Protein AF-0000000070210749 (afdb_homodimer)

Secondary structure (DSSP, 8-state):
-----SGGGG-----SSGGG-TTEEEEEEEE--SHHHHHHHHHHHHTT--EEEE-SSSSS-THHHH---TT-B-SS-TTTSS---HHHHTT---SBSS-BHHHHHHHHHHHHHHH--GGGEETT--EEEEEEETTTTEEEEEETTS-EEEEEEEEE---S-SSB---TT-TTGGG--SEEEESTT--SS----TT-EEEEE--SHHHHHHHHHHTTT-SEEEEEESS----EE----B--HHHHHTTGGGHHHHHHHHTTSTTSSS---BSS-GGGS-HHHHHHHHHHHHHH-TTHHHHSSBTTTTT-HHHHHHHHHHHHHHHHTT--SHHHHHHHS-SS-SS-TTSS---EESSHHHHTTSTTEEEEE-SSS-EEEE-SSEEEETTS-EEE-SEEEE---B-TTTHHHHTTTEE-TTS-BHHHHTSS----BTTTB-TT-TTEEE-SSTTSSGGGS-HHHHHHHHHHHHHHHHHHHHHTTEEEEEE-HHHHHHHHHHHHHHHHTSSGGGS-STTTT-S-TT------S-TT-HHHHHHHHHTTTTTTTTEEEEE-/-----SGGGG-----SSGGG-TTEEEEEEEE--SHHHHHHHHHHHHTT--EEEE-SSSSS-THHHH---TT-B-SS-TTTSS---HHHHTT---SBSS-BHHHHHHHHHHHHHHH--GGGEETT--EEEEEEETTTTEEEEEETTS-EEEEEEEEE---STTSB---TT-TTGGG--SEEEESTT--SS----TT-EEEEE--SHHHHHHHHHHTTT-SEEEEEESS----EE----B--HHHHHTTGGGHHHHHHHHTTSTTSSS---BSS-GGGS-HHHHHHHHHHHHHH-TTHHHHSSBTTTTT-HHHHHHHHHHHHHHHHTT--SHHHHHHHS-SS-SS-TTSS---EESSHHHHTTSTTEEEEE-SSS-EEEE-SSEEEETTS-EEE-SEEEE---B-TTTHHHHTTTEE-TTS-BHHHHTSS----BTTTB-TT-TTEEE-SSTTSSGGGS-HHHHHHHHHHHHHHHHHHHHHTTEEEEEE-HHHHHHHHHHHHHHHHTSSGGGS-SGGGT-S-TT------S-TT-HHHHHHHHHTTTTTTTTEEEEE-

Nearest PDB structures (foldseek):
  6y48-assembly2_B  TM=9.966E-01  e=5.654E-99  Aspergillus flavus NRRL3357
  6y48-assembly4_D  TM=9.932E-01  e=2.909E-95  Aspergillus flavus NRRL3357
  5j7x-assembly1_A  TM=9.583E-01  e=1.548E-74  Aspergillus flavus
  4d03-assembly1_A  TM=9.643E-01  e=1.243E-60  Thermobifida fusca
  8xg8-assembly1_A  TM=9.531E-01  e=6.020E-57  Thermobifida fusca YX

Organism: Alternaria alternata (NCBI:txid5599)

pLDDT: mean 94.5, std 7.64, range [47.38, 98.94]

Solvent-accessible surface area (backbone atoms only — not comparable to full-atom values): 56486 Å² total; per-residue (Å²): 130,84,75,81,74,53,66,61,77,53,39,43,80,84,58,66,54,77,55,36,27,65,66,36,77,38,48,29,40,28,33,20,41,19,69,43,18,47,51,41,47,53,55,37,42,74,72,68,41,53,59,37,30,35,15,47,46,89,58,63,32,37,67,43,57,34,32,51,38,60,57,38,55,56,82,51,47,59,80,57,61,45,74,87,48,64,80,59,45,75,87,55,77,58,66,31,41,48,44,34,26,68,54,48,39,50,48,42,53,49,38,29,74,70,68,58,48,63,79,34,38,19,46,15,35,24,58,47,32,32,39,48,36,80,88,78,34,28,30,43,38,28,31,64,74,69,42,38,30,34,17,45,28,41,35,41,23,59,43,31,72,52,20,64,49,75,66,82,49,48,40,44,53,88,54,34,69,46,49,67,47,41,45,57,67,25,63,96,63,86,78,86,41,67,76,28,34,33,36,34,36,30,43,48,61,61,22,46,29,33,48,49,54,37,47,85,51,31,42,26,36,38,36,36,31,66,59,62,47,70,56,38,44,33,72,78,47,78,44,54,61,63,69,50,63,53,35,50,86,46,44,68,50,51,57,56,38,13,50,66,11,45,38,26,33,87,50,35,54,32,92,51,46,56,80,78,45,52,71,69,55,43,52,52,50,51,48,49,30,54,72,70,18,42,55,31,60,67,47,39,27,45,58,36,31,58,52,32,71,71,42,15,49,56,55,39,49,53,51,30,58,60,52,36,76,51,31,77,52,66,70,55,22,50,60,52,37,36,90,66,70,93,57,66,55,67,49,46,84,56,31,68,33,87,50,48,58,52,35,57,62,39,91,44,28,48,76,42,75,26,64,92,38,39,70,55,23,31,36,54,49,27,43,26,28,64,85,62,53,70,48,70,38,45,34,39,37,42,24,68,56,48,38,35,58,56,39,32,62,38,65,25,42,36,26,26,67,88,65,49,40,45,45,69,66,38,60,69,48,82,69,30,32,80,17,31,32,34,55,48,36,54,39,37,36,38,36,46,31,42,45,17,42,30,92,59,25,38,62,43,44,43,23,49,58,49,32,53,52,51,51,50,50,52,51,46,36,60,76,69,49,36,45,40,44,28,43,31,65,67,41,18,52,52,37,49,50,48,28,46,53,42,32,68,60,33,49,40,80,78,41,85,19,76,53,21,43,31,84,55,86,83,50,44,84,38,66,39,32,34,63,70,26,37,41,57,49,52,53,58,54,52,67,28,57,89,77,43,67,54,41,47,78,37,66,105,132,83,75,83,73,53,68,60,76,52,38,43,79,84,58,66,55,77,54,38,26,65,66,36,76,39,48,27,39,27,33,20,40,18,69,45,18,48,51,40,47,52,56,37,42,74,72,67,42,53,58,38,30,35,16,50,47,88,58,61,32,39,66,45,58,33,33,50,40,62,57,37,54,56,81,51,48,59,78,58,62,45,71,86,48,63,81,58,46,76,86,54,77,58,70,30,41,48,44,34,27,68,53,48,40,50,49,42,53,49,38,28,74,69,67,58,49,64,79,35,38,20,46,15,34,24,58,46,32,33,39,50,37,82,87,79,35,28,31,45,37,29,31,63,75,70,41,38,32,34,19,44,30,41,36,42,23,57,45,32,74,50,21,62,49,74,68,83,48,50,40,44,56,87,54,34,69,46,49,69,46,42,44,59,68,25,64,95,62,86,79,86,41,68,75,28,35,32,36,33,36,28,42,47,60,62,21,47,27,33,47,47,54,38,47,85,50,31,42,24,36,38,35,36,32,65,59,62,47,68,57,38,46,36,70,77,49,78,45,53,60,64,69,50,63,52,36,51,86,47,44,68,49,50,56,55,36,12,48,65,11,44,40,26,33,85,51,35,53,33,94,50,48,56,80,78,43,53,73,68,55,41,52,52,49,50,48,49,28,53,72,68,18,43,56,31,60,67,48,39,28,45,59,36,30,58,52,32,71,72,42,16,48,55,56,39,51,53,50,32,57,62,53,36,76,53,31,75,52,65,70,55,22,49,62,55,38,37,90,67,68,93,56,68,56,68,50,47,84,56,32,67,32,86,49,49,59,52,34,57,63,38,90,44,26,47,77,42,74,26,65,92,40,39,70,54,22,31,36,54,50,27,43,27,29,65,86,62,53,71,48,70,38,44,34,37,37,42,24,69,55,47,39,36,58,54,40,36,63,39,64,25,41,34,25,27,67,86,65,49,42,44,44,70,66,39,60,69,48,81,67,30,32,80,16,31,34,34,56,48,35,56,38,36,36,38,36,46,34,43,45,18,42,30,93,60,26,38,63,44,43,43,24,48,59,47,32,53,52,51,50,52,49,52,52,46,36,60,75,69,48,38,44,40,43,26,42,32,65,66,40,18,52,52,39,46,51,48,27,46,54,42,31,68,62,35,49,40,82,78,41,87,20,77,52,21,44,31,84,54,86,82,50,45,84,37,64,38,32,34,64,69,27,37,42,57,49,53,53,58,53,52,68,29,57,89,78,44,67,53,41,48,78,38,67,105

InterPro domains:
  IPR020946 Flavin monooxygenase-like [PF00743] (30-212)
  IPR036188 FAD/NAD(P)-binding domain superfamily [G3DSA:3.50.50.60] (12-174)
  IPR036188 FAD/NAD(P)-binding domain superfamily [G3DSA:3.50.50.60] (175-254)
  IPR036188 FAD/NAD(P)-binding domain superfamily [G3DSA:3.50.50.60] (379-556)
  IPR036188 FAD/NAD(P)-binding domain superfamily [SSF51905] (24-473)
  IPR050775 Baeyer-Villiger monooxygenase-like [PTHR43098] (3-553)

Sequence (1112 aa):
MKIKTELHEYAQRRGTTGPYADNLDVDALVVGGGFGGIYCWYELKKAGFHTVIYEAGNDLGGTWRWNCYPGAGVDSEIPEYQLSIPETYKDWVWPSNYPDYKDLRAYFDHCDKVLGIKKETAFNSVVVDAQFNTREGKWTIKTADGRAAKAKYFVVAAGFAAKRYIPDEFVGIDDFQGIVHHSSFWPDMNIDVRGKKCAVIGTGASGVQITQAWGPVAGELKVFQRTPNLAVPMRKRSLTAKEQNDTKVFYPELFRYRERNFGGFLYGLYEKGTFEDTEEEREKFYQKLWDEGGFRFWLANYKDYLFDMKANRKAYDFWAKNVRTRIGDPRLRDLLAPLEPPHPFGVKRPCLEQTYYEQFNRPNVDVVDIKNNPIVGFTSKGIKLQDGTVHEFDVVVIATGFDITTGGMTSMGLKNIDGVTLQSQWKKAAYTYLGTTIAGYPNMFHLYGPHGPTLLSNGPTSVEVQGRWIVDAIKQIERQGLKYVNPTDDASKKWKARINELSDKSLFPTTKSTYMGGSMPGKAFEQVNYAGGLPAYADEIRAKLPNFEGFEKVKKMKIKTELHEYAQRRGTTGPYADNLDVDALVVGGGFGGIYCWYELKKAGFHTVIYEAGNDLGGTWRWNCYPGAGVDSEIPEYQLSIPETYKDWVWPSNYPDYKDLRAYFDHCDKVLGIKKETAFNSVVVDAQFNTREGKWTIKTADGRAAKAKYFVVAAGFAAKRYIPDEFVGIDDFQGIVHHSSFWPDMNIDVRGKKCAVIGTGASGVQITQAWGPVAGELKVFQRTPNLAVPMRKRSLTAKEQNDTKVFYPELFRYRERNFGGFLYGLYEKGTFEDTEEEREKFYQKLWDEGGFRFWLANYKDYLFDMKANRKAYDFWAKNVRTRIGDPRLRDLLAPLEPPHPFGVKRPCLEQTYYEQFNRPNVDVVDIKNNPIVGFTSKGIKLQDGTVHEFDVVVIATGFDITTGGMTSMGLKNIDGVTLQSQWKKAAYTYLGTTIAGYPNMFHLYGPHGPTLLSNGPTSVEVQGRWIVDAIKQIERQGLKYVNPTDDASKKWKARINELSDKSLFPTTKSTYMGGSMPGKAFEQVNYAGGLPAYADEIRAKLPNFEGFEKVKK

Foldseek 3Di:
DDADFALLVLADQPDCDALSNFAAEWAEEEEAQALLRVLLQLLLVVVPTGYAYEYLAQDHHQQLRFQQAFQAWDLAFPPLFDALPCQLQLPDDAFKRIDGSVRRRVSSVSVCVRRVRVSRYDYSWAWQAWEADPVQQWIWIATSVGGIYIHNFYEYANAFFNGADDDPLAACPVLAQFAEYESGRDPPDDDQQALWFEEEEDAPQSSLRNLVRCLVGHQAYEYEDQAAFLAAARPMDTDDPCNRNVCVVCSNVQQVCLLVEFFSGSAAADPAAQPVDDPVVNLVVLVVQRVVHRCCLQGHYHPCLQQDVVSQLSSLQSSLVVLLVLADDPVVSCRNRNNDHPAGPNLAPHYHHHCSRNSCVDPRYYYDHCNVWPFRHADRAATATPVGDGDGTNYYYYHQDHLGACVSQQSSRYAFNVGHGLVVVCLAHDWAALQFGRARHWSYTYFLHFAEQNPSHRDSSRSNLRSVLSSVQSVLCVVVQFSTKGFDPVNRVVSQVQQQVLCVSGRNLVDAYPQQSGDDPSTHRHGGYRNPGSNVSSVVSNVCPDVNPRIDTHHD/DDADFALLVLADQPDCDALSNFAAEWAEEEEAQALLRVLLQLLLVVVPTGYAYEYLAQDHHQQLRFQDAFQAWDLAFPPLFDALPCQLQLPDDAFKRIDGSVRRRVSSVSVCVRRVRVSRYDYSWAWQAWEADPVQQWIWIATSVGGIYIHNFYEYANAFFNGADDDPLAPCPVLAQFAEYESGRDPPDDDQQALWFEEEEEAPQSSLRNLVRCLVGHNAYEYEDQAAFLAAARPMDTDDPCNRNVCVVCSNVQQVCLLVEFFSHSAAADPAAQPVDDPVVNLVVLVVQRVVHRCCLQGHYHPCLQQDVVSQLSSLQSSLVVLLVLADDPVQSCRNRNNDHPAGPNLAPHYHHHCSRNSCVDPRYYYDHCNVWPFRHADRAATATPVGDGDGTNYYYYHQDHLGACVSQQSSRYAFNVGHGLCVVCLAHDWAALQFGRARHWSYTYFLHFAEQNPSHRDSSRSNLRSVLSSVQSVLCVVVQFSTKGFDPVNRVVSQVQQQVLCVSGRNLVDAYPQQSGDDPSTHRHGGYRNRGSNVSSVVSNVCPDVNPRIDTHHD

Structure (mmCIF, N/CA/C/O backbone):
data_AF-0000000070210749-model_v1
#
loop_
_entity.id
_entity.type
_entity.pdbx_description
1 polymer 'Baeyer-Villiger monooxygenase'
#
loop_
_atom_site.group_PDB
_atom_site.id
_atom_site.type_symbol
_atom_site.label_atom_id
_atom_site.label_alt_id
_atom_site.label_comp_id
_atom_site.label_asym_id
_atom_site.label_entity_id
_atom_site.label_seq_id
_atom_site.pdbx_PDB_ins_code
_atom_site.Cartn_x
_atom_site.Cartn_y
_atom_site.Cartn_z
_atom_site.occupancy
_atom_site.B_iso_or_equiv
_atom_site.auth_seq_id
_atom_site.auth_comp_id
_atom_site.auth_asym_id
_atom_site.auth_atom_id
_atom_site.pdbx_PDB_model_num
ATOM 1 N N . MET A 1 1 ? -5.578 48.469 13.664 1 47.69 1 MET A N 1
ATOM 2 C CA . MET A 1 1 ? -6.68 47.531 13.742 1 47.69 1 MET A CA 1
ATOM 3 C C . MET A 1 1 ? -6.297 46.312 14.586 1 47.69 1 MET A C 1
ATOM 5 O O . MET A 1 1 ? -5.18 45.812 14.484 1 47.69 1 MET A O 1
ATOM 9 N N . LYS A 1 2 ? -6.957 46 15.648 1 60.75 2 LYS A N 1
ATOM 10 C CA . LYS A 1 2 ? -6.668 44.938 16.594 1 60.75 2 LYS A CA 1
ATOM 11 C C . LYS A 1 2 ? -6.773 43.562 15.93 1 60.75 2 LYS A C 1
ATOM 13 O O . LYS A 1 2 ? -7.719 43.312 15.18 1 60.75 2 LYS A O 1
ATOM 18 N N . ILE A 1 3 ? -5.777 42.781 16.062 1 69.5 3 ILE A N 1
ATOM 19 C CA . ILE A 1 3 ? -5.742 41.438 15.508 1 69.5 3 ILE A CA 1
ATOM 20 C C . ILE A 1 3 ? -6.832 40.594 16.156 1 69.5 3 ILE A C 1
ATOM 22 O O . ILE A 1 3 ? -6.961 40.562 17.375 1 69.5 3 ILE A O 1
ATOM 26 N N . LYS A 1 4 ? -7.828 40.188 15.32 1 70.81 4 LYS A N 1
ATOM 27 C CA . LYS A 1 4 ? -8.805 39.219 15.82 1 70.81 4 LYS A CA 1
ATOM 28 C C . LYS A 1 4 ? -8.133 37.906 16.219 1 70.81 4 LYS A C 1
ATOM 30 O O . LYS A 1 4 ? -7.438 37.281 15.406 1 70.81 4 LYS A O 1
ATOM 35 N N . THR A 1 5 ? -8.367 37.438 17.453 1 67.75 5 THR A N 1
ATOM 36 C CA . THR A 1 5 ? -7.637 36.281 17.969 1 67.75 5 THR A CA 1
ATOM 37 C C . THR A 1 5 ? -8.555 35.062 18.094 1 67.75 5 THR A C 1
ATOM 39 O O . THR A 1 5 ? -8.086 33.938 18.125 1 67.75 5 THR A O 1
ATOM 42 N N . GLU A 1 6 ? -9.82 35.406 18 1 73.88 6 GLU A N 1
ATOM 43 C CA . GLU A 1 6 ? -10.742 34.281 18.234 1 73.88 6 GLU A CA 1
ATOM 44 C C . GLU A 1 6 ? -11.688 34.125 17.047 1 73.88 6 GLU A C 1
ATOM 46 O O . GLU A 1 6 ? -12.133 35.094 16.453 1 73.88 6 GLU A O 1
ATOM 51 N N . LEU A 1 7 ? -12.094 32.938 16.859 1 78.94 7 LEU A N 1
ATOM 52 C CA . LEU A 1 7 ? -12.93 32.594 15.711 1 78.94 7 LEU A CA 1
ATOM 53 C C . LEU A 1 7 ? -14.312 33.219 15.836 1 78.94 7 LEU A C 1
ATOM 55 O O . LEU A 1 7 ? -14.906 33.625 14.836 1 78.94 7 LEU A O 1
ATOM 59 N N . HIS A 1 8 ? -14.836 33.25 17 1 77.94 8 HIS A N 1
ATOM 60 C CA . HIS A 1 8 ? -16.203 33.75 17.203 1 77.94 8 HIS A CA 1
ATOM 61 C C . HIS A 1 8 ? -16.344 35.188 16.75 1 77.94 8 HIS A C 1
ATOM 63 O O . HIS A 1 8 ? -17.453 35.656 16.5 1 77.94 8 HIS A O 1
ATOM 69 N N . GLU A 1 9 ? -15.203 35.844 16.672 1 78.75 9 GLU A N 1
ATOM 70 C CA . GLU A 1 9 ? -15.219 37.219 16.234 1 78.75 9 GLU A CA 1
ATOM 71 C C . GLU A 1 9 ? -15.617 37.344 14.773 1 78.75 9 GLU A C 1
ATOM 73 O O . GLU A 1 9 ? -15.961 38.438 14.297 1 78.75 9 GLU A O 1
ATOM 78 N N . TYR A 1 10 ? -15.664 36.281 14.086 1 79.38 10 TYR A N 1
ATOM 79 C CA . TYR A 1 10 ? -15.984 36.281 12.664 1 79.38 10 TYR A CA 1
ATOM 80 C C . TYR A 1 10 ? -17.438 35.844 12.438 1 79.38 10 TYR A C 1
ATOM 82 O O . TYR A 1 10 ? -17.906 35.812 11.297 1 79.38 10 TYR A O 1
ATOM 90 N N . ALA A 1 11 ? -18.156 35.594 13.43 1 88.44 11 ALA A N 1
ATOM 91 C CA . ALA A 1 11 ? -19.531 35.094 13.32 1 88.44 11 ALA A CA 1
ATOM 92 C C . ALA A 1 11 ? -20.453 36.188 12.773 1 88.44 11 ALA A C 1
ATOM 94 O O . ALA A 1 11 ? -20.312 37.375 13.117 1 88.44 11 ALA A O 1
ATOM 95 N N . GLN A 1 12 ? -21.25 35.844 11.836 1 88.12 12 GLN A N 1
ATOM 96 C CA . GLN A 1 12 ? -22.25 36.719 11.242 1 88.12 12 GLN A CA 1
ATOM 97 C C . GLN A 1 12 ? -23.484 35.938 10.789 1 88.12 12 GLN A C 1
ATOM 99 O O . GLN A 1 12 ? -23.344 34.875 10.172 1 88.12 12 GLN A O 1
ATOM 104 N N . ARG A 1 13 ? -24.594 36.406 11.086 1 88.5 13 ARG A N 1
ATOM 105 C CA . ARG A 1 13 ? -25.812 35.75 10.641 1 88.5 13 ARG A CA 1
ATOM 106 C C . ARG A 1 13 ? -26.125 36.094 9.188 1 88.5 13 ARG A C 1
ATOM 108 O O . ARG A 1 13 ? -26.578 37.219 8.898 1 88.5 13 ARG A O 1
ATOM 115 N N . ARG A 1 14 ? -25.969 35.25 8.289 1 87.31 14 ARG A N 1
ATOM 116 C CA . ARG A 1 14 ? -26.062 35.531 6.863 1 87.31 14 ARG A CA 1
ATOM 117 C C . ARG A 1 14 ? -27.453 35.156 6.336 1 87.31 14 ARG A C 1
ATOM 119 O O . ARG A 1 14 ? -27.812 35.531 5.219 1 87.31 14 ARG A O 1
ATOM 126 N N . GLY A 1 15 ? -28.234 34.406 7.16 1 88.88 15 GLY A N 1
ATOM 127 C CA . GLY A 1 15 ? -29.531 33.938 6.684 1 88.88 15 GLY A CA 1
ATOM 128 C C . GLY A 1 15 ? -30.375 33.312 7.77 1 88.88 15 GLY A C 1
ATOM 129 O O . GLY A 1 15 ? -29.953 33.219 8.93 1 88.88 15 GLY A O 1
ATOM 130 N N . THR A 1 16 ? -31.609 32.875 7.305 1 92 16 THR A N 1
ATOM 131 C CA . THR A 1 16 ? -32.5 32.312 8.289 1 92 16 THR A CA 1
ATOM 132 C C . THR A 1 16 ? -33.188 31.062 7.73 1 92 16 THR A C 1
ATOM 134 O O . THR A 1 16 ? -34.125 30.531 8.336 1 92 16 THR A O 1
ATOM 137 N N . THR A 1 17 ? -32.781 30.641 6.598 1 93.25 17 THR A N 1
ATOM 138 C CA . THR A 1 17 ? -33.375 29.484 5.973 1 93.25 17 THR A CA 1
ATOM 139 C C . THR A 1 17 ? -32.344 28.422 5.668 1 93.25 17 THR A C 1
ATOM 141 O O . THR A 1 17 ? -31.141 28.672 5.758 1 93.25 17 THR A O 1
ATOM 144 N N . GLY A 1 18 ? -32.844 27.203 5.344 1 94.25 18 GLY A N 1
ATOM 145 C CA . GLY A 1 18 ? -31.891 26.141 5.039 1 94.25 18 GLY A CA 1
ATOM 146 C C . GLY A 1 18 ? -30.938 25.859 6.18 1 94.25 18 GLY A C 1
ATOM 147 O O . GLY A 1 18 ? -31.359 25.734 7.332 1 94.25 18 GLY A O 1
ATOM 148 N N . PRO A 1 19 ? -29.688 25.812 5.836 1 95.81 19 PRO A N 1
ATOM 149 C CA . PRO A 1 19 ? -28.719 25.516 6.891 1 95.81 19 PRO A CA 1
ATOM 150 C C . PRO A 1 19 ? -28.578 26.656 7.902 1 95.81 19 PRO A C 1
ATOM 152 O O . PRO A 1 19 ? -28 26.469 8.969 1 95.81 19 PRO A O 1
ATOM 155 N N . TYR A 1 20 ? -29.188 27.781 7.625 1 95.5 20 TYR A N 1
ATOM 156 C CA . TYR A 1 20 ? -29.125 28.938 8.5 1 95.5 20 TYR A CA 1
ATOM 157 C C . TYR A 1 20 ? -30.312 28.984 9.438 1 95.5 20 TYR A C 1
ATOM 159 O O . TYR A 1 20 ? -30.406 29.875 10.297 1 95.5 20 TYR A O 1
ATOM 167 N N . ALA A 1 21 ? -31.172 28.094 9.273 1 95.19 21 ALA A N 1
ATOM 168 C CA . ALA A 1 21 ? -32.438 28.141 10.031 1 95.19 21 ALA A CA 1
ATOM 169 C C . ALA A 1 21 ? -32.156 27.984 11.523 1 95.19 21 ALA A C 1
ATOM 171 O O . ALA A 1 21 ? -31.234 27.281 11.93 1 95.19 21 ALA A O 1
ATOM 172 N N . ASP A 1 22 ? -33 28.594 12.312 1 93.31 22 ASP A N 1
ATOM 173 C CA . ASP A 1 22 ? -33 28.375 13.758 1 93.31 22 ASP A CA 1
ATOM 174 C C . ASP A 1 22 ? -33.688 27.047 14.102 1 93.31 22 ASP A C 1
ATOM 176 O O . ASP A 1 22 ? -34.594 26.609 13.398 1 93.31 22 ASP A O 1
ATOM 180 N N . ASN A 1 23 ? -33.219 26.453 15.148 1 94.69 23 ASN A N 1
ATOM 181 C CA . ASN A 1 23 ? -33.812 25.219 15.68 1 94.69 23 ASN A CA 1
ATOM 182 C C . ASN A 1 23 ? -33.781 24.109 14.648 1 94.69 23 ASN A C 1
ATOM 184 O O . ASN A 1 23 ? -34.781 23.406 14.461 1 94.69 23 ASN A O 1
ATOM 188 N N . LEU A 1 24 ? -32.688 24.156 13.891 1 95.94 24 LEU A N 1
ATOM 189 C CA . LEU A 1 24 ? -32.5 23.047 12.953 1 95.94 24 LEU A CA 1
ATOM 190 C C . LEU A 1 24 ? -32.531 21.703 13.68 1 95.94 24 LEU A C 1
ATOM 192 O O . LEU A 1 24 ? -32.031 21.594 14.797 1 95.94 24 LEU A O 1
ATOM 196 N N . ASP A 1 25 ? -33.188 20.719 13.086 1 97.69 25 ASP A N 1
ATOM 197 C CA . ASP A 1 25 ? -33.188 19.328 13.539 1 97.69 25 ASP A CA 1
ATOM 198 C C . ASP A 1 25 ? -32.719 18.391 12.422 1 97.69 25 ASP A C 1
ATOM 200 O O . ASP A 1 25 ? -33.469 18.094 11.5 1 97.69 25 ASP A O 1
ATOM 204 N N . VAL A 1 26 ? -31.5 17.969 12.453 1 98.38 26 VAL A N 1
ATOM 205 C CA . VAL A 1 26 ? -30.891 17.203 11.375 1 98.38 26 VAL A CA 1
ATOM 206 C C . VAL A 1 26 ? -30.344 15.883 11.922 1 98.38 26 VAL A C 1
ATOM 208 O O . VAL A 1 26 ? -30.266 15.695 13.133 1 98.38 26 VAL A O 1
ATOM 211 N N . ASP A 1 27 ? -30.078 14.93 11.023 1 98.75 27 ASP A N 1
ATOM 212 C CA . ASP A 1 27 ? -29.453 13.68 11.438 1 98.75 27 ASP A CA 1
ATOM 213 C C . ASP A 1 27 ? -28 13.914 11.891 1 98.75 27 ASP A C 1
ATOM 215 O O . ASP A 1 27 ? -27.578 13.391 12.914 1 98.75 27 ASP A O 1
ATOM 219 N N . ALA A 1 28 ? -27.297 14.719 11.094 1 98.88 28 ALA A N 1
ATOM 220 C CA . ALA A 1 28 ? -25.891 14.977 11.391 1 98.88 28 ALA A CA 1
ATOM 221 C C . ALA A 1 28 ? -25.531 16.438 11.141 1 98.88 28 ALA A C 1
ATOM 223 O O . ALA A 1 28 ? -25.984 17.031 10.156 1 98.88 28 ALA A O 1
ATOM 224 N N . LEU A 1 29 ? -24.797 17.016 11.984 1 98.81 29 LEU A N 1
ATOM 225 C CA . LEU A 1 29 ? -24.219 18.344 11.82 1 98.81 29 LEU A CA 1
ATOM 226 C C . LEU A 1 29 ? -22.688 18.25 11.773 1 98.81 29 LEU A C 1
ATOM 228 O O . LEU A 1 29 ? -22.062 17.719 12.688 1 98.81 29 LEU A O 1
ATOM 232 N N . VAL A 1 30 ? -22.125 18.703 10.68 1 98.75 30 VAL A N 1
ATOM 233 C CA . VAL A 1 30 ? -20.672 18.75 10.484 1 98.75 30 VAL A CA 1
ATOM 234 C C . VAL A 1 30 ? -20.156 20.172 10.719 1 98.75 30 VAL A C 1
ATOM 236 O O . VAL A 1 30 ? -20.734 21.125 10.195 1 98.75 30 VAL A O 1
ATOM 239 N N . VAL A 1 31 ? -19.156 20.281 11.539 1 97.06 31 VAL A N 1
ATOM 240 C CA . VAL A 1 31 ? -18.547 21.578 11.789 1 97.06 31 VAL A CA 1
ATOM 241 C C . VAL A 1 31 ? -17.219 21.688 11.047 1 97.06 31 VAL A C 1
ATOM 243 O O . VAL A 1 31 ? -16.266 20.969 11.359 1 97.06 31 VAL A O 1
ATOM 246 N N . GLY A 1 32 ? -17.141 22.625 10.117 1 96.31 32 GLY A N 1
ATOM 247 C CA . GLY A 1 32 ? -15.953 22.828 9.297 1 96.31 32 GLY A CA 1
ATOM 248 C C . GLY A 1 32 ? -16.188 22.5 7.832 1 96.31 32 GLY A C 1
ATOM 249 O O . GLY A 1 32 ? -16.672 21.406 7.5 1 96.31 32 GLY A O 1
ATOM 250 N N . GLY A 1 33 ? -15.852 23.422 7.016 1 96.88 33 GLY A N 1
ATOM 251 C CA . GLY A 1 33 ? -16.047 23.266 5.582 1 96.88 33 GLY A CA 1
ATOM 252 C C . GLY A 1 33 ? -14.75 23.062 4.824 1 96.88 33 GLY A C 1
ATOM 253 O O . GLY A 1 33 ? -14.586 23.562 3.711 1 96.88 33 GLY A O 1
ATOM 254 N N . GLY A 1 34 ? -13.758 22.422 5.441 1 96.75 34 GLY A N 1
ATOM 255 C CA . GLY A 1 34 ? -12.531 22 4.773 1 96.75 34 GLY A CA 1
ATOM 256 C C . GLY A 1 34 ? -12.617 20.594 4.211 1 96.75 34 GLY A C 1
ATOM 257 O O . GLY A 1 34 ? -13.719 20.062 4.02 1 96.75 34 GLY A O 1
ATOM 258 N N . PHE A 1 35 ? -11.484 19.922 3.939 1 97.31 35 PHE A N 1
ATOM 259 C CA . PHE A 1 35 ? -11.422 18.594 3.334 1 97.31 35 PHE A CA 1
ATOM 260 C C . PHE A 1 35 ? -12.219 17.594 4.16 1 97.31 35 PHE A C 1
ATOM 262 O O . PHE A 1 35 ? -13.023 16.828 3.613 1 97.31 35 PHE A O 1
ATOM 269 N N . GLY A 1 36 ? -11.961 17.578 5.484 1 97.5 36 GLY A N 1
ATOM 270 C CA . GLY A 1 36 ? -12.594 16.609 6.359 1 97.5 36 GLY A CA 1
ATOM 271 C C . GLY A 1 36 ? -14.102 16.75 6.422 1 97.5 36 GLY A C 1
ATOM 272 O O . GLY A 1 36 ? -14.828 15.766 6.32 1 97.5 36 GLY A O 1
ATOM 273 N N . GLY A 1 37 ? -14.539 17.984 6.59 1 98.25 37 GLY A N 1
ATOM 274 C CA . GLY A 1 37 ? -15.969 18.234 6.66 1 98.25 37 GLY A CA 1
ATOM 275 C C . GLY A 1 37 ? -16.688 17.906 5.367 1 98.25 37 GLY A C 1
ATOM 276 O O . GLY A 1 37 ? -17.766 17.281 5.391 1 98.25 37 GLY A O 1
ATOM 277 N N . ILE A 1 38 ? -16.125 18.281 4.281 1 98.56 38 ILE A N 1
ATOM 278 C CA . ILE A 1 38 ? -16.75 18.031 2.98 1 98.56 38 ILE A CA 1
ATOM 279 C C . ILE A 1 38 ? -16.828 16.531 2.736 1 98.56 38 ILE A C 1
ATOM 281 O O . ILE A 1 38 ? -17.859 16.031 2.264 1 98.56 38 ILE A O 1
ATOM 285 N N . TYR A 1 39 ? -15.781 15.805 3.025 1 98.62 39 TYR A N 1
ATOM 286 C CA . TYR A 1 39 ? -15.781 14.359 2.826 1 98.62 39 TYR A CA 1
ATOM 287 C C . TYR A 1 39 ? -16.859 13.695 3.66 1 98.62 39 TYR A C 1
ATOM 289 O O . TYR A 1 39 ? -17.625 12.867 3.152 1 98.62 39 TYR A O 1
ATOM 297 N N . CYS A 1 40 ? -16.953 14.016 4.973 1 98.75 40 CYS A N 1
ATOM 298 C CA . CYS A 1 40 ? -17.953 13.43 5.848 1 98.75 40 CYS A CA 1
ATOM 299 C C . CYS A 1 40 ? -19.359 13.781 5.387 1 98.75 40 CYS A C 1
ATOM 301 O O . CYS A 1 40 ? -20.234 12.922 5.344 1 98.75 40 CYS A O 1
ATOM 303 N N . TRP A 1 41 ? -19.516 15.078 5.043 1 98.81 41 TRP A N 1
ATOM 304 C CA . TRP A 1 41 ? -20.812 15.508 4.52 1 98.81 41 TRP A CA 1
ATOM 305 C C . TRP A 1 41 ? -21.203 14.695 3.293 1 98.81 41 TRP A C 1
ATOM 307 O O . TRP A 1 41 ? -22.312 14.164 3.225 1 98.81 41 TRP A O 1
ATOM 317 N N . TYR A 1 42 ? -20.312 14.578 2.338 1 98.81 42 TYR A N 1
ATOM 318 C CA . TYR A 1 42 ? -20.547 13.883 1.081 1 98.81 42 TYR A CA 1
ATOM 319 C C . TYR A 1 42 ? -20.969 12.438 1.334 1 98.81 42 TYR A C 1
ATOM 321 O O . TYR A 1 42 ? -21.969 11.969 0.786 1 98.81 42 TYR A O 1
ATOM 329 N N . GLU A 1 43 ? -20.234 11.734 2.195 1 98.5 43 GLU A N 1
ATOM 330 C CA . GLU A 1 43 ? -20.484 10.32 2.449 1 98.5 43 GLU A CA 1
ATOM 331 C C . GLU A 1 43 ? -21.781 10.125 3.236 1 98.5 43 GLU A C 1
ATOM 333 O O . GLU A 1 43 ? -22.5 9.156 3.014 1 98.5 43 GLU A O 1
ATOM 338 N N . LEU A 1 44 ? -22.047 10.984 4.199 1 98.75 44 LEU A N 1
ATOM 339 C CA . LEU A 1 44 ? -23.281 10.883 4.977 1 98.75 44 LEU A CA 1
ATOM 340 C C . LEU A 1 44 ? -24.5 11.164 4.105 1 98.75 44 LEU A C 1
ATOM 342 O O . LEU A 1 44 ? -25.5 10.469 4.203 1 98.75 44 LEU A O 1
ATOM 346 N N . LYS A 1 45 ? -24.375 12.18 3.271 1 98.31 45 LYS A N 1
ATOM 347 C CA . LYS A 1 45 ? -25.469 12.477 2.344 1 98.31 45 LYS A CA 1
ATOM 348 C C . LYS A 1 45 ? -25.75 11.281 1.431 1 98.31 45 LYS A C 1
ATOM 350 O O . LYS A 1 45 ? -26.906 10.898 1.233 1 98.31 45 LYS A O 1
ATOM 355 N N . LYS A 1 46 ? -24.703 10.758 0.899 1 96.88 46 LYS A N 1
ATOM 356 C CA . LYS A 1 46 ? -24.828 9.586 0.037 1 96.88 46 LYS A CA 1
ATOM 357 C C . LYS A 1 46 ? -25.516 8.438 0.77 1 96.88 46 LYS A C 1
ATOM 359 O O . LYS A 1 46 ? -26.234 7.652 0.161 1 96.88 46 LYS A O 1
ATOM 364 N N . ALA A 1 47 ? -25.297 8.367 2.084 1 97.06 47 ALA A N 1
ATOM 365 C CA . ALA A 1 47 ? -25.859 7.297 2.902 1 97.06 47 ALA A CA 1
ATOM 366 C C . ALA A 1 47 ? -27.297 7.613 3.305 1 97.06 47 ALA A C 1
ATOM 368 O O . ALA A 1 47 ? -27.953 6.82 3.986 1 97.06 47 ALA A O 1
ATOM 369 N N . GLY A 1 48 ? -27.812 8.812 2.986 1 97.62 48 GLY A N 1
ATOM 370 C CA . GLY A 1 48 ? -29.219 9.125 3.182 1 97.62 48 GLY A CA 1
ATOM 371 C C . GLY A 1 48 ? -29.469 9.977 4.414 1 97.62 48 GLY A C 1
ATOM 372 O O . GLY A 1 48 ? -30.625 10.227 4.773 1 97.62 48 GLY A O 1
ATOM 373 N N . PHE A 1 49 ? -28.469 10.469 5.059 1 98.62 49 PHE A N 1
ATOM 374 C CA . PHE A 1 49 ? -28.625 11.266 6.27 1 98.62 49 PHE A CA 1
ATOM 375 C C . PHE A 1 49 ? -28.844 12.734 5.918 1 98.62 49 PHE A C 1
ATOM 377 O O . PHE A 1 49 ? -28.141 13.289 5.074 1 98.62 49 PHE A O 1
ATOM 384 N N . HIS A 1 50 ? -29.812 13.297 6.484 1 98.56 50 HIS A N 1
ATOM 385 C CA . HIS A 1 50 ? -29.922 14.75 6.414 1 98.56 50 HIS A CA 1
ATOM 386 C C . HIS A 1 50 ? -28.781 15.422 7.164 1 98.56 50 HIS A C 1
ATOM 388 O O . HIS A 1 50 ? -28.812 15.523 8.391 1 98.56 50 HIS A O 1
ATOM 394 N N . THR A 1 51 ? -27.812 15.93 6.398 1 98.69 51 THR A N 1
ATOM 395 C CA . THR A 1 51 ? -26.578 16.453 6.965 1 98.69 51 THR A CA 1
ATOM 396 C C . THR A 1 51 ? -26.344 17.891 6.504 1 98.69 51 THR A C 1
ATOM 398 O O . THR A 1 51 ? -26.5 18.203 5.32 1 98.69 51 THR A O 1
ATOM 401 N N . VAL A 1 52 ? -25.938 18.781 7.395 1 98.44 52 VAL A N 1
ATOM 402 C CA . VAL A 1 52 ? -25.594 20.156 7.07 1 98.44 52 VAL A CA 1
ATOM 403 C C . VAL A 1 52 ? -24.203 20.484 7.629 1 98.44 52 VAL A C 1
ATOM 405 O O . VAL A 1 52 ? -23.688 19.766 8.484 1 98.44 52 VAL A O 1
ATOM 408 N N . ILE A 1 53 ? -23.594 21.594 7.105 1 98.56 53 ILE A N 1
ATOM 409 C CA . ILE A 1 53 ? -22.266 22.031 7.547 1 98.56 53 ILE A CA 1
ATOM 410 C C . ILE A 1 53 ? -22.359 23.422 8.172 1 98.56 53 ILE A C 1
ATOM 412 O O . ILE A 1 53 ? -23 24.312 7.621 1 98.56 53 ILE A O 1
ATOM 416 N N . TYR A 1 54 ? -21.844 23.578 9.352 1 97.44 54 TYR A N 1
ATOM 417 C CA . TYR A 1 54 ? -21.531 24.891 9.891 1 97.44 54 TYR A CA 1
ATOM 418 C C . TYR A 1 54 ? -20.062 25.234 9.648 1 97.44 54 TYR A C 1
ATOM 420 O O . TYR A 1 54 ? -19.172 24.484 10.055 1 97.44 54 TYR A O 1
ATOM 428 N N . GLU A 1 55 ? -19.797 26.312 8.969 1 96.38 55 GLU A N 1
ATOM 429 C CA . GLU A 1 55 ? -18.453 26.781 8.648 1 96.38 55 GLU A CA 1
ATOM 430 C C . GLU A 1 55 ? -18.203 28.172 9.219 1 96.38 55 GLU A C 1
ATOM 432 O O . GLU A 1 55 ? -18.953 29.109 8.953 1 96.38 55 GLU A O 1
ATOM 437 N N . ALA A 1 56 ? -17.109 28.234 10.008 1 92.62 56 ALA A N 1
ATOM 438 C CA . ALA A 1 56 ? -16.766 29.5 10.641 1 92.62 56 ALA A CA 1
ATOM 439 C C . ALA A 1 56 ? -16.328 30.531 9.609 1 92.62 56 ALA A C 1
ATOM 441 O O . ALA A 1 56 ? -16.547 31.734 9.789 1 92.62 56 ALA A O 1
ATOM 442 N N . GLY A 1 57 ? -15.703 30.094 8.57 1 91.62 57 GLY A N 1
ATOM 443 C CA . GLY A 1 57 ? -15.25 31 7.52 1 91.62 57 GLY A CA 1
ATOM 444 C C . GLY A 1 57 ? -16.375 31.469 6.613 1 91.62 57 GLY A C 1
ATOM 445 O O . GLY A 1 57 ? -17.516 31.047 6.77 1 91.62 57 GLY A O 1
ATOM 446 N N . ASN A 1 58 ? -16.031 32.312 5.656 1 94.12 58 ASN A N 1
ATOM 447 C CA . ASN A 1 58 ? -17.031 32.938 4.785 1 94.12 58 ASN A CA 1
ATOM 448 C C . ASN A 1 58 ? -17.203 32.125 3.494 1 94.12 58 ASN A C 1
ATOM 450 O O . ASN A 1 58 ? -18.031 32.469 2.648 1 94.12 58 ASN A O 1
ATOM 454 N N . ASP A 1 59 ? -16.438 31.094 3.346 1 96.12 59 ASP A N 1
ATOM 455 C CA . ASP A 1 59 ? -16.516 30.203 2.193 1 96.12 59 ASP A CA 1
ATOM 456 C C . ASP A 1 59 ? -15.844 28.859 2.488 1 96.12 59 ASP A C 1
ATOM 458 O O . ASP A 1 59 ? -15.336 28.656 3.592 1 96.12 59 ASP A O 1
ATOM 462 N N . LEU A 1 60 ? -15.906 27.969 1.535 1 97.5 60 LEU A N 1
ATOM 463 C CA . LEU A 1 60 ? -15.289 26.656 1.699 1 97.5 60 LEU A CA 1
ATOM 464 C C . LEU A 1 60 ? -13.766 26.766 1.67 1 97.5 60 LEU A C 1
ATOM 466 O O . LEU A 1 60 ? -13.219 27.703 1.093 1 97.5 60 LEU A O 1
ATOM 470 N N . GLY A 1 61 ? -13.117 25.797 2.381 1 94.94 61 GLY A N 1
ATOM 471 C CA . GLY A 1 61 ? -11.672 25.703 2.271 1 94.94 61 GLY A CA 1
ATOM 472 C C . GLY A 1 61 ? -10.992 25.453 3.602 1 94.94 61 GLY A C 1
ATOM 473 O O . GLY A 1 61 ? -9.828 25.031 3.643 1 94.94 61 GLY A O 1
ATOM 474 N N . GLY A 1 62 ? -11.742 25.719 4.68 1 91.5 62 GLY A N 1
ATOM 475 C CA . GLY A 1 62 ? -11.148 25.5 5.992 1 91.5 62 GLY A CA 1
ATOM 476 C C . GLY A 1 62 ? -9.852 26.266 6.191 1 91.5 62 GLY A C 1
ATOM 477 O O . GLY A 1 62 ? -9.805 27.469 6.012 1 91.5 62 GLY A O 1
ATOM 478 N N . THR A 1 63 ? -8.82 25.516 6.422 1 89.19 63 THR A N 1
ATOM 479 C CA . THR A 1 63 ? -7.508 26.094 6.688 1 89.19 63 THR A CA 1
ATOM 480 C C . THR A 1 63 ? -7.059 26.984 5.523 1 89.19 63 THR A C 1
ATOM 482 O O . THR A 1 63 ? -6.402 28 5.73 1 89.19 63 THR A O 1
ATOM 485 N N . TRP A 1 64 ? -7.449 26.719 4.336 1 92.19 64 TRP A N 1
ATOM 486 C CA . TRP A 1 64 ? -6.969 27.406 3.146 1 92.19 64 TRP A CA 1
ATOM 487 C C . TRP A 1 64 ? -7.781 28.672 2.885 1 92.19 64 TRP A C 1
ATOM 489 O O . TRP A 1 64 ? -7.418 29.484 2.031 1 92.19 64 TRP A O 1
ATOM 499 N N . ARG A 1 65 ? -8.836 28.797 3.609 1 89.5 65 ARG A N 1
ATOM 500 C CA . ARG A 1 65 ? -9.555 30.062 3.639 1 89.5 65 ARG A CA 1
ATOM 501 C C . ARG A 1 65 ? -8.906 31.031 4.625 1 89.5 65 ARG A C 1
ATOM 503 O O . ARG A 1 65 ? -8.781 32.219 4.336 1 89.5 65 ARG A O 1
ATOM 510 N N . TRP A 1 66 ? -8.438 30.438 5.711 1 86.38 66 TRP A N 1
ATOM 511 C CA . TRP A 1 66 ? -7.914 31.234 6.809 1 86.38 66 TRP A CA 1
ATOM 512 C C . TRP A 1 66 ? -6.445 31.578 6.574 1 86.38 66 TRP A C 1
ATOM 514 O O . TRP A 1 66 ? -5.988 32.656 6.957 1 86.38 66 TRP A O 1
ATOM 524 N N . ASN A 1 67 ? -5.719 30.625 6.086 1 88.56 67 ASN A N 1
ATOM 525 C CA . ASN A 1 67 ? -4.293 30.812 5.828 1 88.56 67 ASN A CA 1
ATOM 526 C C . ASN A 1 67 ? -4.039 31.266 4.395 1 88.56 67 ASN A C 1
ATOM 528 O O . ASN A 1 67 ? -3.891 30.438 3.49 1 88.56 67 ASN A O 1
ATOM 532 N N . CYS A 1 68 ? -3.941 32.562 4.23 1 92.25 68 CYS A N 1
ATOM 533 C CA . CYS A 1 68 ? -3.717 33.094 2.898 1 92.25 68 CYS A CA 1
ATOM 534 C C . CYS A 1 68 ? -2.584 34.125 2.914 1 92.25 68 CYS A C 1
ATOM 536 O O . CYS A 1 68 ? -2.668 35.156 2.256 1 92.25 68 CYS A O 1
ATOM 538 N N . TYR A 1 69 ? -1.583 33.938 3.803 1 93.31 69 TYR A N 1
ATOM 539 C CA . TYR A 1 69 ? -0.394 34.781 3.867 1 93.31 69 TYR A CA 1
ATOM 540 C C . TYR A 1 69 ? 0.461 34.594 2.617 1 93.31 69 TYR A C 1
ATOM 542 O O . TYR A 1 69 ? 0.252 33.688 1.835 1 93.31 69 TYR A O 1
ATOM 550 N N . PRO A 1 70 ? 1.345 35.531 2.404 1 94.56 70 PRO A N 1
ATOM 551 C CA . PRO A 1 70 ? 2.195 35.438 1.216 1 94.56 70 PRO A CA 1
ATOM 552 C C . PRO A 1 70 ? 3.004 34.156 1.166 1 94.56 70 PRO A C 1
ATOM 554 O O . PRO A 1 70 ? 3.732 33.844 2.111 1 94.56 70 PRO A O 1
ATOM 557 N N . GLY A 1 71 ? 2.791 33.406 0.085 1 94.62 71 GLY A N 1
ATOM 558 C CA . GLY A 1 71 ? 3.557 32.188 -0.102 1 94.62 71 GLY A CA 1
ATOM 559 C C . GLY A 1 71 ? 2.852 30.969 0.433 1 94.62 71 GLY A C 1
ATOM 560 O O . GLY A 1 71 ? 3.354 29.844 0.294 1 94.62 71 GLY A O 1
ATOM 561 N N . ALA A 1 72 ? 1.627 31.156 0.953 1 95.12 72 ALA A N 1
ATOM 562 C CA . ALA A 1 72 ? 0.916 30.031 1.546 1 95.12 72 ALA A CA 1
ATOM 563 C C . ALA A 1 72 ? 0.606 28.969 0.498 1 95.12 72 ALA A C 1
ATOM 565 O O . ALA A 1 72 ? 0.032 29.266 -0.551 1 95.12 72 ALA A O 1
ATOM 566 N N . GLY A 1 73 ? 0.98 27.75 0.778 1 93.88 73 GLY A N 1
ATOM 567 C CA . GLY A 1 73 ? 0.741 26.609 -0.105 1 93.88 73 GLY A CA 1
ATOM 568 C C . GLY A 1 73 ? 0.949 25.281 0.572 1 93.88 73 GLY A C 1
ATOM 569 O O . GLY A 1 73 ? 1.384 25.219 1.725 1 93.88 73 GLY A O 1
ATOM 570 N N . VAL A 1 74 ? 0.652 24.234 -0.162 1 94.12 74 VAL A N 1
ATOM 571 C CA . VAL A 1 74 ? 0.701 22.875 0.403 1 94.12 74 VAL A CA 1
ATOM 572 C C . VAL A 1 74 ? 2.123 22.328 0.31 1 94.12 74 VAL A C 1
ATOM 574 O O . VAL A 1 74 ? 2.938 22.828 -0.473 1 94.12 74 VAL A O 1
ATOM 577 N N . ASP A 1 75 ? 2.393 21.344 1.139 1 93.88 75 ASP A N 1
ATOM 578 C CA . ASP A 1 75 ? 3.666 20.625 1.097 1 93.88 75 ASP A CA 1
ATOM 579 C C . ASP A 1 75 ? 3.467 19.172 0.667 1 93.88 75 ASP A C 1
ATOM 581 O O . ASP A 1 75 ? 4.289 18.312 0.983 1 93.88 75 ASP A O 1
ATOM 585 N N . SER A 1 76 ? 2.336 18.844 0.114 1 95.38 76 SER A N 1
ATOM 586 C CA . SER A 1 76 ? 2.025 17.547 -0.452 1 95.38 76 SER A CA 1
ATOM 587 C C . SER A 1 76 ? 1.689 17.641 -1.936 1 95.38 76 SER A C 1
ATOM 589 O O . SER A 1 76 ? 0.94 18.531 -2.346 1 95.38 76 SER A O 1
ATOM 591 N N . GLU A 1 77 ? 2.195 16.797 -2.637 1 95.81 77 GLU A N 1
ATOM 592 C CA . GLU A 1 77 ? 2.076 16.859 -4.09 1 95.81 77 GLU A CA 1
ATOM 593 C C . GLU A 1 77 ? 0.717 16.344 -4.559 1 95.81 77 GLU A C 1
ATOM 595 O O . GLU A 1 77 ? 0.118 15.484 -3.916 1 95.81 77 GLU A O 1
ATOM 600 N N . ILE A 1 78 ? 0.214 16.938 -5.66 1 96 78 ILE A N 1
ATOM 601 C CA . ILE A 1 78 ? -0.905 16.328 -6.375 1 96 78 ILE A CA 1
ATOM 602 C C . ILE A 1 78 ? -0.45 15.039 -7.051 1 96 78 ILE A C 1
ATOM 604 O O . ILE A 1 78 ? 0.72 14.898 -7.414 1 96 78 ILE A O 1
ATOM 608 N N . PRO A 1 79 ? -1.188 14.047 -7.215 1 95.94 79 PRO A N 1
ATOM 609 C CA . PRO A 1 79 ? -2.613 14.117 -6.891 1 95.94 79 PRO A CA 1
ATOM 610 C C . PRO A 1 79 ? -2.916 13.711 -5.453 1 95.94 79 PRO A C 1
ATOM 612 O O . PRO A 1 79 ? -4.082 13.562 -5.082 1 95.94 79 PRO A O 1
ATOM 615 N N . GLU A 1 80 ? -1.931 13.5 -4.605 1 95.94 80 GLU A N 1
ATOM 616 C CA . GLU A 1 80 ? -2.172 12.953 -3.271 1 95.94 80 GLU A CA 1
ATOM 617 C C . GLU A 1 80 ? -2.99 13.922 -2.422 1 95.94 80 GLU A C 1
ATOM 619 O O . GLU A 1 80 ? -3.787 13.5 -1.582 1 95.94 80 GLU A O 1
ATOM 624 N N . TYR A 1 81 ? -2.805 15.234 -2.697 1 97.19 81 TYR A N 1
ATOM 625 C CA . TYR A 1 81 ? -3.445 16.25 -1.867 1 97.19 81 TYR A CA 1
ATOM 626 C C . TYR A 1 81 ? -4.762 16.703 -2.482 1 97.19 81 TYR A C 1
ATOM 628 O O . TYR A 1 81 ? -4.902 17.859 -2.883 1 97.19 81 TYR A O 1
ATOM 636 N N . GLN A 1 82 ? -5.699 15.953 -2.488 1 98.12 82 GLN A N 1
ATOM 637 C CA . GLN A 1 82 ? -7.062 16.234 -2.928 1 98.12 82 GLN A CA 1
ATOM 638 C C . GLN A 1 82 ? -8.016 15.117 -2.5 1 98.12 82 GLN A C 1
ATOM 640 O O . GLN A 1 82 ? -7.578 14.078 -2.002 1 98.12 82 GLN A O 1
ATOM 645 N N . LEU A 1 83 ? -9.305 15.32 -2.65 1 98.44 83 LEU A N 1
ATOM 646 C CA . LEU A 1 83 ? -10.289 14.289 -2.326 1 98.44 83 LEU A CA 1
ATOM 647 C C . LEU A 1 83 ? -10.281 13.18 -3.369 1 98.44 83 LEU A C 1
ATOM 649 O O . LEU A 1 83 ? -10.125 13.445 -4.562 1 98.44 83 LEU A O 1
ATOM 653 N N . SER A 1 84 ? -10.492 11.977 -2.963 1 98.31 84 SER A N 1
ATOM 654 C CA . SER A 1 84 ? -10.547 10.82 -3.859 1 98.31 84 SER A CA 1
ATOM 655 C C . SER A 1 84 ? -11.961 10.609 -4.402 1 98.31 84 SER A C 1
ATOM 657 O O . SER A 1 84 ? -12.297 9.516 -4.852 1 98.31 84 SER A O 1
ATOM 659 N N . ILE A 1 85 ? -12.859 11.609 -4.348 1 98.38 85 ILE A N 1
ATOM 660 C CA . ILE A 1 85 ? -14.203 11.578 -4.918 1 98.38 85 ILE A CA 1
ATOM 661 C C . ILE A 1 85 ? -14.125 11.789 -6.43 1 98.38 85 ILE A C 1
ATOM 663 O O . ILE A 1 85 ? -13.672 12.828 -6.898 1 98.38 85 ILE A O 1
ATOM 667 N N . PRO A 1 86 ? -14.602 10.844 -7.188 1 97.94 86 PRO A N 1
ATOM 668 C CA . PRO A 1 86 ? -14.406 10.898 -8.641 1 97.94 86 PRO A CA 1
ATOM 669 C C . PRO A 1 86 ? -14.93 12.195 -9.258 1 97.94 86 PRO A C 1
ATOM 671 O O . PRO A 1 86 ? -14.266 12.797 -10.102 1 97.94 86 PRO A O 1
ATOM 674 N N . GLU A 1 87 ? -16.047 12.695 -8.812 1 98.12 87 GLU A N 1
ATOM 675 C CA . GLU A 1 87 ? -16.656 13.914 -9.336 1 98.12 87 GLU A CA 1
ATOM 676 C C . GLU A 1 87 ? -15.719 15.109 -9.164 1 98.12 87 GLU A C 1
ATOM 678 O O . GLU A 1 87 ? -15.766 16.047 -9.961 1 98.12 87 GLU A O 1
ATOM 683 N N . THR A 1 88 ? -14.875 15.031 -8.18 1 98.56 88 THR A N 1
ATOM 684 C CA . THR A 1 88 ? -14.078 16.203 -7.816 1 98.56 88 THR A CA 1
ATOM 685 C C . THR A 1 88 ? -12.766 16.219 -8.594 1 98.56 88 THR A C 1
ATOM 687 O O . THR A 1 88 ? -12.109 17.266 -8.688 1 98.56 88 THR A O 1
ATOM 690 N N . TYR A 1 89 ? -12.344 15.062 -9.141 1 98.12 89 TYR A N 1
ATOM 691 C CA . TYR A 1 89 ? -11.016 15.102 -9.758 1 98.12 89 TYR A CA 1
ATOM 692 C C . TYR A 1 89 ? -11.102 14.797 -11.25 1 98.12 89 TYR A C 1
ATOM 694 O O . TYR A 1 89 ? -10.164 15.07 -12 1 98.12 89 TYR A O 1
ATOM 702 N N . LYS A 1 90 ? -12.195 14.188 -11.711 1 97.06 90 LYS A N 1
ATOM 703 C CA . LYS A 1 90 ? -12.266 13.711 -13.086 1 97.06 90 LYS A CA 1
ATOM 704 C C . LYS A 1 90 ? -12.062 14.852 -14.078 1 97.06 90 LYS A C 1
ATOM 706 O O . LYS A 1 90 ? -11.398 14.68 -15.102 1 97.06 90 LYS A O 1
ATOM 711 N N . ASP A 1 91 ? -12.641 16.094 -13.781 1 96.81 91 ASP A N 1
ATOM 712 C CA . ASP A 1 91 ? -12.57 17.203 -14.711 1 96.81 91 ASP A CA 1
ATOM 713 C C . ASP A 1 91 ? -11.781 18.359 -14.117 1 96.81 91 ASP A C 1
ATOM 715 O O . ASP A 1 91 ? -11.977 19.516 -14.5 1 96.81 91 ASP A O 1
ATOM 719 N N . TRP A 1 92 ? -10.938 18.109 -13.164 1 98.38 92 TRP A N 1
ATOM 720 C CA . TRP A 1 92 ? -10.148 19.156 -12.523 1 98.38 92 TRP A CA 1
ATOM 721 C C . TRP A 1 92 ? -8.664 19 -12.875 1 98.38 92 TRP A C 1
ATOM 723 O O . TRP A 1 92 ? -8.148 17.891 -12.969 1 98.38 92 TRP A O 1
ATOM 733 N N . VAL A 1 93 ? -7.988 20.141 -13.031 1 98.06 93 VAL A N 1
ATOM 734 C CA . VAL A 1 93 ? -6.547 20.156 -13.25 1 98.06 93 VAL A CA 1
ATOM 735 C C . VAL A 1 93 ? -5.898 21.219 -12.367 1 98.06 93 VAL A C 1
ATOM 737 O O . VAL A 1 93 ? -6.469 22.297 -12.164 1 98.06 93 VAL A O 1
ATOM 740 N N . TRP A 1 94 ? -4.781 20.938 -11.852 1 98.38 94 TRP A N 1
ATOM 741 C CA . TRP A 1 94 ? -3.984 21.859 -11.031 1 98.38 94 TRP A CA 1
ATOM 742 C C . TRP A 1 94 ? -2.91 22.547 -11.867 1 98.38 94 TRP A C 1
ATOM 744 O O . TRP A 1 94 ? -2.352 21.938 -12.789 1 98.38 94 TRP A O 1
ATOM 754 N N . PRO A 1 95 ? -2.578 23.75 -11.516 1 97.81 95 PRO A N 1
ATOM 755 C CA . PRO A 1 95 ? -1.566 24.453 -12.305 1 97.81 95 PRO A CA 1
ATOM 756 C C . PRO A 1 95 ? -0.147 23.969 -12.008 1 97.81 95 PRO A C 1
ATOM 758 O O . PRO A 1 95 ? 0.754 24.156 -12.828 1 97.81 95 PRO A O 1
ATOM 761 N N . SER A 1 96 ? 0.071 23.375 -10.789 1 97.56 96 SER A N 1
ATOM 762 C CA . SER A 1 96 ? 1.389 22.875 -10.398 1 97.56 96 SER A CA 1
ATOM 763 C C . SER A 1 96 ? 1.276 21.656 -9.492 1 97.56 96 SER A C 1
ATOM 765 O O . SER A 1 96 ? 0.185 21.328 -9.023 1 97.56 96 SER A O 1
ATOM 767 N N . ASN A 1 97 ? 2.438 20.984 -9.289 1 97.31 97 ASN A N 1
ATOM 768 C CA . ASN A 1 97 ? 2.445 19.828 -8.414 1 97.31 97 ASN A CA 1
ATOM 769 C C . ASN A 1 97 ? 2.303 20.219 -6.945 1 97.31 97 ASN A C 1
ATOM 771 O O . ASN A 1 97 ? 2.049 19.375 -6.09 1 97.31 97 ASN A O 1
ATOM 775 N N . TYR A 1 98 ? 2.441 21.531 -6.645 1 97.81 98 TYR A N 1
ATOM 776 C CA . TYR A 1 98 ? 2.232 22.062 -5.305 1 97.81 98 TYR A CA 1
ATOM 777 C C . TYR A 1 98 ? 1.352 23.312 -5.344 1 97.81 98 TYR A C 1
ATOM 779 O O . TYR A 1 98 ? 1.855 24.438 -5.336 1 97.81 98 TYR A O 1
ATOM 787 N N . PRO A 1 99 ? 0.102 23.109 -5.242 1 97 99 PRO A N 1
ATOM 788 C CA . PRO A 1 99 ? -0.828 24.234 -5.336 1 97 99 PRO A CA 1
ATOM 789 C C . PRO A 1 99 ? -0.686 25.219 -4.168 1 97 99 PRO A C 1
ATOM 791 O O . PRO A 1 99 ? -0.34 24.812 -3.057 1 97 99 PRO A O 1
ATOM 794 N N . ASP A 1 100 ? -0.933 26.469 -4.426 1 96.56 100 ASP A N 1
ATOM 795 C CA . ASP A 1 100 ? -0.998 27.484 -3.369 1 96.56 100 ASP A CA 1
ATOM 796 C C . ASP A 1 100 ? -2.432 27.672 -2.881 1 96.56 100 ASP A C 1
ATOM 798 O O . ASP A 1 100 ? -3.344 26.969 -3.328 1 96.56 100 ASP A O 1
ATOM 802 N N . TYR A 1 101 ? -2.639 28.578 -1.976 1 95.5 101 TYR A N 1
ATOM 803 C CA . TYR A 1 101 ? -3.945 28.719 -1.345 1 95.5 101 TYR A CA 1
ATOM 804 C C . TYR A 1 101 ? -4.992 29.172 -2.355 1 95.5 101 TYR A C 1
ATOM 806 O O . TYR A 1 101 ? -6.168 28.797 -2.25 1 95.5 101 TYR A O 1
ATOM 814 N N . LYS A 1 102 ? -4.625 29.969 -3.398 1 97 102 LYS A N 1
ATOM 815 C CA . LYS A 1 102 ? -5.578 30.391 -4.422 1 97 102 LYS A CA 1
ATOM 816 C C . LYS A 1 102 ? -6.059 29.188 -5.242 1 97 102 LYS A C 1
ATOM 818 O O . LYS A 1 102 ? -7.25 29.078 -5.551 1 97 102 LYS A O 1
ATOM 823 N N . ASP A 1 103 ? -5.078 28.359 -5.559 1 98 103 ASP A N 1
ATOM 824 C CA . ASP A 1 103 ? -5.414 27.141 -6.285 1 98 103 ASP A CA 1
ATOM 825 C C . ASP A 1 103 ? -6.359 26.25 -5.477 1 98 103 ASP A C 1
ATOM 827 O O . ASP A 1 103 ? -7.297 25.672 -6.027 1 98 103 ASP A O 1
ATOM 831 N N . LEU A 1 104 ? -6.125 26.141 -4.227 1 97.69 104 LEU A N 1
ATOM 832 C CA . LEU A 1 104 ? -6.953 25.312 -3.354 1 97.69 104 LEU A CA 1
ATOM 833 C C . LEU A 1 104 ? -8.359 25.891 -3.232 1 97.69 104 LEU A C 1
ATOM 835 O O . LEU A 1 104 ? -9.344 25.156 -3.25 1 97.69 104 LEU A O 1
ATOM 839 N N . ARG A 1 105 ? -8.414 27.203 -3.064 1 97.62 105 ARG A N 1
ATOM 840 C CA . ARG A 1 105 ? -9.727 27.844 -3.02 1 97.62 105 ARG A CA 1
ATOM 841 C C . ARG A 1 105 ? -10.508 27.578 -4.305 1 97.62 105 ARG A C 1
ATOM 843 O O . ARG A 1 105 ? -11.703 27.281 -4.258 1 97.62 105 ARG A O 1
ATOM 850 N N . ALA A 1 106 ? -9.812 27.672 -5.438 1 98.44 106 ALA A N 1
ATOM 851 C CA . ALA A 1 106 ? -10.445 27.344 -6.719 1 98.44 106 ALA A CA 1
ATOM 852 C C . ALA A 1 106 ? -10.914 25.891 -6.75 1 98.44 106 ALA A C 1
ATOM 854 O O . ALA A 1 106 ? -11.984 25.594 -7.293 1 98.44 106 ALA A O 1
ATOM 855 N N . TYR A 1 107 ? -10.141 25.016 -6.262 1 98.44 107 TYR A N 1
ATOM 856 C CA . TYR A 1 107 ? -10.516 23.609 -6.184 1 98.44 107 TYR A CA 1
ATOM 857 C C . TYR A 1 107 ? -11.773 23.422 -5.355 1 98.44 107 TYR A C 1
ATOM 859 O O . TYR A 1 107 ? -12.672 22.672 -5.738 1 98.44 107 TYR A O 1
ATOM 867 N N . PHE A 1 108 ? -11.859 24.078 -4.23 1 98.5 108 PHE A N 1
ATOM 868 C CA . PHE A 1 108 ? -13.039 23.953 -3.387 1 98.5 108 PHE A CA 1
ATOM 869 C C . PHE A 1 108 ? -14.266 24.531 -4.086 1 98.5 108 PHE A C 1
ATOM 871 O O . PHE A 1 108 ? -15.375 24.031 -3.92 1 98.5 108 PHE A O 1
ATOM 878 N N . ASP A 1 109 ? -14.062 25.625 -4.801 1 98.5 109 ASP A N 1
ATOM 879 C CA . ASP A 1 109 ? -15.148 26.141 -5.629 1 98.5 109 ASP A CA 1
ATOM 880 C C . ASP A 1 109 ? -15.609 25.094 -6.648 1 98.5 109 ASP A C 1
ATOM 882 O O . ASP A 1 109 ? -16.812 24.938 -6.871 1 98.5 109 ASP A O 1
ATOM 886 N N . HIS A 1 110 ? -14.656 24.453 -7.219 1 98.69 110 HIS A N 1
ATOM 887 C CA . HIS A 1 110 ? -14.977 23.391 -8.148 1 98.69 110 HIS A CA 1
ATOM 888 C C . HIS A 1 110 ? -15.742 22.266 -7.457 1 98.69 110 HIS A C 1
ATOM 890 O O . HIS A 1 110 ? -16.734 21.75 -7.996 1 98.69 110 HIS A O 1
ATOM 896 N N . CYS A 1 111 ? -15.312 21.844 -6.297 1 98.62 111 CYS A N 1
ATOM 897 C CA . CYS A 1 111 ? -16.016 20.828 -5.531 1 98.62 111 CYS A CA 1
ATOM 898 C C . CYS A 1 111 ? -17.469 21.203 -5.297 1 98.62 111 CYS A C 1
ATOM 900 O O . CYS A 1 111 ? -18.359 20.359 -5.391 1 98.62 111 CYS A O 1
ATOM 902 N N . ASP A 1 112 ? -17.641 22.469 -4.98 1 98.62 112 ASP A N 1
ATOM 903 C CA . ASP A 1 112 ? -19.016 22.922 -4.805 1 98.62 112 ASP A CA 1
ATOM 904 C C . ASP A 1 112 ? -19.812 22.797 -6.102 1 98.62 112 ASP A C 1
ATOM 906 O O . ASP A 1 112 ? -20.969 22.359 -6.086 1 98.62 112 ASP A O 1
ATOM 910 N N . LYS A 1 113 ? -19.25 23.219 -7.152 1 98.44 113 LYS A N 1
ATOM 911 C CA . LYS A 1 113 ? -19.922 23.172 -8.445 1 98.44 113 LYS A CA 1
ATOM 912 C C . LYS A 1 113 ? -20.391 21.75 -8.766 1 98.44 113 LYS A C 1
ATOM 914 O O . LYS A 1 113 ? -21.484 21.562 -9.32 1 98.44 113 LYS A O 1
ATOM 919 N N . VAL A 1 114 ? -19.625 20.75 -8.375 1 98.31 114 VAL A N 1
ATOM 920 C CA . VAL A 1 114 ? -19.938 19.406 -8.836 1 98.31 114 VAL A CA 1
ATOM 921 C C . VAL A 1 114 ? -20.703 18.641 -7.754 1 98.31 114 VAL A C 1
ATOM 923 O O . VAL A 1 114 ? -21.422 17.672 -8.047 1 98.31 114 VAL A O 1
ATOM 926 N N . LEU A 1 115 ? -20.625 19.047 -6.477 1 98.31 115 LEU A N 1
ATOM 927 C CA . LEU A 1 115 ? -21.25 18.297 -5.398 1 98.31 115 LEU A CA 1
ATOM 928 C C . LEU A 1 115 ? -22.406 19.078 -4.785 1 98.31 115 LEU A C 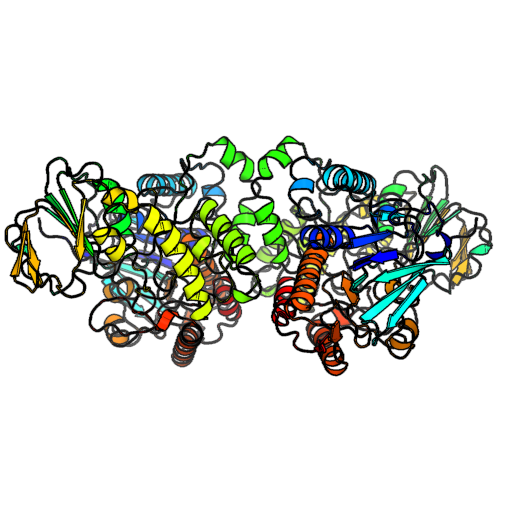1
ATOM 930 O O . LEU A 1 115 ? -23.234 18.516 -4.07 1 98.31 115 LEU A O 1
ATOM 934 N N . GLY A 1 116 ? -22.453 20.359 -4.969 1 98.19 116 GLY A N 1
ATOM 935 C CA . GLY A 1 116 ? -23.516 21.172 -4.406 1 98.19 116 GLY A CA 1
ATOM 936 C C . GLY A 1 116 ? -23.391 21.359 -2.906 1 98.19 116 GLY A C 1
ATOM 937 O O . GLY A 1 116 ? -24.359 21.156 -2.17 1 98.19 116 GLY A O 1
ATOM 938 N N . ILE A 1 117 ? -22.25 21.859 -2.402 1 98.69 117 ILE A N 1
ATOM 939 C CA . ILE A 1 117 ? -21.922 21.859 -0.981 1 98.69 117 ILE A CA 1
ATOM 940 C C . ILE A 1 117 ? -22.453 23.125 -0.319 1 98.69 117 ILE A C 1
ATOM 942 O O . ILE A 1 117 ? -23.016 23.062 0.779 1 98.69 117 ILE A O 1
ATOM 946 N N . LYS A 1 118 ? -22.328 24.266 -0.947 1 98 118 LYS A N 1
ATOM 947 C CA . LYS A 1 118 ? -22.562 25.562 -0.337 1 98 118 LYS A CA 1
ATOM 948 C C . LYS A 1 118 ? -24.031 25.719 0.053 1 98 118 LYS A C 1
ATOM 950 O O . LYS A 1 118 ? -24.344 26.344 1.069 1 98 118 LYS A O 1
ATOM 955 N N . LYS A 1 119 ? -24.938 25.125 -0.704 1 97.38 119 LYS A N 1
ATOM 956 C CA . LYS A 1 119 ? -26.359 25.25 -0.406 1 97.38 119 LYS A CA 1
ATOM 957 C C . LYS A 1 119 ? -26.719 24.531 0.893 1 97.38 119 LYS A C 1
ATOM 959 O O . LYS A 1 119 ? -27.781 24.766 1.47 1 97.38 119 LYS A O 1
ATOM 964 N N . GLU A 1 120 ? -25.859 23.719 1.321 1 97.88 120 GLU A N 1
ATOM 965 C CA . GLU A 1 120 ? -26.062 22.953 2.549 1 97.88 120 GLU A CA 1
ATOM 966 C C . GLU A 1 120 ? -25.094 23.375 3.641 1 97.88 120 GLU A C 1
ATOM 968 O O . GLU A 1 120 ? -24.844 22.641 4.59 1 97.88 120 GLU A O 1
ATOM 973 N N . THR A 1 121 ? -24.5 24.516 3.475 1 98.19 121 THR A N 1
ATOM 974 C CA . THR A 1 121 ? -23.516 25.031 4.426 1 98.19 121 THR A CA 1
ATOM 975 C C . THR A 1 121 ? -23.953 26.406 4.949 1 98.19 121 THR A C 1
ATOM 977 O O . THR A 1 121 ? -24.344 27.281 4.172 1 98.19 121 THR A O 1
ATOM 980 N N . ALA A 1 122 ? -23.969 26.562 6.242 1 97.81 122 ALA A N 1
ATOM 981 C CA . ALA A 1 122 ? -24.094 27.891 6.848 1 97.81 122 ALA A CA 1
ATOM 982 C C . ALA A 1 122 ? -22.734 28.484 7.137 1 97.81 122 ALA A C 1
ATOM 984 O O . ALA A 1 122 ? -22 28 8 1 97.81 122 ALA A O 1
ATOM 985 N N . PHE A 1 123 ? -22.375 29.516 6.41 1 96.56 123 PHE A N 1
ATOM 986 C CA . PHE A 1 123 ? -21.094 30.188 6.559 1 96.56 123 PHE A CA 1
ATOM 987 C C . PHE A 1 123 ? -21.156 31.219 7.684 1 96.56 123 PHE A C 1
ATOM 989 O O . PHE A 1 123 ? -22.234 31.578 8.148 1 96.56 123 PHE A O 1
ATOM 996 N N . ASN A 1 124 ? -19.906 31.625 8.211 1 95.44 124 ASN A N 1
ATOM 997 C CA . ASN A 1 124 ? -19.766 32.562 9.328 1 95.44 124 ASN A CA 1
ATOM 998 C C . ASN A 1 124 ? -20.547 32.062 10.555 1 95.44 124 ASN A C 1
ATOM 1000 O O . ASN A 1 124 ? -21.156 32.875 11.258 1 95.44 124 ASN A O 1
ATOM 1004 N N . SER A 1 125 ? -20.688 30.797 10.633 1 95.44 125 SER A N 1
ATOM 1005 C CA . SER A 1 125 ? -21.375 30.141 11.75 1 95.44 125 SER A CA 1
ATOM 1006 C C . SER A 1 125 ? -20.375 29.453 12.68 1 95.44 125 SER A C 1
ATOM 1008 O O . SER A 1 125 ? -19.844 28.391 12.352 1 95.44 125 SER A O 1
ATOM 1010 N N . VAL A 1 126 ? -20.203 30.047 13.883 1 94.62 126 VAL A N 1
ATOM 1011 C CA . VAL A 1 126 ? -19.203 29.562 14.828 1 94.62 126 VAL A CA 1
ATOM 1012 C C . VAL A 1 126 ? -19.906 28.859 15.992 1 94.62 126 VAL A C 1
ATOM 1014 O O . VAL A 1 126 ? -20.734 29.469 16.688 1 94.62 126 VAL A O 1
ATOM 1017 N N . VAL A 1 127 ? -19.641 27.594 16.156 1 95.56 127 VAL A N 1
ATOM 1018 C CA . VAL A 1 127 ? -20.203 26.828 17.266 1 95.56 127 VAL A CA 1
ATOM 1019 C C . VAL A 1 127 ? -19.531 27.25 18.562 1 95.56 127 VAL A C 1
ATOM 1021 O O . VAL A 1 127 ? -18.297 27.281 18.656 1 95.56 127 VAL A O 1
ATOM 1024 N N . VAL A 1 128 ? -20.312 27.547 19.656 1 95.31 128 VAL A N 1
ATOM 1025 C CA . VAL A 1 128 ? -19.719 28.062 20.891 1 95.31 128 VAL A CA 1
ATOM 1026 C C . VAL A 1 128 ? -20.234 27.25 22.078 1 95.31 128 VAL A C 1
ATOM 1028 O O . VAL A 1 128 ? -19.766 27.422 23.203 1 95.31 128 VAL A O 1
ATOM 1031 N N . ASP A 1 129 ? -21.172 26.375 21.812 1 96.5 129 ASP A N 1
ATOM 1032 C CA . ASP A 1 129 ? -21.75 25.547 22.859 1 96.5 129 ASP A CA 1
ATOM 1033 C C . ASP A 1 129 ? -22.391 24.297 22.281 1 96.5 129 ASP A C 1
ATOM 1035 O O . ASP A 1 129 ? -23 24.328 21.219 1 96.5 129 ASP A O 1
ATOM 1039 N N . ALA A 1 130 ? -22.219 23.188 22.922 1 98.12 130 ALA A N 1
ATOM 1040 C CA . ALA A 1 130 ? -22.844 21.922 22.516 1 98.12 130 ALA A CA 1
ATOM 1041 C C . ALA A 1 130 ? -22.938 20.969 23.703 1 98.12 130 ALA A C 1
ATOM 1043 O O . ALA A 1 130 ? -21.984 20.812 24.469 1 98.12 130 ALA A O 1
ATOM 1044 N N . GLN A 1 131 ? -24.047 20.328 23.844 1 97.88 131 GLN A N 1
ATOM 1045 C CA . GLN A 1 131 ? -24.25 19.359 24.922 1 97.88 131 GLN A CA 1
ATOM 1046 C C . GLN A 1 131 ? -25.188 18.234 24.469 1 97.88 131 GLN A C 1
ATOM 1048 O O . GLN A 1 131 ? -26.203 18.5 23.812 1 97.88 131 GLN A O 1
ATOM 1053 N N . PHE A 1 132 ? -24.844 17.062 24.797 1 98.19 132 PHE A N 1
ATOM 1054 C CA . PHE A 1 132 ? -25.625 15.891 24.438 1 98.19 132 PHE A CA 1
ATOM 1055 C C . PHE A 1 132 ? -26.688 15.602 25.5 1 98.19 132 PHE A C 1
ATOM 1057 O O . PHE A 1 132 ? -26.406 15.68 26.703 1 98.19 132 PHE A O 1
ATOM 1064 N N . ASN A 1 133 ? -27.875 15.352 25.094 1 97.62 133 ASN A N 1
ATOM 1065 C CA . ASN A 1 133 ? -28.969 14.898 25.953 1 97.62 133 ASN A CA 1
ATOM 1066 C C . ASN A 1 133 ? -29.172 13.391 25.859 1 97.62 133 ASN A C 1
ATOM 1068 O O . ASN A 1 133 ? -29.719 12.898 24.859 1 97.62 133 ASN A O 1
ATOM 1072 N N . THR A 1 134 ? -28.812 12.656 26.859 1 97.19 134 THR A N 1
ATOM 1073 C CA . THR A 1 134 ? -28.844 11.203 26.828 1 97.19 134 THR A CA 1
ATOM 1074 C C . THR A 1 134 ? -30.281 10.688 26.703 1 97.19 134 THR A C 1
ATOM 1076 O O . THR A 1 134 ? -30.5 9.594 26.172 1 97.19 134 THR A O 1
ATOM 1079 N N . ARG A 1 135 ? -31.203 11.438 27.203 1 96.56 135 ARG A N 1
ATOM 1080 C CA . ARG A 1 135 ? -32.594 11.023 27.094 1 96.56 135 ARG A CA 1
ATOM 1081 C C . ARG A 1 135 ? -33.094 11.156 25.656 1 96.56 135 ARG A C 1
ATOM 1083 O O . ARG A 1 135 ? -33.719 10.234 25.125 1 96.56 135 ARG A O 1
ATOM 1090 N N . GLU A 1 136 ? -32.781 12.258 25.062 1 96.56 136 GLU A N 1
ATOM 1091 C CA . GLU A 1 136 ? -33.219 12.508 23.688 1 96.56 136 GLU A CA 1
ATOM 1092 C C . GLU A 1 136 ? -32.344 11.781 22.688 1 96.56 136 GLU A C 1
ATOM 1094 O O . GLU A 1 136 ? -32.75 11.492 21.562 1 96.56 136 GLU A O 1
ATOM 1099 N N . GLY A 1 137 ? -31.141 11.57 23.094 1 97.81 137 GLY A N 1
ATOM 1100 C CA . GLY A 1 137 ? -30.156 10.984 22.188 1 97.81 137 GLY A CA 1
ATOM 1101 C C . GLY A 1 137 ? -29.672 11.938 21.125 1 97.81 137 GLY A C 1
ATOM 1102 O O . GLY A 1 137 ? -29.375 11.531 20 1 97.81 137 GLY A O 1
ATOM 1103 N N . LYS A 1 138 ? -29.656 13.219 21.406 1 98.31 138 LYS A N 1
ATOM 1104 C CA . LYS A 1 138 ? -29.266 14.227 20.422 1 98.31 138 LYS A CA 1
ATOM 1105 C C . LYS A 1 138 ? -28.406 15.312 21.062 1 98.31 138 LYS A C 1
ATOM 1107 O O . LYS A 1 138 ? -28.484 15.539 22.281 1 98.31 138 LYS A O 1
ATOM 1112 N N . TRP A 1 139 ? -27.641 15.883 20.25 1 98.75 139 TRP A N 1
ATOM 1113 C CA . TRP A 1 139 ? -26.875 17.078 20.594 1 98.75 139 TRP A CA 1
ATOM 1114 C C . TRP A 1 139 ? -27.734 18.328 20.438 1 98.75 139 TRP A C 1
ATOM 1116 O O . TRP A 1 139 ? -28.5 18.453 19.484 1 98.75 139 TRP A O 1
ATOM 1126 N N . THR A 1 140 ? -27.625 19.219 21.375 1 98.5 140 THR A N 1
ATOM 1127 C CA . THR A 1 140 ? -28 20.609 21.172 1 98.5 140 THR A CA 1
ATOM 1128 C C . THR A 1 140 ? -26.766 21.469 20.938 1 98.5 140 THR A C 1
ATOM 1130 O O . THR A 1 140 ? -25.859 21.531 21.781 1 98.5 140 THR A O 1
ATOM 1133 N N . ILE A 1 141 ? -26.719 22.141 19.781 1 98.44 141 ILE A N 1
ATOM 1134 C CA . ILE A 1 141 ? -25.547 22.891 19.328 1 98.44 141 ILE A CA 1
ATOM 1135 C C . ILE A 1 141 ? -25.906 24.344 19.094 1 98.44 141 ILE A C 1
ATOM 1137 O O . ILE A 1 141 ? -26.891 24.656 18.406 1 98.44 141 ILE A O 1
ATOM 1141 N N . LYS A 1 142 ? -25.156 25.203 19.703 1 97.5 142 LYS A N 1
ATOM 1142 C CA . LYS A 1 142 ? -25.438 26.641 19.578 1 97.5 142 LYS A CA 1
ATOM 1143 C C . LYS A 1 142 ? -24.297 27.359 18.875 1 97.5 142 LYS A C 1
ATOM 1145 O O . LYS A 1 142 ? -23.125 26.953 19 1 97.5 142 LYS A O 1
ATOM 1150 N N . THR A 1 143 ? -24.625 28.406 18.156 1 96 143 THR A N 1
ATOM 1151 C CA . THR A 1 143 ? -23.641 29.219 17.469 1 96 143 THR A CA 1
ATOM 1152 C C . THR A 1 143 ? -23.516 30.594 18.109 1 96 143 THR A C 1
ATOM 1154 O O . THR A 1 143 ? -24.359 31 18.922 1 96 143 THR A O 1
ATOM 1157 N N . ALA A 1 144 ? -22.469 31.266 17.797 1 93.81 144 ALA A N 1
ATOM 1158 C CA . ALA A 1 144 ? -22.156 32.562 18.359 1 93.81 144 ALA A CA 1
ATOM 1159 C C . ALA A 1 144 ? -23.219 33.594 18 1 93.81 144 ALA A C 1
ATOM 1161 O O . ALA A 1 144 ? -23.469 34.562 18.734 1 93.81 144 ALA A O 1
ATOM 1162 N N . ASP A 1 145 ? -23.891 33.406 16.859 1 90.69 145 ASP A N 1
ATOM 1163 C CA . ASP A 1 145 ? -24.906 34.375 16.422 1 90.69 145 ASP A CA 1
ATOM 1164 C C . ASP A 1 145 ? -26.266 34.062 17.062 1 90.69 145 ASP A C 1
ATOM 1166 O O . ASP A 1 145 ? -27.266 34.688 16.703 1 90.69 145 ASP A O 1
ATOM 1170 N N . GLY A 1 146 ? -26.344 33.062 17.875 1 89.62 146 GLY A N 1
ATOM 1171 C CA . GLY A 1 146 ? -27.5 32.844 18.719 1 89.62 146 GLY A CA 1
ATOM 1172 C C . GLY A 1 146 ? -28.391 31.703 18.234 1 89.62 146 GLY A C 1
ATOM 1173 O O . GLY A 1 146 ? -29.406 31.391 18.875 1 89.62 146 GLY A O 1
ATOM 1174 N N . ARG A 1 147 ? -28.047 31.016 17.188 1 92.94 147 ARG A N 1
ATOM 1175 C CA . ARG A 1 147 ? -28.875 29.922 16.688 1 92.94 147 ARG A CA 1
ATOM 1176 C C . ARG A 1 147 ? -28.578 28.625 17.438 1 92.94 147 ARG A C 1
ATOM 1178 O O . ARG A 1 147 ? -27.5 28.453 18 1 92.94 147 ARG A O 1
ATOM 1185 N N . ALA A 1 148 ? -29.578 27.797 17.438 1 95.69 148 ALA A N 1
ATOM 1186 C CA . ALA A 1 148 ? -29.469 26.469 18.016 1 95.69 148 ALA A CA 1
ATOM 1187 C C . ALA A 1 148 ? -29.859 25.391 17.016 1 95.69 148 ALA A C 1
ATOM 1189 O O . ALA A 1 148 ? -30.734 25.609 16.172 1 95.69 148 ALA A O 1
ATOM 1190 N N . ALA A 1 149 ? -29.219 24.312 17.062 1 97.69 149 ALA A N 1
ATOM 1191 C CA . ALA A 1 149 ? -29.531 23.156 16.234 1 97.69 149 ALA A CA 1
ATOM 1192 C C . ALA A 1 149 ? -29.484 21.859 17.047 1 97.69 149 ALA A C 1
ATOM 1194 O O . ALA A 1 149 ? -28.797 21.797 18.062 1 97.69 149 ALA A O 1
ATOM 1195 N N . LYS A 1 150 ? -30.266 20.922 16.672 1 98.38 150 LYS A N 1
ATOM 1196 C CA . LYS A 1 150 ? -30.203 19.578 17.219 1 98.38 150 LYS A CA 1
ATOM 1197 C C . LYS A 1 150 ? -29.688 18.578 16.172 1 98.38 150 LYS A C 1
ATOM 1199 O O . LYS A 1 150 ? -29.984 18.719 14.984 1 98.38 150 LYS A O 1
ATOM 1204 N N . ALA A 1 151 ? -28.953 17.656 16.609 1 98.75 151 ALA A N 1
ATOM 1205 C CA . ALA A 1 151 ? -28.453 16.609 15.711 1 98.75 151 ALA A CA 1
ATOM 1206 C C . ALA A 1 151 ? -28.172 15.328 16.484 1 98.75 151 ALA A C 1
ATOM 1208 O O . ALA A 1 151 ? -27.672 15.359 17.609 1 98.75 151 ALA A O 1
ATOM 1209 N N . LYS A 1 152 ? -28.484 14.219 15.922 1 98.75 152 LYS A N 1
ATOM 1210 C CA . LYS A 1 152 ? -28.109 12.945 16.531 1 98.75 152 LYS A CA 1
ATOM 1211 C C . LYS A 1 152 ? -26.609 12.719 16.469 1 98.75 152 LYS A C 1
ATOM 1213 O O . LYS A 1 152 ? -26.016 12.227 17.438 1 98.75 152 LYS A O 1
ATOM 1218 N N . TYR A 1 153 ? -26.062 12.992 15.336 1 98.94 153 TYR A N 1
ATOM 1219 C CA . TYR A 1 153 ? -24.625 12.859 15.141 1 98.94 153 TYR A CA 1
ATOM 1220 C C . TYR A 1 153 ? -23.953 14.219 14.992 1 98.94 153 TYR A C 1
ATOM 1222 O O . TYR A 1 153 ? -24.422 15.07 14.227 1 98.94 153 TYR A O 1
ATOM 1230 N N . PHE A 1 154 ? -22.891 14.461 15.75 1 98.81 154 PHE A N 1
ATOM 1231 C CA . PHE A 1 154 ? -22.109 15.688 15.742 1 98.81 154 PHE A CA 1
ATOM 1232 C C . PHE A 1 154 ? -20.688 15.414 15.289 1 98.81 154 PHE A C 1
ATOM 1234 O O . PHE A 1 154 ? -19.922 14.742 15.984 1 98.81 154 PHE A O 1
ATOM 1241 N N . VAL A 1 155 ? -20.281 15.883 14.062 1 98.75 155 VAL A N 1
ATOM 1242 C CA . VAL A 1 155 ? -18.969 15.633 13.508 1 98.75 155 VAL A CA 1
ATOM 1243 C C . VAL A 1 155 ? -18.141 16.922 13.531 1 98.75 155 VAL A C 1
ATOM 1245 O O . VAL A 1 155 ? -18.453 17.875 12.82 1 98.75 155 VAL A O 1
ATOM 1248 N N . VAL A 1 156 ? -17.094 16.875 14.305 1 97.31 156 VAL A N 1
ATOM 1249 C CA . VAL A 1 156 ? -16.219 18.047 14.445 1 97.31 156 VAL A CA 1
ATOM 1250 C C . VAL A 1 156 ? -15.031 17.906 13.5 1 97.31 156 VAL A C 1
ATOM 1252 O O . VAL A 1 156 ? -14.07 17.188 13.781 1 97.31 156 VAL A O 1
ATOM 1255 N N . ALA A 1 157 ? -15.07 18.609 12.422 1 95.75 157 ALA A N 1
ATOM 1256 C CA . ALA A 1 157 ? -13.992 18.688 11.438 1 95.75 157 ALA A CA 1
ATOM 1257 C C . ALA A 1 157 ? -13.359 20.078 11.438 1 95.75 157 ALA A C 1
ATOM 1259 O O . ALA A 1 157 ? -13.242 20.719 10.383 1 95.75 157 ALA A O 1
ATOM 1260 N N . ALA A 1 158 ? -12.922 20.516 12.539 1 88.12 158 ALA A N 1
ATOM 1261 C CA . ALA A 1 158 ? -12.492 21.891 12.75 1 88.12 158 ALA A CA 1
ATOM 1262 C C . ALA A 1 158 ? -11.031 22.062 12.352 1 88.12 158 ALA A C 1
ATOM 1264 O O . ALA A 1 158 ? -10.539 23.203 12.273 1 88.12 158 ALA A O 1
ATOM 1265 N N . GLY A 1 159 ? -10.367 21 12.031 1 81.62 159 GLY A N 1
ATOM 1266 C CA . GLY A 1 159 ? -8.969 21.109 11.664 1 81.62 159 GLY A CA 1
ATOM 1267 C C . GLY A 1 159 ? -8.062 21.453 12.828 1 81.62 159 GLY A C 1
ATOM 1268 O O . GLY A 1 159 ? -8.531 21.594 13.961 1 81.62 159 GLY A O 1
ATOM 1269 N N . PHE A 1 160 ? -6.797 21.609 12.625 1 65.06 160 PHE A N 1
ATOM 1270 C CA . PHE A 1 160 ? -5.855 21.781 13.727 1 65.06 160 PHE A CA 1
ATOM 1271 C C . PHE A 1 160 ? -5.547 23.266 13.938 1 65.06 160 PHE A C 1
ATOM 1273 O O . PHE A 1 160 ? -5.09 23.656 15.008 1 65.06 160 PHE A O 1
ATOM 1280 N N . ALA A 1 161 ? -5.824 24.094 12.953 1 58.41 161 ALA A N 1
ATOM 1281 C CA . ALA A 1 161 ? -5.355 25.484 12.969 1 58.41 161 ALA A CA 1
ATOM 1282 C C . ALA A 1 161 ? -6.441 26.422 13.469 1 58.41 161 ALA A C 1
ATOM 1284 O O . ALA A 1 161 ? -6.449 27.609 13.133 1 58.41 161 ALA A O 1
ATOM 1285 N N . ALA A 1 162 ? -7.176 25.953 14.359 1 56.22 162 ALA A N 1
ATOM 1286 C CA . ALA A 1 162 ? -8.359 26.75 14.672 1 56.22 162 ALA A CA 1
ATOM 1287 C C . ALA A 1 162 ? -8.055 27.781 15.758 1 56.22 162 ALA A C 1
ATOM 1289 O O . ALA A 1 162 ? -8.852 28.688 16 1 56.22 162 ALA A O 1
ATOM 1290 N N . LYS A 1 163 ? -6.895 27.688 16.297 1 60.97 163 LYS A N 1
ATOM 1291 C CA . LYS A 1 163 ? -6.531 28.672 17.312 1 60.97 163 LYS A CA 1
ATOM 1292 C C . LYS A 1 163 ? -5.078 29.125 17.156 1 60.97 163 LYS A C 1
ATOM 1294 O O . LYS A 1 163 ? -4.164 28.297 17.172 1 60.97 163 LYS A O 1
ATOM 1299 N N . ARG A 1 164 ? -4.973 30.453 17 1 69 164 ARG A N 1
ATOM 1300 C CA . ARG A 1 164 ? -3.635 31.016 16.844 1 69 164 ARG A CA 1
ATOM 1301 C C . ARG A 1 164 ? -2.945 31.172 18.188 1 69 164 ARG A C 1
ATOM 1303 O O . ARG A 1 164 ? -3.611 31.297 19.219 1 69 164 ARG A O 1
ATOM 1310 N N . TYR A 1 165 ? -1.651 31.172 18.125 1 71.69 165 TYR A N 1
ATOM 1311 C CA . TYR A 1 165 ? -0.857 31.359 19.344 1 71.69 165 TYR A CA 1
ATOM 1312 C C . TYR A 1 165 ? -0.074 32.656 19.281 1 71.69 165 TYR A C 1
ATOM 1314 O O . TYR A 1 165 ? 0.799 32.844 18.422 1 71.69 165 TYR A O 1
ATOM 1322 N N . ILE A 1 166 ? -0.437 33.594 20.078 1 75.19 166 ILE A N 1
ATOM 1323 C CA . ILE A 1 166 ? 0.363 34.812 20.312 1 75.19 166 ILE A CA 1
ATOM 1324 C C . ILE A 1 166 ? 1.02 34.719 21.688 1 75.19 166 ILE A C 1
ATOM 1326 O O . ILE A 1 166 ? 0.33 34.688 22.719 1 75.19 166 ILE A O 1
ATOM 1330 N N . PRO A 1 167 ? 2.332 34.656 21.688 1 78.25 167 PRO A N 1
ATOM 1331 C CA . PRO A 1 167 ? 3.008 34.531 22.984 1 78.25 167 PRO A CA 1
ATOM 1332 C C . PRO A 1 167 ? 2.65 35.656 23.953 1 78.25 167 PRO A C 1
ATOM 1334 O O . PRO A 1 167 ? 2.549 36.812 23.531 1 78.25 167 PRO A O 1
ATOM 1337 N N . ASP A 1 168 ? 2.486 35.344 25.188 1 76.06 168 ASP A N 1
ATOM 1338 C CA . ASP A 1 168 ? 2.17 36.312 26.234 1 76.06 168 ASP A CA 1
ATOM 1339 C C . ASP A 1 168 ? 3.318 37.281 26.422 1 76.06 168 ASP A C 1
ATOM 1341 O O . ASP A 1 168 ? 3.104 38.406 26.875 1 76.06 168 ASP A O 1
ATOM 1345 N N . GLU A 1 169 ? 4.395 36.906 25.984 1 77.38 169 GLU A N 1
ATOM 1346 C CA . GLU A 1 169 ? 5.605 37.688 26.141 1 77.38 169 GLU A CA 1
ATOM 1347 C C . GLU A 1 169 ? 5.605 38.906 25.203 1 77.38 169 GLU A C 1
ATOM 1349 O O . GLU A 1 169 ? 6.414 39.812 25.359 1 77.38 169 GLU A O 1
ATOM 1354 N N . PHE A 1 170 ? 4.738 38.812 24.312 1 86.44 170 PHE A N 1
ATOM 1355 C CA . PHE A 1 170 ? 4.711 39.906 23.359 1 86.44 170 PHE A CA 1
ATOM 1356 C C . PHE A 1 170 ? 4 41.125 23.953 1 86.44 170 PHE A C 1
ATOM 1358 O O . PHE A 1 170 ? 3.059 41.656 23.344 1 86.44 170 PHE A O 1
ATOM 1365 N N . VAL A 1 171 ? 4.523 41.594 25.047 1 88.25 171 VAL A N 1
ATOM 1366 C CA . VAL A 1 171 ? 4.008 42.781 25.734 1 88.25 171 VAL A CA 1
ATOM 1367 C C . VAL A 1 171 ? 4.184 44.031 24.844 1 88.25 171 VAL A C 1
ATOM 1369 O O . VAL A 1 171 ? 5.219 44.188 24.203 1 88.25 171 VAL A O 1
ATOM 1372 N N . GLY A 1 172 ? 3.168 44.812 24.797 1 90.31 172 GLY A N 1
ATOM 1373 C CA . GLY A 1 172 ? 3.264 46.062 24.062 1 90.31 172 GLY A CA 1
ATOM 1374 C C . GLY A 1 172 ? 2.863 45.938 22.609 1 90.31 172 GLY A C 1
ATOM 1375 O O . GLY A 1 172 ? 2.953 46.906 21.844 1 90.31 172 GLY A O 1
ATOM 1376 N N . ILE A 1 173 ? 2.428 44.781 22.234 1 90.12 173 ILE A N 1
ATOM 1377 C CA . ILE A 1 173 ? 2.094 44.531 20.828 1 90.12 173 ILE A CA 1
ATOM 1378 C C . ILE A 1 173 ? 0.998 45.5 20.391 1 90.12 173 ILE A C 1
ATOM 1380 O O . ILE A 1 173 ? 0.978 45.906 19.234 1 90.12 173 ILE A O 1
ATOM 1384 N N . ASP A 1 174 ? 0.128 45.906 21.25 1 88.94 174 ASP A N 1
ATOM 1385 C CA . ASP A 1 174 ? -0.979 46.781 20.938 1 88.94 174 ASP A CA 1
ATOM 1386 C C . ASP A 1 174 ? -0.479 48.219 20.688 1 88.94 174 ASP A C 1
ATOM 1388 O O . ASP A 1 174 ? -1.183 49.031 20.094 1 88.94 174 ASP A O 1
ATOM 1392 N N . ASP A 1 175 ? 0.668 48.531 21.172 1 90.94 175 ASP A N 1
ATOM 1393 C CA . ASP A 1 175 ? 1.238 49.875 21.047 1 90.94 175 ASP A CA 1
ATOM 1394 C C . ASP A 1 175 ? 2.037 50 19.75 1 90.94 175 ASP A C 1
ATOM 1396 O O . ASP A 1 175 ? 2.414 51.094 19.359 1 90.94 175 ASP A O 1
ATOM 1400 N N . PHE A 1 176 ? 2.338 48.938 19.141 1 94.25 176 PHE A N 1
ATOM 1401 C CA . PHE A 1 176 ? 3.104 48.969 17.906 1 94.25 176 PHE A CA 1
ATOM 1402 C C . PHE A 1 176 ? 2.367 49.75 16.828 1 94.25 176 PHE A C 1
ATOM 1404 O O . PHE A 1 176 ? 1.188 49.5 16.562 1 94.25 176 PHE A O 1
ATOM 1411 N N . GLN A 1 177 ? 3.018 50.656 16.203 1 94.75 177 GLN A N 1
ATOM 1412 C CA . GLN A 1 177 ? 2.367 51.594 15.289 1 94.75 177 GLN A CA 1
ATOM 1413 C C . GLN A 1 177 ? 2.344 51.031 13.867 1 94.75 177 GLN A C 1
ATOM 1415 O O . GLN A 1 177 ? 1.615 51.531 13.008 1 94.75 177 GLN A O 1
ATOM 1420 N N . GLY A 1 178 ? 3.178 50.031 13.594 1 94.62 178 GLY A N 1
ATOM 1421 C CA . GLY A 1 178 ? 3.184 49.406 12.273 1 94.62 178 GLY A CA 1
ATOM 1422 C C . GLY A 1 178 ? 2.086 48.375 12.086 1 94.62 178 GLY A C 1
ATOM 1423 O O . GLY A 1 178 ? 1.104 48.375 12.828 1 94.62 178 GLY A O 1
ATOM 1424 N N . ILE A 1 179 ? 2.162 47.656 11.031 1 93.81 179 ILE A N 1
ATOM 1425 C CA . ILE A 1 179 ? 1.218 46.594 10.711 1 93.81 179 ILE A CA 1
ATOM 1426 C C . ILE A 1 179 ? 1.677 45.281 11.359 1 93.81 179 ILE A C 1
ATOM 1428 O O . ILE A 1 179 ? 2.848 44.906 11.25 1 93.81 179 ILE A O 1
ATOM 1432 N N . VAL A 1 180 ? 0.786 44.594 12.055 1 92.62 180 VAL A N 1
ATOM 1433 C CA . VAL A 1 180 ? 1.106 43.312 12.656 1 92.62 180 VAL A CA 1
ATOM 1434 C C . VAL A 1 180 ? -0.013 42.312 12.367 1 92.62 180 VAL A C 1
ATOM 1436 O O . VAL A 1 180 ? -1.192 42.625 12.555 1 92.62 180 VAL A O 1
ATOM 1439 N N . HIS A 1 181 ? 0.383 41.188 11.805 1 90.5 181 HIS A N 1
ATOM 1440 C CA . HIS A 1 181 ? -0.574 40.094 11.562 1 90.5 181 HIS A CA 1
ATOM 1441 C C . HIS A 1 181 ? 0.013 38.75 11.938 1 90.5 181 HIS A C 1
ATOM 1443 O O . HIS A 1 181 ? 1.234 38.562 11.953 1 90.5 181 HIS A O 1
ATOM 1449 N N . HIS A 1 182 ? -0.866 37.875 12.336 1 90 182 HIS A N 1
ATOM 1450 C CA . HIS A 1 182 ? -0.506 36.469 12.508 1 90 182 HIS A CA 1
ATOM 1451 C C . HIS A 1 182 ? -0.723 35.688 11.211 1 90 182 HIS A C 1
ATOM 1453 O O . HIS A 1 182 ? -1.63 36 10.438 1 90 182 HIS A O 1
ATOM 1459 N N . SER A 1 183 ? 0.125 34.688 11.062 1 88.12 183 SER A N 1
ATOM 1460 C CA . SER A 1 183 ? 0.005 33.906 9.836 1 88.12 183 SER A CA 1
ATOM 1461 C C . SER A 1 183 ? -1.33 33.156 9.781 1 88.12 183 SER A C 1
ATOM 1463 O O . SER A 1 183 ? -1.832 32.844 8.703 1 88.12 183 SER A O 1
ATOM 1465 N N . SER A 1 184 ? -1.787 32.906 10.977 1 83.25 184 SER A N 1
ATOM 1466 C CA . SER A 1 184 ? -3.146 32.375 11.023 1 83.25 184 SER A CA 1
ATOM 1467 C C . SER A 1 184 ? -4.18 33.5 10.898 1 83.25 184 SER A C 1
ATOM 1469 O O . SER A 1 184 ? -3.945 34.594 11.359 1 83.25 184 SER A O 1
ATOM 1471 N N . PHE A 1 185 ? -5.203 33.312 10.258 1 80.5 185 PHE A N 1
ATOM 1472 C CA . PHE A 1 185 ? -6.25 34.312 10.062 1 80.5 185 PHE A CA 1
ATOM 1473 C C . PHE A 1 185 ? -5.711 35.531 9.328 1 80.5 185 PHE A C 1
ATOM 1475 O O . PHE A 1 185 ? -5.93 36.656 9.75 1 80.5 185 PHE A O 1
ATOM 1482 N N . TRP A 1 186 ? -4.855 35.312 8.414 1 85.44 186 TRP A N 1
ATOM 1483 C CA . TRP A 1 186 ? -4.266 36.375 7.613 1 85.44 186 TRP A CA 1
ATOM 1484 C C . TRP A 1 186 ? -5.34 37.156 6.883 1 85.44 186 TRP A C 1
ATOM 1486 O O . TRP A 1 186 ? -6.262 36.594 6.297 1 85.44 186 TRP A O 1
ATOM 1496 N N . PRO A 1 187 ? -5.266 38.438 6.969 1 84.38 187 PRO A N 1
ATOM 1497 C CA . PRO A 1 187 ? -6.262 39.219 6.227 1 84.38 187 PRO A CA 1
ATOM 1498 C C . PRO A 1 187 ? -6.188 38.969 4.719 1 84.38 187 PRO A C 1
ATOM 1500 O O . PRO A 1 187 ? -5.094 38.875 4.156 1 84.38 187 PRO A O 1
ATOM 1503 N N . ASP A 1 188 ? -7.336 38.812 4.16 1 84.06 188 ASP A N 1
ATOM 1504 C CA . ASP A 1 188 ? -7.414 38.531 2.732 1 84.06 188 ASP A CA 1
ATOM 1505 C C . ASP A 1 188 ? -7.074 39.781 1.902 1 84.06 188 ASP A C 1
ATOM 1507 O O . ASP A 1 188 ? -7.922 40.281 1.17 1 84.06 188 ASP A O 1
ATOM 1511 N N . MET A 1 189 ? -5.895 40.25 2.084 1 83.81 189 MET A N 1
ATOM 1512 C CA . MET A 1 189 ? -5.398 41.438 1.372 1 83.81 189 MET A CA 1
ATOM 1513 C C . MET A 1 189 ? -3.891 41.344 1.147 1 83.81 189 MET A C 1
ATOM 1515 O O . MET A 1 189 ? -3.199 40.594 1.854 1 83.81 189 MET A O 1
ATOM 1519 N N . ASN A 1 190 ? -3.518 42.062 0.161 1 86.62 190 ASN A N 1
ATOM 1520 C CA . ASN A 1 190 ? -2.088 42.156 -0.114 1 86.62 190 ASN A CA 1
ATOM 1521 C C . ASN A 1 190 ? -1.421 43.25 0.696 1 86.62 190 ASN A C 1
ATOM 1523 O O . ASN A 1 190 ? -1.917 44.375 0.74 1 86.62 190 ASN A O 1
ATOM 1527 N N . ILE A 1 191 ? -0.454 42.875 1.449 1 91 191 ILE A N 1
ATOM 1528 C CA . ILE A 1 191 ? 0.34 43.844 2.186 1 91 191 ILE A CA 1
ATOM 1529 C C . ILE A 1 191 ? 1.591 44.219 1.385 1 91 191 ILE A C 1
ATOM 1531 O O . ILE A 1 191 ? 2.457 43.375 1.163 1 91 191 ILE A O 1
ATOM 1535 N N . ASP A 1 192 ? 1.64 45.469 0.972 1 94.06 192 ASP A N 1
ATOM 1536 C CA . ASP A 1 192 ? 2.805 45.938 0.221 1 94.06 192 ASP A CA 1
ATOM 1537 C C . ASP A 1 192 ? 4.008 46.125 1.141 1 94.06 192 ASP A C 1
ATOM 1539 O O . ASP A 1 192 ? 3.977 46.969 2.031 1 94.06 192 ASP A O 1
ATOM 1543 N N . VAL A 1 193 ? 5.078 45.375 0.864 1 96.94 193 VAL A N 1
ATOM 1544 C CA . VAL A 1 193 ? 6.23 45.406 1.761 1 96.94 193 VAL A CA 1
ATOM 1545 C C . VAL A 1 193 ? 7.414 46.062 1.051 1 96.94 193 VAL A C 1
ATOM 1547 O O . VAL A 1 193 ? 8.523 46.094 1.595 1 96.94 193 VAL A O 1
ATOM 1550 N N . ARG A 1 194 ? 7.289 46.625 -0.218 1 92.75 194 ARG A N 1
ATOM 1551 C CA . ARG A 1 194 ? 8.336 47.344 -0.947 1 92.75 194 ARG A CA 1
ATOM 1552 C C . ARG A 1 194 ? 8.789 48.594 -0.189 1 92.75 194 ARG A C 1
ATOM 1554 O O . ARG A 1 194 ? 7.961 49.406 0.189 1 92.75 194 ARG A O 1
ATOM 1561 N N . GLY A 1 195 ? 10.102 48.531 0.157 1 97.81 195 GLY A N 1
ATOM 1562 C CA . GLY A 1 195 ? 10.688 49.688 0.848 1 97.81 195 GLY A CA 1
ATOM 1563 C C . GLY A 1 195 ? 10.406 49.688 2.34 1 97.81 195 GLY A C 1
ATOM 1564 O O . GLY A 1 195 ? 10.727 50.656 3.035 1 97.81 195 GLY A O 1
ATOM 1565 N N . LYS A 1 196 ? 9.867 48.688 2.818 1 98.25 196 LYS A N 1
ATOM 1566 C CA . LYS A 1 196 ? 9.484 48.625 4.227 1 98.25 196 LYS A CA 1
ATOM 1567 C C . LYS A 1 196 ? 10.422 47.688 5.012 1 98.25 196 LYS A C 1
ATOM 1569 O O . LYS A 1 196 ? 11.047 46.812 4.438 1 98.25 196 LYS A O 1
ATOM 1574 N N . LYS A 1 197 ? 10.523 48.031 6.277 1 98.62 197 LYS A N 1
ATOM 1575 C CA . LYS A 1 197 ? 11.219 47.156 7.203 1 98.62 197 LYS A CA 1
ATOM 1576 C C . LYS A 1 197 ? 10.273 46.094 7.77 1 98.62 197 LYS A C 1
ATOM 1578 O O . LYS A 1 197 ? 9.344 46.438 8.516 1 98.62 197 LYS A O 1
ATOM 1583 N N . CYS A 1 198 ? 10.57 44.875 7.434 1 98.5 198 CYS A N 1
ATOM 1584 C CA . CYS A 1 198 ? 9.641 43.812 7.781 1 98.5 198 CYS A CA 1
ATOM 1585 C C . CYS A 1 198 ? 10.297 42.812 8.711 1 98.5 198 CYS A C 1
ATOM 1587 O O . CYS A 1 198 ? 11.516 42.625 8.68 1 98.5 198 CYS A O 1
ATOM 1589 N N . ALA A 1 199 ? 9.453 42.156 9.555 1 98.38 199 ALA A N 1
ATOM 1590 C CA . ALA A 1 199 ? 9.898 41.094 10.445 1 98.38 199 ALA A CA 1
ATOM 1591 C C . ALA A 1 199 ? 9.008 39.844 10.305 1 98.38 199 ALA A C 1
ATOM 1593 O O . ALA A 1 199 ? 7.789 39.969 10.156 1 98.38 199 ALA A O 1
ATOM 1594 N N . VAL A 1 200 ? 9.609 38.75 10.312 1 97.94 200 VAL A N 1
ATOM 1595 C CA . VAL A 1 200 ? 8.922 37.469 10.477 1 97.94 200 VAL A CA 1
ATOM 1596 C C . VAL A 1 200 ? 9.383 36.781 11.773 1 97.94 200 VAL A C 1
ATOM 1598 O O . VAL A 1 200 ? 10.586 36.562 11.969 1 97.94 200 VAL A O 1
ATOM 1601 N N . ILE A 1 201 ? 8.445 36.469 12.656 1 96.44 201 ILE A N 1
ATOM 1602 C CA . ILE A 1 201 ? 8.789 35.812 13.914 1 96.44 201 ILE A CA 1
ATOM 1603 C C . ILE A 1 201 ? 8.43 34.312 13.82 1 96.44 201 ILE A C 1
ATOM 1605 O O . ILE A 1 201 ? 7.254 33.938 13.883 1 96.44 201 ILE A O 1
ATOM 1609 N N . GLY A 1 202 ? 9.414 33.5 13.758 1 94.44 202 GLY A N 1
ATOM 1610 C CA . GLY A 1 202 ? 9.188 32.062 13.641 1 94.44 202 GLY A CA 1
ATOM 1611 C C . GLY A 1 202 ? 9.688 31.5 12.328 1 94.44 202 GLY A C 1
ATOM 1612 O O . GLY A 1 202 ? 9.641 32.156 11.297 1 94.44 202 GLY A O 1
ATOM 1613 N N . THR A 1 203 ? 10.055 30.188 12.414 1 95.44 203 THR A N 1
ATOM 1614 C CA . THR A 1 203 ? 10.656 29.531 11.25 1 95.44 203 THR A CA 1
ATOM 1615 C C . THR A 1 203 ? 9.953 28.219 10.953 1 95.44 203 THR A C 1
ATOM 1617 O O . THR A 1 203 ? 10.578 27.281 10.445 1 95.44 203 THR A O 1
ATOM 1620 N N . GLY A 1 204 ? 8.672 28.078 11.312 1 92.62 204 GLY A N 1
ATOM 1621 C CA . GLY A 1 204 ? 7.879 26.969 10.828 1 92.62 204 GLY A CA 1
ATOM 1622 C C . GLY A 1 204 ? 7.465 27.109 9.375 1 92.62 204 GLY A C 1
ATOM 1623 O O . GLY A 1 204 ? 8.102 27.844 8.617 1 92.62 204 GLY A O 1
ATOM 1624 N N . ALA A 1 205 ? 6.48 26.453 9.031 1 92.12 205 ALA A N 1
ATOM 1625 C CA . ALA A 1 205 ? 6.051 26.438 7.637 1 92.12 205 ALA A CA 1
ATOM 1626 C C . ALA A 1 205 ? 5.672 27.844 7.164 1 92.12 205 ALA A C 1
ATOM 1628 O O . ALA A 1 205 ? 6.113 28.281 6.102 1 92.12 205 ALA A O 1
ATOM 1629 N N . SER A 1 206 ? 4.875 28.547 7.93 1 93.62 206 SER A N 1
ATOM 1630 C CA . SER A 1 206 ? 4.461 29.891 7.551 1 93.62 206 SER A CA 1
ATOM 1631 C C . SER A 1 206 ? 5.656 30.828 7.445 1 93.62 206 SER A C 1
ATOM 1633 O O . SER A 1 206 ? 5.754 31.625 6.508 1 93.62 206 SER A O 1
ATOM 1635 N N . GLY A 1 207 ? 6.551 30.703 8.453 1 96.06 207 GLY A N 1
ATOM 1636 C CA . GLY A 1 207 ? 7.738 31.547 8.422 1 96.06 207 GLY A CA 1
ATOM 1637 C C . GLY A 1 207 ? 8.602 31.328 7.195 1 96.06 207 GLY A C 1
ATOM 1638 O O . GLY A 1 207 ? 9.031 32.281 6.547 1 96.06 207 GLY A O 1
ATOM 1639 N N . VAL A 1 208 ? 8.789 30.062 6.871 1 97.44 208 VAL A N 1
ATOM 1640 C CA . VAL A 1 208 ? 9.594 29.688 5.715 1 97.44 208 VAL A CA 1
ATOM 1641 C C . VAL A 1 208 ? 8.938 30.203 4.438 1 97.44 208 VAL A C 1
ATOM 1643 O O . VAL A 1 208 ? 9.602 30.781 3.576 1 97.44 208 VAL A O 1
ATOM 1646 N N . GLN A 1 209 ? 7.688 30.062 4.352 1 97.25 209 GLN A N 1
ATOM 1647 C CA . GLN A 1 209 ? 6.961 30.453 3.145 1 97.25 209 GLN A CA 1
ATOM 1648 C C . GLN A 1 209 ? 6.914 31.969 2.996 1 97.25 209 GLN A C 1
ATOM 1650 O O . GLN A 1 209 ? 7.152 32.5 1.908 1 97.25 209 GLN A O 1
ATOM 1655 N N . ILE A 1 210 ? 6.715 32.719 4.051 1 97.25 210 ILE A N 1
ATOM 1656 C CA . ILE A 1 210 ? 6.656 34.188 4 1 97.25 210 ILE A CA 1
ATOM 1657 C C . ILE A 1 210 ? 8.039 34.75 3.68 1 97.25 210 ILE A C 1
ATOM 1659 O O . ILE A 1 210 ? 8.172 35.688 2.9 1 97.25 210 ILE A O 1
ATOM 1663 N N . THR A 1 211 ? 9.062 34.156 4.27 1 98.38 211 THR A N 1
ATOM 1664 C CA . THR A 1 211 ? 10.43 34.594 4.008 1 98.38 211 THR A CA 1
ATOM 1665 C C . THR A 1 211 ? 10.75 34.5 2.52 1 98.38 211 THR A C 1
ATOM 1667 O O . THR A 1 211 ? 11.328 35.406 1.938 1 98.38 211 THR A O 1
ATOM 1670 N N . GLN A 1 212 ? 10.359 33.375 1.957 1 98 212 GLN A N 1
ATOM 1671 C CA . GLN A 1 212 ? 10.625 33.188 0.535 1 98 212 GLN A CA 1
ATOM 1672 C C . GLN A 1 212 ? 9.836 34.188 -0.309 1 98 212 GLN A C 1
ATOM 1674 O O . GLN A 1 212 ? 10.32 34.656 -1.338 1 98 212 GLN A O 1
ATOM 1679 N N . ALA A 1 213 ? 8.648 34.531 0.065 1 97.12 213 ALA A N 1
ATOM 1680 C CA . ALA A 1 213 ? 7.785 35.438 -0.688 1 97.12 213 ALA A CA 1
ATOM 1681 C C . ALA A 1 213 ? 8.266 36.875 -0.554 1 97.12 213 ALA A C 1
ATOM 1683 O O . ALA A 1 213 ? 8.227 37.625 -1.521 1 97.12 213 ALA A O 1
ATOM 1684 N N . TRP A 1 214 ? 8.734 37.281 0.622 1 98 214 TRP A N 1
ATOM 1685 C CA . TRP A 1 214 ? 9.031 38.656 0.913 1 98 214 TRP A CA 1
ATOM 1686 C C . TRP A 1 214 ? 10.5 38.969 0.656 1 98 214 TRP A C 1
ATOM 1688 O O . TRP A 1 214 ? 10.859 40.125 0.388 1 98 214 TRP A O 1
ATOM 1698 N N . GLY A 1 215 ? 11.344 38 0.729 1 98.12 215 GLY A N 1
ATOM 1699 C CA . GLY A 1 215 ? 12.773 38.219 0.563 1 98.12 215 GLY A CA 1
ATOM 1700 C C . GLY A 1 215 ? 13.117 39.062 -0.648 1 98.12 215 GLY A C 1
ATOM 1701 O O . GLY A 1 215 ? 13.805 40.094 -0.529 1 98.12 215 GLY A O 1
ATOM 1702 N N . PRO A 1 216 ? 12.578 38.719 -1.774 1 97.81 216 PRO A N 1
ATOM 1703 C CA . PRO A 1 216 ? 12.945 39.438 -3.008 1 97.81 216 PRO A CA 1
ATOM 1704 C C . PRO A 1 216 ? 12.32 40.812 -3.104 1 97.81 216 PRO A C 1
ATOM 1706 O O . PRO A 1 216 ? 12.727 41.625 -3.939 1 97.81 216 PRO A O 1
ATOM 1709 N N . VAL A 1 217 ? 11.352 41.156 -2.256 1 97.12 217 VAL A N 1
ATOM 1710 C CA . VAL A 1 217 ? 10.562 42.344 -2.59 1 97.12 217 VAL A CA 1
ATOM 1711 C C . VAL A 1 217 ? 10.602 43.312 -1.432 1 97.12 217 VAL A C 1
ATOM 1713 O O . VAL A 1 217 ? 10.406 44.531 -1.631 1 97.12 217 VAL A O 1
ATOM 1716 N N . ALA A 1 218 ? 10.836 42.875 -0.182 1 98.31 218 ALA A N 1
ATOM 1717 C CA . ALA A 1 218 ? 10.797 43.75 0.986 1 98.31 218 ALA A CA 1
ATOM 1718 C C . ALA A 1 218 ? 12.008 44.688 1.013 1 98.31 218 ALA A C 1
ATOM 1720 O O . ALA A 1 218 ? 13.07 44.344 0.484 1 98.31 218 ALA A O 1
ATOM 1721 N N . GLY A 1 219 ? 11.789 45.906 1.601 1 98.44 219 GLY A N 1
ATOM 1722 C CA . GLY A 1 219 ? 12.953 46.75 1.832 1 98.44 219 GLY A CA 1
ATOM 1723 C C . GLY A 1 219 ? 14.008 46.094 2.689 1 98.44 219 GLY A C 1
ATOM 1724 O O . GLY A 1 219 ? 15.18 46.031 2.305 1 98.44 219 GLY A O 1
ATOM 1725 N N . GLU A 1 220 ? 13.57 45.688 3.771 1 98.5 220 GLU A N 1
ATOM 1726 C CA . GLU A 1 220 ? 14.367 44.906 4.699 1 98.5 220 GLU A CA 1
ATOM 1727 C C . GLU A 1 220 ? 13.523 43.812 5.34 1 98.5 220 GLU A C 1
ATOM 1729 O O . GLU A 1 220 ? 12.359 44.031 5.684 1 98.5 220 GLU A O 1
ATOM 1734 N N . LEU A 1 221 ? 14.125 42.656 5.453 1 98.81 221 LEU A N 1
ATOM 1735 C CA . LEU A 1 221 ? 13.438 41.531 6.102 1 98.81 221 LEU A CA 1
ATOM 1736 C C . LEU A 1 221 ? 14.32 40.875 7.16 1 98.81 221 LEU A C 1
ATOM 1738 O O . LEU A 1 221 ? 15.414 40.406 6.852 1 98.81 221 LEU A O 1
ATOM 1742 N N . LYS A 1 222 ? 13.891 40.938 8.391 1 98.75 222 LYS A N 1
ATOM 1743 C CA . LYS A 1 222 ? 14.562 40.25 9.477 1 98.75 222 LYS A CA 1
ATOM 1744 C C . LYS A 1 222 ? 13.742 39.062 9.953 1 98.75 222 LYS A C 1
ATOM 1746 O O . LYS A 1 222 ? 12.555 39.188 10.242 1 98.75 222 LYS A O 1
ATOM 1751 N N . VAL A 1 223 ? 14.352 37.938 9.984 1 98.75 223 VAL A N 1
ATOM 1752 C CA . VAL A 1 223 ? 13.703 36.688 10.438 1 98.75 223 VAL A CA 1
ATOM 1753 C C . VAL A 1 223 ? 14.164 36.375 11.859 1 98.75 223 VAL A C 1
ATOM 1755 O O . VAL A 1 223 ? 15.336 36.062 12.086 1 98.75 223 VAL A O 1
ATOM 1758 N N . PHE A 1 224 ? 13.258 36.469 12.773 1 98.12 224 PHE A N 1
ATOM 1759 C CA . PHE A 1 224 ? 13.555 36.125 14.156 1 98.12 224 PHE A CA 1
ATOM 1760 C C . PHE A 1 224 ? 13.469 34.625 14.367 1 98.12 224 PHE A C 1
ATOM 1762 O O . PHE A 1 224 ? 12.383 34.031 14.297 1 98.12 224 PHE A O 1
ATOM 1769 N N . GLN A 1 225 ? 14.578 34.031 14.664 1 97.56 225 GLN A N 1
ATOM 1770 C CA . GLN A 1 225 ? 14.711 32.594 14.688 1 97.56 225 GLN A CA 1
ATOM 1771 C C . GLN A 1 225 ? 15.172 32.094 16.062 1 97.56 225 GLN A C 1
ATOM 1773 O O . GLN A 1 225 ? 16.188 32.562 16.578 1 97.56 225 GLN A O 1
ATOM 1778 N N . ARG A 1 226 ? 14.406 31.234 16.656 1 94.19 226 ARG A N 1
ATOM 1779 C CA . ARG A 1 226 ? 14.859 30.516 17.844 1 94.19 226 ARG A CA 1
ATOM 1780 C C . ARG A 1 226 ? 15.523 29.203 17.469 1 94.19 226 ARG A C 1
ATOM 1782 O O . ARG A 1 226 ? 16.625 28.891 17.953 1 94.19 226 ARG A O 1
ATOM 1789 N N . THR A 1 227 ? 14.844 28.375 16.719 1 94.44 227 THR A N 1
ATOM 1790 C CA . THR A 1 227 ? 15.336 27.109 16.156 1 94.44 227 THR A CA 1
ATOM 1791 C C . THR A 1 227 ? 15.227 27.109 14.641 1 94.44 227 THR A C 1
ATOM 1793 O O . THR A 1 227 ? 14.164 27.406 14.086 1 94.44 227 THR A O 1
ATOM 1796 N N . PRO A 1 228 ? 16.328 26.844 13.945 1 97.06 228 PRO A N 1
ATOM 1797 C CA . PRO A 1 228 ? 16.219 26.812 12.484 1 97.06 228 PRO A CA 1
ATOM 1798 C C . PRO A 1 228 ? 15.336 25.688 11.969 1 97.06 228 PRO A C 1
ATOM 1800 O O . PRO A 1 228 ? 15.25 24.625 12.602 1 97.06 228 PRO A O 1
ATOM 1803 N N . ASN A 1 229 ? 14.609 25.953 10.891 1 96.5 229 ASN A N 1
ATOM 1804 C CA . ASN A 1 229 ? 13.891 24.891 10.203 1 96.5 229 ASN A CA 1
ATOM 1805 C C . ASN A 1 229 ? 14.82 24.062 9.336 1 96.5 229 ASN A C 1
ATOM 1807 O O . ASN A 1 229 ? 15.711 24.594 8.672 1 96.5 229 ASN A O 1
ATOM 1811 N N . LEU A 1 230 ? 14.641 22.781 9.336 1 98.31 230 LEU A N 1
ATOM 1812 C CA . LEU A 1 230 ? 15.43 21.891 8.492 1 98.31 230 LEU A CA 1
ATOM 1813 C C . LEU A 1 230 ? 14.695 21.578 7.191 1 98.31 230 LEU A C 1
ATOM 1815 O O . LEU A 1 230 ? 14.305 20.438 6.949 1 98.31 230 LEU A O 1
ATOM 1819 N N . ALA A 1 231 ? 14.578 22.609 6.355 1 98.5 231 ALA A N 1
ATOM 1820 C CA . ALA A 1 231 ? 13.758 22.578 5.152 1 98.5 231 ALA A CA 1
ATOM 1821 C C . ALA A 1 231 ? 14.406 21.719 4.066 1 98.5 231 ALA A C 1
ATOM 1823 O O . ALA A 1 231 ? 15.625 21.578 4.027 1 98.5 231 ALA A O 1
ATOM 1824 N N . VAL A 1 232 ? 13.633 21.109 3.248 1 98.56 232 VAL A N 1
ATOM 1825 C CA . VAL A 1 232 ? 14.094 20.266 2.15 1 98.56 232 VAL A CA 1
ATOM 1826 C C . VAL A 1 232 ? 13.523 20.781 0.83 1 98.56 232 VAL A C 1
ATOM 1828 O O . VAL A 1 232 ? 12.531 21.516 0.817 1 98.56 232 VAL A O 1
ATOM 1831 N N . PRO A 1 233 ? 14.117 20.453 -0.288 1 98.19 233 PRO A N 1
ATOM 1832 C CA . PRO A 1 233 ? 13.711 21.031 -1.566 1 98.19 233 PRO A CA 1
ATOM 1833 C C . PRO A 1 233 ? 12.336 20.562 -2.029 1 98.19 233 PRO A C 1
ATOM 1835 O O . PRO A 1 233 ? 12.055 19.375 -2.006 1 98.19 233 PRO A O 1
ATOM 1838 N N . MET A 1 234 ? 11.57 21.469 -2.496 1 97.69 234 MET A N 1
ATOM 1839 C CA . MET A 1 234 ? 10.195 21.234 -2.93 1 97.69 234 MET A CA 1
ATOM 1840 C C . MET A 1 234 ? 10.164 20.672 -4.344 1 97.69 234 MET A C 1
ATOM 1842 O O . MET A 1 234 ? 9.391 19.75 -4.625 1 97.69 234 MET A O 1
ATOM 1846 N N . ARG A 1 235 ? 10.992 21.172 -5.234 1 97.5 235 ARG A N 1
ATOM 1847 C CA . ARG A 1 235 ? 11 20.844 -6.652 1 97.5 235 ARG A CA 1
ATOM 1848 C C . ARG A 1 235 ? 9.648 21.109 -7.289 1 97.5 235 ARG A C 1
ATOM 1850 O O . ARG A 1 235 ? 9.078 20.25 -7.957 1 97.5 235 ARG A O 1
ATOM 1857 N N . LYS A 1 236 ? 9.156 22.344 -7.113 1 97.12 236 LYS A N 1
ATOM 1858 C CA . LYS A 1 236 ? 7.898 22.797 -7.707 1 97.12 236 LYS A CA 1
ATOM 1859 C C . LYS A 1 236 ? 8.016 22.891 -9.227 1 97.12 236 LYS A C 1
ATOM 1861 O O . LYS A 1 236 ? 9.031 23.344 -9.75 1 97.12 236 LYS A O 1
ATOM 1866 N N . ARG A 1 237 ? 7.035 22.422 -9.914 1 96.88 237 ARG A N 1
ATOM 1867 C CA . ARG A 1 237 ? 6.992 22.516 -11.367 1 96.88 237 ARG A CA 1
ATOM 1868 C C . ARG A 1 237 ? 5.562 22.719 -11.859 1 96.88 237 ARG A C 1
ATOM 1870 O O . ARG A 1 237 ? 4.609 22.328 -11.188 1 96.88 237 ARG A O 1
ATOM 1877 N N . SER A 1 238 ? 5.414 23.359 -12.992 1 97.25 238 SER A N 1
ATOM 1878 C CA . SER A 1 238 ? 4.113 23.516 -13.625 1 97.25 238 SER A CA 1
ATOM 1879 C C . SER A 1 238 ? 3.623 22.188 -14.219 1 97.25 238 SER A C 1
ATOM 1881 O O . SER A 1 238 ? 4.43 21.344 -14.609 1 97.25 238 SER A O 1
ATOM 1883 N N . LEU A 1 239 ? 2.352 22.016 -14.227 1 97 239 LEU A N 1
ATOM 1884 C CA . LEU A 1 239 ? 1.732 20.844 -14.828 1 97 239 LEU A CA 1
ATOM 1885 C C . LEU A 1 239 ? 0.761 21.234 -15.938 1 97 239 LEU A C 1
ATOM 1887 O O . LEU A 1 239 ? 0.049 22.234 -15.805 1 97 239 LEU A O 1
ATOM 1891 N N . THR A 1 240 ? 0.703 20.453 -16.984 1 97.31 240 THR A N 1
ATOM 1892 C CA . THR A 1 240 ? -0.268 20.672 -18.047 1 97.31 240 THR A CA 1
ATOM 1893 C C . THR A 1 240 ? -1.525 19.844 -17.812 1 97.31 240 THR A C 1
ATOM 1895 O O . THR A 1 240 ? -1.493 18.844 -17.078 1 97.31 240 THR A O 1
ATOM 1898 N N . ALA A 1 241 ? -2.578 20.266 -18.391 1 97.62 241 ALA A N 1
ATOM 1899 C CA . ALA A 1 241 ? -3.822 19.5 -18.328 1 97.62 241 ALA A CA 1
ATOM 1900 C C . ALA A 1 241 ? -3.633 18.094 -18.906 1 97.62 241 ALA A C 1
ATOM 1902 O O . ALA A 1 241 ? -4.164 17.125 -18.359 1 97.62 241 ALA A O 1
ATOM 1903 N N . LYS A 1 242 ? -2.924 17.984 -19.953 1 96.81 242 LYS A N 1
ATOM 1904 C CA . LYS A 1 242 ? -2.697 16.703 -20.609 1 96.81 242 LYS A CA 1
ATOM 1905 C C . LYS A 1 242 ? -1.975 15.734 -19.688 1 96.81 242 LYS A C 1
ATOM 1907 O O . LYS A 1 242 ? -2.375 14.578 -19.562 1 96.81 242 LYS A O 1
ATOM 1912 N N . GLU A 1 243 ? -0.895 16.188 -19.031 1 95.38 243 GLU A N 1
ATOM 1913 C CA . GLU A 1 243 ? -0.133 15.367 -18.094 1 95.38 243 GLU A CA 1
ATOM 1914 C C . GLU A 1 243 ? -1.036 14.773 -17.016 1 95.38 243 GLU A C 1
ATOM 1916 O O . GLU A 1 243 ? -0.872 13.617 -16.625 1 95.38 243 GLU A O 1
ATOM 1921 N N . GLN A 1 244 ? -1.94 15.555 -16.609 1 97.44 244 GLN A N 1
ATOM 1922 C CA . GLN A 1 244 ? -2.828 15.148 -15.516 1 97.44 244 GLN A CA 1
ATOM 1923 C C . GLN A 1 244 ? -3.961 14.266 -16.031 1 97.44 244 GLN A C 1
ATOM 1925 O O . GLN A 1 244 ? -4.223 13.195 -15.477 1 97.44 244 GLN A O 1
ATOM 1930 N N . ASN A 1 245 ? -4.621 14.672 -17.078 1 97.62 245 ASN A N 1
ATOM 1931 C CA . ASN A 1 245 ? -5.758 13.938 -17.609 1 97.62 245 ASN A CA 1
ATOM 1932 C C . ASN A 1 245 ? -5.352 12.555 -18.109 1 97.62 245 ASN A C 1
ATOM 1934 O O . ASN A 1 245 ? -6.105 11.586 -17.969 1 97.62 245 ASN A O 1
ATOM 1938 N N . ASP A 1 246 ? -4.148 12.438 -18.672 1 96.12 246 ASP A N 1
ATOM 1939 C CA . ASP A 1 246 ? -3.641 11.18 -19.203 1 96.12 246 ASP A CA 1
ATOM 1940 C C . ASP A 1 246 ? -3.416 10.156 -18.078 1 96.12 246 ASP A C 1
ATOM 1942 O O . ASP A 1 246 ? -3.393 8.953 -18.328 1 96.12 246 ASP A O 1
ATOM 1946 N N . THR A 1 247 ? -3.307 10.57 -16.906 1 95.88 247 THR A N 1
ATOM 1947 C CA . THR A 1 247 ? -2.908 9.664 -15.836 1 95.88 247 THR A CA 1
ATOM 1948 C C . THR A 1 247 ? -4.07 9.414 -14.875 1 95.88 247 THR A C 1
ATOM 1950 O O . THR A 1 247 ? -3.967 8.594 -13.969 1 95.88 247 THR A O 1
ATOM 1953 N N . LYS A 1 248 ? -5.23 10.07 -15.078 1 97.44 248 LYS A N 1
ATOM 1954 C CA . LYS A 1 248 ? -6.355 10.016 -14.148 1 97.44 248 LYS A CA 1
ATOM 1955 C C . LYS A 1 248 ? -6.922 8.594 -14.055 1 97.44 248 LYS A C 1
ATOM 1957 O O . LYS A 1 248 ? -7.57 8.25 -13.062 1 97.44 248 LYS A O 1
ATOM 1962 N N . VAL A 1 249 ? -6.625 7.801 -15.047 1 95.5 249 VAL A N 1
ATOM 1963 C CA . VAL A 1 249 ? -7.137 6.434 -15.078 1 95.5 249 VAL A CA 1
ATOM 1964 C C . VAL A 1 249 ? -6.617 5.668 -13.859 1 95.5 249 VAL A C 1
ATOM 1966 O O . VAL A 1 249 ? -7.285 4.762 -13.359 1 95.5 249 VAL A O 1
ATOM 1969 N N . PHE A 1 250 ? -5.465 6.117 -13.273 1 96.5 250 PHE A N 1
ATOM 1970 C CA . PHE A 1 250 ? -4.871 5.383 -12.164 1 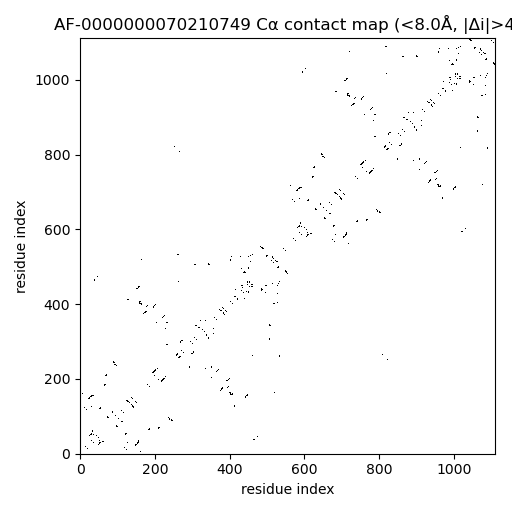96.5 250 PHE A CA 1
ATOM 1971 C C . PHE A 1 250 ? -5.039 6.141 -10.859 1 96.5 250 PHE A C 1
ATOM 1973 O O . PHE A 1 250 ? -4.488 5.746 -9.828 1 96.5 250 PHE A O 1
ATOM 1980 N N . TYR A 1 251 ? -5.828 7.246 -10.836 1 97.75 251 TYR A N 1
ATOM 1981 C CA . TYR A 1 251 ? -6.027 8.016 -9.609 1 97.75 251 TYR A CA 1
ATOM 1982 C C . TYR A 1 251 ? -6.656 7.156 -8.523 1 97.75 251 TYR A C 1
ATOM 1984 O O . TYR A 1 251 ? -6.258 7.23 -7.355 1 97.75 251 TYR A O 1
ATOM 1992 N N . PRO A 1 252 ? -7.617 6.293 -8.891 1 97.56 252 PRO A N 1
ATOM 1993 C CA . PRO A 1 252 ? -8.18 5.449 -7.828 1 97.56 252 PRO A CA 1
ATOM 1994 C C . PRO A 1 252 ? -7.121 4.598 -7.133 1 97.56 252 PRO A C 1
ATOM 1996 O O . PRO A 1 252 ? -7.098 4.516 -5.902 1 97.56 252 PRO A O 1
ATOM 1999 N N . GLU A 1 253 ? -6.211 3.994 -7.891 1 97.88 253 GLU A N 1
ATOM 2000 C CA . GLU A 1 253 ? -5.137 3.186 -7.328 1 97.88 253 GLU A CA 1
ATOM 2001 C C . GLU A 1 253 ? -4.168 4.043 -6.52 1 97.88 253 GLU A C 1
ATOM 2003 O O . GLU A 1 253 ? -3.721 3.639 -5.441 1 97.88 253 GLU A O 1
ATOM 2008 N N . LEU A 1 254 ? -3.885 5.215 -7.035 1 98.25 254 LEU A N 1
ATOM 2009 C CA . LEU A 1 254 ? -2.949 6.098 -6.344 1 98.25 254 LEU A CA 1
ATOM 2010 C C . LEU A 1 254 ? -3.527 6.57 -5.016 1 98.25 254 LEU A C 1
ATOM 2012 O O . LEU A 1 254 ? -2.809 6.664 -4.02 1 98.25 254 LEU A O 1
ATOM 2016 N N . PHE A 1 255 ? -4.832 6.82 -4.969 1 98.44 255 PHE A N 1
ATOM 2017 C CA . PHE A 1 255 ? -5.488 7.234 -3.736 1 98.44 255 PHE A CA 1
ATOM 2018 C C . PHE A 1 255 ? -5.48 6.102 -2.713 1 98.44 255 PHE A C 1
ATOM 2020 O O . PHE A 1 255 ? -5.297 6.34 -1.519 1 98.44 255 PHE A O 1
ATOM 2027 N N . ARG A 1 256 ? -5.645 4.914 -3.166 1 97.81 256 ARG A N 1
ATOM 2028 C CA . ARG A 1 256 ? -5.566 3.777 -2.256 1 97.81 256 ARG A CA 1
ATOM 2029 C C . ARG A 1 256 ? -4.133 3.555 -1.781 1 97.81 256 ARG A C 1
ATOM 2031 O O . ARG A 1 256 ? -3.904 3.217 -0.618 1 97.81 256 ARG A O 1
ATOM 2038 N N . TYR A 1 257 ? -3.191 3.799 -2.693 1 98.19 257 TYR A N 1
ATOM 2039 C CA . TYR A 1 257 ? -1.784 3.584 -2.375 1 98.19 257 TYR A CA 1
ATOM 2040 C C . TYR A 1 257 ? -1.313 4.555 -1.3 1 98.19 257 TYR A C 1
ATOM 2042 O O . TYR A 1 257 ? -0.568 4.176 -0.394 1 98.19 257 TYR A O 1
ATOM 2050 N N . ARG A 1 258 ? -1.726 5.766 -1.363 1 98.19 258 ARG A N 1
ATOM 2051 C CA . ARG A 1 258 ? -1.243 6.738 -0.387 1 98.19 258 ARG A CA 1
ATOM 2052 C C . ARG A 1 258 ? -1.677 6.355 1.024 1 98.19 258 ARG A C 1
ATOM 2054 O O . ARG A 1 258 ? -0.984 6.664 1.997 1 98.19 258 ARG A O 1
ATOM 2061 N N . GLU A 1 259 ? -2.795 5.605 1.193 1 97.69 259 GLU A N 1
ATOM 2062 C CA . GLU A 1 259 ? -3.281 5.188 2.504 1 97.69 259 GLU A CA 1
ATOM 2063 C C . GLU A 1 259 ? -2.43 4.051 3.07 1 97.69 259 GLU A C 1
ATOM 2065 O O . GLU A 1 259 ? -2.529 3.729 4.258 1 97.69 259 GLU A O 1
ATOM 2070 N N . ARG A 1 260 ? -1.543 3.531 2.203 1 97.12 260 ARG A N 1
ATOM 2071 C CA . ARG A 1 260 ? -0.754 2.375 2.611 1 97.12 260 ARG A CA 1
ATOM 2072 C C . ARG A 1 260 ? 0.671 2.781 2.971 1 97.12 260 ARG A C 1
ATOM 2074 O O . ARG A 1 260 ? 1.529 1.926 3.195 1 97.12 260 ARG A O 1
ATOM 2081 N N . ASN A 1 261 ? 0.923 4.016 3.027 1 97.25 261 ASN A N 1
ATOM 2082 C CA . ASN A 1 261 ? 2.252 4.52 3.352 1 97.25 261 ASN A CA 1
ATOM 2083 C C . ASN A 1 261 ? 2.252 5.305 4.66 1 97.25 261 ASN A C 1
ATOM 2085 O O . ASN A 1 261 ? 1.257 5.945 5.004 1 97.25 261 ASN A O 1
ATOM 2089 N N . PHE A 1 262 ? 3.324 5.391 5.344 1 96.06 262 PHE A N 1
ATOM 2090 C CA . PHE A 1 262 ? 3.51 5.891 6.699 1 96.06 262 PHE A CA 1
ATOM 2091 C C . PHE A 1 262 ? 2.916 7.285 6.852 1 96.06 262 PHE A C 1
ATOM 2093 O O . PHE A 1 262 ? 2.133 7.539 7.77 1 96.06 262 PHE A O 1
ATOM 2100 N N . GLY A 1 263 ? 3.143 8.195 5.957 1 96.62 263 GLY A N 1
ATOM 2101 C CA . GLY A 1 263 ? 2.719 9.586 6.066 1 96.62 263 GLY A CA 1
ATOM 2102 C C . GLY A 1 263 ? 1.565 9.93 5.145 1 96.62 263 GLY A C 1
ATOM 2103 O O . GLY A 1 263 ? 1.232 11.109 4.977 1 96.62 263 GLY A O 1
ATOM 2104 N N . GLY A 1 264 ? 0.985 8.914 4.438 1 97.56 264 GLY A N 1
ATOM 2105 C CA . GLY A 1 264 ? -0.139 9.148 3.545 1 97.56 264 GLY A CA 1
ATOM 2106 C C . GLY A 1 264 ? 0.274 9.734 2.205 1 97.56 264 GLY A C 1
ATOM 2107 O O . GLY A 1 264 ? -0.488 10.477 1.583 1 97.56 264 GLY A O 1
ATOM 2108 N N . PHE A 1 265 ? 1.499 9.469 1.779 1 98.06 265 PHE A N 1
ATOM 2109 C CA . PHE A 1 265 ? 2.039 9.938 0.509 1 98.06 265 PHE A CA 1
ATOM 2110 C C . PHE A 1 265 ? 2.174 8.789 -0.482 1 98.06 265 PHE A C 1
ATOM 2112 O O . PHE A 1 265 ? 1.873 7.637 -0.152 1 98.06 265 PHE A O 1
ATOM 2119 N N . LEU A 1 266 ? 2.609 9.094 -1.73 1 97.88 266 LEU A N 1
ATOM 2120 C CA . LEU A 1 266 ? 2.799 8.07 -2.754 1 97.88 266 LEU A CA 1
ATOM 2121 C C . LEU A 1 266 ? 4.18 7.438 -2.635 1 97.88 266 LEU A C 1
ATOM 2123 O O . LEU A 1 266 ? 4.762 7.012 -3.635 1 97.88 266 LEU A O 1
ATOM 2127 N N . TYR A 1 267 ? 4.75 7.508 -1.449 1 97.19 267 TYR A N 1
ATOM 2128 C CA . TYR A 1 267 ? 6 6.855 -1.071 1 97.19 267 TYR A CA 1
ATOM 2129 C C . TYR A 1 267 ? 6.027 6.559 0.423 1 97.19 267 TYR A C 1
ATOM 2131 O O . TYR A 1 267 ? 5.277 7.16 1.196 1 97.19 267 TYR A O 1
ATOM 2139 N N . GLY A 1 268 ? 6.773 5.645 0.827 1 96 268 GLY A N 1
ATOM 2140 C CA . GLY A 1 268 ? 6.938 5.254 2.219 1 96 268 GLY A CA 1
ATOM 2141 C C . GLY A 1 268 ? 8.383 5.031 2.611 1 96 268 GLY A C 1
ATOM 2142 O O . GLY A 1 268 ? 9.281 5.141 1.775 1 96 268 GLY A O 1
ATOM 2143 N N . LEU A 1 269 ? 8.617 4.703 3.799 1 97.25 269 LEU A N 1
ATOM 2144 C CA . LEU A 1 269 ? 9.969 4.512 4.32 1 97.25 269 LEU A CA 1
ATOM 2145 C C . LEU A 1 269 ? 10.672 3.371 3.596 1 97.25 269 LEU A C 1
ATOM 2147 O O . LEU A 1 269 ? 10.031 2.389 3.205 1 97.25 269 LEU A O 1
ATOM 2151 N N . TYR A 1 270 ? 11.953 3.559 3.434 1 97.56 270 TYR A N 1
ATOM 2152 C CA . TYR A 1 270 ? 12.805 2.553 2.807 1 97.56 270 TYR A CA 1
ATOM 2153 C C . TYR A 1 270 ? 12.812 1.263 3.617 1 97.56 270 TYR A C 1
ATOM 2155 O O . TYR A 1 270 ? 12.742 1.294 4.848 1 97.56 270 TYR A O 1
ATOM 2163 N N . GLU A 1 271 ? 12.836 0.136 3.014 1 96.69 271 GLU A N 1
ATOM 2164 C CA . GLU A 1 271 ? 12.742 -1.143 3.713 1 96.69 271 GLU A CA 1
ATOM 2165 C C . GLU A 1 271 ? 14.023 -1.445 4.484 1 96.69 271 GLU A C 1
ATOM 2167 O O . GLU A 1 271 ? 14.023 -2.258 5.41 1 96.69 271 GLU A O 1
ATOM 2172 N N . LYS A 1 272 ? 15.25 -0.794 4.141 1 97.44 272 LYS A N 1
ATOM 2173 C CA . LYS A 1 272 ? 16.531 -1.045 4.793 1 97.44 272 LYS A CA 1
ATOM 2174 C C . LYS A 1 272 ? 16.766 -0.066 5.938 1 97.44 272 LYS A C 1
ATOM 2176 O O . LYS A 1 272 ? 16.219 1.039 5.938 1 97.44 272 LYS A O 1
ATOM 2181 N N . GLY A 1 273 ? 17.562 -0.503 6.902 1 97.94 273 GLY A N 1
ATOM 2182 C CA . GLY A 1 273 ? 18.109 0.407 7.887 1 97.94 273 GLY A CA 1
ATOM 2183 C C . GLY A 1 273 ? 19.312 1.183 7.371 1 97.94 273 GLY A C 1
ATOM 2184 O O . GLY A 1 273 ? 19.984 0.751 6.43 1 97.94 273 GLY A O 1
ATOM 2185 N N . THR A 1 274 ? 19.594 2.219 8.016 1 98.56 274 THR A N 1
ATOM 2186 C CA . THR A 1 274 ? 20.609 3.188 7.594 1 98.56 274 THR A CA 1
ATOM 2187 C C . THR A 1 274 ? 21.969 2.516 7.418 1 98.56 274 THR A C 1
ATOM 2189 O O . THR A 1 274 ? 22.688 2.811 6.465 1 98.56 274 THR A O 1
ATOM 2192 N N . PHE A 1 275 ? 22.281 1.639 8.273 1 97.94 275 PHE A N 1
ATOM 2193 C CA . PHE A 1 275 ? 23.641 1.116 8.32 1 97.94 275 PHE A CA 1
ATOM 2194 C C . PHE A 1 275 ? 23.734 -0.226 7.605 1 97.94 275 PHE A C 1
ATOM 2196 O O . PHE A 1 275 ? 24.766 -0.893 7.648 1 97.94 275 PHE A O 1
ATOM 2203 N N . GLU A 1 276 ? 22.641 -0.667 6.941 1 97.62 276 GLU A N 1
ATOM 2204 C CA . GLU A 1 276 ? 22.688 -1.841 6.074 1 97.62 276 GLU A CA 1
ATOM 2205 C C . GLU A 1 276 ? 23.422 -1.544 4.77 1 97.62 276 GLU A C 1
ATOM 2207 O O . GLU A 1 276 ? 23.891 -2.461 4.094 1 97.62 276 GLU A O 1
ATOM 2212 N N . ASP A 1 277 ? 23.438 -0.304 4.395 1 97.56 277 ASP A N 1
ATOM 2213 C CA . ASP A 1 277 ? 24.109 0.137 3.186 1 97.56 277 ASP A CA 1
ATOM 2214 C C . ASP A 1 277 ? 25.5 0.703 3.512 1 97.56 277 ASP A C 1
ATOM 2216 O O . ASP A 1 277 ? 25.734 1.192 4.621 1 97.56 277 ASP A O 1
ATOM 2220 N N . THR A 1 278 ? 26.453 0.618 2.559 1 96.75 278 THR A N 1
ATOM 2221 C CA . THR A 1 278 ? 27.734 1.277 2.697 1 96.75 278 THR A CA 1
ATOM 2222 C C . THR A 1 278 ? 27.578 2.795 2.688 1 96.75 278 THR A C 1
ATOM 2224 O O . THR A 1 278 ? 26.516 3.309 2.338 1 96.75 278 THR A O 1
ATOM 2227 N N . GLU A 1 279 ? 28.594 3.484 3.117 1 97.75 279 GLU A N 1
ATOM 2228 C CA . GLU A 1 279 ? 28.562 4.945 3.104 1 97.75 279 GLU A CA 1
ATOM 2229 C C . GLU A 1 279 ? 28.297 5.48 1.701 1 97.75 279 GLU A C 1
ATOM 2231 O O . GLU A 1 279 ? 27.516 6.43 1.531 1 97.75 279 GLU A O 1
ATOM 2236 N N . GLU A 1 280 ? 28.906 4.855 0.731 1 97.5 280 GLU A N 1
ATOM 2237 C CA . GLU A 1 280 ? 28.734 5.277 -0.656 1 97.5 280 GLU A CA 1
ATOM 2238 C C . GLU A 1 280 ? 27.297 5.062 -1.123 1 97.5 280 GLU A C 1
ATOM 2240 O O . GLU A 1 280 ? 26.719 5.941 -1.761 1 97.5 280 GLU A O 1
ATOM 2245 N N . GLU A 1 281 ? 26.75 3.904 -0.771 1 97.38 281 GLU A N 1
ATOM 2246 C CA . GLU A 1 281 ? 25.359 3.6 -1.132 1 97.38 281 GLU A CA 1
ATOM 2247 C C . GLU A 1 281 ? 24.391 4.547 -0.437 1 97.38 281 GLU A C 1
ATOM 2249 O O . GLU A 1 281 ? 23.406 4.996 -1.042 1 97.38 281 GLU A O 1
ATOM 2254 N N . ARG A 1 282 ? 24.625 4.789 0.802 1 98.38 282 ARG A N 1
ATOM 2255 C CA . ARG A 1 282 ? 23.797 5.688 1.586 1 98.38 282 ARG A CA 1
ATOM 2256 C C . ARG A 1 282 ? 23.797 7.094 0.995 1 98.38 282 ARG A C 1
ATOM 2258 O O . ARG A 1 282 ? 22.734 7.723 0.865 1 98.38 282 ARG A O 1
ATOM 2265 N N . GLU A 1 283 ? 25 7.609 0.617 1 98.44 283 GLU A N 1
ATOM 2266 C CA . GLU A 1 283 ? 25.125 8.93 0.011 1 98.44 283 GLU A CA 1
ATOM 2267 C C . GLU A 1 283 ? 24.344 9.008 -1.3 1 98.44 283 GLU A C 1
ATOM 2269 O O . GLU A 1 283 ? 23.672 10.008 -1.564 1 98.44 283 GLU A O 1
ATOM 2274 N N . LYS A 1 284 ? 24.484 7.973 -2.062 1 98.19 284 LYS A N 1
ATOM 2275 C CA . LYS A 1 284 ? 23.766 7.922 -3.336 1 98.19 284 LYS A CA 1
ATOM 2276 C C . LYS A 1 284 ? 22.266 7.918 -3.119 1 98.19 284 LYS A C 1
ATOM 2278 O O . LYS A 1 284 ? 21.516 8.57 -3.859 1 98.19 284 LYS A O 1
ATOM 2283 N N . PHE A 1 285 ? 21.859 7.133 -2.154 1 98.44 285 PHE A N 1
ATOM 2284 C CA . PHE A 1 285 ? 20.453 7.047 -1.841 1 98.44 285 PHE A CA 1
ATOM 2285 C C . PHE A 1 285 ? 19.922 8.391 -1.358 1 98.44 285 PHE A C 1
ATOM 2287 O O . PHE A 1 285 ? 18.875 8.852 -1.814 1 98.44 285 PHE A O 1
ATOM 2294 N N . TYR A 1 286 ? 20.609 9.062 -0.451 1 98.88 286 TYR A N 1
ATOM 2295 C CA . TYR A 1 286 ? 20.234 10.391 0.04 1 98.88 286 TYR A CA 1
ATOM 2296 C C . TYR A 1 286 ? 20.156 11.391 -1.104 1 98.88 286 TYR A C 1
ATOM 2298 O O . TYR A 1 286 ? 19.219 12.188 -1.17 1 98.88 286 TYR A O 1
ATOM 2306 N N . GLN A 1 287 ? 21.141 11.344 -1.965 1 98.75 287 GLN A N 1
ATOM 2307 C CA . GLN A 1 287 ? 21.156 12.258 -3.1 1 98.75 287 GLN A CA 1
ATOM 2308 C C . GLN A 1 287 ? 19.938 12.055 -3.99 1 98.75 287 GLN A C 1
ATOM 2310 O O . GLN A 1 287 ? 19.344 13.016 -4.484 1 98.75 287 GLN A O 1
ATOM 2315 N N . LYS A 1 288 ? 19.625 10.805 -4.176 1 98.38 288 LYS A N 1
ATOM 2316 C CA . LYS A 1 288 ? 18.422 10.5 -4.965 1 98.38 288 LYS A CA 1
ATOM 2317 C C . LYS A 1 288 ? 17.188 11.133 -4.344 1 98.38 288 LYS A C 1
ATOM 2319 O O . LYS A 1 288 ? 16.391 11.781 -5.039 1 98.38 288 LYS A O 1
ATOM 2324 N N . LEU A 1 289 ? 16.953 10.93 -3.039 1 98.56 289 LEU A N 1
ATOM 2325 C CA . LEU A 1 289 ? 15.812 11.508 -2.338 1 98.56 289 LEU A CA 1
ATOM 2326 C C . LEU A 1 289 ? 15.82 13.023 -2.449 1 98.56 289 LEU A C 1
ATOM 2328 O O . LEU A 1 289 ? 14.766 13.641 -2.645 1 98.56 289 LEU A O 1
ATOM 2332 N N . TRP A 1 290 ? 17.016 13.594 -2.316 1 98.5 290 TRP A N 1
ATOM 2333 C CA . TRP A 1 290 ? 17.219 15.039 -2.381 1 98.5 290 TRP A CA 1
ATOM 2334 C C . TRP A 1 290 ? 16.828 15.578 -3.756 1 98.5 290 TRP A C 1
ATOM 2336 O O . TRP A 1 290 ? 16.172 16.609 -3.861 1 98.5 290 TRP A O 1
ATOM 2346 N N . ASP A 1 291 ? 17.219 14.859 -4.816 1 98.12 291 ASP A N 1
ATOM 2347 C CA . ASP A 1 291 ? 16.984 15.273 -6.195 1 98.12 291 ASP A CA 1
ATOM 2348 C C . ASP A 1 291 ? 15.508 15.133 -6.566 1 98.12 291 ASP A C 1
ATOM 2350 O O . ASP A 1 291 ? 14.969 15.945 -7.316 1 98.12 291 ASP A O 1
ATOM 2354 N N . GLU A 1 292 ? 14.914 14.133 -6.051 1 96.94 292 GLU A N 1
ATOM 2355 C CA . GLU A 1 292 ? 13.5 13.914 -6.34 1 96.94 292 GLU A CA 1
ATOM 2356 C C . GLU A 1 292 ? 12.625 14.961 -5.656 1 96.94 292 GLU A C 1
ATOM 2358 O O . GLU A 1 292 ? 11.578 15.336 -6.18 1 96.94 292 GLU A O 1
ATOM 2363 N N . GLY A 1 293 ? 13 15.406 -4.484 1 97.75 293 GLY A N 1
ATOM 2364 C CA . GLY A 1 293 ? 12.367 16.531 -3.824 1 97.75 293 GLY A CA 1
ATOM 2365 C C . GLY A 1 293 ? 11.125 16.141 -3.045 1 97.75 293 GLY A C 1
ATOM 2366 O O . GLY A 1 293 ? 10.859 14.953 -2.842 1 97.75 293 GLY A O 1
ATOM 2367 N N . GLY A 1 294 ? 10.375 17.125 -2.51 1 97.62 294 GLY A N 1
ATOM 2368 C CA . GLY A 1 294 ? 9.258 16.875 -1.613 1 97.62 294 GLY A CA 1
ATOM 2369 C C . GLY A 1 294 ? 9.68 16.312 -0.271 1 97.62 294 GLY A C 1
ATOM 2370 O O . GLY A 1 294 ? 10.812 16.531 0.165 1 97.62 294 GLY A O 1
ATOM 2371 N N . PHE A 1 295 ? 8.805 15.672 0.35 1 98 295 PHE A N 1
ATOM 2372 C CA . PHE A 1 295 ? 9.094 15.141 1.68 1 98 295 PHE A CA 1
ATOM 2373 C C . PHE A 1 295 ? 9.805 13.797 1.587 1 98 295 PHE A C 1
ATOM 2375 O O . PHE A 1 295 ? 9.883 13.062 2.572 1 98 295 PHE A O 1
ATOM 2382 N N . ARG A 1 296 ? 10.312 13.461 0.407 1 98.25 296 ARG A N 1
ATOM 2383 C CA . ARG A 1 296 ? 10.938 12.156 0.223 1 98.25 296 ARG A CA 1
ATOM 2384 C C . ARG A 1 296 ? 12.133 11.984 1.148 1 98.25 296 ARG A C 1
ATOM 2386 O O . ARG A 1 296 ? 12.336 10.914 1.726 1 98.25 296 ARG A O 1
ATOM 2393 N N . PHE A 1 297 ? 12.953 13.023 1.307 1 98.69 297 PHE A N 1
ATOM 2394 C CA . PHE A 1 297 ? 14.109 12.93 2.195 1 98.69 297 PHE A CA 1
ATOM 2395 C C . PHE A 1 297 ? 13.664 12.68 3.631 1 98.69 297 PHE A C 1
ATOM 2397 O O . PHE A 1 297 ? 14.422 12.133 4.434 1 98.69 297 PHE A O 1
ATOM 2404 N N . TRP A 1 298 ? 12.438 13.062 3.957 1 98 298 TRP A N 1
ATOM 2405 C CA . TRP A 1 298 ? 11.867 12.883 5.289 1 98 298 TRP A CA 1
ATOM 2406 C C . TRP A 1 298 ? 11.109 11.562 5.379 1 98 298 TRP A C 1
ATOM 2408 O O . TRP A 1 298 ? 11.422 10.719 6.227 1 98 298 TRP A O 1
ATOM 2418 N N . LEU A 1 299 ? 10.281 11.25 4.387 1 97.62 299 LEU A N 1
ATOM 2419 C CA . LEU A 1 299 ? 9.273 10.203 4.574 1 97.62 299 LEU A CA 1
ATOM 2420 C C . LEU A 1 299 ? 9.547 9.016 3.658 1 97.62 299 LEU A C 1
ATOM 2422 O O . LEU A 1 299 ? 8.828 8.016 3.707 1 97.62 299 LEU A O 1
ATOM 2426 N N . ALA A 1 300 ? 10.492 9.07 2.771 1 98.12 300 ALA A N 1
ATOM 2427 C CA . ALA A 1 300 ? 10.945 7.926 1.981 1 98.12 300 ALA A CA 1
ATOM 2428 C C . ALA A 1 300 ? 12.352 7.496 2.391 1 98.12 300 ALA A C 1
ATOM 2430 O O . ALA A 1 300 ? 13.008 6.746 1.667 1 98.12 300 ALA A O 1
ATOM 2431 N N . ASN A 1 301 ? 12.844 7.988 3.535 1 98.56 301 ASN A N 1
ATOM 2432 C CA . ASN A 1 301 ? 14.188 7.734 4.051 1 98.56 301 ASN A CA 1
ATOM 2433 C C . ASN A 1 301 ? 14.289 6.352 4.688 1 98.56 301 ASN A C 1
ATOM 2435 O O . ASN A 1 301 ? 13.328 5.582 4.664 1 98.56 301 ASN A O 1
ATOM 2439 N N . TYR A 1 302 ? 15.523 5.984 5.164 1 98.69 302 TYR A N 1
ATOM 2440 C CA . TYR A 1 302 ? 15.758 4.715 5.844 1 98.69 302 TYR A CA 1
ATOM 2441 C C . TYR A 1 302 ? 14.75 4.504 6.969 1 98.69 302 TYR A C 1
ATOM 2443 O O . TYR A 1 302 ? 14.406 5.445 7.688 1 98.69 302 TYR A O 1
ATOM 2451 N N . LYS A 1 303 ? 14.305 3.316 7.227 1 97.56 303 LYS A N 1
ATOM 2452 C CA . LYS A 1 303 ? 13.188 3.02 8.117 1 97.56 303 LYS A CA 1
ATOM 2453 C C . LYS A 1 303 ? 13.547 3.295 9.57 1 97.56 303 LYS A C 1
ATOM 2455 O O . LYS A 1 303 ? 12.664 3.459 10.414 1 97.56 303 LYS A O 1
ATOM 2460 N N . ASP A 1 304 ? 14.836 3.357 9.898 1 97.81 304 ASP A N 1
ATOM 2461 C CA . ASP A 1 304 ? 15.234 3.418 11.297 1 97.81 304 ASP A CA 1
ATOM 2462 C C . ASP A 1 304 ? 15.625 4.84 11.695 1 97.81 304 ASP A C 1
ATOM 2464 O O . ASP A 1 304 ? 15.859 5.113 12.875 1 97.81 304 ASP A O 1
ATOM 2468 N N . TYR A 1 305 ? 15.695 5.816 10.742 1 97.94 305 TYR A N 1
ATOM 2469 C CA . TYR A 1 305 ? 16.375 7.066 11.047 1 97.94 305 TYR A CA 1
ATOM 2470 C C . TYR A 1 305 ? 15.57 7.918 12.016 1 97.94 305 TYR A C 1
ATOM 2472 O O . TYR A 1 305 ? 16.125 8.766 12.719 1 97.94 305 TYR A O 1
ATOM 2480 N N . LEU A 1 306 ? 14.219 7.676 12.164 1 97.75 306 LEU A N 1
ATOM 2481 C CA . LEU A 1 306 ? 13.391 8.406 13.117 1 97.75 306 LEU A CA 1
ATOM 2482 C C . LEU A 1 306 ? 13.391 7.711 14.477 1 97.75 306 LEU A C 1
ATOM 2484 O O . LEU A 1 306 ? 12.75 8.18 15.414 1 97.75 306 LEU A O 1
ATOM 2488 N N . PHE A 1 307 ? 14.086 6.605 14.602 1 97.44 307 PHE A N 1
ATOM 2489 C CA . PHE A 1 307 ? 14.023 5.77 15.797 1 97.44 307 PHE A CA 1
ATOM 2490 C C . PHE A 1 307 ? 15.406 5.613 16.422 1 97.44 307 PHE A C 1
ATOM 2492 O O . PHE A 1 307 ? 15.531 5.23 17.578 1 97.44 307 PHE A O 1
ATOM 2499 N N . ASP A 1 308 ? 16.438 5.887 15.617 1 98.12 308 ASP A N 1
ATOM 2500 C CA . ASP A 1 308 ? 17.828 5.691 16.031 1 98.12 308 ASP A CA 1
ATOM 2501 C C . ASP A 1 308 ? 18.641 6.973 15.859 1 98.12 308 ASP A C 1
ATOM 2503 O O . ASP A 1 308 ? 18.75 7.496 14.75 1 98.12 308 ASP A O 1
ATOM 2507 N N . MET A 1 309 ? 19.25 7.43 16.938 1 98.31 309 MET A N 1
ATOM 2508 C CA . MET A 1 309 ? 19.969 8.703 16.953 1 98.31 309 MET A CA 1
ATOM 2509 C C . MET A 1 309 ? 21.156 8.664 15.984 1 98.31 309 MET A C 1
ATOM 2511 O O . MET A 1 309 ? 21.438 9.648 15.305 1 98.31 309 MET A O 1
ATOM 2515 N N . LYS A 1 310 ? 21.828 7.547 15.977 1 98.56 310 LYS A N 1
ATOM 2516 C CA . LYS A 1 310 ? 22.984 7.434 15.094 1 98.56 310 LYS A CA 1
ATOM 2517 C C . LYS A 1 310 ? 22.562 7.492 13.625 1 98.56 310 LYS A C 1
ATOM 2519 O O . LYS A 1 310 ? 23.219 8.148 12.812 1 98.56 310 LYS A O 1
ATOM 2524 N N . ALA A 1 311 ? 21.516 6.738 13.297 1 98.75 311 ALA A N 1
ATOM 2525 C CA . ALA A 1 311 ? 20.953 6.785 11.945 1 98.75 311 ALA A CA 1
ATOM 2526 C C . ALA A 1 311 ? 20.5 8.195 11.594 1 98.75 311 ALA A C 1
ATOM 2528 O O . ALA A 1 311 ? 20.766 8.688 10.492 1 98.75 311 ALA A O 1
ATOM 2529 N N . ASN A 1 312 ? 19.906 8.844 12.547 1 98.88 312 ASN A N 1
ATOM 2530 C CA . ASN A 1 312 ? 19.391 10.188 12.328 1 98.88 312 ASN A CA 1
ATOM 2531 C C . ASN A 1 312 ? 20.516 11.172 12.031 1 98.88 312 ASN A C 1
ATOM 2533 O O . ASN A 1 312 ? 20.375 12.047 11.172 1 98.88 312 ASN A O 1
ATOM 2537 N N . ARG A 1 313 ? 21.594 11.047 12.727 1 98.75 313 ARG A N 1
ATOM 2538 C CA . ARG A 1 313 ? 22.75 11.922 12.547 1 98.75 313 ARG A CA 1
ATOM 2539 C C . ARG A 1 313 ? 23.234 11.883 11.109 1 98.75 313 ARG A C 1
ATOM 2541 O O . ARG A 1 313 ? 23.625 12.914 10.547 1 98.75 313 ARG A O 1
ATOM 2548 N N . LYS A 1 314 ? 23.203 10.664 10.492 1 98.81 314 LYS A N 1
ATOM 2549 C CA . LYS A 1 314 ? 23.641 10.539 9.102 1 98.81 314 LYS A CA 1
ATOM 2550 C C . LYS A 1 314 ? 22.734 11.352 8.172 1 98.81 314 LYS A C 1
ATOM 2552 O O . LYS A 1 314 ? 23.219 12.008 7.242 1 98.81 314 LYS A O 1
ATOM 2557 N N . ALA A 1 315 ? 21.469 11.289 8.391 1 98.81 315 ALA A N 1
ATOM 2558 C CA . ALA A 1 315 ? 20.516 12.078 7.598 1 98.81 315 ALA A CA 1
ATOM 2559 C C . ALA A 1 315 ? 20.75 13.57 7.789 1 98.81 315 ALA A C 1
ATOM 2561 O O . ALA A 1 315 ? 20.781 14.328 6.816 1 98.81 315 ALA A O 1
ATOM 2562 N N . TYR A 1 316 ? 20.969 13.992 9.039 1 98.81 316 TYR A N 1
ATOM 2563 C CA . TYR A 1 316 ? 21.203 15.398 9.328 1 98.81 316 TYR A CA 1
ATOM 2564 C C . TYR A 1 316 ? 22.484 15.891 8.656 1 98.81 316 TYR A C 1
ATOM 2566 O O . TYR A 1 316 ? 22.5 16.984 8.094 1 98.81 316 TYR A O 1
ATOM 2574 N N . ASP A 1 317 ? 23.516 15.102 8.742 1 98.81 317 ASP A N 1
ATOM 2575 C CA . ASP A 1 317 ? 24.797 15.484 8.156 1 98.81 317 ASP A CA 1
ATOM 2576 C C . ASP A 1 317 ? 24.656 15.734 6.656 1 98.81 317 ASP A C 1
ATOM 2578 O O . ASP A 1 317 ? 25.219 16.688 6.125 1 98.81 317 ASP A O 1
ATOM 2582 N N . PHE A 1 318 ? 24 14.836 6.016 1 98.81 318 PHE A N 1
ATOM 2583 C CA . PHE A 1 318 ? 23.781 15.016 4.586 1 98.81 318 PHE A CA 1
ATOM 2584 C C . PHE A 1 318 ? 23 16.297 4.316 1 98.81 318 PHE A C 1
ATOM 2586 O O . PHE A 1 318 ? 23.328 17.062 3.406 1 98.81 318 PHE A O 1
ATOM 2593 N N . TRP A 1 319 ? 21.891 16.516 5.113 1 98.81 319 TRP A N 1
ATOM 2594 C CA . TRP A 1 319 ? 21.094 17.734 4.988 1 98.81 319 TRP A CA 1
ATOM 2595 C C . TRP A 1 319 ? 21.969 18.969 5.156 1 98.81 319 TRP A C 1
ATOM 2597 O O . TRP A 1 319 ? 21.953 19.859 4.301 1 98.81 319 TRP A O 1
ATOM 2607 N N . ALA A 1 320 ? 22.734 19.062 6.227 1 98.75 320 ALA A N 1
ATOM 2608 C CA . ALA A 1 320 ? 23.562 20.219 6.551 1 98.75 320 ALA A CA 1
ATOM 2609 C C . ALA A 1 320 ? 24.594 20.484 5.449 1 98.75 320 ALA A C 1
ATOM 2611 O O . ALA A 1 320 ? 24.797 21.625 5.047 1 98.75 320 ALA A O 1
ATOM 2612 N N . LYS A 1 321 ? 25.172 19.359 5.008 1 98.06 321 LYS A N 1
ATOM 2613 C CA . LYS A 1 321 ? 26.156 19.469 3.941 1 98.06 321 LYS A CA 1
ATOM 2614 C C . LYS A 1 321 ? 25.578 20.156 2.711 1 98.06 321 LYS A C 1
ATOM 2616 O O . LYS A 1 321 ? 26.188 21.047 2.141 1 98.06 321 LYS A O 1
ATOM 2621 N N . ASN A 1 322 ? 24.438 19.766 2.303 1 98.12 322 ASN A N 1
ATOM 2622 C CA . ASN A 1 322 ? 23.797 20.297 1.099 1 98.12 322 ASN A CA 1
ATOM 2623 C C . ASN A 1 322 ? 23.312 21.719 1.304 1 98.12 322 ASN A C 1
ATOM 2625 O O . ASN A 1 322 ? 23.469 22.578 0.424 1 98.12 322 ASN A O 1
ATOM 2629 N N . VAL A 1 323 ? 22.75 22.031 2.434 1 98.5 323 VAL A N 1
ATOM 2630 C CA . VAL A 1 323 ? 22.141 23.328 2.695 1 98.5 323 VAL A CA 1
ATOM 2631 C C . VAL A 1 323 ? 23.234 24.375 2.893 1 98.5 323 VAL A C 1
ATOM 2633 O O . VAL A 1 323 ? 23.109 25.5 2.396 1 98.5 323 VAL A O 1
ATOM 2636 N N . ARG A 1 324 ? 24.266 24.078 3.627 1 98.5 324 ARG A N 1
ATOM 2637 C CA . ARG A 1 324 ? 25.328 25.016 3.959 1 98.5 324 ARG A CA 1
ATOM 2638 C C . ARG A 1 324 ? 25.984 25.578 2.699 1 98.5 324 ARG A C 1
ATOM 2640 O O . ARG A 1 324 ? 26.391 26.734 2.662 1 98.5 324 ARG A O 1
ATOM 2647 N N . THR A 1 325 ? 26.016 24.75 1.635 1 98.06 325 THR A N 1
ATOM 2648 C CA . THR A 1 325 ? 26.641 25.188 0.39 1 98.06 325 THR A CA 1
ATOM 2649 C C . THR A 1 325 ? 25.812 26.297 -0.266 1 98.06 325 THR A C 1
ATOM 2651 O O . THR A 1 325 ? 26.297 27 -1.153 1 98.06 325 THR A O 1
ATOM 2654 N N . ARG A 1 326 ? 24.625 26.531 0.222 1 98.38 326 ARG A N 1
ATOM 2655 C CA . ARG A 1 326 ? 23.703 27.469 -0.408 1 98.38 326 ARG A CA 1
ATOM 2656 C C . ARG A 1 326 ? 23.703 28.812 0.312 1 98.38 326 ARG A C 1
ATOM 2658 O O . ARG A 1 326 ? 23.031 29.75 -0.12 1 98.38 326 ARG A O 1
ATOM 2665 N N . ILE A 1 327 ? 24.406 28.891 1.366 1 98.5 327 ILE A N 1
ATOM 2666 C CA . ILE A 1 327 ? 24.422 30.078 2.209 1 98.5 327 ILE A CA 1
ATOM 2667 C C . ILE A 1 327 ? 25.828 30.672 2.213 1 98.5 327 ILE A C 1
ATOM 2669 O O . ILE A 1 327 ? 26.766 30.062 2.73 1 98.5 327 ILE A O 1
ATOM 2673 N N . GLY A 1 328 ? 25.969 31.875 1.775 1 97.75 328 GLY A N 1
ATOM 2674 C CA . GLY A 1 328 ? 27.266 32.5 1.594 1 97.75 328 GLY A CA 1
ATOM 2675 C C . GLY A 1 328 ? 27.891 32.969 2.893 1 97.75 328 GLY A C 1
ATOM 2676 O O . GLY A 1 328 ? 29.047 32.688 3.182 1 97.75 328 GLY A O 1
ATOM 2677 N N . ASP A 1 329 ? 27.188 33.75 3.715 1 97.81 329 ASP A N 1
ATOM 2678 C CA . ASP A 1 329 ? 27.672 34.312 4.965 1 97.81 329 ASP A CA 1
ATOM 2679 C C . ASP A 1 329 ? 27.875 33.25 6.023 1 97.81 329 ASP A C 1
ATOM 2681 O O . ASP A 1 329 ? 26.938 32.531 6.402 1 97.81 329 ASP A O 1
ATOM 2685 N N . PRO A 1 330 ? 29.078 33.094 6.566 1 97.75 330 PRO A N 1
ATOM 2686 C CA . PRO A 1 330 ? 29.359 32.031 7.535 1 97.75 330 PRO A CA 1
ATOM 2687 C C . PRO A 1 330 ? 28.516 32.125 8.797 1 97.75 330 PRO A C 1
ATOM 2689 O O . PRO A 1 330 ? 28.125 31.109 9.375 1 97.75 330 PRO A O 1
ATOM 2692 N N . ARG A 1 331 ? 28.328 33.375 9.195 1 97.5 331 ARG A N 1
ATOM 2693 C CA . ARG A 1 331 ? 27.484 33.562 10.367 1 97.5 331 ARG A CA 1
ATOM 2694 C C . ARG A 1 331 ? 26.078 33 10.117 1 97.5 331 ARG A C 1
ATOM 2696 O O . ARG A 1 331 ? 25.531 32.281 10.961 1 97.5 331 ARG A O 1
ATOM 2703 N N . LEU A 1 332 ? 25.531 33.344 8.961 1 98.25 332 LEU A N 1
ATOM 2704 C CA . LEU A 1 332 ? 24.188 32.875 8.609 1 98.25 332 LEU A CA 1
ATOM 2705 C C . LEU A 1 332 ? 24.156 31.375 8.398 1 98.25 332 LEU A C 1
ATOM 2707 O O . LEU A 1 332 ? 23.188 30.719 8.75 1 98.25 332 LEU A O 1
ATOM 2711 N N . ARG A 1 333 ? 25.188 30.844 7.824 1 97.69 333 ARG A N 1
ATOM 2712 C CA . ARG A 1 333 ? 25.297 29.406 7.621 1 97.69 333 ARG A CA 1
ATOM 2713 C C . ARG A 1 333 ? 25.203 28.656 8.945 1 97.69 333 ARG A C 1
ATOM 2715 O O . ARG A 1 333 ? 24.484 27.656 9.039 1 97.69 333 ARG A O 1
ATOM 2722 N N . ASP A 1 334 ? 25.859 29.109 9.977 1 98 334 ASP A N 1
ATOM 2723 C CA . ASP A 1 334 ? 25.859 28.453 11.281 1 98 334 ASP A CA 1
ATOM 2724 C C . ASP A 1 334 ? 24.516 28.594 11.984 1 98 334 ASP A C 1
ATOM 2726 O O . ASP A 1 334 ? 24.109 27.734 12.758 1 98 334 ASP A O 1
ATOM 2730 N N . LEU A 1 335 ? 23.828 29.703 11.711 1 98.19 335 LEU A N 1
ATOM 2731 C CA . LEU A 1 335 ? 22.547 29.953 12.352 1 98.19 335 LEU A CA 1
ATOM 2732 C C . LEU A 1 335 ? 21.438 29.172 11.664 1 98.19 335 LEU A C 1
ATOM 2734 O O . LEU A 1 335 ? 20.516 28.688 12.328 1 98.19 335 LEU A O 1
ATOM 2738 N N . LEU A 1 336 ? 21.578 29.047 10.344 1 98.56 336 LEU A N 1
ATOM 2739 C CA . LEU A 1 336 ? 20.5 28.453 9.547 1 98.56 336 LEU A CA 1
ATOM 2740 C C . LEU A 1 336 ? 20.703 26.953 9.398 1 98.56 336 LEU A C 1
ATOM 2742 O O . LEU A 1 336 ? 19.75 26.203 9.234 1 98.56 336 LEU A O 1
ATOM 2746 N N . ALA A 1 337 ? 21.906 26.5 9.375 1 98.5 337 ALA A N 1
ATOM 2747 C CA . ALA A 1 337 ? 22.266 25.094 9.188 1 98.5 337 ALA A CA 1
ATOM 2748 C C . ALA A 1 337 ? 23.438 24.703 10.078 1 98.5 337 ALA A C 1
ATOM 2750 O O . ALA A 1 337 ? 24.5 24.328 9.586 1 98.5 337 ALA A O 1
ATOM 2751 N N . PRO A 1 338 ? 23.203 24.703 11.367 1 98.19 338 PRO A N 1
ATOM 2752 C CA . PRO A 1 338 ? 24.297 24.375 12.281 1 98.19 338 PRO A CA 1
ATOM 2753 C C . PRO A 1 338 ? 24.875 22.969 12.047 1 98.19 338 PRO A C 1
ATOM 2755 O O . PRO A 1 338 ? 24.156 22.078 11.617 1 98.19 338 PRO A O 1
ATOM 2758 N N . LEU A 1 339 ? 26.156 22.875 12.352 1 97.81 339 LEU A N 1
ATOM 2759 C CA . LEU A 1 339 ? 26.797 21.562 12.203 1 97.81 339 LEU A CA 1
ATOM 2760 C C . LEU A 1 339 ? 26.312 20.594 13.266 1 97.81 339 LEU A C 1
ATOM 2762 O O . LEU A 1 339 ? 26.203 19.391 13.008 1 97.81 339 LEU A O 1
ATOM 2766 N N . GLU A 1 340 ? 26.078 21.125 14.461 1 97.81 340 GLU A N 1
ATOM 2767 C CA . GLU A 1 340 ? 25.406 20.328 15.477 1 97.81 340 GLU A CA 1
ATOM 2768 C C . GLU A 1 340 ? 23.891 20.453 15.367 1 97.81 340 GLU A C 1
ATOM 2770 O O . GLU A 1 340 ? 23.359 21.562 15.391 1 97.81 340 GLU A O 1
ATOM 2775 N N . PRO A 1 341 ? 23.219 19.312 15.219 1 97.81 341 PRO A N 1
ATOM 2776 C CA . PRO A 1 341 ? 21.781 19.391 15.023 1 97.81 341 PRO A CA 1
ATOM 2777 C C . PRO A 1 341 ? 21.062 20.062 16.188 1 97.81 341 PRO A C 1
ATOM 2779 O O . PRO A 1 341 ? 21.297 19.734 17.344 1 97.81 341 PRO A O 1
ATOM 2782 N N . PRO A 1 342 ? 20.203 21 15.891 1 97 342 PRO A N 1
ATOM 2783 C CA . PRO A 1 342 ? 19.391 21.578 16.953 1 97 342 PRO A CA 1
ATOM 2784 C C . PRO A 1 342 ? 18.406 20.578 17.562 1 97 342 PRO A C 1
ATOM 2786 O O . PRO A 1 342 ? 17.969 20.75 18.703 1 97 342 PRO A O 1
ATOM 2789 N N . HIS A 1 343 ? 17.984 19.609 16.891 1 97 343 HIS A N 1
ATOM 2790 C CA . HIS A 1 343 ? 17.156 18.438 17.203 1 97 343 HIS A CA 1
ATOM 2791 C C . HIS A 1 343 ? 17.312 17.359 16.141 1 97 343 HIS A C 1
ATOM 2793 O O . HIS A 1 343 ? 17.812 17.625 15.039 1 97 343 HIS A O 1
ATOM 2799 N N . PRO A 1 344 ? 16.891 16.141 16.422 1 98.12 344 PRO A N 1
ATOM 2800 C CA . PRO A 1 344 ? 16.969 15.117 15.375 1 98.12 344 PRO A CA 1
ATOM 2801 C C . PRO A 1 344 ? 16.172 15.492 14.133 1 98.12 344 PRO A C 1
ATOM 2803 O O . PRO A 1 344 ? 15.102 16.094 14.242 1 98.12 344 PRO A O 1
ATOM 2806 N N . PHE A 1 345 ? 16.734 15.141 13.039 1 98.31 345 PHE A N 1
ATOM 2807 C CA . PHE A 1 345 ? 16.094 15.461 11.766 1 98.31 345 PHE A CA 1
ATOM 2808 C C . PHE A 1 345 ? 14.742 14.773 11.656 1 98.31 345 PHE A C 1
ATOM 2810 O O . PHE A 1 345 ? 14.625 13.578 11.906 1 98.31 345 PHE A O 1
ATOM 2817 N N . GLY A 1 346 ? 13.781 15.508 11.359 1 96.62 346 GLY A N 1
ATOM 2818 C CA . GLY A 1 346 ? 12.484 14.945 11.047 1 96.62 346 GLY A CA 1
ATOM 2819 C C . GLY A 1 346 ? 11.57 14.828 12.25 1 96.62 346 GLY A C 1
ATOM 2820 O O . GLY A 1 346 ? 10.398 14.469 12.125 1 96.62 346 GLY A O 1
ATOM 2821 N N . VAL A 1 347 ? 12.031 15.148 13.453 1 95.75 347 VAL A N 1
ATOM 2822 C CA . VAL A 1 347 ? 11.203 15.023 14.648 1 95.75 347 VAL A CA 1
ATOM 2823 C C . VAL A 1 347 ? 10.414 16.312 14.867 1 95.75 347 VAL A C 1
ATOM 2825 O O . VAL A 1 347 ? 9.469 16.344 15.648 1 95.75 347 VAL A O 1
ATOM 2828 N N . LYS A 1 348 ? 10.852 17.359 14.234 1 94.06 348 LYS A N 1
ATOM 2829 C CA . LYS A 1 348 ? 10.039 18.531 13.906 1 94.06 348 LYS A CA 1
ATOM 2830 C C . LYS A 1 348 ? 9.742 18.578 12.406 1 94.06 348 LYS A C 1
ATOM 2832 O O . LYS A 1 348 ? 10.555 18.141 11.594 1 94.06 348 LYS A O 1
ATOM 2837 N N . ARG A 1 349 ? 8.648 19.031 12.156 1 92.06 349 ARG A N 1
ATOM 2838 C CA . ARG A 1 349 ? 8.242 19.016 10.75 1 92.06 349 ARG A CA 1
ATOM 2839 C C . ARG A 1 349 ? 9.219 19.812 9.891 1 92.06 349 ARG A C 1
ATOM 2841 O O . ARG A 1 349 ? 9.391 21.016 10.102 1 92.06 349 ARG A O 1
ATOM 2848 N N . PRO A 1 350 ? 9.836 19.141 8.953 1 95.81 350 PRO A N 1
ATOM 2849 C CA . PRO A 1 350 ? 10.562 19.922 7.949 1 95.81 350 PRO A CA 1
ATOM 2850 C C . PRO A 1 350 ? 9.625 20.688 7.008 1 95.81 350 PRO A C 1
ATOM 2852 O O . PRO A 1 350 ? 8.477 20.281 6.816 1 95.81 350 PRO A O 1
ATOM 2855 N N . CYS A 1 351 ? 10.109 21.719 6.504 1 96.5 351 CYS A N 1
ATOM 2856 C CA . CYS A 1 351 ? 9.352 22.484 5.52 1 96.5 351 CYS A CA 1
ATOM 2857 C C . CYS A 1 351 ? 9.906 22.266 4.117 1 96.5 351 CYS A C 1
ATOM 2859 O O . CYS A 1 351 ? 11.07 21.891 3.955 1 96.5 351 CYS A O 1
ATOM 2861 N N . LEU A 1 352 ? 9.016 22.375 3.201 1 97.81 352 LEU A N 1
ATOM 2862 C CA . LEU A 1 352 ? 9.477 22.406 1.819 1 97.81 352 LEU A CA 1
ATOM 2863 C C . LEU A 1 352 ? 9.875 23.828 1.412 1 97.81 352 LEU A C 1
ATOM 2865 O O . LEU A 1 352 ? 9.25 24.797 1.852 1 97.81 352 LEU A O 1
ATOM 2869 N N . GLU A 1 353 ? 10.883 23.922 0.61 1 98 353 GLU A N 1
ATOM 2870 C CA . GLU A 1 353 ? 11.336 25.234 0.193 1 98 353 GLU A CA 1
ATOM 2871 C C . GLU A 1 353 ? 11.812 25.234 -1.257 1 98 353 GLU A C 1
ATOM 2873 O O . GLU A 1 353 ? 12.141 24.172 -1.8 1 98 353 GLU A O 1
ATOM 2878 N N . GLN A 1 354 ? 11.734 26.344 -1.865 1 96.56 354 GLN A N 1
ATOM 2879 C CA . GLN A 1 354 ? 12.258 26.562 -3.215 1 96.56 354 GLN A CA 1
ATOM 2880 C C . GLN A 1 354 ? 13.539 27.375 -3.191 1 96.56 354 GLN A C 1
ATOM 2882 O O . GLN A 1 354 ? 14.523 27.016 -3.842 1 96.56 354 GLN A O 1
ATOM 2887 N N . THR A 1 355 ? 13.531 28.469 -2.453 1 97.56 355 THR A N 1
ATOM 2888 C CA . THR A 1 355 ? 14.664 29.391 -2.441 1 97.56 355 THR A CA 1
ATOM 2889 C C . THR A 1 355 ? 14.883 29.953 -1.043 1 97.56 355 THR A C 1
ATOM 2891 O O . THR A 1 355 ? 15.344 31.094 -0.896 1 97.56 355 THR A O 1
ATOM 2894 N N . TYR A 1 356 ? 14.453 29.281 -0.026 1 98.44 356 TYR A N 1
ATOM 2895 C CA . TYR A 1 356 ? 14.492 29.797 1.34 1 98.44 356 TYR A CA 1
ATOM 2896 C C . TYR A 1 356 ? 15.906 30.219 1.726 1 98.44 356 TYR A C 1
ATOM 2898 O O . TYR A 1 356 ? 16.125 31.344 2.166 1 98.44 356 TYR A O 1
ATOM 2906 N N . TYR A 1 357 ? 16.844 29.359 1.522 1 98.69 357 TYR A N 1
ATOM 2907 C CA . TYR A 1 357 ? 18.203 29.594 1.98 1 98.69 357 TYR A CA 1
ATOM 2908 C C . TYR A 1 357 ? 18.875 30.672 1.132 1 98.69 357 TYR A C 1
ATOM 2910 O O . TYR A 1 357 ? 19.641 31.484 1.647 1 98.69 357 TYR A O 1
ATOM 2918 N N . GLU A 1 358 ? 18.562 30.703 -0.158 1 98.38 358 GLU A N 1
ATOM 2919 C CA . GLU A 1 358 ? 19.109 31.703 -1.061 1 98.38 358 GLU A CA 1
ATOM 2920 C C . GLU A 1 358 ? 18.656 33.094 -0.671 1 98.38 358 GLU A C 1
ATOM 2922 O O . GLU A 1 358 ? 19.328 34.094 -0.997 1 98.38 358 GLU A O 1
ATOM 2927 N N . GLN A 1 359 ? 17.484 33.188 0.01 1 98.62 359 GLN A N 1
ATOM 2928 C CA . GLN A 1 359 ? 17.016 34.5 0.435 1 98.62 359 GLN A CA 1
ATOM 2929 C C . GLN A 1 359 ? 18.031 35.188 1.347 1 98.62 359 GLN A C 1
ATOM 2931 O O . GLN A 1 359 ? 18.156 36.406 1.338 1 98.62 359 GLN A O 1
ATOM 2936 N N . PHE A 1 360 ? 18.766 34.438 2.084 1 98.62 360 PHE A N 1
ATOM 2937 C CA . PHE A 1 360 ? 19.672 34.969 3.094 1 98.62 360 PHE A CA 1
ATOM 2938 C C . PHE A 1 360 ? 20.984 35.406 2.469 1 98.62 360 PHE A C 1
ATOM 2940 O O . PHE A 1 360 ? 21.891 35.875 3.164 1 98.62 360 PHE A O 1
ATOM 2947 N N . ASN A 1 361 ? 21.125 35.156 1.213 1 98.56 361 ASN A N 1
ATOM 2948 C CA . ASN A 1 361 ? 22.25 35.719 0.48 1 98.56 361 ASN A CA 1
ATOM 2949 C C . ASN A 1 361 ? 21.969 37.156 0.018 1 98.56 361 ASN A C 1
ATOM 2951 O O . ASN A 1 361 ? 22.875 37.844 -0.445 1 98.56 361 ASN A O 1
ATOM 2955 N N . ARG A 1 362 ? 20.719 37.625 0.127 1 98.12 362 ARG A N 1
ATOM 2956 C CA . ARG A 1 362 ? 20.344 39 -0.202 1 98.12 362 ARG A CA 1
ATOM 2957 C C . ARG A 1 362 ? 20.797 39.969 0.888 1 98.12 362 ARG A C 1
ATOM 2959 O O . ARG A 1 362 ? 20.688 39.656 2.078 1 98.12 362 ARG A O 1
ATOM 2966 N N . PRO A 1 363 ? 21.203 41.094 0.482 1 97.88 363 PRO A N 1
ATOM 2967 C CA . PRO A 1 363 ? 21.656 42.031 1.491 1 97.88 363 PRO A CA 1
ATOM 2968 C C . PRO A 1 363 ? 20.531 42.531 2.389 1 97.88 363 PRO A C 1
ATOM 2970 O O . PRO A 1 363 ? 20.781 43 3.508 1 97.88 363 PRO A O 1
ATOM 2973 N N . ASN A 1 364 ? 19.328 42.469 1.889 1 98.38 364 ASN A N 1
ATOM 2974 C CA . ASN A 1 364 ? 18.203 43 2.648 1 98.38 364 ASN A CA 1
ATOM 2975 C C . ASN A 1 364 ? 17.578 41.969 3.564 1 98.38 364 ASN A C 1
ATOM 2977 O O . ASN A 1 364 ? 16.578 42.219 4.219 1 98.38 364 ASN A O 1
ATOM 2981 N N . VAL A 1 365 ? 18.031 40.75 3.574 1 98.81 365 VAL A N 1
ATOM 2982 C CA . VAL A 1 365 ? 17.453 39.688 4.387 1 98.81 365 VAL A CA 1
ATOM 2983 C C . VAL A 1 365 ? 18.484 39.219 5.426 1 98.81 365 VAL A C 1
ATOM 2985 O O . VAL A 1 365 ? 19.641 38.969 5.098 1 98.81 365 VAL A O 1
ATOM 2988 N N . ASP A 1 366 ? 18.078 39.125 6.668 1 98.5 366 ASP A N 1
ATOM 2989 C CA . ASP A 1 366 ? 18.969 38.719 7.742 1 98.5 366 ASP A CA 1
ATOM 2990 C C . ASP A 1 366 ? 18.234 37.875 8.789 1 98.5 366 ASP A C 1
ATOM 2992 O O . ASP A 1 366 ? 17 37.844 8.789 1 98.5 366 ASP A O 1
ATOM 2996 N N . VAL A 1 367 ? 19.047 37.219 9.633 1 98.38 367 VAL A N 1
ATOM 2997 C CA . VAL A 1 367 ? 18.5 36.438 10.742 1 98.38 367 VAL A CA 1
ATOM 2998 C C . VAL A 1 367 ? 18.812 37.125 12.062 1 98.38 367 VAL A C 1
ATOM 3000 O O . VAL A 1 367 ? 19.922 37.656 12.258 1 98.38 367 VAL A O 1
ATOM 3003 N N . VAL A 1 368 ? 17.812 37.25 12.836 1 98.31 368 VAL A N 1
ATOM 3004 C CA . VAL A 1 368 ? 18.016 37.656 14.227 1 98.31 368 VAL A CA 1
ATOM 3005 C C . VAL A 1 368 ? 17.875 36.406 15.125 1 98.31 368 VAL A C 1
ATOM 3007 O O . VAL A 1 368 ? 16.781 35.906 15.297 1 98.31 368 VAL A O 1
ATOM 3010 N N . ASP A 1 369 ? 18.969 35.969 15.688 1 97.75 369 ASP A N 1
ATOM 3011 C CA . ASP A 1 369 ? 18.969 34.781 16.562 1 97.75 369 ASP A CA 1
ATOM 3012 C C . ASP A 1 369 ? 18.406 35.125 17.938 1 97.75 369 ASP A C 1
ATOM 3014 O O . ASP A 1 369 ? 18.984 35.938 18.672 1 97.75 369 ASP A O 1
ATOM 3018 N N . ILE A 1 370 ? 17.359 34.531 18.266 1 96.44 370 ILE A N 1
ATOM 3019 C CA . ILE A 1 370 ? 16.734 34.906 19.531 1 96.44 370 ILE A CA 1
ATOM 3020 C C . ILE A 1 370 ? 16.766 33.719 20.484 1 96.44 370 ILE A C 1
ATOM 3022 O O . ILE A 1 370 ? 16.016 33.688 21.469 1 96.44 370 ILE A O 1
ATOM 3026 N N . LYS A 1 371 ? 17.516 32.688 20.266 1 94.25 371 LYS A N 1
ATOM 3027 C CA . LYS A 1 371 ? 17.609 31.5 21.109 1 94.25 371 LYS A CA 1
ATOM 3028 C C . LYS A 1 371 ? 18.031 31.875 22.531 1 94.25 371 LYS A C 1
ATOM 3030 O O . LYS A 1 371 ? 17.422 31.438 23.5 1 94.25 371 LYS A O 1
ATOM 3035 N N . ASN A 1 372 ? 19.078 32.719 22.609 1 95.06 372 ASN A N 1
ATOM 3036 C CA . ASN A 1 372 ? 19.578 33.125 23.922 1 95.06 372 ASN A CA 1
ATOM 3037 C C . ASN A 1 372 ? 19.328 34.594 24.172 1 95.06 372 ASN A C 1
ATOM 3039 O O . ASN A 1 372 ? 19.922 35.188 25.078 1 95.06 372 ASN A O 1
ATOM 3043 N N . ASN A 1 373 ? 18.547 35.219 23.375 1 96.56 373 ASN A N 1
ATOM 3044 C CA . ASN A 1 373 ? 18.125 36.625 23.484 1 96.56 373 ASN A CA 1
ATOM 3045 C C . ASN A 1 373 ? 16.688 36.781 22.984 1 96.56 373 ASN A C 1
ATOM 3047 O O . ASN A 1 373 ? 16.453 37.469 21.984 1 96.56 373 ASN A O 1
ATOM 3051 N N . PRO A 1 374 ? 15.789 36.281 23.766 1 95.69 374 PRO A N 1
ATOM 3052 C CA . PRO A 1 374 ? 14.391 36.219 23.328 1 95.69 374 PRO A CA 1
ATOM 3053 C C . PRO A 1 374 ? 13.727 37.594 23.219 1 95.69 374 PRO A C 1
ATOM 3055 O O . PRO A 1 374 ? 14.227 38.562 23.797 1 95.69 374 PRO A O 1
ATOM 3058 N N . ILE A 1 375 ? 12.703 37.625 22.469 1 95.75 375 ILE A N 1
ATOM 3059 C CA . ILE A 1 375 ? 11.844 38.781 22.406 1 95.75 375 ILE A CA 1
ATOM 3060 C C . ILE A 1 375 ? 11.156 39 23.75 1 95.75 375 ILE A C 1
ATOM 3062 O O . ILE A 1 375 ? 10.57 38.062 24.312 1 95.75 375 ILE A O 1
ATOM 3066 N N . VAL A 1 376 ? 11.172 40.188 24.266 1 94.44 376 VAL A N 1
ATOM 3067 C CA . VAL A 1 376 ? 10.57 40.406 25.578 1 94.44 376 VAL A CA 1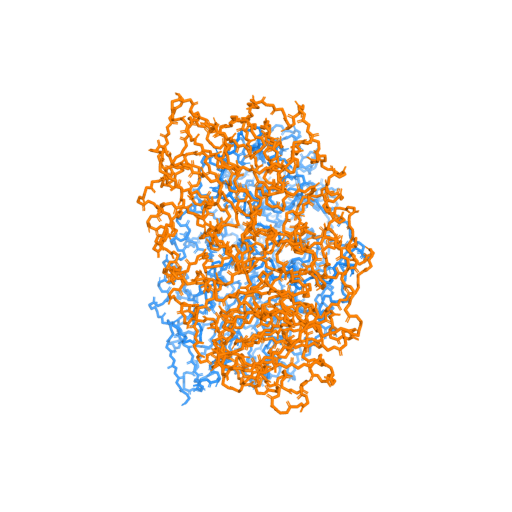
ATOM 3068 C C . VAL A 1 376 ? 9.383 41.375 25.438 1 94.44 376 VAL A C 1
ATOM 3070 O O . VAL A 1 376 ? 8.641 41.562 26.406 1 94.44 376 VAL A O 1
ATOM 3073 N N . GLY A 1 377 ? 9.297 41.906 24.219 1 94.25 377 GLY A N 1
ATOM 3074 C CA . GLY A 1 377 ? 8.133 42.75 24 1 94.25 377 GLY A CA 1
ATOM 3075 C C . GLY A 1 377 ? 8.234 43.594 22.734 1 94.25 377 GLY A C 1
ATOM 3076 O O . GLY A 1 377 ? 9.141 43.375 21.922 1 94.25 377 GLY A O 1
ATOM 3077 N N . PHE A 1 378 ? 7.156 44.375 22.578 1 95.12 378 PHE A N 1
ATOM 3078 C CA . PHE A 1 378 ? 7.074 45.312 21.453 1 95.12 378 PHE A CA 1
ATOM 3079 C C . PHE A 1 378 ? 7.176 46.75 21.953 1 95.12 378 PHE A C 1
ATOM 3081 O O . PHE A 1 378 ? 6.754 47.062 23.078 1 95.12 378 PHE A O 1
ATOM 3088 N N . THR A 1 379 ? 7.805 47.625 21.172 1 95.62 379 THR A N 1
ATOM 3089 C CA . THR A 1 379 ? 7.719 49.062 21.328 1 95.62 379 THR A CA 1
ATOM 3090 C C . THR A 1 379 ? 6.777 49.688 20.297 1 95.62 379 THR A C 1
ATOM 3092 O O . THR A 1 379 ? 6.207 48.969 19.469 1 95.62 379 THR A O 1
ATOM 3095 N N . SER A 1 380 ? 6.66 51 20.375 1 96 380 SER A N 1
ATOM 3096 C CA . SER A 1 380 ? 5.816 51.656 19.391 1 96 380 SER A CA 1
ATOM 3097 C C . SER A 1 380 ? 6.414 51.562 18 1 96 380 SER A C 1
ATOM 3099 O O . SER A 1 380 ? 5.699 51.719 17 1 96 380 SER A O 1
ATOM 3101 N N . LYS A 1 381 ? 7.684 51.219 17.969 1 96.56 381 LYS A N 1
ATOM 3102 C CA . LYS A 1 381 ? 8.344 51.281 16.656 1 96.56 381 LYS A CA 1
ATOM 3103 C C . LYS A 1 381 ? 8.805 49.875 16.219 1 96.56 381 LYS A C 1
ATOM 3105 O O . LYS A 1 381 ? 9.18 49.688 15.062 1 96.56 381 LYS A O 1
ATOM 3110 N N . GLY A 1 382 ? 8.781 49 17.219 1 96.62 382 GLY A N 1
ATOM 3111 C CA . GLY A 1 382 ? 9.281 47.688 16.781 1 96.62 382 GLY A CA 1
ATOM 3112 C C . GLY A 1 382 ? 9.359 46.656 17.891 1 96.62 382 GLY A C 1
ATOM 3113 O O . GLY A 1 382 ? 8.484 46.625 18.766 1 96.62 382 GLY A O 1
ATOM 3114 N N . ILE A 1 383 ? 10.391 45.719 17.812 1 97.5 383 ILE A N 1
ATOM 3115 C CA . ILE A 1 383 ? 10.539 44.562 18.703 1 97.5 383 ILE A CA 1
ATOM 3116 C C . ILE A 1 383 ? 11.727 44.781 19.641 1 97.5 383 ILE A C 1
ATOM 3118 O O . ILE A 1 383 ? 12.797 45.219 19.203 1 97.5 383 ILE A O 1
ATOM 3122 N N . LYS A 1 384 ? 11.453 44.5 20.891 1 97.25 384 LYS A N 1
ATOM 3123 C CA . LYS A 1 384 ? 12.492 44.625 21.906 1 97.25 384 LYS A CA 1
ATOM 3124 C C . LYS A 1 384 ? 12.977 43.25 22.359 1 97.25 384 LYS A C 1
ATOM 3126 O O . LYS A 1 384 ? 12.164 42.375 22.672 1 97.25 384 LYS A O 1
ATOM 3131 N N . LEU A 1 385 ? 14.297 43.094 22.438 1 97.38 385 LEU A N 1
ATOM 3132 C CA . LEU A 1 385 ? 14.898 41.844 22.906 1 97.38 385 LEU A CA 1
ATOM 3133 C C . LEU A 1 385 ? 15.312 41.938 24.359 1 97.38 385 LEU A C 1
ATOM 3135 O O . LEU A 1 385 ? 15.281 43.031 24.938 1 97.38 385 LEU A O 1
ATOM 3139 N N . GLN A 1 386 ? 15.641 40.844 24.938 1 96.81 386 GLN A N 1
ATOM 3140 C CA . GLN A 1 386 ? 15.992 40.781 26.344 1 96.81 386 GLN A CA 1
ATOM 3141 C C . GLN A 1 386 ? 17.203 41.656 26.672 1 96.81 386 GLN A C 1
ATOM 3143 O O . GLN A 1 386 ? 17.266 42.25 27.734 1 96.81 386 GLN A O 1
ATOM 3148 N N . ASP A 1 387 ? 18.172 41.75 25.75 1 97.56 387 ASP A N 1
ATOM 3149 C CA . ASP A 1 387 ? 19.391 42.531 26.016 1 97.56 387 ASP A CA 1
ATOM 3150 C C . ASP A 1 387 ? 19.141 44.031 25.828 1 97.56 387 ASP A C 1
ATOM 3152 O O . ASP A 1 387 ? 20.062 44.812 25.938 1 97.56 387 ASP A O 1
ATOM 3156 N N . GLY A 1 388 ? 18.016 44.344 25.359 1 95.62 388 GLY A N 1
ATOM 3157 C CA . GLY A 1 388 ? 17.641 45.75 25.25 1 95.62 388 GLY A CA 1
ATOM 3158 C C . GLY A 1 388 ? 17.641 46.25 23.812 1 95.62 388 GLY A C 1
ATOM 3159 O O . GLY A 1 388 ? 17.141 47.344 23.516 1 95.62 388 GLY A O 1
ATOM 3160 N N . THR A 1 389 ? 18.125 45.438 22.969 1 97.12 389 THR A N 1
ATOM 3161 C CA . THR A 1 389 ? 18.156 45.844 21.562 1 97.12 389 THR A CA 1
ATOM 3162 C C . THR A 1 389 ? 16.734 46.031 21.031 1 97.12 389 THR A C 1
ATOM 3164 O O . THR A 1 389 ? 15.852 45.219 21.297 1 97.12 389 THR A O 1
ATOM 3167 N N . VAL A 1 390 ? 16.594 47.156 20.312 1 97.12 390 VAL A N 1
ATOM 3168 C CA . VAL A 1 390 ? 15.297 47.406 19.672 1 97.12 390 VAL A CA 1
ATOM 3169 C C . VAL A 1 390 ? 15.461 47.406 18.156 1 97.12 390 VAL A C 1
ATOM 3171 O O . VAL A 1 390 ? 16.328 48.094 17.609 1 97.12 390 VAL A O 1
ATOM 3174 N N . HIS A 1 391 ? 14.695 46.562 17.531 1 98.06 391 HIS A N 1
ATOM 3175 C CA . HIS A 1 391 ? 14.602 46.531 16.078 1 98.06 391 HIS A CA 1
ATOM 3176 C C . HIS A 1 391 ? 13.344 47.25 15.602 1 98.06 391 HIS A C 1
ATOM 3178 O O . HIS A 1 391 ? 12.234 46.875 16 1 98.06 391 HIS A O 1
ATOM 3184 N N . GLU A 1 392 ? 13.445 48.219 14.75 1 98.12 392 GLU A N 1
ATOM 3185 C CA . GLU A 1 392 ? 12.297 48.938 14.25 1 98.12 392 GLU A CA 1
ATOM 3186 C C . GLU A 1 392 ? 11.758 48.312 12.969 1 98.12 392 GLU A C 1
ATOM 3188 O O . GLU A 1 392 ? 12.531 47.906 12.102 1 98.12 392 GLU A O 1
ATOM 3193 N N . PHE A 1 393 ? 10.445 48.281 12.891 1 98.12 393 PHE A N 1
ATOM 3194 C CA . PHE A 1 393 ? 9.82 47.656 11.734 1 98.12 393 PHE A CA 1
ATOM 3195 C C . PHE A 1 393 ? 8.555 48.406 11.32 1 98.12 393 PHE A C 1
ATOM 3197 O O . PHE A 1 393 ? 7.93 49.062 12.148 1 98.12 393 PHE A O 1
ATOM 3204 N N . ASP A 1 394 ? 8.203 48.281 10.062 1 97.69 394 ASP A N 1
ATOM 3205 C CA . ASP A 1 394 ? 6.926 48.75 9.539 1 97.69 394 ASP A CA 1
ATOM 3206 C C . ASP A 1 394 ? 5.871 47.656 9.562 1 97.69 394 ASP A C 1
ATOM 3208 O O . ASP A 1 394 ? 4.68 47.938 9.719 1 97.69 394 ASP A O 1
ATOM 3212 N N . VAL A 1 395 ? 6.281 46.469 9.305 1 96.5 395 VAL A N 1
ATOM 3213 C CA . VAL A 1 395 ? 5.391 45.312 9.211 1 96.5 395 VAL A CA 1
ATOM 3214 C C . VAL A 1 395 ? 5.98 44.156 9.984 1 96.5 395 VAL A C 1
ATOM 3216 O O . VAL A 1 395 ? 7.156 43.812 9.812 1 96.5 395 VAL A O 1
ATOM 3219 N N . VAL A 1 396 ? 5.184 43.5 10.836 1 96.19 396 VAL A N 1
ATOM 3220 C CA . VAL A 1 396 ? 5.598 42.344 11.602 1 96.19 396 VAL A CA 1
ATOM 3221 C C . VAL A 1 396 ? 4.613 41.188 11.367 1 96.19 396 VAL A C 1
ATOM 3223 O O . VAL A 1 396 ? 3.396 41.375 11.461 1 96.19 396 VAL A O 1
ATOM 3226 N N . VAL A 1 397 ? 5.164 40.062 11.031 1 94.88 397 VAL A N 1
ATOM 3227 C CA . VAL A 1 397 ? 4.352 38.844 10.93 1 94.88 397 VAL A CA 1
ATOM 3228 C C . VAL A 1 397 ? 4.703 37.875 12.062 1 94.88 397 VAL A C 1
ATOM 3230 O O . VAL A 1 397 ? 5.875 37.562 12.266 1 94.88 397 VAL A O 1
ATOM 3233 N N . ILE A 1 398 ? 3.695 37.438 12.719 1 92.5 398 ILE A N 1
ATOM 3234 C CA . ILE A 1 398 ? 3.844 36.438 13.766 1 92.5 398 ILE A CA 1
ATOM 3235 C C . ILE A 1 398 ? 3.576 35.031 13.195 1 92.5 398 ILE A C 1
ATOM 3237 O O . ILE A 1 398 ? 2.438 34.719 12.852 1 92.5 398 ILE A O 1
ATOM 3241 N N . ALA A 1 399 ? 4.59 34.25 13.094 1 91.31 399 ALA A N 1
ATOM 3242 C CA . ALA A 1 399 ? 4.516 32.875 12.594 1 91.31 399 ALA A CA 1
ATOM 3243 C C . ALA A 1 399 ? 4.941 31.875 13.664 1 91.31 399 ALA A C 1
ATOM 3245 O O . ALA A 1 399 ? 5.797 31.031 13.43 1 91.31 399 ALA A O 1
ATOM 3246 N N . THR A 1 400 ? 4.328 31.969 14.797 1 83.75 400 THR A N 1
ATOM 3247 C CA . THR A 1 400 ? 4.75 31.219 15.977 1 83.75 400 THR A CA 1
ATOM 3248 C C . THR A 1 400 ? 3.941 29.922 16.125 1 83.75 400 THR A C 1
ATOM 3250 O O . THR A 1 400 ? 4.055 29.234 17.125 1 83.75 400 THR A O 1
ATOM 3253 N N . GLY A 1 401 ? 3.223 29.641 15.109 1 77.38 401 GLY A N 1
ATOM 3254 C CA . GLY A 1 401 ? 2.494 28.375 15.125 1 77.38 401 GLY A CA 1
ATOM 3255 C C . GLY A 1 401 ? 1.091 28.516 15.68 1 77.38 401 GLY A C 1
ATOM 3256 O O . GLY A 1 401 ? 0.568 29.625 15.812 1 77.38 401 GLY A O 1
ATOM 3257 N N . PHE A 1 402 ? 0.387 27.312 15.773 1 65.75 402 PHE A N 1
ATOM 3258 C CA . PHE A 1 402 ? -1.006 27.219 16.188 1 65.75 402 PHE A CA 1
ATOM 3259 C C . PHE A 1 402 ? -1.133 26.406 17.469 1 65.75 402 PHE A C 1
ATOM 3261 O O . PHE A 1 402 ? -0.198 25.703 17.859 1 65.75 402 PHE A O 1
ATOM 3268 N N . ASP A 1 403 ? -2.137 26.859 18.234 1 60.56 403 ASP A N 1
ATOM 3269 C CA . ASP A 1 403 ? -2.514 25.906 19.281 1 60.56 403 ASP A CA 1
ATOM 3270 C C . ASP A 1 403 ? -3.178 24.656 18.672 1 60.56 403 ASP A C 1
ATOM 3272 O O . ASP A 1 403 ? -4.406 24.578 18.625 1 60.56 403 ASP A O 1
ATOM 3276 N N . ILE A 1 404 ? -2.436 23.875 18.031 1 58.09 404 ILE A N 1
ATOM 3277 C CA . ILE A 1 404 ? -2.785 22.969 16.938 1 58.09 404 ILE A CA 1
ATOM 3278 C C . ILE A 1 404 ? -3.645 21.828 17.484 1 58.09 404 ILE A C 1
ATOM 3280 O O . ILE A 1 404 ? -4.582 21.375 16.812 1 58.09 404 ILE A O 1
ATOM 3284 N N . THR A 1 405 ? -3.453 21.25 18.594 1 62.62 405 THR A N 1
ATOM 3285 C CA . THR A 1 405 ? -4.035 19.906 18.688 1 62.62 405 THR A CA 1
ATOM 3286 C C . THR A 1 405 ? -5.312 19.938 19.531 1 62.62 405 THR A C 1
ATOM 3288 O O . THR A 1 405 ? -6.324 19.344 19.141 1 62.62 405 THR A O 1
ATOM 3291 N N . THR A 1 406 ? -5.457 20.781 20.391 1 69.69 406 THR A N 1
ATOM 3292 C CA . THR A 1 406 ? -6.609 20.703 21.281 1 69.69 406 THR A CA 1
ATOM 3293 C C . THR A 1 406 ? -7.414 22 21.234 1 69.69 406 THR A C 1
ATOM 3295 O O . THR A 1 406 ? -8.602 22.016 21.578 1 69.69 406 THR A O 1
ATOM 3298 N N . GLY A 1 407 ? -6.844 23 20.688 1 70.19 407 GLY A N 1
ATOM 3299 C CA . GLY A 1 407 ? -7.402 24.328 20.828 1 70.19 407 GLY A CA 1
ATOM 3300 C C . GLY A 1 407 ? -8.719 24.5 20.094 1 70.19 407 GLY A C 1
ATOM 3301 O O . GLY A 1 407 ? -9.656 25.109 20.609 1 70.19 407 GLY A O 1
ATOM 3302 N N . GLY A 1 408 ? -8.773 23.922 18.953 1 75.94 408 GLY A N 1
ATOM 3303 C CA . GLY A 1 408 ? -9.992 24.062 18.172 1 75.94 408 GLY A CA 1
ATOM 3304 C C . GLY A 1 408 ? -11.219 23.5 18.859 1 75.94 408 GLY A C 1
ATOM 3305 O O . GLY A 1 408 ? -12.234 24.172 19 1 75.94 408 GLY A O 1
ATOM 3306 N N . MET A 1 409 ? -11.094 22.391 19.391 1 85.94 409 MET A N 1
ATOM 3307 C CA . MET A 1 409 ? -12.219 21.719 20.031 1 85.94 409 MET A CA 1
ATOM 3308 C C . MET A 1 409 ? -12.5 22.312 21.406 1 85.94 409 MET A C 1
ATOM 3310 O O . MET A 1 409 ? -13.656 22.469 21.797 1 85.94 409 MET A O 1
ATOM 3314 N N . THR A 1 410 ? -11.469 22.719 22.109 1 86.69 410 THR A N 1
ATOM 3315 C CA . THR A 1 410 ? -11.648 23.219 23.469 1 86.69 410 THR A CA 1
ATOM 3316 C C . THR A 1 410 ? -12.289 24.609 23.453 1 86.69 410 THR A C 1
ATOM 3318 O O . THR A 1 410 ? -12.844 25.062 24.453 1 86.69 410 THR A O 1
ATOM 3321 N N . SER A 1 411 ? -12.242 25.266 22.359 1 84.88 411 SER A N 1
ATOM 3322 C CA . SER A 1 411 ? -12.797 26.609 22.25 1 84.88 411 SER A CA 1
ATOM 3323 C C . SER A 1 411 ? -14.242 26.578 21.781 1 84.88 411 SER A C 1
ATOM 3325 O O . SER A 1 411 ? -14.891 27.625 21.656 1 84.88 411 SER A O 1
ATOM 3327 N N . MET A 1 412 ? -14.836 25.469 21.594 1 91.69 412 MET A N 1
ATOM 3328 C CA . MET A 1 412 ? -16.156 25.312 20.984 1 91.69 412 MET A CA 1
ATOM 3329 C C . MET A 1 412 ? -17.234 25.25 22.062 1 91.69 412 MET A C 1
ATOM 3331 O O . MET A 1 412 ? -18.438 25.203 21.75 1 91.69 412 MET A O 1
ATOM 3335 N N . GLY A 1 413 ? -16.828 25.203 23.344 1 93.94 413 GLY A N 1
ATOM 3336 C CA . GLY A 1 413 ? -17.797 25.109 24.438 1 93.94 413 GLY A CA 1
ATOM 3337 C C . GLY A 1 413 ? -18.438 23.75 24.547 1 93.94 413 GLY A C 1
ATOM 3338 O O . GLY A 1 413 ? -19.578 23.625 24.984 1 93.94 413 GLY A O 1
ATOM 3339 N N . LEU A 1 414 ? -17.75 22.719 24.109 1 96.81 414 LEU A N 1
ATOM 3340 C CA . LEU A 1 414 ? -18.266 21.359 24.203 1 96.81 414 LEU A CA 1
ATOM 3341 C C . LEU A 1 414 ? -18.375 20.906 25.656 1 96.81 414 LEU A C 1
ATOM 3343 O O . LEU A 1 414 ? -17.469 21.156 26.453 1 96.81 414 LEU A O 1
ATOM 3347 N N . LYS A 1 415 ? -19.5 20.266 25.969 1 98.12 415 LYS A N 1
ATOM 3348 C CA . LYS A 1 415 ? -19.719 19.734 27.312 1 98.12 415 LYS A CA 1
ATOM 3349 C C . LYS A 1 415 ? -20.047 18.25 27.266 1 98.12 415 LYS A C 1
ATOM 3351 O O . LYS A 1 415 ? -20.75 17.797 26.359 1 98.12 415 LYS A O 1
ATOM 3356 N N . ASN A 1 416 ? -19.5 17.516 28.219 1 97.62 416 ASN A N 1
ATOM 3357 C CA . ASN A 1 416 ? -19.844 16.109 28.312 1 97.62 416 ASN A CA 1
ATOM 3358 C C . ASN A 1 416 ? -21.234 15.906 28.891 1 97.62 416 ASN A C 1
ATOM 3360 O O . ASN A 1 416 ? -21.953 16.875 29.156 1 97.62 416 ASN A O 1
ATOM 3364 N N . ILE A 1 417 ? -21.656 14.727 29.047 1 97.5 417 ILE A N 1
ATOM 3365 C CA . ILE A 1 417 ? -23.016 14.391 29.469 1 97.5 417 ILE A CA 1
ATOM 3366 C C . ILE A 1 417 ? -23.25 14.891 30.891 1 97.5 417 ILE A C 1
ATOM 3368 O O . ILE A 1 417 ? -24.391 15.062 31.312 1 97.5 417 ILE A O 1
ATOM 3372 N N . ASP A 1 418 ? -22.156 15.156 31.656 1 96.44 418 ASP A N 1
ATOM 3373 C CA . ASP A 1 418 ? -22.281 15.641 33.031 1 96.44 418 ASP A CA 1
ATOM 3374 C C . ASP A 1 418 ? -22.219 17.172 33.062 1 96.44 418 ASP A C 1
ATOM 3376 O O . ASP A 1 418 ? -22.234 17.766 34.156 1 96.44 418 ASP A O 1
ATOM 3380 N N . GLY A 1 419 ? -22.016 17.766 31.953 1 96.69 419 GLY A N 1
ATOM 3381 C CA . GLY A 1 419 ? -22.016 19.219 31.875 1 96.69 419 GLY A CA 1
ATOM 3382 C C . GLY A 1 419 ? -20.641 19.844 32.062 1 96.69 419 GLY A C 1
ATOM 3383 O O . GLY A 1 419 ? -20.516 21.062 32.188 1 96.69 419 GLY A O 1
ATOM 3384 N N . VAL A 1 420 ? -19.641 19.047 32.125 1 97.06 420 VAL A N 1
ATOM 3385 C CA . VAL A 1 420 ? -18.266 19.531 32.25 1 97.06 420 VAL A CA 1
ATOM 3386 C C . VAL A 1 420 ? -17.688 19.891 30.891 1 97.06 420 VAL A C 1
ATOM 3388 O O . VAL A 1 420 ? -17.812 19.109 29.938 1 97.06 420 VAL A O 1
ATOM 3391 N N . THR A 1 421 ? -17.031 21.031 30.781 1 96.31 421 THR A N 1
ATOM 3392 C CA . THR A 1 421 ? -16.516 21.484 29.484 1 96.31 421 THR A CA 1
ATOM 3393 C C . THR A 1 421 ? -15.289 20.672 29.094 1 96.31 421 THR A C 1
ATOM 3395 O O . THR A 1 421 ? -14.5 20.266 29.938 1 96.31 421 THR A O 1
ATOM 3398 N N . LEU A 1 422 ? -15.117 20.516 27.828 1 95.56 422 LEU A N 1
ATOM 3399 C CA . LEU A 1 422 ? -13.938 19.844 27.297 1 95.56 422 LEU A CA 1
ATOM 3400 C C . LEU A 1 422 ? -12.664 20.578 27.688 1 95.56 422 LEU A C 1
ATOM 3402 O O . LEU A 1 422 ? -11.641 19.953 27.984 1 95.56 422 LEU A O 1
ATOM 3406 N N . GLN A 1 423 ? -12.68 21.891 27.625 1 91.62 423 GLN A N 1
ATOM 3407 C CA . GLN A 1 423 ? -11.547 22.719 28.016 1 91.62 423 GLN A CA 1
ATOM 3408 C C . GLN A 1 423 ? -11.039 22.359 29.406 1 91.62 423 GLN A C 1
ATOM 3410 O O . GLN A 1 423 ? -9.836 22.234 29.625 1 91.62 423 GLN A O 1
ATOM 3415 N N . SER A 1 424 ? -12.008 22.188 30.297 1 93.19 424 SER A N 1
ATOM 3416 C CA . SER A 1 424 ? -11.648 21.828 31.656 1 93.19 424 SER A CA 1
ATOM 3417 C C . SER A 1 424 ? -11.102 20.406 31.734 1 93.19 424 SER A C 1
ATOM 3419 O O . SER A 1 424 ? -10.148 20.156 32.469 1 93.19 424 SER A O 1
ATOM 3421 N N . GLN A 1 425 ? -11.688 19.531 31 1 92.88 425 GLN A N 1
ATOM 3422 C CA . GLN A 1 425 ? -11.266 18.125 31.016 1 92.88 425 GLN A CA 1
ATOM 3423 C C . GLN A 1 425 ? -9.852 17.969 30.453 1 92.88 425 GLN A C 1
ATOM 3425 O O . GLN A 1 425 ? -9.086 17.125 30.922 1 92.88 425 GLN A O 1
ATOM 3430 N N . TRP A 1 426 ? -9.508 18.781 29.453 1 90.62 426 TRP A N 1
ATOM 3431 C CA . TRP A 1 426 ? -8.242 18.609 28.734 1 90.62 426 TRP A CA 1
ATOM 3432 C C . TRP A 1 426 ? -7.203 19.609 29.25 1 90.62 426 TRP A C 1
ATOM 3434 O O . TRP A 1 426 ? -6.199 19.875 28.578 1 90.62 426 TRP A O 1
ATOM 3444 N N . LYS A 1 427 ? -7.453 20.156 30.375 1 86.12 427 LYS A N 1
ATOM 3445 C CA . LYS A 1 427 ? -6.531 21.141 30.969 1 86.12 427 LYS A CA 1
ATOM 3446 C C . LYS A 1 427 ? -5.145 20.531 31.156 1 86.12 427 LYS A C 1
ATOM 3448 O O . LYS A 1 427 ? -4.137 21.172 30.828 1 86.12 427 LYS A O 1
ATOM 3453 N N . LYS A 1 428 ? -5.113 19.312 31.625 1 83.25 428 LYS A N 1
ATOM 3454 C CA . LYS A 1 428 ? -3.828 18.672 31.891 1 83.25 428 LYS A CA 1
ATOM 3455 C C . LYS A 1 428 ? -3.344 17.891 30.672 1 83.25 428 LYS A C 1
ATOM 3457 O O . LYS A 1 428 ? -2.158 17.938 30.328 1 83.25 428 LYS A O 1
ATOM 3462 N N . ALA A 1 429 ? -4.293 17.203 30.125 1 87.88 429 ALA A N 1
ATOM 3463 C CA . ALA A 1 429 ? -3.941 16.359 28.984 1 87.88 429 ALA A CA 1
ATOM 3464 C C . ALA A 1 429 ? -5.18 15.992 28.172 1 87.88 429 ALA A C 1
ATOM 3466 O O . ALA A 1 429 ? -6.285 15.938 28.703 1 87.88 429 ALA A O 1
ATOM 3467 N N . ALA A 1 430 ? -4.926 15.82 26.938 1 90.75 430 ALA A N 1
ATOM 3468 C CA . ALA A 1 430 ? -6.023 15.391 26.078 1 90.75 430 ALA A CA 1
ATOM 3469 C C . ALA A 1 430 ? -6.219 13.875 26.141 1 90.75 430 ALA A C 1
ATOM 3471 O O . ALA A 1 430 ? -5.246 13.125 26.234 1 90.75 430 ALA A O 1
ATOM 3472 N N . TYR A 1 431 ? -7.434 13.43 26.109 1 95 431 TYR A N 1
ATOM 3473 C CA . TYR A 1 431 ? -7.805 12.016 26.031 1 95 431 TYR A CA 1
ATOM 3474 C C . TYR A 1 431 ? -8.844 11.797 24.938 1 95 431 TYR A C 1
ATOM 3476 O O . TYR A 1 431 ? -9.867 12.484 24.891 1 95 431 TYR A O 1
ATOM 3484 N N . THR A 1 432 ? -8.539 10.977 24.078 1 97.5 432 THR A N 1
ATOM 3485 C CA . THR A 1 432 ? -9.492 10.539 23.047 1 97.5 432 THR A CA 1
ATOM 3486 C C . THR A 1 432 ? -9.508 9.016 22.953 1 97.5 432 THR A C 1
ATOM 3488 O O . THR A 1 432 ? -8.703 8.336 23.594 1 97.5 432 THR A O 1
ATOM 3491 N N . TYR A 1 433 ? -10.492 8.453 22.297 1 98.62 433 TYR A N 1
ATOM 3492 C CA . TYR A 1 433 ? -10.477 7.059 21.859 1 98.62 433 TYR A CA 1
ATOM 3493 C C . TYR A 1 433 ? -10.438 6.957 20.344 1 98.62 433 TYR A C 1
ATOM 3495 O O . TYR A 1 433 ? -11.25 7.566 19.656 1 98.62 433 TYR A O 1
ATOM 3503 N N . LEU A 1 434 ? -9.422 6.281 19.828 1 98.75 434 LEU A N 1
ATOM 3504 C CA . LEU A 1 434 ? -9.18 6 18.422 1 98.75 434 LEU A CA 1
ATOM 3505 C C . LEU A 1 434 ? -8.82 7.273 17.656 1 98.75 434 LEU A C 1
ATOM 3507 O O . LEU A 1 434 ? -8.797 7.285 16.422 1 98.75 434 LEU A O 1
ATOM 3511 N N . GLY A 1 435 ? -8.656 8.445 18.344 1 97.5 435 GLY A N 1
ATOM 3512 C CA . GLY A 1 435 ? -8.352 9.703 17.672 1 97.5 435 GLY A CA 1
ATOM 3513 C C . GLY A 1 435 ? -9.539 10.289 16.938 1 97.5 435 GLY A C 1
ATOM 3514 O O . GLY A 1 435 ? -9.367 11.109 16.031 1 97.5 435 GLY A O 1
ATOM 3515 N N . THR A 1 436 ? -10.797 9.75 17.234 1 98 436 THR A N 1
ATOM 3516 C CA . THR A 1 436 ? -11.969 10.25 16.516 1 98 436 THR A CA 1
ATOM 3517 C C . THR A 1 436 ? -13.164 10.367 17.453 1 98 436 THR A C 1
ATOM 3519 O O . THR A 1 436 ? -14.219 10.867 17.062 1 98 436 THR A O 1
ATOM 3522 N N . THR A 1 437 ? -13.047 9.906 18.734 1 98.62 437 THR A N 1
ATOM 3523 C CA . THR A 1 437 ? -14.133 10 19.703 1 98.62 437 THR A CA 1
ATOM 3524 C C . THR A 1 437 ? -13.609 10.414 21.062 1 98.62 437 THR A C 1
ATOM 3526 O O . THR A 1 437 ? -12.398 10.43 21.297 1 98.62 437 THR A O 1
ATOM 3529 N N . ILE A 1 438 ? -14.492 10.867 21.969 1 98.25 438 ILE A N 1
ATOM 3530 C CA . ILE A 1 438 ? -14.148 11.312 23.312 1 98.25 438 ILE A CA 1
ATOM 3531 C C . ILE A 1 438 ? -15.156 10.75 24.328 1 98.25 438 ILE A C 1
ATOM 3533 O O . ILE A 1 438 ? -16.375 10.867 24.125 1 98.25 438 ILE A O 1
ATOM 3537 N N . ALA A 1 439 ? -14.633 10.141 25.406 1 98.44 439 ALA A N 1
ATOM 3538 C CA . ALA A 1 439 ? -15.5 9.625 26.469 1 98.44 439 ALA A CA 1
ATOM 3539 C C . ALA A 1 439 ? -16.391 10.727 27.047 1 98.44 439 ALA A C 1
ATOM 3541 O O . ALA A 1 439 ? -15.898 11.82 27.359 1 98.44 439 ALA A O 1
ATOM 3542 N N . GLY A 1 440 ? -17.641 10.453 27.156 1 98.31 440 GLY A N 1
ATOM 3543 C CA . GLY A 1 440 ? -18.578 11.43 27.688 1 98.31 440 GLY A CA 1
ATOM 3544 C C . GLY A 1 440 ? -19.234 12.273 26.609 1 98.31 440 GLY A C 1
ATOM 3545 O O . GLY A 1 440 ? -20.078 13.125 26.922 1 98.31 440 GLY A O 1
ATOM 3546 N N . TYR A 1 441 ? -18.891 12.07 25.375 1 98.62 441 TYR A N 1
ATOM 3547 C CA . TYR A 1 441 ? -19.453 12.797 24.25 1 98.62 441 TYR A CA 1
ATOM 3548 C C . TYR A 1 441 ? -20.078 11.836 23.25 1 98.62 441 TYR A C 1
ATOM 3550 O O . TYR A 1 441 ? -19.578 11.672 22.125 1 98.62 441 TYR A O 1
ATOM 3558 N N . PRO A 1 442 ? -21.219 11.273 23.594 1 98.62 442 PRO A N 1
ATOM 3559 C CA . PRO A 1 442 ? -21.859 10.25 22.766 1 98.62 442 PRO A CA 1
ATOM 3560 C C . PRO A 1 442 ? -22.203 10.766 21.359 1 98.62 442 PRO A C 1
ATOM 3562 O O . PRO A 1 442 ? -22.641 11.914 21.219 1 98.62 442 PRO A O 1
ATOM 3565 N N . ASN A 1 443 ? -22.016 9.945 20.344 1 98.81 443 ASN A N 1
ATOM 3566 C CA . ASN A 1 443 ? -22.375 10.211 18.969 1 98.81 443 ASN A CA 1
ATOM 3567 C C . ASN A 1 443 ? -21.625 11.422 18.406 1 98.81 443 ASN A C 1
ATOM 3569 O O . ASN A 1 443 ? -22.031 11.984 17.391 1 98.81 443 ASN A O 1
ATOM 3573 N N . MET A 1 444 ? -20.578 11.852 19.109 1 98.81 444 MET A N 1
ATOM 3574 C CA . MET A 1 444 ? -19.688 12.875 18.562 1 98.81 444 MET A CA 1
ATOM 3575 C C . MET A 1 444 ? -18.438 12.242 17.984 1 98.81 444 MET A C 1
ATOM 3577 O O . MET A 1 444 ? -17.859 11.336 18.594 1 98.81 444 MET A O 1
ATOM 3581 N N . PHE A 1 445 ? -18.125 12.656 16.844 1 98.75 445 PHE A N 1
ATOM 3582 C CA . PHE A 1 445 ? -16.906 12.219 16.156 1 98.75 445 PHE A CA 1
ATOM 3583 C C . PHE A 1 445 ? -16.047 13.422 15.766 1 98.75 445 PHE A C 1
ATOM 3585 O O . PHE A 1 445 ? -16.578 14.5 15.508 1 98.75 445 PHE A O 1
ATOM 3592 N N . HIS A 1 446 ? -14.805 13.273 15.836 1 96.88 446 HIS A N 1
ATOM 3593 C CA . HIS A 1 446 ? -13.906 14.297 15.32 1 96.88 446 HIS A CA 1
ATOM 3594 C C . HIS A 1 446 ? -12.836 13.688 14.414 1 96.88 446 HIS A C 1
ATOM 3596 O O . HIS A 1 446 ? -12.578 12.484 14.477 1 96.88 446 HIS A O 1
ATOM 3602 N N . LEU A 1 447 ? -12.305 14.461 13.547 1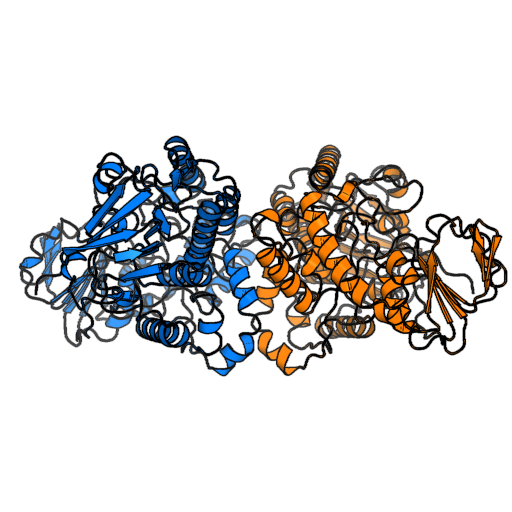 95.88 447 LEU A N 1
ATOM 3603 C CA . LEU A 1 447 ? -11.234 14 12.672 1 95.88 447 LEU A CA 1
ATOM 3604 C C . LEU A 1 447 ? -10.164 15.078 12.5 1 95.88 447 LEU A C 1
ATOM 3606 O O . LEU A 1 447 ? -10.445 16.266 12.688 1 95.88 447 LEU A O 1
ATOM 3610 N N . TYR A 1 448 ? -8.961 14.586 12.18 1 93.38 448 TYR A N 1
ATOM 3611 C CA . TYR A 1 448 ? -7.781 15.422 12.023 1 93.38 448 TYR A CA 1
ATOM 3612 C C . TYR A 1 448 ? -7.508 16.219 13.305 1 93.38 448 TYR A C 1
ATOM 3614 O O . TYR A 1 448 ? -7.207 17.406 13.25 1 93.38 448 TYR A O 1
ATOM 3622 N N . GLY A 1 449 ? -7.723 15.57 14.461 1 91.94 449 GLY A N 1
ATOM 3623 C CA . GLY A 1 449 ? -7.496 16.109 15.789 1 91.94 449 GLY A CA 1
ATOM 3624 C C . GLY A 1 449 ? -6.527 15.273 16.609 1 91.94 449 GLY A C 1
ATOM 3625 O O . GLY A 1 449 ? -5.738 14.508 16.062 1 91.94 449 GLY A O 1
ATOM 3626 N N . PRO A 1 450 ? -6.566 15.469 17.859 1 92.06 450 PRO A N 1
ATOM 3627 C CA . PRO A 1 450 ? -5.59 14.789 18.719 1 92.06 450 PRO A CA 1
ATOM 3628 C C . PRO A 1 450 ? -5.68 13.266 18.609 1 92.06 450 PRO A C 1
ATOM 3630 O O . PRO A 1 450 ? -6.781 12.711 18.5 1 92.06 450 PRO A O 1
ATOM 3633 N N . HIS A 1 451 ? -4.562 12.617 18.625 1 95.75 451 HIS A N 1
ATOM 3634 C CA . HIS A 1 451 ? -4.34 11.188 18.766 1 95.75 451 HIS A CA 1
ATOM 3635 C C . HIS A 1 451 ? -4.742 10.43 17.5 1 95.75 451 HIS A C 1
ATOM 3637 O O . HIS A 1 451 ? -4.84 9.203 17.516 1 95.75 451 HIS A O 1
ATOM 3643 N N . GLY A 1 452 ? -5.129 11.117 16.438 1 95.81 452 GLY A N 1
ATOM 3644 C CA . GLY A 1 452 ? -5.145 10.562 15.086 1 95.81 452 GLY A CA 1
ATOM 3645 C C . GLY A 1 452 ? -3.816 10.703 14.375 1 95.81 452 GLY A C 1
ATOM 3646 O O . GLY A 1 452 ? -2.824 11.133 14.969 1 95.81 452 GLY A O 1
ATOM 3647 N N . PRO A 1 453 ? -3.725 10.328 13.102 1 94.56 453 PRO A N 1
ATOM 3648 C CA . PRO A 1 453 ? -2.467 10.531 12.383 1 94.56 453 PRO A CA 1
ATOM 3649 C C . PRO A 1 453 ? -2.131 12.016 12.195 1 94.56 453 PRO A C 1
ATOM 3651 O O . PRO A 1 453 ? -0.978 12.414 12.375 1 94.56 453 PRO A O 1
ATOM 3654 N N . THR A 1 454 ? -3.098 12.867 11.844 1 90 454 THR A N 1
ATOM 3655 C CA . THR A 1 454 ? -3.178 14.328 11.828 1 90 454 THR A CA 1
ATOM 3656 C C . THR A 1 454 ? -1.894 14.93 11.266 1 90 454 THR A C 1
ATOM 3658 O O . THR A 1 454 ? -1.562 14.727 10.094 1 90 454 THR A O 1
ATOM 3661 N N . LEU A 1 455 ? -0.982 15.477 12.148 1 89.44 455 LEU A N 1
ATOM 3662 C CA . LEU A 1 455 ? 0.181 16.25 11.742 1 89.44 455 LEU A CA 1
ATOM 3663 C C . LEU A 1 455 ? 1.256 15.352 11.141 1 89.44 455 LEU A C 1
ATOM 3665 O O . LEU A 1 455 ? 2.18 15.836 10.484 1 89.44 455 LEU A O 1
ATOM 3669 N N . LEU A 1 456 ? 1.084 14.055 11.312 1 93.19 456 LEU A N 1
ATOM 3670 C CA . LEU A 1 456 ? 2.094 13.125 10.82 1 93.19 456 LEU A CA 1
ATOM 3671 C C . LEU A 1 456 ? 1.654 12.492 9.5 1 93.19 456 LEU A C 1
ATOM 3673 O O . LEU A 1 456 ? 2.32 11.594 8.992 1 93.19 456 LEU A O 1
ATOM 3677 N N . SER A 1 457 ? 0.554 12.945 8.977 1 94.5 457 SER A N 1
ATOM 3678 C CA . SER A 1 457 ? 0.022 12.43 7.723 1 94.5 457 SER A CA 1
ATOM 3679 C C . SER A 1 457 ? -0.59 13.539 6.879 1 94.5 457 SER A C 1
ATOM 3681 O O . SER A 1 457 ? -1.087 14.531 7.418 1 94.5 457 SER A O 1
ATOM 3683 N N . ASN A 1 458 ? -0.497 13.297 5.594 1 93.56 458 ASN A N 1
ATOM 3684 C CA . ASN A 1 458 ? -1.1 14.289 4.707 1 93.56 458 ASN A CA 1
ATOM 3685 C C . ASN A 1 458 ? -2.588 14.461 4.996 1 93.56 458 ASN A C 1
ATOM 3687 O O . ASN A 1 458 ? -3.287 13.492 5.293 1 93.56 458 ASN A O 1
ATOM 3691 N N . GLY A 1 459 ? -3.102 15.656 4.902 1 94.5 459 GLY A N 1
ATOM 3692 C CA . GLY A 1 459 ? -4.426 16.047 5.363 1 94.5 459 GLY A CA 1
ATOM 3693 C C . GLY A 1 459 ? -5.539 15.242 4.707 1 94.5 459 GLY A C 1
ATOM 3694 O O . GLY A 1 459 ? -6.234 14.477 5.371 1 94.5 459 GLY A O 1
ATOM 3695 N N . PRO A 1 460 ? -5.676 15.352 3.365 1 96.56 460 PRO A N 1
ATOM 3696 C CA . PRO A 1 460 ? -6.766 14.672 2.668 1 96.56 460 PRO A CA 1
ATOM 3697 C C . PRO A 1 460 ? -6.766 13.164 2.902 1 96.56 460 PRO A C 1
ATOM 3699 O O . PRO A 1 460 ? -7.824 12.555 3.072 1 96.56 460 PRO A O 1
ATOM 3702 N N . THR A 1 461 ? -5.598 12.523 2.967 1 97.62 461 THR A N 1
ATOM 3703 C CA . THR A 1 461 ? -5.504 11.078 3.184 1 97.62 461 THR A CA 1
ATOM 3704 C C . THR A 1 461 ? -5.996 10.711 4.582 1 97.62 461 THR A C 1
ATOM 3706 O O . THR A 1 461 ? -6.801 9.789 4.738 1 97.62 461 THR A O 1
ATOM 3709 N N . SER A 1 462 ? -5.578 11.5 5.551 1 96.62 462 SER A N 1
ATOM 3710 C CA . SER A 1 462 ? -5.949 11.25 6.941 1 96.62 462 SER A CA 1
ATOM 3711 C C . SER A 1 462 ? -7.453 11.398 7.148 1 96.62 462 SER A C 1
ATOM 3713 O O . SER A 1 462 ? -8.078 10.555 7.797 1 96.62 462 SER A O 1
ATOM 3715 N N . VAL A 1 463 ? -7.996 12.469 6.594 1 97.31 463 VAL A N 1
ATOM 3716 C CA . VAL A 1 463 ? -9.398 12.75 6.875 1 97.31 463 VAL A CA 1
ATOM 3717 C C . VAL A 1 463 ? -10.289 11.727 6.176 1 97.31 463 VAL A C 1
ATOM 3719 O O . VAL A 1 463 ? -11.383 11.414 6.648 1 97.31 463 VAL A O 1
ATOM 3722 N N . GLU A 1 464 ? -9.828 11.203 5.094 1 98.25 464 GLU A N 1
ATOM 3723 C CA . GLU A 1 464 ? -10.641 10.195 4.41 1 98.25 464 GLU A CA 1
ATOM 3724 C C . GLU A 1 464 ? -10.625 8.867 5.168 1 98.25 464 GLU A C 1
ATOM 3726 O O . GLU A 1 464 ? -11.648 8.188 5.25 1 98.25 464 GLU A O 1
ATOM 3731 N N . VAL A 1 465 ? -9.469 8.477 5.703 1 98.38 465 VAL A N 1
ATOM 3732 C CA . VAL A 1 465 ? -9.383 7.254 6.496 1 98.38 465 VAL A CA 1
ATOM 3733 C C . VAL A 1 465 ? -10.281 7.379 7.727 1 98.38 465 VAL A C 1
ATOM 3735 O O . VAL A 1 465 ? -11.086 6.488 8.008 1 98.38 465 VAL A O 1
ATOM 3738 N N . GLN A 1 466 ? -10.18 8.508 8.422 1 98.5 466 GLN A N 1
ATOM 3739 C CA . GLN A 1 466 ? -11.008 8.727 9.602 1 98.5 466 GLN A CA 1
ATOM 3740 C C . GLN A 1 466 ? -12.477 8.906 9.227 1 98.5 466 GLN A C 1
ATOM 3742 O O . GLN A 1 466 ? -13.367 8.383 9.898 1 98.5 466 GLN A O 1
ATOM 3747 N N . GLY A 1 467 ? -12.68 9.68 8.148 1 98.56 467 GLY A N 1
ATOM 3748 C CA . GLY A 1 467 ? -14.047 9.938 7.719 1 98.56 467 GLY A CA 1
ATOM 3749 C C . GLY A 1 467 ? -14.797 8.672 7.336 1 98.56 467 GLY A C 1
ATOM 3750 O O . GLY A 1 467 ? -15.969 8.516 7.68 1 98.56 467 GLY A O 1
ATOM 3751 N N . ARG A 1 468 ? -14.148 7.801 6.621 1 98.06 468 ARG A N 1
ATOM 3752 C CA . ARG A 1 468 ? -14.773 6.535 6.254 1 98.06 468 ARG A CA 1
ATOM 3753 C C . ARG A 1 468 ? -15.148 5.73 7.488 1 98.06 468 ARG A C 1
ATOM 3755 O O . ARG A 1 468 ? -16.219 5.133 7.547 1 98.06 468 ARG A O 1
ATOM 3762 N N . TRP A 1 469 ? -14.266 5.68 8.5 1 98.62 469 TRP A N 1
ATOM 3763 C CA . TRP A 1 469 ? -14.562 4.988 9.742 1 98.62 469 TRP A CA 1
ATOM 3764 C C . TRP A 1 469 ? -15.781 5.602 10.43 1 98.62 469 TRP A C 1
ATOM 3766 O O . TRP A 1 469 ? -16.672 4.887 10.891 1 98.62 469 TRP A O 1
ATOM 3776 N N . ILE A 1 470 ? -15.852 6.934 10.477 1 98.88 470 ILE A N 1
ATOM 3777 C CA . ILE A 1 470 ? -16.922 7.664 11.141 1 98.88 470 ILE A CA 1
ATOM 3778 C C . ILE A 1 470 ? -18.266 7.344 10.469 1 98.88 470 ILE A C 1
ATOM 3780 O O . ILE A 1 470 ? -19.234 7.012 11.148 1 98.88 470 ILE A O 1
ATOM 3784 N N . VAL A 1 471 ? -18.281 7.43 9.18 1 98.69 471 VAL A N 1
ATOM 3785 C CA . VAL A 1 471 ? -19.516 7.191 8.445 1 98.69 471 VAL A CA 1
ATOM 3786 C C . VAL A 1 471 ? -19.969 5.746 8.641 1 98.69 471 VAL A C 1
ATOM 3788 O O . VAL A 1 471 ? -21.156 5.48 8.852 1 98.69 471 VAL A O 1
ATOM 3791 N N . ASP A 1 472 ? -19.016 4.84 8.594 1 98.56 472 ASP A N 1
ATOM 3792 C CA . ASP A 1 472 ? -19.359 3.439 8.812 1 98.56 472 ASP A CA 1
ATOM 3793 C C . ASP A 1 472 ? -19.859 3.213 10.234 1 98.56 472 ASP A C 1
ATOM 3795 O O . ASP A 1 472 ? -20.75 2.389 10.461 1 98.56 472 ASP A O 1
ATOM 3799 N N . ALA A 1 473 ? -19.266 3.889 11.227 1 98.81 473 ALA A N 1
ATOM 3800 C CA . ALA A 1 473 ? -19.75 3.816 12.602 1 98.81 473 ALA A CA 1
ATOM 3801 C C . ALA A 1 473 ? -21.203 4.289 12.703 1 98.81 473 ALA A C 1
ATOM 3803 O O . ALA A 1 473 ? -22.031 3.637 13.336 1 98.81 473 ALA A O 1
ATOM 3804 N N . ILE A 1 474 ? -21.5 5.367 12.062 1 98.81 474 ILE A N 1
ATOM 3805 C CA . ILE A 1 474 ? -22.844 5.949 12.086 1 98.81 474 ILE A CA 1
ATOM 3806 C C . ILE A 1 474 ? -23.828 4.98 11.445 1 98.81 474 ILE A C 1
ATOM 3808 O O . ILE A 1 474 ? -24.906 4.734 11.992 1 98.81 474 ILE A O 1
ATOM 3812 N N . LYS A 1 475 ? -23.453 4.449 10.32 1 98.31 475 LYS A N 1
ATOM 3813 C CA . LYS A 1 475 ? -24.312 3.451 9.68 1 98.31 475 LYS A CA 1
ATOM 3814 C C . LYS A 1 475 ? -24.578 2.277 10.617 1 98.31 475 LYS A C 1
ATOM 3816 O O . LYS A 1 475 ? -25.703 1.793 10.695 1 98.31 475 LYS A O 1
ATOM 3821 N N . GLN A 1 476 ? -23.547 1.822 11.281 1 98.31 476 GLN A N 1
ATOM 3822 C CA . GLN A 1 476 ? -23.688 0.681 12.172 1 98.31 476 GLN A CA 1
ATOM 3823 C C . GLN A 1 476 ? -24.578 1.027 13.359 1 98.31 476 GLN A C 1
ATOM 3825 O O . GLN A 1 476 ? -25.359 0.188 13.828 1 98.31 476 GLN A O 1
ATOM 3830 N N . ILE A 1 477 ? -24.5 2.25 13.906 1 98.69 477 ILE A N 1
ATOM 3831 C CA . ILE A 1 477 ? -25.375 2.693 14.992 1 98.69 477 ILE A CA 1
ATOM 3832 C C . ILE A 1 477 ? -26.828 2.578 14.555 1 98.69 477 ILE A C 1
ATOM 3834 O O . ILE A 1 477 ? -27.672 2.059 15.297 1 98.69 477 ILE A O 1
ATOM 3838 N N . GLU A 1 478 ? -27.125 3.055 13.359 1 98.06 478 GLU A N 1
ATOM 3839 C CA . GLU A 1 478 ? -28.484 2.994 12.836 1 98.06 478 GLU A CA 1
ATOM 3840 C C . GLU A 1 478 ? -28.938 1.552 12.625 1 98.06 478 GLU A C 1
ATOM 3842 O O . GLU A 1 478 ? -30.031 1.173 13.039 1 98.06 478 GLU A O 1
ATOM 3847 N N . ARG A 1 479 ? -28.078 0.727 12.039 1 96.81 479 ARG A N 1
ATOM 3848 C CA . ARG A 1 479 ? -28.422 -0.645 11.68 1 96.81 479 ARG A CA 1
ATOM 3849 C C . ARG A 1 479 ? -28.656 -1.496 12.922 1 96.81 479 ARG A C 1
ATOM 3851 O O . ARG A 1 479 ? -29.484 -2.408 12.906 1 96.81 479 ARG A O 1
ATOM 3858 N N . GLN A 1 480 ? -28 -1.167 13.938 1 97.31 480 GLN A N 1
ATOM 3859 C CA . GLN A 1 480 ? -28.094 -1.957 15.164 1 97.31 480 GLN A CA 1
ATOM 3860 C C . GLN A 1 480 ? -29.156 -1.393 16.109 1 97.31 480 GLN A C 1
ATOM 3862 O O . GLN A 1 480 ? -29.359 -1.911 17.203 1 97.31 480 GLN A O 1
ATOM 3867 N N . GLY A 1 481 ? -29.859 -0.351 15.703 1 97.56 481 GLY A N 1
ATOM 3868 C CA . GLY A 1 481 ? -30.922 0.244 16.484 1 97.56 481 GLY A CA 1
ATOM 3869 C C . GLY A 1 481 ? -30.422 0.906 17.766 1 97.56 481 GLY A C 1
ATOM 3870 O O . GLY A 1 481 ? -31.078 0.824 18.812 1 97.56 481 GLY A O 1
ATOM 3871 N N . LEU A 1 482 ? -29.234 1.54 17.688 1 98.44 482 LEU A N 1
ATOM 3872 C CA . LEU A 1 482 ? -28.656 2.188 18.859 1 98.44 482 LEU A CA 1
ATOM 3873 C C . LEU A 1 482 ? -29.078 3.652 18.938 1 98.44 482 LEU A C 1
ATOM 3875 O O . LEU A 1 482 ? -29.141 4.336 17.906 1 98.44 482 LEU A O 1
ATOM 3879 N N . LYS A 1 483 ? -29.422 4.074 20.125 1 98.25 483 LYS A N 1
ATOM 3880 C CA . LYS A 1 483 ? -29.672 5.492 20.375 1 98.25 483 LYS A CA 1
ATOM 3881 C C . LYS A 1 483 ? -28.359 6.289 20.297 1 98.25 483 LYS A C 1
ATOM 3883 O O . LYS A 1 483 ? -28.312 7.34 19.656 1 98.25 483 LYS A O 1
ATOM 3888 N N . TYR A 1 484 ? -27.297 5.75 20.953 1 98.56 484 TYR A N 1
ATOM 3889 C CA . TYR A 1 484 ? -25.984 6.363 20.859 1 98.56 484 TYR A CA 1
ATOM 3890 C C . TYR A 1 484 ? -24.891 5.395 21.312 1 98.56 484 TYR A C 1
ATOM 3892 O O . TYR A 1 484 ? -25.188 4.371 21.938 1 98.56 484 TYR A O 1
ATOM 3900 N N . VAL A 1 485 ? -23.672 5.637 20.938 1 98.81 485 VAL A N 1
ATOM 3901 C CA . VAL A 1 485 ? -22.469 4.984 21.453 1 98.81 485 VAL A CA 1
ATOM 3902 C C . VAL A 1 485 ? -21.609 6.004 22.203 1 98.81 485 VAL A C 1
ATOM 3904 O O . VAL A 1 485 ? -21.625 7.191 21.859 1 98.81 485 VAL A O 1
ATOM 3907 N N . ASN A 1 486 ? -20.969 5.574 23.188 1 98.81 486 ASN A N 1
ATOM 3908 C CA . ASN A 1 486 ? -20.094 6.402 24.016 1 98.81 486 ASN A CA 1
ATOM 3909 C C . ASN A 1 486 ? -18.812 5.668 24.391 1 98.81 486 ASN A C 1
ATOM 3911 O O . ASN A 1 486 ? -18.859 4.637 25.062 1 98.81 486 ASN A O 1
ATOM 3915 N N . PRO A 1 487 ? -17.656 6.133 23.891 1 98.75 487 PRO A N 1
ATOM 3916 C CA . PRO A 1 487 ? -16.422 5.434 24.297 1 98.75 487 PRO A CA 1
ATOM 3917 C C . PRO A 1 487 ? -16.25 5.395 25.812 1 98.75 487 PRO A C 1
ATOM 3919 O O . PRO A 1 487 ? -16.578 6.363 26.5 1 98.75 487 PRO A O 1
ATOM 3922 N N . THR A 1 488 ? -15.68 4.352 26.297 1 98.56 488 THR A N 1
ATOM 3923 C CA . THR A 1 488 ? -15.461 4.223 27.734 1 98.56 488 THR A CA 1
ATOM 3924 C C . THR A 1 488 ? -14.203 4.969 28.156 1 98.56 488 THR A C 1
ATOM 3926 O O . THR A 1 488 ? -13.297 5.188 27.344 1 98.56 488 THR A O 1
ATOM 3929 N N . ASP A 1 489 ? -14.203 5.355 29.406 1 97.88 489 ASP A N 1
ATOM 3930 C CA . ASP A 1 489 ? -13.016 5.992 29.969 1 97.88 489 ASP A CA 1
ATOM 3931 C C . ASP A 1 489 ? -11.805 5.059 29.891 1 97.88 489 ASP A C 1
ATOM 3933 O O . ASP A 1 489 ? -10.695 5.5 29.609 1 97.88 489 ASP A O 1
ATOM 3937 N N . ASP A 1 490 ? -12.062 3.811 30.188 1 98.44 490 ASP A N 1
ATOM 3938 C CA . ASP A 1 490 ? -10.992 2.82 30.141 1 98.44 490 ASP A CA 1
ATOM 3939 C C . ASP A 1 490 ? -10.391 2.709 28.75 1 98.44 490 ASP A C 1
ATOM 3941 O O . ASP A 1 490 ? -9.164 2.66 28.594 1 98.44 490 ASP A O 1
ATOM 3945 N N . ALA A 1 491 ? -11.234 2.637 27.734 1 98.69 491 ALA A N 1
ATOM 3946 C CA . ALA A 1 491 ? -10.758 2.57 26.359 1 98.69 491 ALA A CA 1
ATOM 3947 C C . ALA A 1 491 ? -9.945 3.809 26 1 98.69 491 ALA A C 1
ATOM 3949 O O . ALA A 1 491 ? -8.922 3.709 25.297 1 98.69 491 ALA A O 1
ATOM 3950 N N . SER A 1 492 ? -10.375 4.926 26.469 1 98.25 492 SER A N 1
ATOM 3951 C CA . SER A 1 492 ? -9.68 6.184 26.234 1 98.25 492 SER A CA 1
ATOM 3952 C C . SER A 1 492 ? -8.297 6.176 26.875 1 98.25 492 SER A C 1
ATOM 3954 O O . SER A 1 492 ? -7.316 6.609 26.25 1 98.25 492 SER A O 1
ATOM 3956 N N . LYS A 1 493 ? -8.203 5.715 28.062 1 98.06 493 LYS A N 1
ATOM 3957 C CA . LYS A 1 493 ? -6.926 5.641 28.766 1 98.06 493 LYS A CA 1
ATOM 3958 C C . LYS A 1 493 ? -5.969 4.676 28.078 1 98.06 493 LYS A C 1
ATOM 3960 O O . LYS A 1 493 ? -4.777 4.961 27.953 1 98.06 493 LYS A O 1
ATOM 3965 N N . LYS A 1 494 ? -6.516 3.574 27.656 1 98.62 494 LYS A N 1
ATOM 3966 C CA . LYS A 1 494 ? -5.699 2.598 26.938 1 98.62 494 LYS A CA 1
ATOM 3967 C C . LYS A 1 494 ? -5.188 3.174 25.625 1 98.62 494 LYS A C 1
ATOM 3969 O O . LYS A 1 494 ? -4.055 2.9 25.219 1 98.62 494 LYS A O 1
ATOM 3974 N N . TRP A 1 495 ? -6.023 3.924 24.984 1 98.56 495 TRP A N 1
ATOM 3975 C CA . TRP A 1 495 ? -5.609 4.562 23.734 1 98.56 495 TRP A CA 1
ATOM 3976 C C . TRP A 1 495 ? -4.496 5.57 23.984 1 98.56 495 TRP A C 1
ATOM 3978 O O . TRP A 1 495 ? -3.518 5.625 23.234 1 98.56 495 TRP A O 1
ATOM 3988 N N . LYS A 1 496 ? -4.637 6.383 25 1 97.25 496 LYS A N 1
ATOM 3989 C CA . LYS A 1 496 ? -3.582 7.316 25.375 1 97.25 496 LYS A CA 1
ATOM 3990 C C . LYS A 1 496 ? -2.27 6.586 25.641 1 97.25 496 LYS A C 1
ATOM 3992 O O . LYS A 1 496 ? -1.205 7.039 25.203 1 97.25 496 LYS A O 1
ATOM 3997 N N . ALA A 1 497 ? -2.383 5.5 26.328 1 98.12 497 ALA A N 1
ATOM 3998 C CA . ALA A 1 497 ? -1.196 4.688 26.578 1 98.12 497 ALA A CA 1
ATOM 3999 C C . ALA A 1 497 ? -0.577 4.195 25.281 1 98.12 497 ALA A C 1
ATOM 4001 O O . ALA A 1 497 ? 0.648 4.16 25.141 1 98.12 497 ALA A O 1
ATOM 4002 N N . ARG A 1 498 ? -1.441 3.828 24.344 1 98.25 498 ARG A N 1
ATOM 4003 C CA . ARG A 1 498 ? -1.001 3.387 23.031 1 98.25 498 ARG A CA 1
ATOM 4004 C C . ARG A 1 498 ? -0.262 4.5 22.297 1 98.25 498 ARG A C 1
ATOM 4006 O O . ARG A 1 498 ? 0.784 4.266 21.688 1 98.25 498 ARG A O 1
ATOM 4013 N N . ILE A 1 499 ? -0.752 5.684 22.344 1 97.88 499 ILE A N 1
ATOM 4014 C CA . ILE A 1 499 ? -0.131 6.855 21.734 1 97.88 499 ILE A CA 1
ATOM 4015 C C . ILE A 1 499 ? 1.267 7.055 22.312 1 97.88 499 ILE A C 1
ATOM 4017 O O . ILE A 1 499 ? 2.232 7.246 21.578 1 97.88 499 ILE A O 1
ATOM 4021 N N . ASN A 1 500 ? 1.357 6.984 23.609 1 97.12 500 ASN A N 1
ATOM 4022 C CA . ASN A 1 500 ? 2.637 7.184 24.281 1 97.12 500 ASN A CA 1
ATOM 4023 C C . ASN A 1 500 ? 3.627 6.07 23.938 1 97.12 500 ASN A C 1
ATOM 4025 O O . ASN A 1 500 ? 4.812 6.336 23.719 1 97.12 500 ASN A O 1
ATOM 4029 N N . GLU A 1 501 ? 3.104 4.883 23.891 1 97.94 501 GLU A N 1
ATOM 4030 C CA . GLU A 1 501 ? 3.949 3.74 23.562 1 97.94 501 GLU A CA 1
ATOM 4031 C C . GLU A 1 501 ? 4.598 3.912 22.188 1 97.94 501 GLU A C 1
ATOM 4033 O O . GLU A 1 501 ? 5.801 3.699 22.031 1 97.94 501 GLU A O 1
ATOM 4038 N N . LEU A 1 502 ? 3.822 4.258 21.219 1 97.75 502 LEU A N 1
ATOM 4039 C CA . LEU A 1 502 ? 4.32 4.461 19.859 1 97.75 502 LEU A CA 1
ATOM 4040 C C . LEU A 1 502 ? 5.328 5.605 19.828 1 97.75 502 LEU A C 1
ATOM 4042 O O . LEU A 1 502 ? 6.359 5.504 19.156 1 97.75 502 LEU A O 1
ATOM 4046 N N . SER A 1 503 ? 4.988 6.648 20.516 1 96.69 503 SER A N 1
ATOM 4047 C CA . SER A 1 503 ? 5.859 7.816 20.562 1 96.69 503 SER A CA 1
ATOM 4048 C C . SER A 1 503 ? 7.207 7.473 21.188 1 96.69 503 SER A C 1
ATOM 4050 O O . SER A 1 503 ? 8.258 7.848 20.656 1 96.69 503 SER A O 1
ATOM 4052 N N . ASP A 1 504 ? 7.176 6.742 22.266 1 97.12 504 ASP A N 1
ATOM 4053 C CA . ASP A 1 504 ? 8.359 6.484 23.078 1 97.12 504 ASP A CA 1
ATOM 4054 C C . ASP A 1 504 ? 9.352 5.59 22.344 1 97.12 504 ASP A C 1
ATOM 4056 O O . ASP A 1 504 ? 10.539 5.566 22.672 1 97.12 504 ASP A O 1
ATOM 4060 N N . LYS A 1 505 ? 8.906 4.953 21.344 1 96.69 505 LYS A N 1
ATOM 4061 C CA . LYS A 1 505 ? 9.773 4.121 20.516 1 96.69 505 LYS A CA 1
ATOM 4062 C C . LYS A 1 505 ? 10.578 4.973 19.547 1 96.69 505 LYS A C 1
ATOM 4064 O O . LYS A 1 505 ? 11.562 4.504 18.969 1 96.69 505 LYS A O 1
ATOM 4069 N N . SER A 1 506 ? 10.234 6.188 19.328 1 97.31 506 SER A N 1
ATOM 4070 C CA . SER A 1 506 ? 10.812 7.066 18.328 1 97.31 506 SER A CA 1
ATOM 4071 C C . SER A 1 506 ? 11.648 8.172 18.969 1 97.31 506 SER A C 1
ATOM 4073 O O . SER A 1 506 ? 11.82 8.195 20.188 1 97.31 506 SER A O 1
ATOM 4075 N N . LEU A 1 507 ? 12.141 9.055 18.125 1 98.06 507 LEU A N 1
ATOM 4076 C CA . LEU A 1 507 ? 12.93 10.18 18.609 1 98.06 507 LEU A CA 1
ATOM 4077 C C . LEU A 1 507 ? 12.047 11.406 18.844 1 98.06 507 LEU A C 1
ATOM 4079 O O . LEU A 1 507 ? 12.539 12.469 19.219 1 98.06 507 LEU A O 1
ATOM 4083 N N . PHE A 1 508 ? 10.711 11.273 18.703 1 96.75 508 PHE A N 1
ATOM 4084 C CA . PHE A 1 508 ? 9.805 12.406 18.812 1 96.75 508 PHE A CA 1
ATOM 4085 C C . PHE A 1 508 ? 9.859 13.016 20.219 1 96.75 508 PHE A C 1
ATOM 4087 O O . PHE A 1 508 ? 9.906 14.242 20.359 1 96.75 508 PHE A O 1
ATOM 4094 N N . PRO A 1 509 ? 9.953 12.211 21.266 1 96.12 509 PRO A N 1
ATOM 4095 C CA . PRO A 1 509 ? 9.906 12.773 22.609 1 96.12 509 PRO A CA 1
ATOM 4096 C C . PRO A 1 509 ? 11.203 13.492 23 1 96.12 509 PRO A C 1
ATOM 4098 O O . PRO A 1 509 ? 11.297 14.047 24.094 1 96.12 509 PRO A O 1
ATOM 4101 N N . THR A 1 510 ? 12.156 13.508 22.078 1 95.81 510 THR A N 1
ATOM 4102 C CA . THR A 1 510 ? 13.43 14.148 22.406 1 95.81 510 THR A CA 1
ATOM 4103 C C . THR A 1 510 ? 13.336 15.656 22.203 1 95.81 510 THR A C 1
ATOM 4105 O O . THR A 1 510 ? 14.219 16.406 22.625 1 95.81 510 THR A O 1
ATOM 4108 N N . THR A 1 511 ? 12.273 16.062 21.594 1 93.25 511 THR A N 1
ATOM 4109 C CA . THR A 1 511 ? 12.195 17.469 21.188 1 93.25 511 THR A CA 1
ATOM 4110 C C . THR A 1 511 ? 10.781 18.016 21.406 1 93.25 511 THR A C 1
ATOM 4112 O O . THR A 1 511 ? 9.797 17.344 21.062 1 93.25 511 THR A O 1
ATOM 4115 N N . LYS A 1 512 ? 10.742 19.203 21.953 1 89.75 512 LYS A N 1
ATOM 4116 C CA . LYS A 1 512 ? 9.461 19.906 21.953 1 89.75 512 LYS A CA 1
ATOM 4117 C C . LYS A 1 512 ? 9.07 20.344 20.547 1 89.75 512 LYS A C 1
ATOM 4119 O O . LYS A 1 512 ? 9.891 20.906 19.812 1 89.75 512 LYS A O 1
ATOM 4124 N N . SER A 1 513 ? 7.91 19.953 20.172 1 88.94 513 SER A N 1
ATOM 4125 C CA . SER A 1 513 ? 7.422 20.219 18.828 1 88.94 513 SER A CA 1
ATOM 4126 C C . SER A 1 513 ? 5.898 20.234 18.781 1 88.94 513 SER A C 1
ATOM 4128 O O . SER A 1 513 ? 5.238 20.016 19.797 1 88.94 513 SER A O 1
ATOM 4130 N N . THR A 1 514 ? 5.387 20.469 17.609 1 85.31 514 THR A N 1
ATOM 4131 C CA . THR A 1 514 ? 3.941 20.438 17.422 1 85.31 514 THR A CA 1
ATOM 4132 C C . THR A 1 514 ? 3.408 19.016 17.641 1 85.31 514 THR A C 1
ATOM 4134 O O . THR A 1 514 ? 2.234 18.828 17.969 1 85.31 514 THR A O 1
ATOM 4137 N N . TYR A 1 515 ? 4.285 18.031 17.531 1 89.94 515 TYR A N 1
ATOM 4138 C CA . TYR A 1 515 ? 3.885 16.641 17.734 1 89.94 515 TYR A CA 1
ATOM 4139 C C . TYR A 1 515 ? 3.785 16.328 19.234 1 89.94 515 TYR A C 1
ATOM 4141 O O . TYR A 1 515 ? 2.998 15.469 19.641 1 89.94 515 TYR A O 1
ATOM 4149 N N . MET A 1 516 ? 4.617 17.062 19.984 1 89.38 516 MET A N 1
ATOM 4150 C CA . MET A 1 516 ? 4.754 16.766 21.406 1 89.38 516 MET A CA 1
ATOM 4151 C C . MET A 1 516 ? 4.051 17.828 22.25 1 89.38 516 MET A C 1
ATOM 4153 O O . MET A 1 516 ? 4.57 18.25 23.281 1 89.38 516 MET A O 1
ATOM 4157 N N . GLY A 1 517 ? 2.938 18.344 21.781 1 79.25 517 GLY A N 1
ATOM 4158 C CA . GLY A 1 517 ? 2.096 19.219 22.578 1 79.25 517 GLY A CA 1
ATOM 4159 C C . GLY A 1 517 ? 2.291 20.688 22.266 1 79.25 517 GLY A C 1
ATOM 4160 O O . GLY A 1 517 ? 1.584 21.547 22.812 1 79.25 517 GLY A O 1
ATOM 4161 N N . GLY A 1 518 ? 3.189 20.969 21.406 1 72.44 518 GLY A N 1
ATOM 4162 C CA . GLY A 1 518 ? 3.377 22.344 21 1 72.44 518 GLY A CA 1
ATOM 4163 C C . GLY A 1 518 ? 4.266 23.141 21.938 1 72.44 518 GLY A C 1
ATOM 4164 O O . GLY A 1 518 ? 4.883 22.562 22.844 1 72.44 518 GLY A O 1
ATOM 4165 N N . SER A 1 519 ? 4.363 24.5 21.688 1 63.09 519 SER A N 1
ATOM 4166 C CA . SER A 1 519 ? 5.336 25.328 22.391 1 63.09 519 SER A CA 1
ATOM 4167 C C . SER A 1 519 ? 4.656 26.219 23.422 1 63.09 519 SER A C 1
ATOM 4169 O O . SER A 1 519 ? 5.328 26.938 24.156 1 63.09 519 SER A O 1
ATOM 4171 N N . MET A 1 520 ? 3.275 26.016 23.484 1 66 520 MET A N 1
ATOM 4172 C CA . MET A 1 520 ? 2.592 26.875 24.453 1 66 520 MET A CA 1
ATOM 4173 C C . MET A 1 520 ? 2.994 26.516 25.875 1 66 520 MET A C 1
ATOM 4175 O O . MET A 1 520 ? 3.023 25.344 26.25 1 66 520 MET A O 1
ATOM 4179 N N . PRO A 1 521 ? 3.371 27.641 26.625 1 64.19 521 PRO A N 1
ATOM 4180 C CA . PRO A 1 521 ? 3.68 27.359 28.031 1 64.19 521 PRO A CA 1
ATOM 4181 C C . PRO A 1 521 ? 2.523 26.703 28.766 1 64.19 521 PRO A C 1
ATOM 4183 O O . PRO A 1 521 ? 1.36 27.047 28.531 1 64.19 521 PRO A O 1
ATOM 4186 N N . GLY A 1 522 ? 2.787 25.672 29.5 1 66.88 522 GLY A N 1
ATOM 4187 C CA . GLY A 1 522 ? 1.772 25.031 30.312 1 66.88 522 GLY A CA 1
ATOM 4188 C C . GLY A 1 522 ? 1.217 23.766 29.672 1 66.88 522 GLY A C 1
ATOM 4189 O O . GLY A 1 522 ? 0.626 22.938 30.359 1 66.88 522 GLY A O 1
ATOM 4190 N N . LYS A 1 523 ? 1.356 23.75 28.391 1 73.81 523 LYS A N 1
ATOM 4191 C CA . LYS A 1 523 ? 0.856 22.547 27.75 1 73.81 523 LYS A CA 1
ATOM 4192 C C . LYS A 1 523 ? 1.739 21.344 28.078 1 73.81 523 LYS A C 1
ATOM 4194 O O . LYS A 1 523 ? 2.961 21.469 28.172 1 73.81 523 LYS A O 1
ATOM 4199 N N . ALA A 1 524 ? 1.09 20.312 28.203 1 78.94 524 ALA A N 1
ATOM 4200 C CA . ALA A 1 524 ? 1.783 19.078 28.562 1 78.94 524 ALA A CA 1
ATOM 4201 C C . ALA A 1 524 ? 2.717 18.625 27.438 1 78.94 524 ALA A C 1
ATOM 4203 O O . ALA A 1 524 ? 2.383 18.75 26.266 1 78.94 524 ALA A O 1
ATOM 4204 N N . PHE A 1 525 ? 3.906 18.266 27.797 1 87.75 525 PHE A N 1
ATOM 4205 C CA . PHE A 1 525 ? 4.824 17.609 26.891 1 87.75 525 PHE A CA 1
ATOM 4206 C C . PHE A 1 525 ? 4.395 16.156 26.641 1 87.75 525 PHE A C 1
ATOM 4208 O O . PHE A 1 525 ? 4.723 15.266 27.406 1 87.75 525 PHE A O 1
ATOM 4215 N N . GLU A 1 526 ? 3.584 15.992 25.562 1 90.5 526 GLU A N 1
ATOM 4216 C CA . GLU A 1 526 ? 3.035 14.672 25.25 1 90.5 526 GLU A CA 1
ATOM 4217 C C . GLU A 1 526 ? 2.775 14.523 23.75 1 90.5 526 GLU A C 1
ATOM 4219 O O . GLU A 1 526 ? 2.533 15.516 23.062 1 90.5 526 GLU A O 1
ATOM 4224 N N . GLN A 1 527 ? 2.863 13.289 23.328 1 93.19 527 GLN A N 1
ATOM 4225 C CA . GLN A 1 527 ? 2.527 13 21.938 1 93.19 527 GLN A CA 1
ATOM 4226 C C . GLN A 1 527 ? 1.041 13.219 21.672 1 93.19 527 GLN A C 1
ATOM 4228 O O . GLN A 1 527 ? 0.193 12.719 22.406 1 93.19 527 GLN A O 1
ATOM 4233 N N . VAL A 1 528 ? 0.748 13.984 20.609 1 92 528 VAL A N 1
ATOM 4234 C CA . VAL A 1 528 ? -0.662 14.281 20.375 1 92 528 VAL A CA 1
ATOM 4235 C C . VAL A 1 528 ? -1.112 13.672 19.062 1 92 528 VAL A C 1
ATOM 4237 O O . VAL A 1 528 ? -2.213 13.961 18.578 1 92 528 VAL A O 1
ATOM 4240 N N . ASN A 1 529 ? -0.25 12.906 18.453 1 94.81 529 ASN A N 1
ATOM 4241 C CA . ASN A 1 529 ? -0.571 12.227 17.203 1 94.81 529 ASN A CA 1
ATOM 4242 C C . ASN A 1 529 ? -0.33 10.719 17.312 1 94.81 529 ASN A C 1
ATOM 4244 O O . ASN A 1 529 ? 0.402 10.266 18.188 1 94.81 529 ASN A O 1
ATOM 4248 N N . TYR A 1 530 ? -0.99 9.992 16.484 1 97.38 530 TYR A N 1
ATOM 4249 C CA . TYR A 1 530 ? -0.673 8.578 16.297 1 97.38 530 TYR A CA 1
ATOM 4250 C C . TYR A 1 530 ? 0.62 8.406 15.508 1 97.38 530 TYR A C 1
ATOM 4252 O O . TYR A 1 530 ? 0.659 8.672 14.305 1 97.38 530 TYR A O 1
ATOM 4260 N N . ALA A 1 531 ? 1.649 7.906 16.125 1 97.19 531 ALA A N 1
ATOM 4261 C CA . ALA A 1 531 ? 2.982 7.926 15.523 1 97.19 531 ALA A CA 1
ATOM 4262 C C . ALA A 1 531 ? 3.32 6.574 14.898 1 97.19 531 ALA A C 1
ATOM 4264 O O . ALA A 1 531 ? 4.453 6.348 14.469 1 97.19 531 ALA A O 1
ATOM 4265 N N . GLY A 1 532 ? 2.373 5.672 14.789 1 96.69 532 GLY A N 1
ATOM 4266 C CA . GLY A 1 532 ? 2.627 4.344 14.258 1 96.69 532 GLY A CA 1
ATOM 4267 C C . GLY A 1 532 ? 2.482 4.27 12.742 1 96.69 532 GLY A C 1
ATOM 4268 O O . GLY A 1 532 ? 2.693 3.213 12.148 1 96.69 532 GLY A O 1
ATOM 4269 N N . GLY A 1 533 ? 2.17 5.348 12.102 1 97.06 533 GLY A N 1
ATOM 4270 C CA . GLY A 1 533 ? 1.935 5.348 10.664 1 97.06 533 GLY A CA 1
ATOM 4271 C C . GLY A 1 533 ? 0.48 5.129 10.297 1 97.06 533 GLY A C 1
ATOM 4272 O O . GLY A 1 533 ? -0.27 4.508 11.055 1 97.06 533 GLY A O 1
ATOM 4273 N N . LEU A 1 534 ? 0.114 5.562 9.094 1 97.75 534 LEU A N 1
ATOM 4274 C CA . LEU A 1 534 ? -1.284 5.605 8.68 1 97.75 534 LEU A CA 1
ATOM 427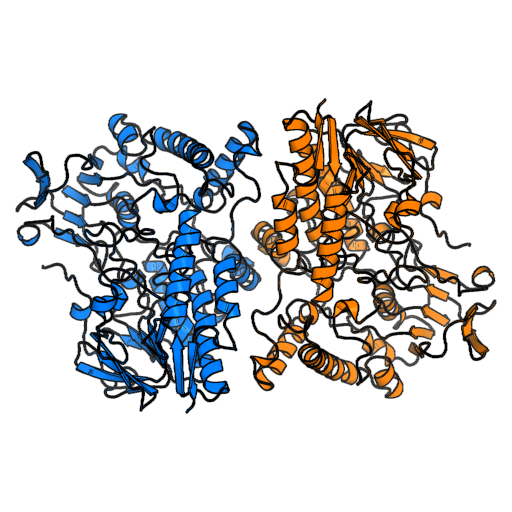5 C C . LEU A 1 534 ? -1.842 4.195 8.508 1 97.75 534 LEU A C 1
ATOM 4277 O O . LEU A 1 534 ? -2.969 3.914 8.922 1 97.75 534 LEU A O 1
ATOM 4281 N N . PRO A 1 535 ? -1.052 3.232 7.871 1 96.88 535 PRO A N 1
ATOM 4282 C CA . PRO A 1 535 ? -1.619 1.894 7.699 1 96.88 535 PRO A CA 1
ATOM 4283 C C . PRO A 1 535 ? -1.98 1.229 9.023 1 96.88 535 PRO A C 1
ATOM 4285 O O . PRO A 1 535 ? -3.064 0.655 9.156 1 96.88 535 PRO A O 1
ATOM 4288 N N . ALA A 1 536 ? -1.099 1.3 9.977 1 97.44 536 ALA A N 1
ATOM 4289 C CA . ALA A 1 536 ? -1.367 0.708 11.281 1 97.44 536 ALA A CA 1
ATOM 4290 C C . ALA A 1 536 ? -2.561 1.38 11.953 1 97.44 536 ALA A C 1
ATOM 4292 O O . ALA A 1 536 ? -3.391 0.71 12.57 1 97.44 536 ALA A O 1
ATOM 4293 N N . TYR A 1 537 ? -2.615 2.699 11.852 1 98.5 537 TYR A N 1
ATOM 4294 C CA . TYR A 1 537 ? -3.744 3.438 12.406 1 98.5 537 TYR A CA 1
ATOM 4295 C C . TYR A 1 537 ? -5.059 2.945 11.812 1 98.5 537 TYR A C 1
ATOM 4297 O O . TYR A 1 537 ? -6.004 2.643 12.547 1 98.5 537 TYR A O 1
ATOM 4305 N N . ALA A 1 538 ? -5.102 2.893 10.477 1 98 538 ALA A N 1
ATOM 4306 C CA . ALA A 1 538 ? -6.305 2.465 9.773 1 98 538 ALA A CA 1
ATOM 4307 C C . ALA A 1 538 ? -6.754 1.085 10.242 1 98 538 ALA A C 1
ATOM 4309 O O . ALA A 1 538 ? -7.941 0.867 10.5 1 98 538 ALA A O 1
ATOM 4310 N N . ASP A 1 539 ? -5.812 0.153 10.375 1 96.94 539 ASP A N 1
ATOM 4311 C CA . ASP A 1 539 ? -6.129 -1.207 10.805 1 96.94 539 ASP A CA 1
ATOM 4312 C C . ASP A 1 539 ? -6.684 -1.224 12.227 1 96.94 539 ASP A C 1
ATOM 4314 O O . ASP A 1 539 ? -7.645 -1.938 12.516 1 96.94 539 ASP A O 1
ATOM 4318 N N . GLU A 1 540 ? -6.074 -0.464 13.086 1 97.94 540 GLU A N 1
ATOM 4319 C CA . GLU A 1 540 ? -6.449 -0.478 14.5 1 97.94 540 GLU A CA 1
ATOM 4320 C C . GLU A 1 540 ? -7.859 0.067 14.703 1 97.94 540 GLU A C 1
ATOM 4322 O O . GLU A 1 540 ? -8.648 -0.504 15.453 1 97.94 540 GLU A O 1
ATOM 4327 N N . ILE A 1 541 ? -8.172 1.153 13.992 1 98.5 541 ILE A N 1
ATOM 4328 C CA . ILE A 1 541 ? -9.492 1.72 14.234 1 98.5 541 ILE A CA 1
ATOM 4329 C C . ILE A 1 541 ? -10.555 0.866 13.547 1 98.5 541 ILE A C 1
ATOM 4331 O O . ILE A 1 541 ? -11.664 0.715 14.055 1 98.5 541 ILE A O 1
ATOM 4335 N N . ARG A 1 542 ? -10.211 0.339 12.398 1 97.94 542 ARG A N 1
ATOM 4336 C CA . ARG A 1 542 ? -11.164 -0.482 11.656 1 97.94 542 ARG A CA 1
ATOM 4337 C C . ARG A 1 542 ? -11.57 -1.715 12.453 1 97.94 542 ARG A C 1
ATOM 4339 O O . ARG A 1 542 ? -12.719 -2.154 12.391 1 97.94 542 ARG A O 1
ATOM 4346 N N . ALA A 1 543 ? -10.68 -2.229 13.25 1 97.5 543 ALA A N 1
ATOM 4347 C CA . ALA A 1 543 ? -10.883 -3.455 14.016 1 97.5 543 ALA A CA 1
ATOM 4348 C C . ALA A 1 543 ? -11.984 -3.271 15.055 1 97.5 543 ALA A C 1
ATOM 4350 O O . ALA A 1 543 ? -12.492 -4.25 15.609 1 97.5 543 ALA A O 1
ATOM 4351 N N . LYS A 1 544 ? -12.383 -2.074 15.312 1 98.44 544 LYS A N 1
ATOM 4352 C CA . LYS A 1 544 ? -13.328 -1.831 16.391 1 98.44 544 LYS A CA 1
ATOM 4353 C C . LYS A 1 544 ? -14.766 -1.89 15.883 1 98.44 544 LYS A C 1
ATOM 4355 O O . LYS A 1 544 ? -15.711 -1.934 16.672 1 98.44 544 LYS A O 1
ATOM 4360 N N . LEU A 1 545 ? -15 -1.816 14.594 1 97.81 545 LEU A N 1
ATOM 4361 C CA . LEU A 1 545 ? -16.312 -1.959 13.969 1 97.81 545 LEU A CA 1
ATOM 4362 C C . LEU A 1 545 ? -16.516 -3.377 13.438 1 97.81 545 LEU A C 1
ATOM 4364 O O . LEU A 1 545 ? -15.547 -4.051 13.078 1 97.81 545 LEU A O 1
ATOM 4368 N N . PRO A 1 546 ? -17.641 -3.936 13.406 1 97.25 546 PRO A N 1
ATOM 4369 C CA . PRO A 1 546 ? -18.906 -3.271 13.742 1 97.25 546 PRO A CA 1
ATOM 4370 C C . PRO A 1 546 ? -19.297 -3.441 15.203 1 97.25 546 PRO A C 1
ATOM 4372 O O . PRO A 1 546 ? -20.375 -2.984 15.617 1 97.25 546 PRO A O 1
ATOM 4375 N N . ASN A 1 547 ? -18.484 -4.074 16.062 1 97.69 547 ASN A N 1
ATOM 4376 C CA . ASN A 1 547 ? -18.875 -4.48 17.406 1 97.69 547 ASN A CA 1
ATOM 4377 C C . ASN A 1 547 ? -18.766 -3.322 18.406 1 97.69 547 ASN A C 1
ATOM 4379 O O . ASN A 1 547 ? -19.219 -3.428 19.547 1 97.69 547 ASN A O 1
ATOM 4383 N N . PHE A 1 548 ? -18.172 -2.234 18.031 1 98.44 548 PHE A N 1
ATOM 4384 C CA . PHE A 1 548 ? -17.969 -1.069 18.875 1 98.44 548 PHE A CA 1
ATOM 4385 C C . PHE A 1 548 ? -17.203 -1.448 20.141 1 98.44 548 PHE A C 1
ATOM 4387 O O . PHE A 1 548 ? -17.625 -1.123 21.25 1 98.44 548 PHE A O 1
ATOM 4394 N N . GLU A 1 549 ? -16.078 -2.184 19.875 1 98.56 549 GLU A N 1
ATOM 4395 C CA . GLU A 1 549 ? -15.211 -2.514 21.016 1 98.56 549 GLU A CA 1
ATOM 4396 C C . GLU A 1 549 ? -14.695 -1.253 21.703 1 98.56 549 GLU A C 1
ATOM 4398 O O . GLU A 1 549 ? -14.219 -0.328 21.047 1 98.56 549 GLU A O 1
ATOM 4403 N N . GLY A 1 550 ? -14.836 -1.162 23.016 1 98.75 550 GLY A N 1
ATOM 4404 C CA . GLY A 1 550 ? -14.398 -0.01 23.781 1 98.75 550 GLY A CA 1
ATOM 4405 C C . GLY A 1 550 ? -15.477 1.047 23.938 1 98.75 550 GLY A C 1
ATOM 4406 O O . GLY A 1 550 ? -15.227 2.123 24.484 1 98.75 550 GLY A O 1
ATOM 4407 N N . PHE A 1 551 ? -16.703 0.738 23.5 1 98.81 551 PHE A N 1
ATOM 4408 C CA . PHE A 1 551 ? -17.812 1.676 23.594 1 98.81 551 PHE A CA 1
ATOM 4409 C C . PHE A 1 551 ? -18.938 1.098 24.438 1 98.81 551 PHE A C 1
ATOM 4411 O O . PHE A 1 551 ? -19.156 -0.116 24.453 1 98.81 551 PHE A O 1
ATOM 4418 N N . GLU A 1 552 ? -19.594 1.969 25.156 1 98.44 552 GLU A N 1
ATOM 4419 C CA . GLU A 1 552 ? -20.938 1.669 25.656 1 98.44 552 GLU A CA 1
ATOM 4420 C C . GLU A 1 552 ? -21.984 1.841 24.547 1 98.44 552 GLU A C 1
ATOM 4422 O O . GLU A 1 552 ? -22.031 2.881 23.891 1 98.44 552 GLU A O 1
ATOM 4427 N N . LYS A 1 553 ? -22.797 0.85 24.328 1 97.88 553 LYS A N 1
ATOM 4428 C CA . LYS A 1 553 ? -23.906 0.905 23.359 1 97.88 553 LYS A CA 1
ATOM 4429 C C . LYS A 1 553 ? -25.25 1.065 24.062 1 97.88 553 LYS A C 1
ATOM 4431 O O . LYS A 1 553 ? -25.609 0.243 24.906 1 97.88 553 LYS A O 1
ATOM 4436 N N . VAL A 1 554 ? -25.922 2.074 23.703 1 97.94 554 VAL A N 1
ATOM 4437 C CA . VAL A 1 554 ? -27.234 2.305 24.297 1 97.94 554 VAL A CA 1
ATOM 4438 C C . VAL A 1 554 ? -28.312 2.164 23.234 1 97.94 554 VAL A C 1
ATOM 4440 O O . VAL A 1 554 ? -28.266 2.818 22.188 1 97.94 554 VAL A O 1
ATOM 4443 N N . LYS A 1 555 ? -29.25 1.347 23.484 1 95.44 555 LYS A N 1
ATOM 4444 C CA . LYS A 1 555 ? -30.297 1.059 22.516 1 95.44 555 LYS A CA 1
ATOM 4445 C C . LYS A 1 555 ? -31.406 2.105 22.578 1 95.44 555 LYS A C 1
ATOM 4447 O O . LYS A 1 555 ? -31.547 2.812 23.578 1 95.44 555 LYS A O 1
ATOM 4452 N N . LYS A 1 556 ? -32.156 2.242 21.469 1 89.25 556 LYS A N 1
ATOM 4453 C CA . LYS A 1 556 ? -33.281 3.152 21.375 1 89.25 556 LYS A CA 1
ATOM 4454 C C . LYS A 1 556 ? -34.406 2.721 22.297 1 89.25 556 LYS A C 1
ATOM 4456 O O . LYS A 1 556 ? -34.594 1.526 22.547 1 89.25 556 LYS A O 1
ATOM 4461 N N . MET B 1 1 ? 4.562 -40.781 -30.078 1 47.38 1 MET B N 1
ATOM 4462 C CA . MET B 1 1 ? 5.723 -40.188 -29.422 1 47.38 1 MET B CA 1
ATOM 4463 C C . MET B 1 1 ? 5.504 -40.125 -27.906 1 47.38 1 MET B C 1
ATOM 4465 O O . MET B 1 1 ? 4.41 -39.781 -27.453 1 47.38 1 MET B O 1
ATOM 4469 N N . LYS B 1 2 ? 6.281 -40.719 -27.094 1 60.56 2 LYS B N 1
ATOM 4470 C CA . LYS B 1 2 ? 6.16 -40.781 -25.641 1 60.56 2 LYS B CA 1
ATOM 4471 C C . LYS B 1 2 ? 6.27 -39.406 -25.016 1 60.56 2 LYS B C 1
ATOM 4473 O O . LYS B 1 2 ? 7.133 -38.594 -25.391 1 60.56 2 LYS B O 1
ATOM 4478 N N . ILE B 1 3 ? 5.344 -39.062 -24.203 1 69.19 3 ILE B N 1
ATOM 4479 C CA . ILE B 1 3 ? 5.316 -37.781 -23.5 1 69.19 3 ILE B CA 1
ATOM 4480 C C . ILE B 1 3 ? 6.523 -37.656 -22.578 1 69.19 3 ILE B C 1
ATOM 4482 O O . ILE B 1 3 ? 6.805 -38.594 -21.797 1 69.19 3 ILE B O 1
ATOM 4486 N N . LYS B 1 4 ? 7.445 -36.719 -22.906 1 70.56 4 LYS B N 1
ATOM 4487 C CA . LYS B 1 4 ? 8.531 -36.438 -21.969 1 70.56 4 LYS B CA 1
ATOM 4488 C C . LYS B 1 4 ? 7.988 -35.938 -20.625 1 70.56 4 LYS B C 1
ATOM 4490 O O . LYS B 1 4 ? 7.246 -34.969 -20.562 1 70.56 4 LYS B O 1
ATOM 4495 N N . THR B 1 5 ? 8.391 -36.594 -19.531 1 67.75 5 THR B N 1
ATOM 4496 C CA . THR B 1 5 ? 7.797 -36.312 -18.234 1 67.75 5 THR B CA 1
ATOM 4497 C C . THR B 1 5 ? 8.797 -35.594 -17.328 1 67.75 5 THR B C 1
ATOM 4499 O O . THR B 1 5 ? 8.406 -34.906 -16.375 1 67.75 5 THR B O 1
ATOM 4502 N N . GLU B 1 6 ? 10.023 -35.656 -17.766 1 74.06 6 GLU B N 1
ATOM 4503 C CA . GLU B 1 6 ? 11.031 -35.094 -16.875 1 74.06 6 GLU B CA 1
ATOM 4504 C C . GLU B 1 6 ? 11.836 -34 -17.578 1 74.06 6 GLU B C 1
ATOM 4506 O O . GLU B 1 6 ? 12.148 -34.125 -18.766 1 74.06 6 GLU B O 1
ATOM 4511 N N . LEU B 1 7 ? 12.281 -33.062 -16.828 1 79.19 7 LEU B N 1
ATOM 4512 C CA . LEU B 1 7 ? 12.992 -31.922 -17.375 1 79.19 7 LEU B CA 1
ATOM 4513 C C . LEU B 1 7 ? 14.336 -32.344 -17.953 1 79.19 7 LEU B C 1
ATOM 4515 O O . LEU B 1 7 ? 14.789 -31.766 -18.953 1 79.19 7 LEU B O 1
ATOM 4519 N N . HIS B 1 8 ? 15 -33.25 -17.328 1 77.88 8 HIS B N 1
ATOM 4520 C CA . HIS B 1 8 ? 16.344 -33.625 -17.75 1 77.88 8 HIS B CA 1
ATOM 4521 C C . HIS B 1 8 ? 16.344 -34.156 -19.172 1 77.88 8 HIS B C 1
ATOM 4523 O O . HIS B 1 8 ? 17.391 -34.219 -19.828 1 77.88 8 HIS B O 1
ATOM 4529 N N . GLU B 1 9 ? 15.172 -34.594 -19.578 1 78.62 9 GLU B N 1
ATOM 4530 C CA . GLU B 1 9 ? 15.055 -35.125 -20.938 1 78.62 9 GLU B CA 1
ATOM 4531 C C . GLU B 1 9 ? 15.258 -34.031 -21.969 1 78.62 9 GLU B C 1
ATOM 4533 O O . GLU B 1 9 ? 15.477 -34.312 -23.156 1 78.62 9 GLU B O 1
ATOM 4538 N N . TYR B 1 10 ? 15.273 -32.812 -21.578 1 79.44 10 TYR B N 1
ATOM 4539 C CA . TYR B 1 10 ? 15.414 -31.688 -22.484 1 79.44 10 TYR B CA 1
ATOM 4540 C C . TYR B 1 10 ? 16.844 -31.156 -22.469 1 79.44 10 TYR B C 1
ATOM 4542 O O . TYR B 1 10 ? 17.172 -30.219 -23.203 1 79.44 10 TYR B O 1
ATOM 4550 N N . ALA B 1 11 ? 17.703 -31.703 -21.734 1 88.81 11 ALA B N 1
ATOM 4551 C CA . ALA B 1 11 ? 19.078 -31.25 -21.609 1 88.81 11 ALA B CA 1
ATOM 4552 C C . ALA B 1 11 ? 19.859 -31.438 -22.906 1 88.81 11 ALA B C 1
ATOM 4554 O O . ALA B 1 11 ? 19.703 -32.469 -23.594 1 88.81 11 ALA B O 1
ATOM 4555 N N . GLN B 1 12 ? 20.547 -30.453 -23.312 1 88.56 12 GLN B N 1
ATOM 4556 C CA . GLN B 1 12 ? 21.422 -30.469 -24.5 1 88.56 12 GLN B CA 1
ATOM 4557 C C . GLN B 1 12 ? 22.609 -29.547 -24.312 1 88.56 12 GLN B C 1
ATOM 4559 O O . GLN B 1 12 ? 22.469 -28.406 -23.875 1 88.56 12 GLN B O 1
ATOM 4564 N N . ARG B 1 13 ? 23.734 -30.016 -24.609 1 89.06 13 ARG B N 1
ATOM 4565 C CA . ARG B 1 13 ? 24.922 -29.172 -24.531 1 89.06 13 ARG B CA 1
ATOM 4566 C C . ARG B 1 13 ? 25.031 -28.25 -25.75 1 89.06 13 ARG B C 1
ATOM 4568 O O . ARG B 1 13 ? 25.328 -28.703 -26.859 1 89.06 13 ARG B O 1
ATOM 4575 N N . ARG B 1 14 ? 24.828 -27.031 -25.609 1 87.94 14 ARG B N 1
ATOM 4576 C CA . ARG B 1 14 ? 24.734 -26.078 -26.719 1 87.94 14 ARG B CA 1
ATOM 4577 C C . ARG B 1 14 ? 26.062 -25.359 -26.938 1 87.94 14 ARG B C 1
ATOM 4579 O O . ARG B 1 14 ? 26.234 -24.688 -27.938 1 87.94 14 ARG B O 1
ATOM 4586 N N . GLY B 1 15 ? 26.984 -25.5 -25.953 1 89.62 15 GLY B N 1
ATOM 4587 C CA . GLY B 1 15 ? 28.25 -24.766 -26.047 1 89.62 15 GLY B CA 1
ATOM 4588 C C . GLY B 1 15 ? 29.25 -25.172 -25 1 89.62 15 GLY B C 1
ATOM 4589 O O . GLY B 1 15 ? 29 -26.062 -24.203 1 89.62 15 GLY B O 1
ATOM 4590 N N . THR B 1 16 ? 30.438 -24.469 -25.109 1 92.31 16 THR B N 1
ATOM 4591 C CA . THR B 1 16 ? 31.484 -24.828 -24.156 1 92.31 16 THR B CA 1
ATOM 4592 C C . THR B 1 16 ? 32.156 -23.578 -23.609 1 92.31 16 THR B C 1
ATOM 4594 O O . THR B 1 16 ? 33.188 -23.656 -22.938 1 92.31 16 THR B O 1
ATOM 4597 N N . THR B 1 17 ? 31.641 -22.453 -23.922 1 93.5 17 THR B N 1
ATOM 4598 C CA . THR B 1 17 ? 32.25 -21.203 -23.469 1 93.5 17 THR B CA 1
ATOM 4599 C C . THR B 1 17 ? 31.219 -20.359 -22.703 1 93.5 17 THR B C 1
ATOM 4601 O O . THR B 1 17 ? 30.031 -20.672 -22.703 1 93.5 17 THR B O 1
ATOM 4604 N N . GLY B 1 18 ? 31.75 -19.312 -22.031 1 94.44 18 GLY B N 1
ATOM 4605 C CA . GLY B 1 18 ? 30.812 -18.469 -21.281 1 94.44 18 GLY B CA 1
ATOM 4606 C C . GLY B 1 18 ? 30.031 -19.25 -20.234 1 94.44 18 GLY B C 1
ATOM 4607 O O . GLY B 1 18 ? 30.594 -20.031 -19.469 1 94.44 18 GLY B O 1
ATOM 4608 N N . PRO B 1 19 ? 28.75 -19.016 -20.234 1 96 19 PRO B N 1
ATOM 4609 C CA . PRO B 1 19 ? 27.938 -19.719 -19.25 1 96 19 PRO B CA 1
ATOM 4610 C C . PRO B 1 19 ? 27.875 -21.219 -19.484 1 96 19 PRO B C 1
ATOM 4612 O O . PRO B 1 19 ? 27.422 -21.969 -18.625 1 96 19 PRO B O 1
ATOM 4615 N N . TYR B 1 20 ? 28.359 -21.672 -20.609 1 95.75 20 TYR B N 1
ATOM 4616 C CA . TYR B 1 20 ? 28.344 -23.094 -20.969 1 95.75 20 TYR B CA 1
ATOM 4617 C C . TYR B 1 20 ? 29.641 -23.781 -20.562 1 95.75 20 TYR B C 1
ATOM 4619 O O . TYR B 1 20 ? 29.781 -24.984 -20.734 1 95.75 20 TYR B O 1
ATOM 4627 N N . ALA B 1 21 ? 30.531 -23.031 -20.094 1 95.44 21 ALA B N 1
ATOM 4628 C CA . ALA B 1 21 ? 31.859 -23.562 -19.812 1 95.44 21 ALA B CA 1
ATOM 4629 C C . ALA B 1 21 ? 31.797 -24.641 -18.734 1 95.44 21 ALA B C 1
ATOM 4631 O O . ALA B 1 21 ? 30.969 -24.578 -17.828 1 95.44 21 ALA B O 1
ATOM 4632 N N . ASP B 1 22 ? 32.688 -25.609 -18.828 1 93.56 22 ASP B N 1
ATOM 4633 C CA . ASP B 1 22 ? 32.875 -26.594 -17.766 1 93.56 22 ASP B CA 1
ATOM 4634 C C . ASP B 1 22 ? 33.656 -26 -16.594 1 93.56 22 ASP B C 1
ATOM 4636 O O . ASP B 1 22 ? 34.5 -25.109 -16.797 1 93.56 22 ASP B O 1
ATOM 4640 N N . ASN B 1 23 ? 33.375 -26.453 -15.453 1 94.69 23 ASN B N 1
ATOM 4641 C CA . ASN B 1 23 ? 34.062 -26.062 -14.234 1 94.69 23 ASN B CA 1
ATOM 4642 C C . ASN B 1 23 ? 34 -24.562 -13.992 1 94.69 23 ASN B C 1
ATOM 4644 O O . ASN B 1 23 ? 35 -23.922 -13.703 1 94.69 23 ASN B O 1
ATOM 4648 N N . LEU B 1 24 ? 32.812 -24.062 -14.352 1 96.06 24 LEU B N 1
ATOM 4649 C CA . LEU B 1 24 ? 32.562 -22.656 -14.055 1 96.06 24 LEU B CA 1
ATOM 4650 C C . LEU B 1 24 ? 32.781 -22.391 -12.562 1 96.06 24 LEU B C 1
ATOM 4652 O O . LEU B 1 24 ? 32.438 -23.219 -11.727 1 96.06 24 LEU B O 1
ATOM 4656 N N . ASP B 1 25 ? 33.406 -21.266 -12.242 1 97.69 25 ASP B N 1
ATOM 4657 C CA . ASP B 1 25 ? 33.531 -20.75 -10.883 1 97.69 25 ASP B CA 1
ATOM 4658 C C . ASP B 1 25 ? 33 -19.328 -10.781 1 97.69 25 ASP B C 1
ATOM 4660 O O . ASP B 1 25 ? 33.656 -18.375 -11.211 1 97.69 25 ASP B O 1
ATOM 4664 N N . VAL B 1 26 ? 31.828 -19.156 -10.297 1 98.38 26 VAL B N 1
ATOM 4665 C CA . VAL B 1 26 ? 31.141 -17.859 -10.289 1 98.38 26 VAL B CA 1
ATOM 4666 C C . VAL B 1 26 ? 30.75 -17.5 -8.859 1 98.38 26 VAL B C 1
ATOM 4668 O O . VAL B 1 26 ? 30.812 -18.328 -7.953 1 98.38 26 VAL B O 1
ATOM 4671 N N . ASP B 1 27 ? 30.438 -16.219 -8.633 1 98.75 27 ASP B N 1
ATOM 4672 C CA . ASP B 1 27 ? 29.938 -15.797 -7.328 1 98.75 27 ASP B CA 1
ATOM 4673 C C . ASP B 1 27 ? 28.547 -16.375 -7.055 1 98.75 27 ASP B C 1
ATOM 4675 O O . ASP B 1 27 ? 28.281 -16.875 -5.957 1 98.75 27 ASP B O 1
ATOM 4679 N N . ALA B 1 28 ? 27.703 -16.312 -8.086 1 98.88 28 ALA B N 1
ATOM 4680 C CA . ALA B 1 28 ? 26.328 -16.797 -7.922 1 98.88 28 ALA B CA 1
ATOM 4681 C C . ALA B 1 28 ? 25.859 -17.531 -9.172 1 98.88 28 ALA B C 1
ATOM 4683 O O . ALA B 1 28 ? 26.141 -17.109 -10.297 1 98.88 28 ALA B O 1
ATOM 4684 N N . LEU B 1 29 ? 25.203 -18.578 -9.008 1 98.81 29 LEU B N 1
ATOM 4685 C CA . LEU B 1 29 ? 24.516 -19.312 -10.07 1 98.81 29 LEU B CA 1
ATOM 4686 C C . LEU B 1 29 ? 23 -19.312 -9.852 1 98.81 29 LEU B C 1
ATOM 4688 O O . LEU B 1 29 ? 22.531 -19.719 -8.789 1 98.81 29 LEU B O 1
ATOM 4692 N N . VAL B 1 30 ? 22.281 -18.781 -10.805 1 98.75 30 VAL B N 1
ATOM 4693 C CA . VAL B 1 30 ? 20.812 -18.75 -10.773 1 98.75 30 VAL B CA 1
ATOM 4694 C C . VAL B 1 30 ? 20.25 -19.844 -11.672 1 98.75 30 VAL B C 1
ATOM 4696 O O . VAL B 1 30 ? 20.688 -20 -12.82 1 98.75 30 VAL B O 1
ATOM 4699 N N . VAL B 1 31 ? 19.359 -20.609 -11.125 1 97.12 31 VAL B N 1
ATOM 4700 C CA . VAL B 1 31 ? 18.719 -21.672 -11.914 1 97.12 31 VAL B CA 1
ATOM 4701 C C . VAL B 1 31 ? 17.297 -21.234 -12.289 1 97.12 31 VAL B C 1
ATOM 4703 O O . VAL B 1 31 ? 16.422 -21.094 -11.422 1 97.12 31 VAL B O 1
ATOM 4706 N N . GLY B 1 32 ? 17.047 -21.094 -13.578 1 96.31 32 GLY B N 1
ATOM 4707 C CA . GLY B 1 32 ? 15.766 -20.641 -14.094 1 96.31 32 GLY B CA 1
ATOM 4708 C C . GLY B 1 32 ? 15.836 -19.297 -14.766 1 96.31 32 GLY B C 1
ATOM 4709 O O . GLY B 1 32 ? 16.359 -18.328 -14.195 1 96.31 32 GLY B O 1
ATOM 4710 N N . GLY B 1 33 ? 15.344 -19.25 -15.953 1 96.94 33 GLY B N 1
ATOM 4711 C CA . GL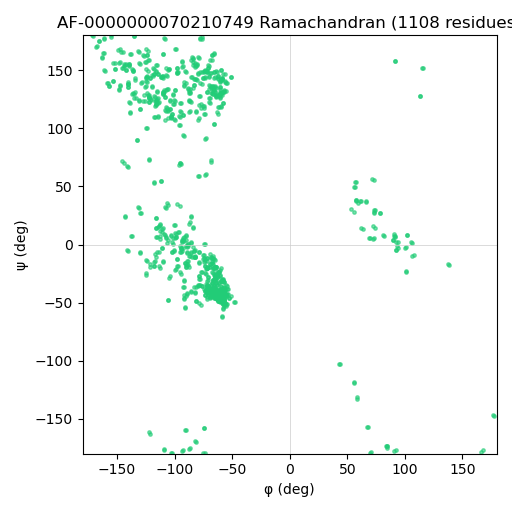Y B 1 33 ? 15.367 -18.031 -16.734 1 96.94 33 GLY B CA 1
ATOM 4712 C C . GLY B 1 33 ? 14.008 -17.391 -16.875 1 96.94 33 GLY B C 1
ATOM 4713 O O . GLY B 1 33 ? 13.672 -16.859 -17.938 1 96.94 33 GLY B O 1
ATOM 4714 N N . GLY B 1 34 ? 13.125 -17.531 -15.883 1 96.75 34 GLY B N 1
ATOM 4715 C CA . GLY B 1 34 ? 11.859 -16.812 -15.812 1 96.75 34 GLY B CA 1
ATOM 4716 C C . GLY B 1 34 ? 11.961 -15.492 -15.078 1 96.75 34 GLY B C 1
ATOM 4717 O O . GLY B 1 34 ? 13.055 -14.945 -14.922 1 96.75 34 GLY B O 1
ATOM 4718 N N . PHE B 1 35 ? 10.836 -14.945 -14.586 1 97.31 35 PHE B N 1
ATOM 4719 C CA . PHE B 1 35 ? 10.781 -13.648 -13.914 1 97.31 35 PHE B CA 1
ATOM 4720 C C . PHE B 1 35 ? 11.727 -13.617 -12.719 1 97.31 35 PHE B C 1
ATOM 4722 O O . PHE B 1 35 ? 12.5 -12.664 -12.57 1 97.31 35 PHE B O 1
ATOM 4729 N N . GLY B 1 36 ? 11.641 -14.648 -11.867 1 97.5 36 GLY B N 1
ATOM 4730 C CA . GLY B 1 36 ? 12.438 -14.688 -10.648 1 97.5 36 GLY B CA 1
ATOM 4731 C C . GLY B 1 36 ? 13.93 -14.734 -10.914 1 97.5 36 GLY B C 1
ATOM 4732 O O . GLY B 1 36 ? 14.695 -13.992 -10.297 1 97.5 36 GLY B O 1
ATOM 4733 N N . GLY B 1 37 ? 14.312 -15.609 -11.82 1 98.25 37 GLY B N 1
ATOM 4734 C CA . GLY B 1 37 ? 15.719 -15.727 -12.141 1 98.25 37 GLY B CA 1
ATOM 4735 C C . GLY B 1 37 ? 16.297 -14.477 -12.773 1 98.25 37 GLY B C 1
ATOM 4736 O O . GLY B 1 37 ? 17.406 -14.047 -12.422 1 98.25 37 GLY B O 1
ATOM 4737 N N . ILE B 1 38 ? 15.586 -13.898 -13.672 1 98.62 38 ILE B N 1
ATOM 4738 C CA . ILE B 1 38 ? 16.047 -12.695 -14.344 1 98.62 38 ILE B CA 1
ATOM 4739 C C . ILE B 1 38 ? 16.188 -11.555 -13.336 1 98.62 38 ILE B C 1
ATOM 4741 O O . ILE B 1 38 ? 17.172 -10.812 -13.367 1 98.62 38 ILE B O 1
ATOM 4745 N N . TYR B 1 39 ? 15.227 -11.398 -12.469 1 98.62 39 TYR B N 1
ATOM 4746 C CA . TYR B 1 39 ? 15.281 -10.344 -11.469 1 98.62 39 TYR B CA 1
ATOM 4747 C C . TYR B 1 39 ? 16.5 -10.508 -10.57 1 98.62 39 TYR B C 1
ATOM 4749 O O . TYR B 1 39 ? 17.234 -9.555 -10.328 1 98.62 39 TYR B O 1
ATOM 4757 N N . CYS B 1 40 ? 16.734 -11.719 -10.023 1 98.75 40 CYS B N 1
ATOM 4758 C CA . CYS B 1 40 ? 17.875 -11.977 -9.148 1 98.75 40 CYS B CA 1
ATOM 4759 C C . CYS B 1 40 ? 19.188 -11.758 -9.891 1 98.75 40 CYS B C 1
ATOM 4761 O O . CYS B 1 40 ? 20.109 -11.133 -9.352 1 98.75 40 CYS B O 1
ATOM 4763 N N . TRP B 1 41 ? 19.219 -12.289 -11.133 1 98.81 41 TRP B N 1
ATOM 4764 C CA . TRP B 1 41 ? 20.406 -12.07 -11.953 1 98.81 41 TRP B CA 1
ATOM 4765 C C . TRP B 1 41 ? 20.688 -10.586 -12.117 1 98.81 41 TRP B C 1
ATOM 4767 O O . TRP B 1 41 ? 21.812 -10.133 -11.883 1 98.81 41 TRP B O 1
ATOM 4777 N N . TYR B 1 42 ? 19.688 -9.82 -12.5 1 98.81 42 TYR B N 1
ATOM 4778 C CA . TYR B 1 42 ? 19.812 -8.391 -12.758 1 98.81 42 TYR B CA 1
ATOM 4779 C C . TYR B 1 42 ? 20.344 -7.66 -11.531 1 98.81 42 TYR B C 1
ATOM 4781 O O . TYR B 1 42 ? 21.297 -6.879 -11.625 1 98.81 42 TYR B O 1
ATOM 4789 N N . GLU B 1 43 ? 19.766 -7.945 -10.359 1 98.5 43 GLU B N 1
ATOM 4790 C CA . GLU B 1 43 ? 20.125 -7.242 -9.133 1 98.5 43 GLU B CA 1
ATOM 4791 C C . GLU B 1 43 ? 21.516 -7.656 -8.656 1 98.5 43 GLU B C 1
ATOM 4793 O O . GLU B 1 43 ? 22.266 -6.832 -8.125 1 98.5 43 GLU B O 1
ATOM 4798 N N . LEU B 1 44 ? 21.859 -8.922 -8.766 1 98.75 44 LEU B N 1
ATOM 4799 C CA . LEU B 1 44 ? 23.172 -9.391 -8.367 1 98.75 44 LEU B CA 1
ATOM 4800 C C . LEU B 1 44 ? 24.266 -8.812 -9.273 1 98.75 44 LEU B C 1
ATOM 4802 O O . LEU B 1 44 ? 25.312 -8.391 -8.797 1 98.75 44 LEU B O 1
ATOM 4806 N N . LYS B 1 45 ? 23.984 -8.805 -10.555 1 98.31 45 LYS B N 1
ATOM 4807 C CA . LYS B 1 45 ? 24.938 -8.195 -11.492 1 98.31 45 LYS B CA 1
ATOM 4808 C C . LYS B 1 45 ? 25.172 -6.727 -11.156 1 98.31 45 LYS B C 1
ATOM 4810 O O . LYS B 1 45 ? 26.312 -6.266 -11.125 1 98.31 45 LYS B O 1
ATOM 4815 N N . LYS B 1 46 ? 24.094 -6.055 -10.945 1 96.88 46 LYS B N 1
ATOM 4816 C CA . LYS B 1 46 ? 24.172 -4.645 -10.578 1 96.88 46 LYS B CA 1
ATOM 4817 C C . LYS B 1 46 ? 25.016 -4.457 -9.312 1 96.88 46 LYS B C 1
ATOM 4819 O O . LYS B 1 46 ? 25.703 -3.447 -9.164 1 96.88 46 LYS B O 1
ATOM 4824 N N . ALA B 1 47 ? 24.953 -5.453 -8.43 1 97.12 47 ALA B N 1
ATOM 4825 C CA . ALA B 1 47 ? 25.688 -5.387 -7.164 1 97.12 47 ALA B CA 1
ATOM 4826 C C . ALA B 1 47 ? 27.141 -5.816 -7.344 1 97.12 47 ALA B C 1
ATOM 4828 O O . ALA B 1 47 ? 27.922 -5.816 -6.387 1 97.12 47 ALA B O 1
ATOM 4829 N N . GLY B 1 48 ? 27.547 -6.285 -8.531 1 97.62 48 GLY B N 1
ATOM 4830 C CA . GLY B 1 48 ? 28.938 -6.551 -8.828 1 97.62 48 GLY B CA 1
ATOM 4831 C C . GLY B 1 48 ? 29.297 -8.023 -8.766 1 97.62 48 GLY B C 1
ATOM 4832 O O . GLY B 1 48 ? 30.469 -8.391 -8.883 1 97.62 48 GLY B O 1
ATOM 4833 N N . PHE B 1 49 ? 28.344 -8.891 -8.625 1 98.62 49 PHE B N 1
ATOM 4834 C CA . PHE B 1 49 ? 28.625 -10.32 -8.523 1 98.62 49 PHE B CA 1
ATOM 4835 C C . PHE B 1 49 ? 28.703 -10.953 -9.906 1 98.62 49 PHE B C 1
ATOM 4837 O O . PHE B 1 49 ? 27.875 -10.68 -10.773 1 98.62 49 PHE B O 1
ATOM 4844 N N . HIS B 1 50 ? 29.703 -11.688 -10.117 1 98.56 50 HIS B N 1
ATOM 4845 C CA . HIS B 1 50 ? 29.719 -12.531 -11.305 1 98.56 50 HIS B CA 1
ATOM 4846 C C . HIS B 1 50 ? 28.641 -13.609 -11.227 1 98.56 50 HIS B C 1
ATOM 4848 O O . HIS B 1 50 ? 28.812 -14.625 -10.547 1 98.56 50 HIS B O 1
ATOM 4854 N N . THR B 1 51 ? 27.562 -13.383 -11.977 1 98.69 51 THR B N 1
ATOM 4855 C CA . THR B 1 51 ? 26.375 -14.227 -11.883 1 98.69 51 THR B CA 1
ATOM 4856 C C . THR B 1 51 ? 25.984 -14.781 -13.25 1 98.69 51 THR B C 1
ATOM 4858 O O . THR B 1 51 ? 25.984 -14.047 -14.242 1 98.69 51 THR B O 1
ATOM 4861 N N . VAL B 1 52 ? 25.656 -16.062 -13.352 1 98.44 52 VAL B N 1
ATOM 4862 C CA . VAL B 1 52 ? 25.188 -16.688 -14.578 1 98.44 52 VAL B CA 1
ATOM 4863 C C . VAL B 1 52 ? 23.875 -17.406 -14.32 1 98.44 52 VAL B C 1
ATOM 4865 O O . VAL B 1 52 ? 23.5 -17.656 -13.172 1 98.44 52 VAL B O 1
ATOM 4868 N N . ILE B 1 53 ? 23.125 -17.719 -15.438 1 98.62 53 ILE B N 1
ATOM 4869 C CA . ILE B 1 53 ? 21.844 -18.406 -15.344 1 98.62 53 ILE B CA 1
ATOM 4870 C C . ILE B 1 53 ? 21.922 -19.766 -16.047 1 98.62 53 ILE B C 1
ATOM 4872 O O . ILE B 1 53 ? 22.453 -19.859 -17.156 1 98.62 53 ILE B O 1
ATOM 4876 N N . TYR B 1 54 ? 21.562 -20.797 -15.375 1 97.56 54 TYR B N 1
ATOM 4877 C CA . TYR B 1 54 ? 21.219 -22.062 -16.031 1 97.56 54 TYR B CA 1
ATOM 4878 C C . TYR B 1 54 ? 19.719 -22.172 -16.266 1 97.56 54 TYR B C 1
ATOM 4880 O O . TYR B 1 54 ? 18.938 -22.078 -15.328 1 97.56 54 TYR B O 1
ATOM 4888 N N . GLU B 1 55 ? 19.312 -22.328 -17.5 1 96.44 55 GLU B N 1
ATOM 4889 C CA . GLU B 1 55 ? 17.922 -22.453 -17.891 1 96.44 55 GLU B CA 1
ATOM 4890 C C . GLU B 1 55 ? 17.656 -23.781 -18.594 1 96.44 55 GLU B C 1
ATOM 4892 O O . GLU B 1 55 ? 18.312 -24.125 -19.578 1 96.44 55 GLU B O 1
ATOM 4897 N N . ALA B 1 56 ? 16.672 -24.5 -18.016 1 92.75 56 ALA B N 1
ATOM 4898 C CA . ALA B 1 56 ? 16.328 -25.812 -18.562 1 92.75 56 ALA B CA 1
ATOM 4899 C C . ALA B 1 56 ? 15.703 -25.688 -19.953 1 92.75 56 ALA B C 1
ATOM 4901 O O . ALA B 1 56 ? 15.875 -26.562 -20.797 1 92.75 56 ALA B O 1
ATOM 4902 N N . GLY B 1 57 ? 14.977 -24.641 -20.188 1 91.69 57 GLY B N 1
ATOM 4903 C CA . GLY B 1 57 ? 14.344 -24.406 -21.469 1 91.69 57 GLY B CA 1
ATOM 4904 C C . GLY B 1 57 ? 15.312 -23.922 -22.531 1 91.69 57 GLY B C 1
ATOM 4905 O O . GLY B 1 57 ? 16.5 -23.719 -22.25 1 91.69 57 GLY B O 1
ATOM 4906 N N . ASN B 1 58 ? 14.812 -23.75 -23.75 1 94.25 58 ASN B N 1
ATOM 4907 C CA . ASN B 1 58 ? 15.656 -23.391 -24.875 1 94.25 58 ASN B CA 1
ATOM 4908 C C . ASN B 1 58 ? 15.719 -21.875 -25.062 1 94.25 58 ASN B C 1
ATOM 4910 O O . ASN B 1 58 ? 16.422 -21.375 -25.953 1 94.25 58 ASN B O 1
ATOM 4914 N N . ASP B 1 59 ? 15 -21.156 -24.266 1 96.25 59 ASP B N 1
ATOM 4915 C CA . ASP B 1 59 ? 14.992 -19.688 -24.297 1 96.25 59 ASP B CA 1
ATOM 4916 C C . ASP B 1 59 ? 14.445 -19.125 -22.984 1 96.25 59 ASP B C 1
ATOM 4918 O O . ASP B 1 59 ? 14.086 -19.875 -22.078 1 96.25 59 ASP B O 1
ATOM 4922 N N . LEU B 1 60 ? 14.445 -17.828 -22.875 1 97.5 60 LEU B N 1
ATOM 4923 C CA . LEU B 1 60 ? 13.938 -17.172 -21.672 1 97.5 60 LEU B CA 1
ATOM 4924 C C . LEU B 1 60 ? 12.414 -17.312 -21.594 1 97.5 60 LEU B C 1
ATOM 4926 O O . LEU B 1 60 ? 11.75 -17.484 -22.609 1 97.5 60 LEU B O 1
ATOM 4930 N N . GLY B 1 61 ? 11.922 -17.297 -20.328 1 94.94 61 GLY B N 1
ATOM 4931 C CA . GLY B 1 61 ? 10.484 -17.234 -20.125 1 94.94 61 GLY B CA 1
ATOM 4932 C C . GLY B 1 61 ? 9.984 -18.156 -19.031 1 94.94 61 GLY B C 1
ATOM 4933 O O . GLY B 1 61 ? 8.867 -18 -18.547 1 94.94 61 GLY B O 1
ATOM 4934 N N . GLY B 1 62 ? 10.844 -19.125 -18.672 1 91.5 62 GLY B N 1
ATOM 4935 C CA . GLY B 1 62 ? 10.438 -20.047 -17.625 1 91.5 62 GLY B CA 1
ATOM 4936 C C . GLY B 1 62 ? 9.125 -20.75 -17.922 1 91.5 62 GLY B C 1
ATOM 4937 O O . GLY B 1 62 ? 8.977 -21.359 -18.984 1 91.5 62 GLY B O 1
ATOM 4938 N N . THR B 1 63 ? 8.18 -20.516 -17.078 1 89.06 63 THR B N 1
ATOM 4939 C CA . THR B 1 63 ? 6.875 -21.156 -17.203 1 89.06 63 THR B CA 1
ATOM 4940 C C . THR B 1 63 ? 6.234 -20.828 -18.547 1 89.06 63 THR B C 1
ATOM 4942 O O . THR B 1 63 ? 5.547 -21.672 -19.141 1 89.06 63 THR B O 1
ATOM 4945 N N . TRP B 1 64 ? 6.492 -19.719 -19.125 1 92.25 64 TRP B N 1
ATOM 4946 C CA . TRP B 1 64 ? 5.824 -19.266 -20.328 1 92.25 64 TRP B CA 1
ATOM 4947 C C . TRP B 1 64 ? 6.52 -19.797 -21.578 1 92.25 64 TRP B C 1
ATOM 4949 O O . TRP B 1 64 ? 6.008 -19.656 -22.688 1 92.25 64 TRP B O 1
ATOM 4959 N N . ARG B 1 65 ? 7.66 -20.359 -21.359 1 89.62 65 ARG B N 1
ATOM 4960 C CA . ARG B 1 65 ? 8.297 -21.125 -22.422 1 89.62 65 ARG B CA 1
ATOM 4961 C C . ARG B 1 65 ? 7.719 -22.531 -22.5 1 89.62 65 ARG B C 1
ATOM 4963 O O . ARG B 1 65 ? 7.477 -23.062 -23.594 1 89.62 65 ARG B O 1
ATOM 4970 N N . TRP B 1 66 ? 7.426 -23.047 -21.297 1 86.38 66 TRP B N 1
ATOM 4971 C CA . TRP B 1 66 ? 6.988 -24.438 -21.203 1 86.38 66 TRP B CA 1
ATOM 4972 C C . TRP B 1 66 ? 5.484 -24.547 -21.422 1 86.38 66 TRP B C 1
ATOM 4974 O O . TRP B 1 66 ? 5.008 -25.547 -21.969 1 86.38 66 TRP B O 1
ATOM 4984 N N . ASN B 1 67 ? 4.762 -23.609 -20.875 1 88.38 67 ASN B N 1
ATOM 4985 C CA . ASN B 1 67 ? 3.307 -23.609 -21 1 88.38 67 ASN B CA 1
ATOM 4986 C C . ASN B 1 67 ? 2.85 -22.797 -22.219 1 88.38 67 ASN B C 1
ATOM 4988 O O . ASN B 1 67 ? 2.617 -21.594 -22.109 1 88.38 67 ASN B O 1
ATOM 4992 N N . CYS B 1 68 ? 2.668 -23.484 -23.312 1 92.12 68 CYS B N 1
ATOM 4993 C CA . CYS B 1 68 ? 2.246 -22.812 -24.531 1 92.12 68 CYS B CA 1
ATOM 4994 C C . CYS B 1 68 ? 1.064 -23.531 -25.172 1 92.12 68 CYS B C 1
ATOM 4996 O O . CYS B 1 68 ? 1.001 -23.656 -26.391 1 92.12 68 CYS B O 1
ATOM 4998 N N . TYR B 1 69 ? 0.195 -24.156 -24.344 1 93.19 69 TYR B N 1
ATOM 4999 C CA . TYR B 1 69 ? -1.025 -24.797 -24.812 1 93.19 69 TYR B CA 1
ATOM 5000 C C . TYR B 1 69 ? -2.02 -23.766 -25.344 1 93.19 69 TYR B C 1
ATOM 5002 O O . TYR B 1 69 ? -1.855 -22.562 -25.125 1 93.19 69 TYR B O 1
ATOM 5010 N N . PRO B 1 70 ? -2.975 -24.234 -26.094 1 94.5 70 PRO B N 1
ATOM 5011 C CA . PRO B 1 70 ? -3.961 -23.312 -26.656 1 94.5 70 PRO B CA 1
ATOM 5012 C C . PRO B 1 70 ? -4.691 -22.516 -25.578 1 94.5 70 PRO B C 1
ATOM 5014 O O . PRO B 1 70 ? -5.277 -23.094 -24.656 1 94.5 70 PRO B O 1
ATOM 5017 N N . GLY B 1 71 ? -4.578 -21.203 -25.703 1 94.56 71 GLY B N 1
ATOM 5018 C CA . GLY B 1 71 ? -5.289 -20.344 -24.766 1 94.56 71 GLY B CA 1
ATOM 5019 C C . GLY B 1 71 ? -4.453 -19.953 -23.562 1 94.56 71 GLY B C 1
ATOM 5020 O O . GLY B 1 71 ? -4.902 -19.172 -22.719 1 94.56 71 GLY B O 1
ATOM 5021 N N . ALA B 1 72 ? -3.186 -20.406 -23.562 1 95.06 72 ALA B N 1
ATOM 5022 C CA . ALA B 1 72 ? -2.342 -20.109 -22.406 1 95.06 72 ALA B CA 1
ATOM 5023 C C . ALA B 1 72 ? -2.098 -18.625 -22.25 1 95.06 72 ALA B C 1
ATOM 5025 O O . ALA B 1 72 ? -1.674 -17.953 -23.203 1 95.06 72 ALA B O 1
ATOM 5026 N N . GLY B 1 73 ? -2.363 -18.094 -21.078 1 94 73 GLY B N 1
ATOM 5027 C CA . GLY B 1 73 ? -2.166 -16.688 -20.781 1 94 73 GLY B CA 1
ATOM 5028 C C . GLY B 1 73 ? -2.213 -16.391 -19.297 1 94 73 GLY B C 1
ATOM 5029 O O . GLY B 1 73 ? -2.504 -17.266 -18.484 1 94 73 GLY B O 1
ATOM 5030 N N . VAL B 1 74 ? -1.943 -15.148 -18.969 1 94.25 74 VAL B N 1
ATOM 5031 C CA . VAL B 1 74 ? -1.845 -14.742 -17.562 1 94.25 74 VAL B CA 1
ATOM 5032 C C . VAL B 1 74 ? -3.234 -14.43 -17.016 1 94.25 74 VAL B C 1
ATOM 5034 O O . VAL B 1 74 ? -4.168 -14.18 -17.781 1 94.25 74 VAL B O 1
ATOM 5037 N N . ASP B 1 75 ? -3.342 -14.461 -15.695 1 94 75 ASP B N 1
ATOM 5038 C CA . ASP B 1 75 ? -4.566 -14.062 -15.008 1 94 75 ASP B CA 1
ATOM 5039 C C . ASP B 1 75 ? -4.34 -12.812 -14.172 1 94 75 ASP B C 1
ATOM 5041 O O . ASP B 1 75 ? -5.066 -12.562 -13.203 1 94 75 ASP B O 1
ATOM 5045 N N . SER B 1 76 ? -3.266 -12.117 -14.391 1 95.38 76 SER B N 1
ATOM 5046 C CA . SER B 1 76 ? -2.947 -10.844 -13.758 1 95.38 76 SER B CA 1
ATOM 5047 C C . SER B 1 76 ? -2.797 -9.734 -14.797 1 95.38 76 SER B C 1
ATOM 5049 O O . SER B 1 76 ? -2.152 -9.922 -15.828 1 95.38 76 SER B O 1
ATOM 5051 N N . GLU B 1 77 ? -3.338 -8.68 -14.5 1 95.81 77 GLU B N 1
ATOM 5052 C CA . GLU B 1 77 ? -3.4 -7.586 -15.469 1 95.81 77 GLU B CA 1
ATOM 5053 C C . GLU B 1 77 ? -2.08 -6.824 -15.523 1 95.81 77 GLU B C 1
ATOM 5055 O O . GLU B 1 77 ? -1.357 -6.746 -14.531 1 95.81 77 GLU B O 1
ATOM 5060 N N . ILE B 1 78 ? -1.74 -6.305 -16.719 1 96 78 ILE B N 1
ATOM 5061 C CA . ILE B 1 78 ? -0.682 -5.305 -16.828 1 96 78 ILE B CA 1
ATOM 5062 C C . ILE B 1 78 ? -1.143 -4 -16.172 1 96 78 ILE B C 1
ATOM 5064 O O . ILE B 1 78 ? -2.338 -3.699 -16.156 1 96 78 ILE B O 1
ATOM 5068 N N . PRO B 1 79 ? -0.382 -3.209 -15.594 1 95.94 79 PRO B N 1
ATOM 5069 C CA . PRO B 1 79 ? 1.067 -3.418 -15.617 1 95.94 79 PRO B CA 1
ATOM 5070 C C . PRO B 1 79 ? 1.566 -4.266 -14.453 1 95.94 79 PRO B C 1
ATOM 5072 O O . PRO B 1 79 ? 2.777 -4.391 -14.25 1 95.94 79 PRO B O 1
ATOM 5075 N N . GLU B 1 80 ? 0.706 -4.844 -13.648 1 95.88 80 GLU B N 1
ATOM 5076 C CA . GLU B 1 80 ? 1.143 -5.527 -12.438 1 95.88 80 GLU B CA 1
ATOM 5077 C C . GLU B 1 80 ? 1.996 -6.75 -12.766 1 95.88 80 GLU B C 1
ATOM 5079 O O . GLU B 1 80 ? 2.912 -7.094 -12.016 1 95.88 80 GLU B O 1
ATOM 5084 N N . TYR B 1 81 ? 1.705 -7.363 -13.93 1 97.19 81 TYR B N 1
ATOM 5085 C CA . TYR B 1 81 ? 2.381 -8.602 -14.289 1 97.19 81 TYR B CA 1
ATOM 5086 C C . TYR B 1 81 ? 3.584 -8.336 -15.188 1 97.19 81 TYR B C 1
ATOM 5088 O O . TYR B 1 81 ? 3.6 -8.734 -16.344 1 97.19 81 TYR B O 1
ATOM 5096 N N . GLN B 1 82 ? 4.555 -7.801 -14.727 1 98.12 82 GLN B N 1
ATOM 5097 C CA . GLN B 1 82 ? 5.836 -7.555 -15.383 1 98.12 82 GLN B CA 1
ATOM 5098 C C . GLN B 1 82 ? 6.898 -7.141 -14.375 1 98.12 82 GLN B C 1
ATOM 5100 O O . GLN B 1 82 ? 6.598 -6.91 -13.203 1 98.12 82 GLN B O 1
ATOM 5105 N N . LEU B 1 83 ? 8.148 -7.07 -14.781 1 98.44 83 LEU B N 1
ATOM 5106 C CA . LEU B 1 83 ? 9.227 -6.629 -13.906 1 98.44 83 LEU B CA 1
ATOM 5107 C C . LEU B 1 83 ? 9.164 -5.121 -13.68 1 98.44 83 LEU B C 1
ATOM 5109 O O . LEU B 1 83 ? 8.852 -4.363 -14.602 1 98.44 83 LEU B O 1
ATOM 5113 N N . SER B 1 84 ? 9.484 -4.668 -12.516 1 98.31 84 SER B N 1
ATOM 5114 C CA . SER B 1 84 ? 9.5 -3.25 -12.172 1 98.31 84 SER B CA 1
ATOM 5115 C C . SER B 1 84 ? 10.844 -2.613 -12.516 1 98.31 84 SER B C 1
ATOM 5117 O O . SER B 1 84 ? 11.195 -1.57 -11.961 1 98.31 84 SER B O 1
ATOM 5119 N N . ILE B 1 85 ? 11.664 -3.211 -13.391 1 98.44 85 ILE B N 1
ATOM 5120 C CA . ILE B 1 85 ? 12.93 -2.674 -13.875 1 98.44 85 ILE B CA 1
ATOM 5121 C C . ILE B 1 85 ? 12.664 -1.631 -14.961 1 98.44 85 ILE B C 1
ATOM 5123 O O . ILE B 1 85 ? 12.094 -1.947 -16.016 1 98.44 85 ILE B O 1
ATOM 5127 N N . PRO B 1 86 ? 13.094 -0.424 -14.75 1 97.94 86 PRO B N 1
ATOM 5128 C CA . PRO B 1 86 ? 12.711 0.657 -15.664 1 97.94 86 PRO B CA 1
ATOM 5129 C C . PRO B 1 86 ? 13.086 0.359 -17.109 1 97.94 86 PRO B C 1
ATOM 5131 O O . PRO B 1 86 ? 12.281 0.599 -18.016 1 97.94 86 PRO B O 1
ATOM 5134 N N . GLU B 1 87 ? 14.211 -0.23 -17.375 1 98.12 87 GLU B N 1
ATOM 5135 C CA . GLU B 1 87 ? 14.68 -0.546 -18.719 1 98.12 87 GLU B CA 1
ATOM 5136 C C . GLU B 1 87 ? 13.711 -1.482 -19.438 1 98.12 87 GLU B C 1
ATOM 5138 O O . GLU B 1 87 ? 13.602 -1.453 -20.656 1 98.12 87 GLU B O 1
ATOM 5143 N N . THR B 1 88 ? 12.992 -2.252 -18.656 1 98.56 88 THR B N 1
ATOM 5144 C CA . THR B 1 88 ? 12.18 -3.309 -19.234 1 98.56 88 THR B CA 1
ATOM 5145 C C . THR B 1 88 ? 10.781 -2.799 -19.562 1 98.56 88 THR B C 1
ATOM 5147 O O . THR B 1 88 ? 10.055 -3.414 -20.359 1 98.56 88 THR B O 1
ATOM 5150 N N . TYR B 1 89 ? 10.359 -1.679 -18.953 1 98.19 89 TYR B N 1
ATOM 5151 C CA . TYR B 1 89 ? 8.977 -1.303 -19.203 1 98.19 89 TYR B CA 1
ATOM 5152 C C . TYR B 1 89 ? 8.891 0.056 -19.891 1 98.19 89 TYR B C 1
ATOM 5154 O O . TYR B 1 89 ? 7.852 0.413 -20.453 1 98.19 89 TYR B O 1
ATOM 5162 N N . LYS B 1 90 ? 9.953 0.858 -19.828 1 97.06 90 LYS B N 1
ATOM 5163 C CA . LYS B 1 90 ? 9.883 2.234 -20.297 1 97.06 90 LYS B CA 1
ATOM 5164 C C . LYS B 1 90 ? 9.5 2.283 -21.781 1 97.06 90 LYS B C 1
ATOM 5166 O O . LYS B 1 90 ? 8.727 3.15 -22.203 1 97.06 90 LYS B O 1
ATOM 5171 N N . ASP B 1 91 ? 10.031 1.315 -22.641 1 96.81 91 ASP B N 1
ATOM 5172 C CA . ASP B 1 91 ? 9.781 1.343 -24.078 1 96.81 91 ASP B CA 1
ATOM 5173 C C . ASP B 1 91 ? 9 0.106 -24.516 1 96.81 91 ASP B C 1
ATOM 5175 O O . ASP B 1 91 ? 9.094 -0.308 -25.672 1 96.81 91 ASP B O 1
ATOM 5179 N N . TRP B 1 92 ? 8.297 -0.519 -23.625 1 98.38 92 TRP B N 1
ATOM 5180 C CA . TRP B 1 92 ? 7.527 -1.718 -23.953 1 98.38 92 TRP B CA 1
ATOM 5181 C C . TRP B 1 92 ? 6.031 -1.445 -23.859 1 98.38 92 TRP B C 1
ATOM 5183 O O . TRP B 1 92 ? 5.574 -0.713 -22.984 1 98.38 92 TRP B O 1
ATOM 5193 N N . VAL B 1 93 ? 5.277 -2.074 -24.766 1 98.06 93 VAL B N 1
ATOM 5194 C CA . VAL B 1 93 ? 3.818 -2.002 -24.719 1 98.06 93 VAL B CA 1
ATOM 5195 C C . VAL B 1 93 ? 3.225 -3.391 -24.922 1 98.06 93 VAL B C 1
ATOM 5197 O O . VAL B 1 93 ? 3.754 -4.188 -25.703 1 98.06 93 VAL B O 1
ATOM 5200 N N . TRP B 1 94 ? 2.188 -3.695 -24.266 1 98.44 94 TRP B N 1
ATOM 5201 C CA . TRP B 1 94 ? 1.445 -4.945 -24.375 1 98.44 94 TRP B CA 1
ATOM 5202 C C . TRP B 1 94 ? 0.237 -4.785 -25.297 1 98.44 94 TRP B C 1
ATOM 5204 O O . TRP B 1 94 ? -0.393 -3.725 -25.312 1 98.44 94 TRP B O 1
ATOM 5214 N N . PRO B 1 95 ? -0.118 -5.82 -25.969 1 97.81 95 PRO B N 1
ATOM 5215 C CA . PRO B 1 95 ? -1.261 -5.711 -26.891 1 97.81 95 PRO B CA 1
ATOM 5216 C C . PRO B 1 95 ? -2.6 -5.723 -26.156 1 97.81 95 PRO B C 1
ATOM 5218 O O . PRO B 1 95 ? -3.605 -5.246 -26.688 1 97.81 95 PRO B O 1
ATOM 5221 N N . SER B 1 96 ? -2.633 -6.305 -24.906 1 97.62 96 SER B N 1
ATOM 5222 C CA . SER B 1 96 ? -3.859 -6.383 -24.125 1 97.62 96 SER B CA 1
ATOM 5223 C C . SER B 1 96 ? -3.561 -6.328 -22.625 1 97.62 96 SER B C 1
ATOM 5225 O O . SER B 1 96 ? -2.402 -6.414 -22.219 1 97.62 96 SER B O 1
ATOM 5227 N N . ASN B 1 97 ? -4.645 -6.129 -21.844 1 97.38 97 ASN B N 1
ATOM 5228 C CA . ASN B 1 97 ? -4.473 -6.082 -20.391 1 97.38 97 ASN B CA 1
ATOM 5229 C C . ASN B 1 97 ? -4.172 -7.461 -19.812 1 97.38 97 ASN B C 1
ATOM 5231 O O . ASN B 1 97 ? -3.762 -7.582 -18.656 1 97.38 97 ASN B O 1
ATOM 5235 N N . TYR B 1 98 ? -4.352 -8.523 -20.641 1 97.81 98 TYR B N 1
ATOM 5236 C CA . TYR B 1 98 ? -4.012 -9.891 -20.25 1 97.81 98 TYR B CA 1
ATOM 5237 C C . TYR B 1 98 ? -3.217 -10.586 -21.359 1 97.81 98 TYR B C 1
ATOM 5239 O O . TYR B 1 98 ? -3.779 -11.328 -22.156 1 97.81 98 TYR B O 1
ATOM 5247 N N . PRO B 1 99 ? -1.956 -10.461 -21.297 1 97.06 99 PRO B N 1
ATOM 5248 C CA . PRO B 1 99 ? -1.113 -11.039 -22.344 1 97.06 99 PRO B CA 1
ATOM 5249 C C . PRO B 1 99 ? -1.168 -12.562 -22.359 1 97.06 99 PRO B C 1
ATOM 5251 O O . PRO B 1 99 ? -1.353 -13.195 -21.312 1 97.06 99 PRO B O 1
ATOM 5254 N N . ASP B 1 100 ? -1.027 -13.141 -23.531 1 96.56 100 ASP B N 1
ATOM 5255 C CA . ASP B 1 100 ? -0.89 -14.586 -23.672 1 96.56 100 ASP B CA 1
ATOM 5256 C C . ASP B 1 100 ? 0.58 -15 -23.688 1 96.56 100 ASP B C 1
ATOM 5258 O O . ASP B 1 100 ? 1.469 -14.156 -23.531 1 96.56 100 ASP B O 1
ATOM 5262 N N . TYR B 1 101 ? 0.835 -16.266 -23.875 1 95.56 101 TYR B N 1
ATOM 5263 C CA . TYR B 1 101 ? 2.201 -16.766 -23.75 1 95.56 101 TYR B CA 1
ATOM 5264 C C . TYR B 1 101 ? 3.086 -16.203 -24.859 1 95.56 101 TYR B C 1
ATOM 5266 O O . TYR B 1 101 ? 4.281 -15.977 -24.656 1 95.56 101 TYR B O 1
ATOM 5274 N N . LYS B 1 102 ? 2.545 -15.906 -26.062 1 97.06 102 LYS B N 1
ATOM 5275 C CA . LYS B 1 102 ? 3.338 -15.32 -27.141 1 97.06 102 LYS B CA 1
ATOM 5276 C C . LYS B 1 102 ? 3.787 -13.906 -26.781 1 97.06 102 LYS B C 1
ATOM 5278 O O . LYS B 1 102 ? 4.934 -13.531 -27.031 1 97.06 102 LYS B O 1
ATOM 5283 N N . ASP B 1 103 ? 2.826 -13.188 -26.203 1 98 103 ASP B N 1
ATOM 5284 C CA . ASP B 1 103 ? 3.139 -11.836 -25.75 1 98 103 ASP B CA 1
ATOM 5285 C C . ASP B 1 103 ? 4.23 -11.859 -24.688 1 98 103 ASP B C 1
ATOM 5287 O O . ASP B 1 103 ? 5.125 -11.016 -24.688 1 98 103 ASP B O 1
ATOM 5291 N N . LEU B 1 104 ? 4.156 -12.773 -23.797 1 97.75 104 LEU B N 1
ATOM 5292 C CA . LEU B 1 104 ? 5.133 -12.891 -22.719 1 97.75 104 LEU B CA 1
ATOM 5293 C C . LEU B 1 104 ? 6.504 -13.266 -23.266 1 97.75 104 LEU B C 1
ATOM 5295 O O . LEU B 1 104 ? 7.523 -12.734 -22.828 1 97.75 104 LEU B O 1
ATOM 5299 N N . ARG B 1 105 ? 6.504 -14.219 -24.188 1 97.69 105 ARG B N 1
ATOM 5300 C CA . ARG B 1 105 ? 7.773 -14.578 -24.812 1 97.69 105 ARG B CA 1
ATOM 5301 C C . ARG B 1 105 ? 8.406 -13.367 -25.5 1 97.69 105 ARG B C 1
ATOM 5303 O O . ARG B 1 105 ? 9.609 -13.141 -25.391 1 97.69 105 ARG B O 1
ATOM 5310 N N . ALA B 1 106 ? 7.578 -12.578 -26.188 1 98.5 106 ALA B N 1
ATOM 5311 C CA . ALA B 1 106 ? 8.062 -11.352 -26.797 1 98.5 106 ALA B CA 1
ATOM 5312 C C . ALA B 1 106 ? 8.609 -10.391 -25.75 1 98.5 106 ALA B C 1
ATOM 5314 O O . ALA B 1 106 ? 9.617 -9.719 -25.984 1 98.5 106 ALA B O 1
ATOM 5315 N N . TYR B 1 107 ? 7.953 -10.266 -24.672 1 98.44 107 TYR B N 1
ATOM 5316 C CA . TYR B 1 107 ? 8.414 -9.422 -23.578 1 98.44 107 TYR B CA 1
ATOM 5317 C C . TYR B 1 107 ? 9.781 -9.875 -23.062 1 98.44 107 TYR B C 1
ATOM 5319 O O . TYR B 1 107 ? 10.664 -9.055 -22.828 1 98.44 107 TYR B O 1
ATOM 5327 N N . PHE B 1 108 ? 9.953 -11.156 -22.906 1 98.5 108 PHE B N 1
ATOM 5328 C CA . PHE B 1 108 ? 11.234 -11.664 -22.438 1 98.5 108 PHE B CA 1
ATOM 5329 C C . PHE B 1 108 ? 12.328 -11.414 -23.469 1 98.5 108 PHE B C 1
ATOM 5331 O O . PHE B 1 108 ? 13.477 -11.148 -23.109 1 98.5 108 PHE B O 1
ATOM 5338 N N . ASP B 1 109 ? 11.977 -11.547 -24.719 1 98.56 109 ASP B N 1
ATOM 5339 C CA . ASP B 1 109 ? 12.922 -11.164 -25.766 1 98.56 109 ASP B CA 1
ATOM 5340 C C . ASP B 1 109 ? 13.312 -9.695 -25.641 1 98.56 109 ASP B C 1
ATOM 5342 O O . ASP B 1 109 ? 14.484 -9.344 -25.797 1 98.56 109 ASP B O 1
ATOM 5346 N N . HIS B 1 110 ? 12.344 -8.906 -25.375 1 98.69 110 HIS B N 1
ATOM 5347 C CA . HIS B 1 110 ? 12.609 -7.488 -25.156 1 98.69 110 HIS B CA 1
ATOM 5348 C C . HIS B 1 110 ? 13.516 -7.281 -23.953 1 98.69 110 HIS B C 1
ATOM 5350 O O . HIS B 1 110 ? 14.453 -6.48 -24 1 98.69 110 HIS B O 1
ATOM 5356 N N . CYS B 1 111 ? 13.258 -7.949 -22.859 1 98.69 111 CYS B N 1
ATOM 5357 C CA . CYS B 1 111 ? 14.102 -7.859 -21.672 1 98.69 111 CYS B CA 1
ATOM 5358 C C . CYS B 1 111 ? 15.547 -8.195 -22.016 1 98.69 111 CYS B C 1
ATOM 5360 O O . CYS B 1 111 ? 16.469 -7.543 -21.516 1 98.69 111 CYS B O 1
ATOM 5362 N N . ASP B 1 112 ? 15.695 -9.211 -22.812 1 98.69 112 ASP B N 1
ATOM 5363 C CA . ASP B 1 112 ? 17.047 -9.562 -23.234 1 98.69 112 ASP B CA 1
ATOM 5364 C C . ASP B 1 112 ? 17.688 -8.422 -24.031 1 98.69 112 ASP B C 1
ATOM 5366 O O . ASP B 1 112 ? 18.859 -8.094 -23.828 1 98.69 112 ASP B O 1
ATOM 5370 N N . LYS B 1 113 ? 16.969 -7.902 -24.938 1 98.44 113 LYS B N 1
ATOM 5371 C CA . LYS B 1 113 ? 17.484 -6.828 -25.781 1 98.44 113 LYS B CA 1
ATOM 5372 C C . LYS B 1 113 ? 17.984 -5.664 -24.938 1 98.44 113 LYS B C 1
ATOM 5374 O O . LYS B 1 113 ? 19.016 -5.059 -25.266 1 98.44 113 LYS B O 1
ATOM 5379 N N . VAL B 1 114 ? 17.344 -5.383 -23.812 1 98.31 114 VAL B N 1
ATOM 5380 C CA . VAL B 1 114 ? 17.656 -4.164 -23.094 1 98.31 114 VAL B CA 1
ATOM 5381 C C . VAL B 1 114 ? 18.609 -4.488 -21.938 1 98.31 114 VAL B C 1
ATOM 5383 O O . VAL B 1 114 ? 19.328 -3.609 -21.453 1 98.31 114 VAL B O 1
ATOM 5386 N N . LEU B 1 115 ? 18.672 -5.734 -21.453 1 98.31 115 LEU B N 1
ATOM 5387 C CA . LEU B 1 115 ? 19.469 -6.059 -20.266 1 98.31 115 LEU B CA 1
ATOM 5388 C C . LEU B 1 115 ? 20.641 -6.961 -20.641 1 98.31 115 LEU B C 1
ATOM 5390 O O . LEU B 1 115 ? 21.578 -7.113 -19.859 1 98.31 115 LEU B O 1
ATOM 5394 N N . GLY B 1 116 ? 20.594 -7.605 -21.766 1 98.19 116 GLY B N 1
ATOM 5395 C CA . GLY B 1 116 ? 21.656 -8.5 -22.188 1 98.19 116 GLY B CA 1
ATOM 5396 C C . GLY B 1 116 ? 21.703 -9.789 -21.391 1 98.19 116 GLY B C 1
ATOM 5397 O O . GLY B 1 116 ? 22.766 -10.172 -20.891 1 98.19 116 GLY B O 1
ATOM 5398 N N . ILE B 1 117 ? 20.609 -10.562 -21.328 1 98.69 117 ILE B N 1
ATOM 5399 C CA . ILE B 1 117 ? 20.453 -11.68 -20.406 1 98.69 117 ILE B CA 1
ATOM 5400 C C . ILE B 1 117 ? 20.984 -12.961 -21.062 1 98.69 117 ILE B C 1
ATOM 5402 O O . ILE B 1 117 ? 21.688 -13.75 -20.406 1 98.69 117 ILE B O 1
ATOM 5406 N N . LYS B 1 118 ? 20.703 -13.195 -22.312 1 98.06 118 LYS B N 1
ATOM 5407 C CA . LYS B 1 118 ? 20.938 -14.477 -22.984 1 98.06 118 LYS B CA 1
ATOM 5408 C C . LYS B 1 118 ? 22.438 -14.789 -23.047 1 98.06 118 LYS B C 1
ATOM 5410 O O . LYS B 1 118 ? 22.828 -15.953 -22.938 1 98.06 118 LYS B O 1
ATOM 5415 N N . LYS B 1 119 ? 23.281 -13.766 -23.172 1 97.44 119 LYS B N 1
ATOM 5416 C CA . LYS B 1 119 ? 24.719 -13.992 -23.25 1 97.44 119 LYS B CA 1
ATOM 5417 C C . LYS B 1 119 ? 25.266 -14.539 -21.938 1 97.44 119 LYS B C 1
ATOM 5419 O O . LYS B 1 119 ? 26.375 -15.078 -21.891 1 97.44 119 LYS B O 1
ATOM 5424 N N . GLU B 1 120 ? 24.516 -14.398 -20.922 1 97.94 120 GLU B N 1
ATOM 5425 C CA . GLU B 1 120 ? 24.938 -14.867 -19.609 1 97.94 120 GLU B CA 1
ATOM 5426 C C . GLU B 1 120 ? 24.078 -16.047 -19.141 1 97.94 120 GLU B C 1
ATOM 5428 O O . GLU B 1 120 ? 24 -16.328 -17.953 1 97.94 120 GLU B O 1
ATOM 5433 N N . THR B 1 121 ? 23.391 -16.656 -20.062 1 98.25 121 THR B N 1
ATOM 5434 C CA . THR B 1 121 ? 22.516 -17.781 -19.75 1 98.25 121 THR B CA 1
ATOM 5435 C C . THR B 1 121 ? 22.922 -19.016 -20.547 1 98.25 121 THR B C 1
ATOM 5437 O O . THR B 1 121 ? 23.172 -18.938 -21.766 1 98.25 121 THR B O 1
ATOM 5440 N N . ALA B 1 122 ? 23.094 -20.125 -19.875 1 97.94 122 ALA B N 1
ATOM 5441 C CA . ALA B 1 122 ? 23.219 -21.406 -20.547 1 97.94 122 ALA B CA 1
ATOM 5442 C C . ALA B 1 122 ? 21.859 -22.094 -20.672 1 97.94 122 ALA B C 1
ATOM 5444 O O . ALA B 1 122 ? 21.266 -22.5 -19.672 1 97.94 122 ALA B O 1
ATOM 5445 N N . PHE B 1 123 ? 21.375 -22.203 -21.875 1 96.75 123 PHE B N 1
ATOM 5446 C CA . PHE B 1 123 ? 20.078 -22.812 -22.156 1 96.75 123 PHE B CA 1
ATOM 5447 C C . PHE B 1 123 ? 20.203 -24.328 -22.266 1 96.75 123 PHE B C 1
ATOM 5449 O O . PHE B 1 123 ? 21.312 -24.844 -22.391 1 96.75 123 PHE B O 1
ATOM 5456 N N . ASN B 1 124 ? 19.016 -25.062 -22.125 1 95.62 124 ASN B N 1
ATOM 5457 C CA . ASN B 1 124 ? 18.969 -26.516 -22.125 1 95.62 124 ASN B CA 1
ATOM 5458 C C . ASN B 1 124 ? 19.922 -27.109 -21.109 1 95.62 124 ASN B C 1
ATOM 5460 O O . ASN B 1 124 ? 20.562 -28.125 -21.375 1 95.62 124 ASN B O 1
ATOM 5464 N N . SER B 1 125 ? 20.125 -26.391 -20.078 1 95.62 125 SER B N 1
ATOM 5465 C CA . SER B 1 125 ? 20.984 -26.797 -18.969 1 95.62 125 SER B CA 1
ATOM 5466 C C . SER B 1 125 ? 20.172 -27.141 -17.734 1 95.62 125 SER B C 1
ATOM 5468 O O . SER B 1 125 ? 19.672 -26.25 -17.031 1 95.62 125 SER B O 1
ATOM 5470 N N . VAL B 1 126 ? 20.094 -28.469 -17.438 1 94.75 126 VAL B N 1
ATOM 5471 C CA . VAL B 1 126 ? 19.266 -28.953 -16.344 1 94.75 126 VAL B CA 1
ATOM 5472 C C . VAL B 1 126 ? 20.141 -29.391 -15.172 1 94.75 126 VAL B C 1
ATOM 5474 O O . VAL B 1 126 ? 21 -30.25 -15.328 1 94.75 126 VAL B O 1
ATOM 5477 N N . VAL B 1 127 ? 19.984 -28.734 -14.047 1 95.62 127 VAL B N 1
ATOM 5478 C CA . VAL B 1 127 ? 20.719 -29.094 -12.852 1 95.62 127 VAL B CA 1
ATOM 5479 C C . VAL B 1 127 ? 20.188 -30.406 -12.289 1 95.62 127 VAL B C 1
ATOM 5481 O O . VAL B 1 127 ? 18.969 -30.562 -12.109 1 95.62 127 VAL B O 1
ATOM 5484 N N . VAL B 1 128 ? 21.078 -31.406 -11.945 1 95.38 128 VAL B N 1
ATOM 5485 C CA . VAL B 1 128 ? 20.609 -32.719 -11.516 1 95.38 128 VAL B CA 1
ATOM 5486 C C . VAL B 1 128 ? 21.312 -33.094 -10.211 1 95.38 128 VAL B C 1
ATOM 5488 O O . VAL B 1 128 ? 20.969 -34.125 -9.602 1 95.38 128 VAL B O 1
ATOM 5491 N N . ASP B 1 129 ? 22.266 -32.281 -9.82 1 96.62 129 ASP B N 1
ATOM 5492 C CA . ASP B 1 129 ? 23.016 -32.562 -8.602 1 96.62 129 ASP B CA 1
ATOM 5493 C C . ASP B 1 129 ? 23.656 -31.281 -8.047 1 96.62 129 ASP B C 1
ATOM 5495 O O . ASP B 1 129 ? 24.125 -30.438 -8.805 1 96.62 129 ASP B O 1
ATOM 5499 N N . ALA B 1 130 ? 23.625 -31.109 -6.777 1 98.19 130 ALA B N 1
ATOM 5500 C CA . ALA B 1 130 ? 24.266 -29.969 -6.117 1 98.19 130 ALA B CA 1
ATOM 5501 C C . ALA B 1 130 ? 24.562 -30.281 -4.652 1 98.19 130 ALA B C 1
ATOM 5503 O O . ALA B 1 130 ? 23.703 -30.844 -3.949 1 98.19 130 ALA B O 1
ATOM 5504 N N . GLN B 1 131 ? 25.703 -29.938 -4.188 1 97.94 131 GLN B N 1
ATOM 5505 C CA . GLN B 1 131 ? 26.094 -30.141 -2.799 1 97.94 131 GLN B CA 1
ATOM 5506 C C . GLN B 1 131 ? 27.031 -29.047 -2.316 1 97.94 131 GLN B C 1
ATOM 5508 O O . GLN B 1 131 ? 27.953 -28.641 -3.043 1 97.94 131 GLN B O 1
ATOM 5513 N N . PHE B 1 132 ? 26.797 -28.594 -1.156 1 98.25 132 PHE B N 1
ATOM 5514 C CA . PHE B 1 132 ? 27.609 -27.531 -0.568 1 98.25 132 PHE B CA 1
ATOM 5515 C C . PHE B 1 132 ? 28.812 -28.125 0.172 1 98.25 132 PHE B C 1
ATOM 5517 O O . PHE B 1 132 ? 28.672 -29.109 0.884 1 98.25 132 PHE B O 1
ATOM 5524 N N . ASN B 1 133 ? 29.953 -27.562 -0.03 1 97.69 133 ASN B N 1
ATOM 5525 C CA . ASN B 1 133 ? 31.172 -27.891 0.714 1 97.69 133 ASN B CA 1
ATOM 5526 C C . ASN B 1 133 ? 31.453 -26.859 1.803 1 97.69 133 ASN B C 1
ATOM 5528 O O . ASN B 1 133 ? 31.891 -25.75 1.51 1 97.69 133 ASN B O 1
ATOM 5532 N N . THR B 1 134 ? 31.266 -27.203 3.031 1 97.19 134 THR B N 1
ATOM 5533 C CA . THR B 1 134 ? 31.391 -26.281 4.145 1 97.19 134 THR B CA 1
ATOM 5534 C C . THR B 1 134 ? 32.812 -25.766 4.289 1 97.19 134 THR B C 1
ATOM 5536 O O . THR B 1 134 ? 33.062 -24.672 4.789 1 97.19 134 THR B O 1
ATOM 5539 N N . ARG B 1 135 ? 33.75 -26.562 3.891 1 96.56 135 ARG B N 1
ATOM 5540 C CA . ARG B 1 135 ? 35.156 -26.141 3.971 1 96.56 135 ARG B CA 1
ATOM 5541 C C . ARG B 1 135 ? 35.469 -25.062 2.928 1 96.56 135 ARG B C 1
ATOM 5543 O O . ARG B 1 135 ? 36.062 -24.031 3.242 1 96.56 135 ARG B O 1
ATOM 5550 N N . GLU B 1 136 ? 35.031 -25.312 1.742 1 96.56 136 GLU B N 1
ATOM 5551 C CA . GLU B 1 136 ? 35.281 -24.375 0.656 1 96.56 136 GLU B CA 1
ATOM 5552 C C . GLU B 1 136 ? 34.312 -23.188 0.715 1 96.56 136 GLU B C 1
ATOM 5554 O O . GLU B 1 136 ? 34.594 -22.109 0.199 1 96.56 136 GLU B O 1
ATOM 5559 N N . GLY B 1 137 ? 33.188 -23.453 1.271 1 97.81 137 GLY B N 1
ATOM 5560 C CA . GLY B 1 137 ? 32.125 -22.453 1.305 1 97.81 137 GLY B CA 1
ATOM 5561 C C . GLY B 1 137 ? 31.453 -22.25 -0.038 1 97.81 137 GLY B C 1
ATOM 5562 O O . GLY B 1 137 ? 31.047 -21.125 -0.369 1 97.81 137 GLY B O 1
ATOM 5563 N N . LYS B 1 138 ? 31.406 -23.266 -0.848 1 98.31 138 LYS B N 1
ATOM 5564 C CA . LYS B 1 138 ? 30.828 -23.156 -2.189 1 98.31 138 LYS B CA 1
ATOM 5565 C C . LYS B 1 138 ? 30 -24.375 -2.537 1 98.31 138 LYS B C 1
ATOM 5567 O O . LYS B 1 138 ? 30.203 -25.453 -1.98 1 98.31 138 LYS B O 1
ATOM 5572 N N . TRP B 1 139 ? 29.094 -24.141 -3.389 1 98.75 139 TRP B N 1
ATOM 5573 C CA . TRP B 1 139 ? 28.312 -25.203 -4.008 1 98.75 139 TRP B CA 1
ATOM 5574 C C . TRP B 1 139 ? 29.062 -25.812 -5.188 1 98.75 139 TRP B C 1
ATOM 5576 O O . TRP B 1 139 ? 29.688 -25.094 -5.965 1 98.75 139 TRP B O 1
ATOM 5586 N N . THR B 1 140 ? 29.016 -27.094 -5.281 1 98.5 140 THR B N 1
ATOM 5587 C CA . THR B 1 140 ? 29.281 -27.797 -6.535 1 98.5 140 THR B CA 1
ATOM 5588 C C . THR B 1 140 ? 27.969 -28.219 -7.207 1 98.5 140 THR B C 1
ATOM 5590 O O . THR B 1 140 ? 27.188 -28.969 -6.621 1 98.5 140 THR B O 1
ATOM 5593 N N . ILE B 1 141 ? 27.75 -27.75 -8.438 1 98.44 141 ILE B N 1
ATOM 5594 C CA . ILE B 1 141 ? 26.484 -27.922 -9.148 1 98.44 141 ILE B CA 1
ATOM 5595 C C . ILE B 1 141 ? 26.734 -28.641 -10.477 1 98.44 141 ILE B C 1
ATOM 5597 O O . ILE B 1 141 ? 27.594 -28.234 -11.258 1 98.44 141 ILE B O 1
ATOM 5601 N N . LYS B 1 142 ? 26.016 -29.688 -10.68 1 97.62 142 LYS B N 1
ATOM 5602 C CA . LYS B 1 142 ? 26.203 -30.469 -11.906 1 97.62 142 LYS B CA 1
ATOM 5603 C C . LYS B 1 142 ? 24.938 -30.438 -12.766 1 97.62 142 LYS B C 1
ATOM 5605 O O . LYS B 1 142 ? 23.828 -30.344 -12.242 1 97.62 142 LYS B O 1
ATOM 5610 N N . THR B 1 143 ? 25.125 -30.516 -14.055 1 96.19 143 THR B N 1
ATOM 5611 C CA . THR B 1 143 ? 24.016 -30.531 -15.008 1 96.19 143 THR B CA 1
ATOM 5612 C C . THR B 1 143 ? 23.891 -31.906 -15.656 1 96.19 143 THR B C 1
ATOM 5614 O O . THR B 1 143 ? 24.797 -32.719 -15.578 1 96.19 143 THR B O 1
ATOM 5617 N N . ALA B 1 144 ? 22.766 -32.125 -16.25 1 94.06 144 ALA B N 1
ATOM 5618 C CA . ALA B 1 144 ? 22.453 -33.406 -16.875 1 94.06 144 ALA B CA 1
ATOM 5619 C C . ALA B 1 144 ? 23.406 -33.719 -18.031 1 94.06 144 ALA B C 1
ATOM 5621 O O . ALA B 1 144 ? 23.672 -34.875 -18.344 1 94.06 144 ALA B O 1
ATOM 5622 N N . ASP B 1 145 ? 23.938 -32.656 -18.672 1 91.19 145 ASP B N 1
ATOM 5623 C CA . ASP B 1 145 ? 24.828 -32.875 -19.797 1 91.19 145 ASP B CA 1
ATOM 5624 C C . ASP B 1 145 ? 26.266 -33.094 -19.344 1 91.19 145 ASP B C 1
ATOM 5626 O O . ASP B 1 145 ? 27.188 -33.156 -20.156 1 91.19 145 ASP B O 1
ATOM 5630 N N . GLY B 1 146 ? 26.5 -33.094 -18.047 1 90.25 146 GLY B N 1
ATOM 5631 C CA . GLY B 1 146 ? 27.766 -33.562 -17.516 1 90.25 146 GLY B CA 1
ATOM 5632 C C . GLY B 1 146 ? 28.656 -32.406 -17.031 1 90.25 146 GLY B C 1
ATOM 5633 O O . GLY B 1 146 ? 29.75 -32.656 -16.484 1 90.25 146 GLY B O 1
ATOM 5634 N N . ARG B 1 147 ? 28.234 -31.156 -17.094 1 93.88 147 ARG B N 1
ATOM 5635 C CA . ARG B 1 147 ? 29.047 -30.031 -16.641 1 93.88 147 ARG B CA 1
ATOM 5636 C C . ARG B 1 147 ? 28.938 -29.844 -15.133 1 93.88 147 ARG B C 1
ATOM 5638 O O . ARG B 1 147 ? 27.938 -30.25 -14.523 1 93.88 147 ARG B O 1
ATOM 5645 N N . ALA B 1 148 ? 29.969 -29.297 -14.602 1 95.94 148 ALA B N 1
ATOM 5646 C CA . ALA B 1 148 ? 30 -28.906 -13.195 1 95.94 148 ALA B CA 1
ATOM 5647 C C . ALA B 1 148 ? 30.328 -27.438 -13.031 1 95.94 148 ALA B C 1
ATOM 5649 O O . ALA B 1 148 ? 31.094 -26.875 -13.82 1 95.94 148 ALA B O 1
ATOM 5650 N N . ALA B 1 149 ? 29.781 -26.828 -12.102 1 97.69 149 ALA B N 1
ATOM 5651 C CA . ALA B 1 149 ? 30.047 -25.438 -11.75 1 97.69 149 ALA B CA 1
ATOM 5652 C C . ALA B 1 149 ? 30.172 -25.266 -10.242 1 97.69 149 ALA B C 1
ATOM 5654 O O . ALA B 1 149 ? 29.625 -26.062 -9.469 1 97.69 149 ALA B O 1
ATOM 5655 N N . LYS B 1 150 ? 30.953 -24.344 -9.836 1 98.38 150 LYS B N 1
ATOM 5656 C CA . LYS B 1 150 ? 31.047 -23.922 -8.438 1 98.38 150 LYS B CA 1
ATOM 5657 C C . LYS B 1 150 ? 30.469 -22.531 -8.25 1 98.38 150 LYS B C 1
ATOM 5659 O O . LYS B 1 150 ? 30.594 -21.672 -9.117 1 98.38 150 LYS B O 1
ATOM 5664 N N . ALA B 1 151 ? 29.844 -22.328 -7.172 1 98.75 151 ALA B N 1
ATOM 5665 C CA . ALA B 1 151 ? 29.297 -21.016 -6.852 1 98.75 151 ALA B CA 1
ATOM 5666 C C . ALA B 1 151 ? 29.188 -20.828 -5.34 1 98.75 151 ALA B C 1
ATOM 5668 O O . ALA B 1 151 ? 28.844 -21.75 -4.609 1 98.75 151 ALA B O 1
ATOM 5669 N N . LYS B 1 152 ? 29.484 -19.672 -4.863 1 98.75 152 LYS B N 1
ATOM 5670 C CA . LYS B 1 152 ? 29.281 -19.391 -3.447 1 98.75 152 LYS B CA 1
ATOM 5671 C C . LYS B 1 152 ? 27.797 -19.281 -3.121 1 98.75 152 LYS B C 1
ATOM 5673 O O . LYS B 1 152 ? 27.344 -19.75 -2.072 1 98.75 152 LYS B O 1
ATOM 5678 N N . TYR B 1 153 ? 27.094 -18.594 -3.973 1 98.94 153 TYR B N 1
ATOM 5679 C CA . TYR B 1 153 ? 25.656 -18.453 -3.809 1 98.94 153 TYR B CA 1
ATOM 5680 C C . TYR B 1 153 ? 24.891 -19.234 -4.883 1 98.94 153 TYR B C 1
ATOM 5682 O O . TYR B 1 153 ? 25.219 -19.141 -6.066 1 98.94 153 TYR B O 1
ATOM 5690 N N . PHE B 1 154 ? 23.922 -20.016 -4.469 1 98.81 154 PHE B N 1
ATOM 5691 C CA . PHE B 1 154 ? 23.078 -20.828 -5.336 1 98.81 154 PHE B CA 1
ATOM 5692 C C . PHE B 1 154 ? 21.625 -20.406 -5.227 1 98.81 154 PHE B C 1
ATOM 5694 O O . PHE B 1 154 ? 21 -20.562 -4.176 1 98.81 154 PHE B O 1
ATOM 5701 N N . VAL B 1 155 ? 21.047 -19.766 -6.293 1 98.75 155 VAL B N 1
ATOM 5702 C CA . VAL B 1 155 ? 19.688 -19.25 -6.281 1 98.75 155 VAL B CA 1
ATOM 5703 C C . VAL B 1 155 ? 18.797 -20.125 -7.16 1 98.75 155 VAL B C 1
ATOM 5705 O O . VAL B 1 155 ? 18.969 -20.172 -8.383 1 98.75 155 VAL B O 1
ATOM 5708 N N . VAL B 1 156 ? 17.859 -20.766 -6.527 1 97.31 156 VAL B N 1
ATOM 5709 C CA . VAL B 1 156 ? 16.938 -21.656 -7.234 1 97.31 156 VAL B CA 1
ATOM 5710 C C . VAL B 1 156 ? 15.656 -20.906 -7.578 1 97.31 156 VAL B C 1
ATOM 5712 O O . VAL B 1 156 ? 14.781 -20.734 -6.719 1 97.31 156 VAL B O 1
ATOM 5715 N N . ALA B 1 157 ? 15.516 -20.516 -8.781 1 95.69 157 ALA B N 1
ATOM 5716 C CA . ALA B 1 157 ? 14.328 -19.859 -9.328 1 95.69 157 ALA B CA 1
ATOM 5717 C C . ALA B 1 157 ? 13.625 -20.766 -10.336 1 95.69 157 ALA B C 1
ATOM 5719 O O . ALA B 1 157 ? 13.336 -20.344 -11.461 1 95.69 157 ALA B O 1
ATOM 5720 N N . ALA B 1 158 ? 13.305 -21.906 -9.938 1 88.12 158 ALA B N 1
ATOM 5721 C CA . ALA B 1 158 ? 12.82 -22.969 -10.828 1 88.12 158 ALA B CA 1
ATOM 5722 C C . ALA B 1 158 ? 11.312 -22.859 -11.047 1 88.12 158 ALA B C 1
ATOM 5724 O O . ALA B 1 158 ? 10.758 -23.516 -11.922 1 88.12 158 ALA B O 1
ATOM 5725 N N . GLY B 1 159 ? 10.68 -21.984 -10.336 1 81.69 159 GLY B N 1
ATOM 5726 C CA . GLY B 1 159 ? 9.242 -21.844 -10.484 1 81.69 159 GLY B CA 1
ATOM 5727 C C . GLY B 1 159 ? 8.461 -23.031 -9.945 1 81.69 159 GLY B C 1
ATOM 5728 O O . GLY B 1 159 ? 9.055 -23.984 -9.422 1 81.69 159 GLY B O 1
ATOM 5729 N N . PHE B 1 160 ? 7.172 -23.047 -10.031 1 65.06 160 PHE B N 1
ATOM 5730 C CA . PHE B 1 160 ? 6.359 -24.078 -9.398 1 65.06 160 PHE B CA 1
ATOM 5731 C C . PHE B 1 160 ? 6.004 -25.172 -10.398 1 65.06 160 PHE B C 1
ATOM 5733 O O . PHE B 1 160 ? 5.664 -26.281 -10.008 1 65.06 160 PHE B O 1
ATOM 5740 N N . ALA B 1 161 ? 6.109 -24.891 -11.688 1 58.44 161 ALA B N 1
ATOM 5741 C CA . ALA B 1 161 ? 5.574 -25.781 -12.719 1 58.44 161 ALA B CA 1
ATOM 5742 C C . ALA B 1 161 ? 6.656 -26.719 -13.25 1 58.44 161 ALA B C 1
ATOM 5744 O O . ALA B 1 161 ? 6.551 -27.234 -14.367 1 58.44 161 ALA B O 1
ATOM 5745 N N . ALA B 1 162 ? 7.516 -27.062 -12.398 1 56.34 162 ALA B N 1
ATOM 5746 C CA . ALA B 1 162 ? 8.68 -27.75 -12.953 1 56.34 162 ALA B CA 1
ATOM 5747 C C . ALA B 1 162 ? 8.445 -29.25 -13.023 1 56.34 162 ALA B C 1
ATOM 5749 O O . ALA B 1 162 ? 9.203 -29.969 -13.672 1 56.34 162 ALA B O 1
ATOM 5750 N N . LYS B 1 163 ? 7.375 -29.672 -12.469 1 60.66 163 LYS B N 1
ATOM 5751 C CA . LYS B 1 163 ? 7.082 -31.094 -12.547 1 60.66 163 LYS B CA 1
ATOM 5752 C C . LYS B 1 163 ? 5.598 -31.344 -12.828 1 60.66 163 LYS B C 1
ATOM 5754 O O . LYS B 1 163 ? 4.738 -30.891 -12.07 1 60.66 163 LYS B O 1
ATOM 5759 N N . ARG B 1 164 ? 5.402 -32.062 -13.953 1 68.25 164 ARG B N 1
ATOM 5760 C CA . ARG B 1 164 ? 4.027 -32.375 -14.328 1 68.25 164 ARG B CA 1
ATOM 5761 C C . ARG B 1 164 ? 3.498 -33.562 -13.539 1 68.25 164 ARG B C 1
ATOM 5763 O O . ARG B 1 164 ? 4.273 -34.406 -13.094 1 68.25 164 ARG B O 1
ATOM 5770 N N . TYR B 1 165 ? 2.211 -33.594 -13.406 1 70.5 165 TYR B N 1
ATOM 5771 C CA . TYR B 1 165 ? 1.561 -34.688 -12.711 1 70.5 165 TYR B CA 1
ATOM 5772 C C . TYR B 1 165 ? 0.7 -35.5 -13.664 1 70.5 165 TYR B C 1
ATOM 5774 O O . TYR B 1 165 ? -0.275 -35 -14.219 1 70.5 165 TYR B O 1
ATOM 5782 N N . ILE B 1 166 ? 1.102 -36.688 -13.961 1 74.25 166 ILE B N 1
ATOM 5783 C CA . ILE B 1 166 ? 0.263 -37.656 -14.648 1 74.25 166 ILE B CA 1
ATOM 5784 C C . ILE B 1 166 ? -0.215 -38.719 -13.656 1 74.25 166 ILE B C 1
ATOM 5786 O O . ILE B 1 166 ? 0.593 -39.469 -13.086 1 74.25 166 ILE B O 1
ATOM 5790 N N . PRO B 1 167 ? -1.519 -38.75 -13.445 1 77.44 167 PRO B N 1
ATOM 5791 C CA . PRO B 1 167 ? -2.023 -39.719 -12.469 1 77.44 167 PRO B CA 1
ATOM 5792 C C . PRO B 1 167 ? -1.62 -41.156 -12.797 1 77.44 167 PRO B C 1
ATOM 5794 O O . PRO B 1 167 ? -1.642 -41.562 -13.969 1 77.44 167 PRO B O 1
ATOM 5797 N N . ASP B 1 168 ? -1.269 -41.906 -11.789 1 74.75 168 ASP B N 1
ATOM 5798 C CA . ASP B 1 168 ? -0.887 -43.312 -11.945 1 74.75 168 ASP B CA 1
ATOM 5799 C C . ASP B 1 168 ? -2.059 -44.156 -12.453 1 74.75 168 ASP B C 1
ATOM 5801 O O . ASP B 1 168 ? -1.86 -45.188 -13.07 1 74.75 168 ASP B O 1
ATOM 5805 N N . GLU B 1 169 ? -3.16 -43.625 -12.281 1 75.94 169 GLU B N 1
ATOM 5806 C CA . GLU B 1 169 ? -4.391 -44.312 -12.648 1 75.94 169 GLU B CA 1
ATOM 5807 C C . GLU B 1 169 ? -4.586 -44.344 -14.164 1 75.94 169 GLU B C 1
ATOM 5809 O O . GLU B 1 169 ? -5.426 -45.062 -14.672 1 75.94 169 GLU B O 1
ATOM 5814 N N . PHE B 1 170 ? -3.834 -43.562 -14.75 1 85.56 170 PHE B N 1
ATOM 5815 C CA . PHE B 1 170 ? -3.994 -43.5 -16.203 1 85.56 170 PHE B CA 1
ATOM 5816 C C . PHE B 1 170 ? -3.295 -44.656 -16.875 1 85.56 170 PHE B C 1
ATOM 5818 O O . PHE B 1 170 ? -2.467 -44.469 -17.766 1 85.56 170 PHE B O 1
ATOM 5825 N N . VAL B 1 171 ? -3.713 -45.844 -16.5 1 87.69 171 VAL B N 1
ATOM 5826 C CA . VAL B 1 171 ? -3.189 -47.094 -17.047 1 87.69 171 VAL B CA 1
ATOM 5827 C C . VAL B 1 171 ? -3.537 -47.188 -18.531 1 87.69 171 VAL B C 1
ATOM 5829 O O . VAL B 1 171 ? -4.652 -46.844 -18.938 1 87.69 171 VAL B O 1
ATOM 5832 N N . GLY B 1 172 ? -2.58 -47.594 -19.312 1 89.88 172 GLY B N 1
ATOM 5833 C CA . GLY B 1 172 ? -2.836 -47.812 -20.719 1 89.88 172 GLY B CA 1
ATOM 5834 C C . GLY B 1 172 ? -2.607 -46.562 -21.562 1 89.88 172 GLY B C 1
ATOM 5835 O O . GLY B 1 172 ? -2.84 -46.594 -22.781 1 89.88 172 GLY B O 1
ATOM 5836 N N . ILE B 1 173 ? -2.154 -45.531 -20.953 1 89.56 173 ILE B N 1
ATOM 5837 C CA . ILE B 1 173 ? -1.981 -44.25 -21.656 1 89.56 173 ILE B CA 1
ATOM 5838 C C . ILE B 1 173 ? -1.006 -44.469 -22.812 1 89.56 173 ILE B C 1
ATOM 5840 O O . ILE B 1 173 ? -1.152 -43.812 -23.875 1 89.56 173 ILE B O 1
ATOM 5844 N N . ASP B 1 174 ? -0.065 -45.344 -22.703 1 88.56 174 ASP B N 1
ATOM 5845 C CA . ASP B 1 174 ? 0.938 -45.594 -23.734 1 88.56 174 ASP B CA 1
ATOM 5846 C C . ASP B 1 174 ? 0.33 -46.312 -24.922 1 88.56 174 ASP B C 1
ATOM 5848 O O . ASP B 1 174 ? 0.901 -46.344 -26.016 1 88.56 174 ASP B O 1
ATOM 5852 N N . ASP B 1 175 ? -0.771 -46.938 -24.734 1 90.81 175 ASP B N 1
ATOM 5853 C CA . ASP B 1 175 ? -1.434 -47.719 -25.797 1 90.81 175 ASP B CA 1
ATOM 5854 C C . ASP B 1 175 ? -2.387 -46.844 -26.594 1 90.81 175 ASP B C 1
ATOM 5856 O O . ASP B 1 175 ? -2.869 -47.25 -27.656 1 90.81 175 ASP B O 1
ATOM 5860 N N . PHE B 1 176 ? -2.693 -45.719 -26.109 1 94.12 176 PHE B N 1
ATOM 5861 C CA . PHE B 1 176 ? -3.604 -44.812 -26.797 1 94.12 176 PHE B CA 1
ATOM 5862 C C . PHE B 1 176 ? -3.049 -44.438 -28.156 1 94.12 176 PHE B C 1
ATOM 5864 O O . PHE B 1 176 ? -1.896 -44 -28.266 1 94.12 176 PHE B O 1
ATOM 5871 N N . GLN B 1 177 ? -3.812 -44.562 -29.172 1 94.62 177 GLN B N 1
ATOM 5872 C CA . GLN B 1 177 ? -3.334 -44.375 -30.547 1 94.62 177 GLN B CA 1
ATOM 5873 C C . GLN B 1 177 ? -3.455 -42.938 -30.984 1 94.62 177 GLN B C 1
ATOM 5875 O O . GLN B 1 177 ? -2.873 -42.531 -32 1 94.62 177 GLN B O 1
ATOM 5880 N N . GLY B 1 178 ? -4.266 -42.125 -30.266 1 94.44 178 GLY B N 1
ATOM 5881 C CA . GLY B 1 178 ? -4.398 -40.719 -30.609 1 94.44 178 GLY B CA 1
ATOM 5882 C C . GLY B 1 178 ? -3.275 -39.844 -30.047 1 94.44 178 GLY B C 1
ATOM 5883 O O . GLY B 1 178 ? -2.207 -40.375 -29.703 1 94.44 178 GLY B O 1
ATOM 5884 N N . ILE B 1 179 ? -3.432 -38.594 -30.125 1 93.62 179 ILE B N 1
ATOM 5885 C CA . ILE B 1 179 ? -2.473 -37.625 -29.609 1 93.62 179 ILE B CA 1
ATOM 5886 C C . ILE B 1 179 ? -2.771 -37.344 -28.141 1 93.62 179 ILE B C 1
ATOM 5888 O O . ILE B 1 179 ? -3.924 -37.094 -27.766 1 93.62 179 ILE B O 1
ATOM 5892 N N . VAL B 1 180 ? -1.769 -37.375 -27.281 1 92.38 180 VAL B N 1
ATOM 5893 C CA . VAL B 1 180 ? -1.936 -37.062 -25.859 1 92.38 180 VAL B CA 1
ATOM 5894 C C . VAL B 1 180 ? -0.806 -36.156 -25.406 1 92.38 180 VAL B C 1
ATOM 5896 O O . VAL B 1 180 ? 0.368 -36.406 -25.672 1 92.38 180 VAL B O 1
ATOM 5899 N N . HIS B 1 181 ? -1.197 -35.031 -24.828 1 90.25 181 HIS B N 1
ATOM 5900 C CA . HIS B 1 181 ? -0.218 -34.125 -24.266 1 90.25 181 HIS B CA 1
ATOM 5901 C C . HIS B 1 181 ? -0.673 -33.594 -22.906 1 90.25 181 HIS B C 1
ATOM 5903 O O . HIS B 1 181 ? -1.871 -33.562 -22.609 1 90.25 181 HIS B O 1
ATOM 5909 N N . HIS B 1 182 ? 0.294 -33.281 -22.078 1 89.69 182 HIS B N 1
ATOM 5910 C CA . HIS B 1 182 ? 0.04 -32.562 -20.844 1 89.69 182 HIS B CA 1
ATOM 5911 C C . HIS B 1 182 ? 0.143 -31.062 -21.047 1 89.69 182 HIS B C 1
ATOM 5913 O O . HIS B 1 182 ? 0.931 -30.594 -21.875 1 89.69 182 HIS B O 1
ATOM 5919 N N . SER B 1 183 ? -0.657 -30.375 -20.25 1 87.75 183 SER B N 1
ATOM 5920 C CA . SER B 1 183 ? -0.643 -28.922 -20.406 1 87.75 183 SER B CA 1
ATOM 5921 C C . SER B 1 183 ? 0.717 -28.344 -20.031 1 87.75 183 SER B C 1
ATOM 5923 O O . SER B 1 183 ? 1.098 -27.281 -20.531 1 87.75 183 SER B O 1
ATOM 5925 N N . SER B 1 184 ? 1.324 -29.094 -19.156 1 82.69 184 SER B N 1
ATOM 5926 C CA . SER B 1 184 ? 2.707 -28.719 -18.875 1 82.69 184 SER B CA 1
ATOM 5927 C C . SER B 1 184 ? 3.648 -29.25 -19.953 1 82.69 184 SER B C 1
ATOM 5929 O O . SER B 1 184 ? 3.412 -30.328 -20.5 1 82.69 184 SER B O 1
ATOM 5931 N N . PHE B 1 185 ? 4.594 -28.594 -20.344 1 80.31 185 PHE B N 1
ATOM 5932 C CA . PHE B 1 185 ? 5.547 -29 -21.359 1 80.31 185 PHE B CA 1
ATOM 5933 C C . PHE B 1 185 ? 4.844 -29.219 -22.703 1 80.31 185 PHE B C 1
ATOM 5935 O O . PHE B 1 185 ? 5.043 -30.25 -23.344 1 80.31 185 PHE B O 1
ATOM 5942 N N . TRP B 1 186 ? 3.906 -28.422 -23 1 85.25 186 TRP B N 1
ATOM 5943 C CA . TRP B 1 186 ? 3.156 -28.5 -24.25 1 85.25 186 TRP B CA 1
ATOM 5944 C C . TRP B 1 186 ? 4.086 -28.359 -25.453 1 85.25 186 TRP B C 1
ATOM 5946 O O . TRP B 1 186 ? 4.953 -27.484 -25.469 1 85.25 186 TRP B O 1
ATOM 5956 N N . PRO B 1 187 ? 3.955 -29.219 -26.359 1 84.19 187 PRO B N 1
ATOM 5957 C CA . PRO B 1 187 ? 4.801 -29.062 -27.547 1 84.19 187 PRO B CA 1
ATOM 5958 C C . PRO B 1 187 ? 4.562 -27.75 -28.281 1 84.19 187 PRO B C 1
ATOM 5960 O O . PRO B 1 187 ? 3.414 -27.328 -28.422 1 84.19 187 PRO B O 1
ATOM 5963 N N . ASP B 1 188 ? 5.641 -27.156 -28.641 1 84.06 188 ASP B N 1
ATOM 5964 C CA . ASP B 1 188 ? 5.562 -25.844 -29.297 1 84.06 188 ASP B CA 1
ATOM 5965 C C . ASP B 1 188 ? 5.059 -25.984 -30.734 1 84.06 188 ASP B C 1
ATOM 5967 O O . ASP B 1 188 ? 5.781 -25.688 -31.688 1 84.06 188 ASP B O 1
ATOM 5971 N N . MET B 1 189 ? 3.887 -26.516 -30.859 1 83.69 189 MET B N 1
ATOM 5972 C CA . MET B 1 189 ? 3.244 -26.719 -32.156 1 83.69 189 MET B CA 1
ATOM 5973 C C . MET B 1 189 ? 1.73 -26.578 -32.031 1 83.69 189 MET B C 1
ATOM 5975 O O . MET B 1 189 ? 1.172 -26.703 -30.953 1 83.69 189 MET B O 1
ATOM 5979 N N . ASN B 1 190 ? 1.193 -26.281 -33.188 1 86.56 190 ASN B N 1
ATOM 5980 C CA . ASN B 1 190 ? -0.262 -26.203 -33.219 1 86.56 190 ASN B CA 1
ATOM 5981 C C . ASN B 1 190 ? -0.889 -27.562 -33.5 1 86.56 190 ASN B C 1
ATOM 5983 O O . ASN B 1 190 ? -0.457 -28.281 -34.406 1 86.56 190 ASN B O 1
ATOM 5987 N N . ILE B 1 191 ? -1.74 -27.969 -32.625 1 90.88 191 ILE B N 1
ATOM 5988 C CA . ILE B 1 191 ? -2.496 -29.203 -32.844 1 90.88 191 ILE B CA 1
ATOM 5989 C C . ILE B 1 191 ? -3.854 -28.875 -33.469 1 90.88 191 ILE B C 1
ATOM 5991 O O . ILE B 1 191 ? -4.684 -28.219 -32.844 1 90.88 191 ILE B O 1
ATOM 5995 N N . ASP B 1 192 ? -4.027 -29.344 -34.688 1 93.94 192 ASP B N 1
ATOM 5996 C CA . ASP B 1 192 ? -5.301 -29.109 -35.375 1 93.94 192 ASP B CA 1
ATOM 5997 C C . ASP B 1 192 ? -6.387 -30.031 -34.812 1 93.94 192 ASP B C 1
ATOM 5999 O O . ASP B 1 192 ? -6.301 -31.25 -34.938 1 93.94 192 ASP B O 1
ATOM 6003 N N . VAL B 1 193 ? -7.441 -29.391 -34.25 1 96.88 193 VAL B N 1
ATOM 6004 C CA . VAL B 1 193 ? -8.469 -30.188 -33.594 1 96.88 193 VAL B CA 1
ATOM 6005 C C . VAL B 1 193 ? -9.773 -30.109 -34.375 1 96.88 193 VAL B C 1
ATOM 6007 O O . VAL B 1 193 ? -10.805 -30.641 -33.938 1 96.88 193 VAL B O 1
ATOM 6010 N N . ARG B 1 194 ? -9.836 -29.484 -35.625 1 92.69 194 ARG B N 1
ATOM 6011 C CA . ARG B 1 194 ? -11 -29.422 -36.5 1 92.69 194 ARG B CA 1
ATOM 6012 C C . ARG B 1 194 ? -11.43 -30.812 -36.938 1 92.69 194 ARG B C 1
ATOM 6014 O O . ARG B 1 194 ? -10.617 -31.578 -37.469 1 92.69 194 ARG B O 1
ATOM 6021 N N . GLY B 1 195 ? -12.688 -31.125 -36.531 1 97.81 195 GLY B N 1
ATOM 6022 C CA . GLY B 1 195 ? -13.258 -32.406 -36.906 1 97.81 195 GLY B CA 1
ATOM 6023 C C . GLY B 1 195 ? -12.797 -33.562 -36.031 1 97.81 195 GLY B C 1
ATOM 6024 O O . GLY B 1 195 ? -13.094 -34.719 -36.312 1 97.81 195 GLY B O 1
ATOM 6025 N N . LYS B 1 196 ? -12.133 -33.281 -35.031 1 98.25 196 LYS B N 1
ATOM 6026 C CA . LYS B 1 196 ? -11.578 -34.312 -34.156 1 98.25 196 LYS B CA 1
ATOM 6027 C C . LYS B 1 196 ? -12.359 -34.406 -32.875 1 98.25 196 LYS B C 1
ATOM 6029 O O . LYS B 1 196 ? -12.984 -33.438 -32.438 1 98.25 196 LYS B O 1
ATOM 6034 N N . LYS B 1 197 ? -12.336 -35.594 -32.344 1 98.62 197 LYS B N 1
ATOM 6035 C CA . LYS B 1 197 ? -12.859 -35.812 -30.984 1 98.62 197 LYS B CA 1
ATOM 6036 C C . LYS B 1 197 ? -11.789 -35.562 -29.938 1 98.62 197 LYS B C 1
ATOM 6038 O O . LYS B 1 197 ? -10.797 -36.281 -29.844 1 98.62 197 LYS B O 1
ATOM 6043 N N . CYS B 1 198 ? -12.039 -34.531 -29.156 1 98.5 198 CYS B N 1
ATOM 6044 C CA . CYS B 1 198 ? -11.016 -34.094 -28.219 1 98.5 198 CYS B CA 1
ATOM 6045 C C . CYS B 1 198 ? -11.492 -34.219 -26.781 1 98.5 198 CYS B C 1
ATOM 6047 O O . CYS B 1 198 ? -12.695 -34.156 -26.5 1 98.5 198 CYS B O 1
ATOM 6049 N N . ALA B 1 199 ? -10.516 -34.438 -25.859 1 98.31 199 ALA B N 1
ATOM 6050 C CA . ALA B 1 199 ? -10.789 -34.469 -24.422 1 98.31 199 ALA B CA 1
ATOM 6051 C C . ALA B 1 199 ? -9.852 -33.531 -23.656 1 98.31 199 ALA B C 1
ATOM 6053 O O . ALA B 1 199 ? -8.672 -33.438 -24 1 98.31 199 ALA B O 1
ATOM 6054 N N . VAL B 1 200 ? -10.383 -32.875 -22.719 1 97.88 200 VAL B N 1
ATOM 6055 C CA . VAL B 1 200 ? -9.609 -32.156 -21.703 1 97.88 200 VAL B CA 1
ATOM 6056 C C . VAL B 1 200 ? -9.867 -32.781 -20.328 1 97.88 200 VAL B C 1
ATOM 6058 O O . VAL B 1 200 ? -11.016 -32.875 -19.891 1 97.88 200 VAL B O 1
ATOM 6061 N N . ILE B 1 201 ? -8.812 -33.219 -19.656 1 96.31 201 ILE B N 1
ATOM 6062 C CA . ILE B 1 201 ? -8.961 -33.812 -18.328 1 96.31 201 ILE B CA 1
ATOM 6063 C C . ILE B 1 201 ? -8.539 -32.781 -17.266 1 96.31 201 ILE B C 1
ATOM 6065 O O . ILE B 1 201 ? -7.344 -32.531 -17.078 1 96.31 201 ILE B O 1
ATOM 6069 N N . GLY B 1 202 ? -9.469 -32.281 -16.562 1 94.38 202 GLY B N 1
ATOM 6070 C CA . GLY B 1 202 ? -9.18 -31.297 -15.539 1 94.38 202 GLY B CA 1
ATOM 6071 C C . GLY B 1 202 ? -9.797 -29.938 -15.836 1 94.38 202 GLY B C 1
ATOM 6072 O O . GLY B 1 202 ? -9.922 -29.547 -17 1 94.38 202 GLY B O 1
ATOM 6073 N N . THR B 1 203 ? -10.078 -29.219 -14.711 1 95.44 203 THR B N 1
ATOM 6074 C CA . THR B 1 203 ? -10.773 -27.938 -14.852 1 95.44 203 THR B CA 1
ATOM 6075 C C . THR B 1 203 ? -10.031 -26.828 -14.094 1 95.44 203 THR B C 1
ATOM 6077 O O . THR B 1 203 ? -10.656 -25.891 -13.586 1 95.44 203 THR B O 1
ATOM 6080 N N . GLY B 1 204 ? -8.703 -26.969 -13.922 1 92.56 204 GLY B N 1
ATOM 6081 C CA . GLY B 1 204 ? -7.91 -25.844 -13.445 1 92.56 204 GLY B CA 1
ATOM 6082 C C . GLY B 1 204 ? -7.688 -24.781 -14.5 1 92.56 204 GLY B C 1
ATOM 6083 O O . GLY B 1 204 ? -8.461 -24.672 -15.453 1 92.56 204 GLY B O 1
ATOM 6084 N N . ALA B 1 205 ? -6.711 -24.047 -14.32 1 92.06 205 ALA B N 1
ATOM 6085 C CA . ALA B 1 205 ? -6.453 -22.922 -15.219 1 92.06 205 ALA B CA 1
ATOM 6086 C C . ALA B 1 205 ? -6.223 -23.406 -16.641 1 92.06 205 ALA B C 1
ATOM 6088 O O . ALA B 1 205 ? -6.82 -22.875 -17.594 1 92.06 205 ALA B O 1
ATOM 6089 N N . SER B 1 206 ? -5.383 -24.391 -16.828 1 93.56 206 SER B N 1
ATOM 6090 C CA . SER B 1 206 ? -5.102 -24.906 -18.172 1 93.56 206 SER B CA 1
ATOM 6091 C C . SER B 1 206 ? -6.359 -25.484 -18.812 1 93.56 206 SER B C 1
ATOM 6093 O O . SER B 1 206 ? -6.613 -25.25 -20 1 93.56 206 SER B O 1
ATOM 6095 N N . GLY B 1 207 ? -7.113 -26.25 -17.984 1 96 207 GLY B N 1
ATOM 6096 C CA . GLY B 1 207 ? -8.344 -26.812 -18.516 1 96 207 GLY B CA 1
ATOM 6097 C C . GLY B 1 207 ? -9.336 -25.766 -18.984 1 96 207 GLY B C 1
ATOM 6098 O O . GLY B 1 207 ? -9.898 -25.891 -20.078 1 96 207 GLY B O 1
ATOM 6099 N N . VAL B 1 208 ? -9.484 -24.734 -18.172 1 97.44 208 VAL B N 1
ATOM 6100 C CA . VAL B 1 208 ? -10.406 -23.656 -18.5 1 97.44 208 VAL B CA 1
ATOM 6101 C C . VAL B 1 208 ? -9.938 -22.938 -19.766 1 97.44 208 VAL B C 1
ATOM 6103 O O . VAL B 1 208 ? -10.742 -22.672 -20.672 1 97.44 208 VAL B O 1
ATOM 6106 N N . GLN B 1 209 ? -8.703 -22.719 -19.875 1 97.19 209 GLN B N 1
ATOM 6107 C CA . GLN B 1 209 ? -8.156 -21.984 -21 1 97.19 209 GLN B CA 1
ATOM 6108 C C . GLN B 1 209 ? -8.219 -22.812 -22.281 1 97.19 209 GLN B C 1
ATOM 6110 O O . GLN B 1 209 ? -8.625 -22.312 -23.344 1 97.19 209 GLN B O 1
ATOM 6115 N N . ILE B 1 210 ? -7.934 -24.094 -22.234 1 97.19 210 ILE B N 1
ATOM 6116 C CA . ILE B 1 210 ? -7.969 -24.953 -23.406 1 97.19 210 ILE B CA 1
ATOM 6117 C C . ILE B 1 210 ? -9.414 -25.141 -23.875 1 97.19 210 ILE B C 1
ATOM 6119 O O . ILE B 1 210 ? -9.695 -25.125 -25.078 1 97.19 210 ILE B O 1
ATOM 6123 N N . THR B 1 211 ? -10.32 -25.281 -22.922 1 98.38 211 THR B N 1
ATOM 6124 C CA . THR B 1 211 ? -11.727 -25.438 -23.25 1 98.38 211 THR B CA 1
ATOM 6125 C C . THR B 1 211 ? -12.227 -24.234 -24.047 1 98.38 211 THR B C 1
ATOM 6127 O O . THR B 1 211 ? -12.922 -24.391 -25.062 1 98.38 211 THR B O 1
ATOM 6130 N N . GLN B 1 212 ? -11.844 -23.078 -23.594 1 98 212 GLN B N 1
ATOM 6131 C CA . GLN B 1 212 ? -12.266 -21.875 -24.281 1 98 212 GLN B CA 1
ATOM 6132 C C . GLN B 1 212 ? -11.648 -21.797 -25.688 1 98 212 GLN B C 1
ATOM 6134 O O . GLN B 1 212 ? -12.289 -21.312 -26.625 1 98 212 GLN B O 1
ATOM 6139 N N . ALA B 1 213 ? -10.445 -22.219 -25.844 1 97.12 213 ALA B N 1
ATOM 6140 C CA . ALA B 1 213 ? -9.734 -22.156 -27.125 1 97.12 213 ALA B CA 1
ATOM 6141 C C . ALA B 1 213 ? -10.273 -23.188 -28.109 1 97.12 213 ALA B C 1
ATOM 6143 O O . ALA B 1 213 ? -10.406 -22.906 -29.312 1 97.12 213 ALA B O 1
ATOM 6144 N N . TRP B 1 214 ? -10.617 -24.375 -27.641 1 97.94 214 TRP B N 1
ATOM 6145 C CA . TRP B 1 214 ? -10.953 -25.484 -28.516 1 97.94 214 TRP B CA 1
ATOM 6146 C C . TRP B 1 214 ? -12.453 -25.578 -28.734 1 97.94 214 TRP B C 1
ATOM 6148 O O . TRP B 1 214 ? -12.914 -26.109 -29.75 1 97.94 214 TRP B O 1
ATOM 6158 N N . GLY B 1 215 ? -13.242 -25.062 -27.828 1 98.12 215 GLY B N 1
ATOM 6159 C CA . GLY B 1 215 ? -14.688 -25.156 -27.922 1 98.12 215 GLY B CA 1
ATOM 6160 C C . GLY B 1 215 ? -15.227 -24.766 -29.281 1 98.12 215 GLY B C 1
ATOM 6161 O O . GLY B 1 215 ? -15.953 -25.531 -29.922 1 98.12 215 GLY B O 1
ATOM 6162 N N . PRO B 1 216 ? -14.797 -23.641 -29.781 1 97.81 216 PRO B N 1
ATOM 6163 C CA . PRO B 1 216 ? -15.352 -23.141 -31.031 1 97.81 216 PRO B CA 1
ATOM 6164 C C . PRO B 1 216 ? -14.82 -23.906 -32.25 1 97.81 216 PRO B C 1
ATOM 6166 O O . PRO B 1 216 ? -15.367 -23.781 -33.344 1 97.81 216 PRO B O 1
ATOM 6169 N N . VAL B 1 217 ? -13.789 -24.719 -32.125 1 97.06 217 VAL B N 1
ATOM 6170 C CA . VAL B 1 217 ? -13.102 -25.141 -33.312 1 97.06 217 VAL B CA 1
ATOM 6171 C C . VAL B 1 217 ? -13.062 -26.672 -33.375 1 97.06 217 VAL B C 1
ATOM 6173 O O . VAL B 1 217 ? -12.969 -27.25 -34.469 1 97.06 217 VAL B O 1
ATOM 6176 N N . ALA B 1 218 ? -13.125 -27.375 -32.25 1 98.31 218 ALA B N 1
ATOM 6177 C CA . ALA B 1 218 ? -12.992 -28.828 -32.219 1 98.31 218 ALA B CA 1
ATOM 6178 C C . ALA B 1 218 ? -14.242 -29.5 -32.781 1 98.31 218 ALA B C 1
ATOM 6180 O O . ALA B 1 218 ? -15.336 -28.938 -32.719 1 98.31 218 ALA B O 1
ATOM 6181 N N . GLY B 1 219 ? -14.023 -30.719 -33.406 1 98.44 219 GLY B N 1
ATOM 6182 C CA . GLY B 1 219 ? -15.203 -31.484 -33.781 1 98.44 219 GLY B CA 1
ATOM 6183 C C . GLY B 1 219 ? -16.109 -31.797 -32.594 1 98.44 219 GLY B C 1
ATOM 6184 O O . GLY B 1 219 ? -17.312 -31.531 -32.656 1 98.44 219 GLY B O 1
ATOM 6185 N N . GLU B 1 220 ? -15.523 -32.375 -31.672 1 98.5 220 GLU B N 1
ATOM 6186 C CA . GLU B 1 220 ? -16.156 -32.625 -30.391 1 98.5 220 GLU B CA 1
ATOM 6187 C C . GLU B 1 220 ? -15.172 -32.406 -29.234 1 98.5 220 GLU B C 1
ATOM 6189 O O . GLU B 1 220 ? -13.992 -32.75 -29.344 1 98.5 220 GLU B O 1
ATOM 6194 N N . LEU B 1 221 ? -15.688 -31.812 -28.203 1 98.81 221 LEU B N 1
ATOM 6195 C CA . LEU B 1 221 ? -14.859 -31.578 -27.016 1 98.81 221 LEU B CA 1
ATOM 6196 C C . LEU B 1 221 ? -15.562 -32.062 -25.75 1 98.81 221 LEU B C 1
ATOM 6198 O O . LEU B 1 221 ? -16.656 -31.562 -25.422 1 98.81 221 LEU B O 1
ATOM 6202 N N . LYS B 1 222 ? -14.992 -33.031 -25.094 1 98.75 222 LYS B N 1
ATOM 6203 C CA . LYS B 1 222 ? -15.492 -33.469 -23.797 1 98.75 222 LYS B CA 1
ATOM 6204 C C . LYS B 1 222 ? -14.547 -33.062 -22.688 1 98.75 222 LYS B C 1
ATOM 6206 O O . LYS B 1 222 ? -13.344 -33.281 -22.75 1 98.75 222 LYS B O 1
ATOM 6211 N N . VAL B 1 223 ? -15.078 -32.406 -21.719 1 98.75 223 VAL B N 1
ATOM 6212 C CA . VAL B 1 223 ? -14.312 -31.953 -20.562 1 98.75 223 VAL B CA 1
ATOM 6213 C C . VAL B 1 223 ? -14.57 -32.875 -19.375 1 98.75 223 VAL B C 1
ATOM 6215 O O . VAL B 1 223 ? -15.688 -32.938 -18.844 1 98.75 223 VAL B O 1
ATOM 6218 N N . PHE B 1 224 ? -13.57 -33.594 -19 1 98.12 224 PHE B N 1
ATOM 6219 C CA . PHE B 1 224 ? -13.672 -34.469 -17.844 1 98.12 224 PHE B CA 1
ATOM 6220 C C . PHE B 1 224 ? -13.469 -33.688 -16.547 1 98.12 224 PHE B C 1
ATOM 6222 O O . PHE B 1 224 ? -12.375 -33.219 -16.281 1 98.12 224 PHE B O 1
ATOM 6229 N N . GLN B 1 225 ? -14.492 -33.625 -15.781 1 97.5 225 GLN B N 1
ATOM 6230 C CA . GLN B 1 225 ? -14.539 -32.75 -14.617 1 97.5 225 GLN B CA 1
ATOM 6231 C C . GLN B 1 225 ? -14.797 -33.531 -13.336 1 97.5 225 GLN B C 1
ATOM 6233 O O . GLN B 1 225 ? -15.766 -34.281 -13.25 1 97.5 225 GLN B O 1
ATOM 6238 N N . ARG B 1 226 ? -13.914 -33.406 -12.383 1 94.12 226 ARG B N 1
ATOM 6239 C CA . ARG B 1 226 ? -14.172 -33.906 -11.047 1 94.12 226 ARG B CA 1
ATOM 6240 C C . ARG B 1 226 ? -14.805 -32.844 -10.164 1 94.12 226 ARG B C 1
ATOM 6242 O O . ARG B 1 226 ? -15.812 -33.094 -9.5 1 94.12 226 ARG B O 1
ATOM 6249 N N . THR B 1 227 ? -14.172 -31.703 -10.07 1 94.31 227 THR B N 1
ATOM 6250 C CA . THR B 1 227 ? -14.656 -30.516 -9.375 1 94.31 227 THR B CA 1
ATOM 6251 C C . THR B 1 227 ? -14.734 -29.328 -10.32 1 94.31 227 THR B C 1
ATOM 6253 O O . THR B 1 227 ? -13.766 -29.016 -11.023 1 94.31 227 THR B O 1
ATOM 6256 N N . PRO B 1 228 ? -15.891 -28.688 -10.398 1 97.06 228 PRO B N 1
ATOM 6257 C CA . PRO B 1 228 ? -15.977 -27.531 -11.297 1 97.06 228 PRO B CA 1
ATOM 6258 C C . PRO B 1 228 ? -15.094 -26.359 -10.844 1 97.06 228 PRO B C 1
ATOM 6260 O O . PRO B 1 228 ? -14.859 -26.188 -9.641 1 97.06 228 PRO B O 1
ATOM 6263 N N . ASN B 1 229 ? -14.508 -25.656 -11.805 1 96.56 229 ASN B N 1
ATOM 6264 C CA . ASN B 1 229 ? -13.82 -24.406 -11.492 1 96.56 229 ASN B CA 1
ATOM 6265 C C . ASN B 1 229 ? -14.805 -23.266 -11.258 1 96.56 229 ASN B C 1
ATOM 6267 O O . ASN B 1 229 ? -15.789 -23.141 -11.977 1 96.56 229 ASN B O 1
ATOM 6271 N N . LEU B 1 230 ? -14.555 -22.469 -10.281 1 98.31 230 LEU B N 1
ATOM 6272 C CA . LEU B 1 230 ? -15.375 -21.297 -10.008 1 98.31 230 LEU B CA 1
ATOM 6273 C C . LEU B 1 230 ? -14.789 -20.062 -10.664 1 98.31 230 LEU B C 1
ATOM 6275 O O . LEU B 1 230 ? -14.352 -19.125 -9.969 1 98.31 230 LEU B O 1
ATOM 6279 N N . ALA B 1 231 ? -14.852 -20.031 -11.992 1 98.5 231 ALA B N 1
ATOM 6280 C CA . ALA B 1 231 ? -14.18 -19.031 -12.805 1 98.5 231 ALA B CA 1
ATOM 6281 C C . ALA B 1 231 ? -14.906 -17.688 -12.727 1 98.5 231 ALA B C 1
ATOM 6283 O O . ALA B 1 231 ? -16.109 -17.641 -12.492 1 98.5 231 ALA B O 1
ATOM 6284 N N . VAL B 1 232 ? -14.203 -16.609 -12.836 1 98.56 232 VAL B N 1
ATOM 6285 C CA . VAL B 1 232 ? -14.742 -15.258 -12.797 1 98.56 232 VAL B CA 1
ATOM 6286 C C . VAL B 1 232 ? -14.375 -14.516 -14.078 1 98.56 232 VAL B C 1
ATOM 6288 O O . VAL B 1 232 ? -13.438 -14.906 -14.781 1 98.56 232 VAL B O 1
ATOM 6291 N N . PRO B 1 233 ? -15.078 -13.477 -14.43 1 98.19 233 PRO B N 1
ATOM 6292 C CA . PRO B 1 233 ? -14.875 -12.828 -15.727 1 98.19 233 PRO B CA 1
ATOM 6293 C C . PRO B 1 233 ? -13.539 -12.094 -15.812 1 98.19 233 PRO B C 1
ATOM 6295 O O . PRO B 1 233 ? -13.188 -11.344 -14.906 1 98.19 233 PRO B O 1
ATOM 6298 N N . MET B 1 234 ? -12.891 -12.242 -16.906 1 97.75 234 MET B N 1
ATOM 6299 C CA . MET B 1 234 ? -11.57 -11.68 -17.156 1 97.75 234 MET B CA 1
ATOM 6300 C C . MET B 1 234 ? -11.672 -10.219 -17.578 1 97.75 234 MET B C 1
ATOM 6302 O O . MET B 1 234 ? -10.891 -9.383 -17.125 1 97.75 234 MET B O 1
ATOM 6306 N N . ARG B 1 235 ? -12.633 -9.891 -18.422 1 97.5 235 ARG B N 1
ATOM 6307 C CA . ARG B 1 235 ? -12.797 -8.578 -19.031 1 97.5 235 ARG B CA 1
ATOM 6308 C C . ARG B 1 235 ? -11.547 -8.172 -19.797 1 97.5 235 ARG B C 1
ATOM 6310 O O . ARG B 1 235 ? -11.016 -7.078 -19.609 1 97.5 235 ARG B O 1
ATOM 6317 N N . LYS B 1 236 ? -11.125 -9.055 -20.719 1 97.19 236 LYS B N 1
ATOM 6318 C CA . LYS B 1 236 ? -9.977 -8.797 -21.594 1 97.19 236 LYS B CA 1
ATOM 6319 C C . LYS B 1 236 ? -10.281 -7.676 -22.578 1 97.19 236 LYS B C 1
ATOM 6321 O O . LYS B 1 236 ? -11.383 -7.609 -23.125 1 97.19 236 LYS B O 1
ATOM 6326 N N . ARG B 1 237 ? -9.367 -6.797 -22.766 1 96.88 237 ARG B N 1
ATOM 6327 C CA . ARG B 1 237 ? -9.508 -5.719 -23.734 1 96.88 237 ARG B CA 1
ATOM 6328 C C . ARG B 1 237 ? -8.164 -5.379 -24.375 1 96.88 237 ARG B C 1
ATOM 6330 O O . ARG B 1 237 ? -7.113 -5.598 -23.781 1 96.88 237 ARG B O 1
ATOM 6337 N N . SER B 1 238 ? -8.195 -4.887 -25.578 1 97.25 238 SER B N 1
ATOM 6338 C CA . SER B 1 238 ? -6.996 -4.41 -26.25 1 97.25 238 SER B CA 1
ATOM 6339 C C . SER B 1 238 ? -6.504 -3.1 -25.656 1 97.25 238 SER B C 1
ATOM 6341 O O . SER B 1 238 ? -7.297 -2.314 -25.125 1 97.25 238 SER B O 1
ATOM 6343 N N . LEU B 1 239 ? -5.238 -2.904 -25.672 1 97 239 LEU B N 1
ATOM 6344 C CA . LEU B 1 239 ? -4.629 -1.664 -25.203 1 97 239 LEU B CA 1
ATOM 6345 C C . LEU B 1 239 ? -3.818 -1.003 -26.312 1 97 239 LEU B C 1
ATOM 6347 O O . LEU B 1 239 ? -3.152 -1.688 -27.094 1 97 239 LEU B O 1
ATOM 6351 N N . THR B 1 240 ? -3.84 0.311 -26.359 1 97.31 240 THR B N 1
ATOM 6352 C CA . THR B 1 240 ? -3.018 1.057 -27.312 1 97.31 240 THR B CA 1
ATOM 6353 C C . THR B 1 240 ? -1.692 1.463 -26.672 1 97.31 240 THR B C 1
ATOM 6355 O O . THR B 1 240 ? -1.577 1.514 -25.453 1 97.31 240 THR B O 1
ATOM 6358 N N . ALA B 1 241 ? -0.747 1.697 -27.5 1 97.62 241 ALA B N 1
ATOM 6359 C CA . ALA B 1 241 ? 0.54 2.195 -27.016 1 97.62 241 ALA B CA 1
ATOM 6360 C C . ALA B 1 241 ? 0.37 3.504 -26.25 1 97.62 241 ALA B C 1
ATOM 6362 O O . ALA B 1 241 ? 1.02 3.719 -25.219 1 97.62 241 ALA B O 1
ATOM 6363 N N . LYS B 1 242 ? -0.449 4.359 -26.734 1 96.81 242 LYS B N 1
ATOM 6364 C CA . LYS B 1 242 ? -0.675 5.664 -26.109 1 96.81 242 LYS B CA 1
ATOM 6365 C C . LYS B 1 242 ? -1.222 5.508 -24.688 1 96.81 242 LYS B C 1
ATOM 6367 O O . LYS B 1 242 ? -0.741 6.156 -23.766 1 96.81 242 LYS B O 1
ATOM 6372 N N . GLU B 1 243 ? -2.24 4.645 -24.5 1 95.44 243 GLU B N 1
ATOM 6373 C CA . GLU B 1 243 ? -2.834 4.391 -23.203 1 95.44 243 GLU B CA 1
ATOM 6374 C C . GLU B 1 243 ? -1.773 3.971 -22.188 1 95.44 243 GLU B C 1
ATOM 6376 O O . GLU B 1 243 ? -1.82 4.379 -21.016 1 95.44 243 GLU B O 1
ATOM 6381 N N . GLN B 1 244 ? -0.874 3.215 -22.656 1 97.44 244 GLN B N 1
ATOM 6382 C CA . GLN B 1 244 ? 0.159 2.67 -21.781 1 97.44 244 GLN B CA 1
ATOM 6383 C C . GLN B 1 244 ? 1.273 3.686 -21.547 1 97.44 244 GLN B C 1
ATOM 6385 O O . GLN B 1 244 ? 1.671 3.93 -20.406 1 97.44 244 GLN B O 1
ATOM 6390 N N . ASN B 1 245 ? 1.771 4.289 -22.594 1 97.62 245 ASN B N 1
ATOM 6391 C CA . ASN B 1 245 ? 2.881 5.23 -22.484 1 97.62 245 ASN B CA 1
ATOM 6392 C C . ASN B 1 245 ? 2.498 6.457 -21.656 1 97.62 245 ASN B C 1
ATOM 6394 O O . ASN B 1 245 ? 3.318 6.984 -20.906 1 97.62 245 ASN B O 1
ATOM 6398 N N . ASP B 1 246 ? 1.248 6.895 -21.766 1 96.06 246 ASP B N 1
ATOM 6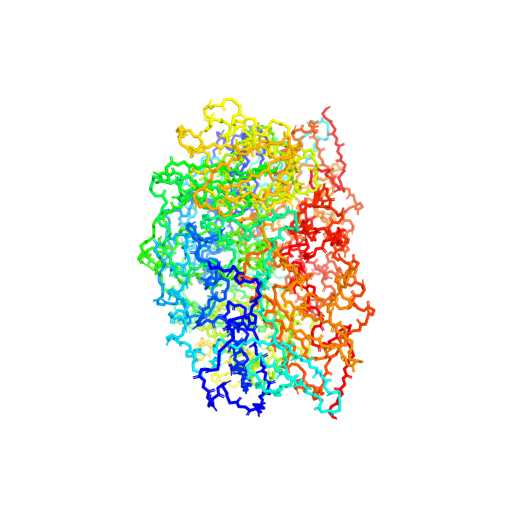399 C CA . ASP B 1 246 ? 0.755 8.062 -21.047 1 96.06 246 ASP B CA 1
ATOM 6400 C C . ASP B 1 246 ? 0.725 7.816 -19.547 1 96.06 246 ASP B C 1
ATOM 6402 O O . ASP B 1 246 ? 0.748 8.766 -18.75 1 96.06 246 ASP B O 1
ATOM 6406 N N . THR B 1 247 ? 0.731 6.645 -19.125 1 95.88 247 THR B N 1
ATOM 6407 C CA . THR B 1 247 ? 0.517 6.352 -17.719 1 95.88 247 THR B CA 1
ATOM 6408 C C . THR B 1 247 ? 1.798 5.828 -17.062 1 95.88 247 THR B C 1
ATOM 6410 O O . THR B 1 247 ? 1.852 5.629 -15.852 1 95.88 247 THR B O 1
ATOM 6413 N N . LYS B 1 248 ? 2.891 5.648 -17.844 1 97.44 248 LYS B N 1
ATOM 6414 C CA . LYS B 1 248 ? 4.121 5.023 -17.359 1 97.44 248 LYS B CA 1
ATOM 6415 C C . LYS B 1 248 ? 4.777 5.863 -16.266 1 97.44 248 LYS B C 1
ATOM 6417 O O . LYS B 1 248 ? 5.566 5.352 -15.477 1 97.44 248 LYS B O 1
ATOM 6422 N N . VAL B 1 249 ? 4.402 7.125 -16.219 1 95.44 249 VAL B N 1
ATOM 6423 C CA . VAL B 1 249 ? 4.988 8.023 -15.234 1 95.44 249 VAL B CA 1
ATOM 6424 C C . VAL B 1 249 ? 4.676 7.527 -13.828 1 95.44 249 VAL B C 1
ATOM 6426 O O . VAL B 1 249 ? 5.453 7.742 -12.898 1 95.44 249 VAL B O 1
ATOM 6429 N N . PHE B 1 250 ? 3.574 6.715 -13.68 1 96.5 250 PHE B N 1
ATOM 6430 C CA . PHE B 1 250 ? 3.166 6.277 -12.344 1 96.5 250 PHE B CA 1
ATOM 6431 C C . PHE B 1 250 ? 3.447 4.793 -12.156 1 96.5 250 PHE B C 1
ATOM 6433 O O . PHE B 1 250 ? 3.051 4.203 -11.148 1 96.5 250 PHE B O 1
ATOM 6440 N N . TYR B 1 251 ? 4.168 4.141 -13.094 1 97.75 251 TYR B N 1
ATOM 6441 C CA . TYR B 1 251 ? 4.469 2.719 -12.969 1 97.75 251 TYR B CA 1
ATOM 6442 C C . TYR B 1 251 ? 5.277 2.441 -11.711 1 97.75 251 TYR B C 1
ATOM 6444 O O . TYR B 1 251 ? 5.023 1.463 -11.008 1 97.75 251 TYR B O 1
ATOM 6452 N N . PRO B 1 252 ? 6.238 3.318 -11.375 1 97.56 252 PRO B N 1
ATOM 6453 C CA . PRO B 1 252 ? 6.973 3.047 -10.141 1 97.56 252 PRO B CA 1
ATOM 6454 C C . PRO B 1 252 ? 6.059 2.977 -8.914 1 97.56 252 PRO B C 1
ATOM 6456 O O . PRO B 1 252 ? 6.195 2.064 -8.094 1 97.56 252 PRO B O 1
ATOM 6459 N N . GLU B 1 253 ? 5.109 3.887 -8.797 1 97.94 253 GLU B N 1
ATOM 6460 C CA . GLU B 1 253 ? 4.16 3.887 -7.691 1 97.94 253 GLU B CA 1
ATOM 6461 C C . GLU B 1 253 ? 3.248 2.666 -7.742 1 97.94 253 GLU B C 1
ATOM 6463 O O . GLU B 1 253 ? 2.957 2.055 -6.711 1 97.94 253 GLU B O 1
ATOM 6468 N N . LEU B 1 254 ? 2.836 2.322 -8.938 1 98.25 254 LEU B N 1
ATOM 6469 C CA . LEU B 1 254 ? 1.94 1.179 -9.086 1 98.25 254 LEU B CA 1
ATOM 6470 C C . LEU B 1 254 ? 2.648 -0.118 -8.703 1 98.25 254 LEU B C 1
ATOM 6472 O O . LEU B 1 254 ? 2.055 -0.995 -8.078 1 98.25 254 LEU B O 1
ATOM 6476 N N . PHE B 1 255 ? 3.93 -0.235 -9.039 1 98.44 255 PHE B N 1
ATOM 6477 C CA . PHE B 1 255 ? 4.707 -1.416 -8.688 1 98.44 255 PHE B CA 1
ATOM 6478 C C . PHE B 1 255 ? 4.891 -1.508 -7.176 1 98.44 255 PHE B C 1
ATOM 6480 O O . PHE B 1 255 ? 4.836 -2.598 -6.602 1 98.44 255 PHE B O 1
ATOM 6487 N N . ARG B 1 256 ? 5.07 -0.402 -6.547 1 97.81 256 ARG B N 1
ATOM 6488 C CA . ARG B 1 256 ? 5.176 -0.407 -5.094 1 97.81 256 ARG B CA 1
ATOM 6489 C C . ARG B 1 256 ? 3.83 -0.722 -4.449 1 97.81 256 ARG B C 1
ATOM 6491 O O . ARG B 1 256 ? 3.768 -1.43 -3.443 1 97.81 256 ARG B O 1
ATOM 6498 N N . TYR B 1 257 ? 2.77 -0.214 -5.082 1 98.19 257 TYR B N 1
ATOM 6499 C CA . TYR B 1 257 ? 1.428 -0.411 -4.543 1 98.19 257 TYR B CA 1
ATOM 6500 C C . TYR B 1 257 ? 1.037 -1.884 -4.578 1 98.19 257 TYR B C 1
ATOM 6502 O O . TYR B 1 257 ? 0.434 -2.396 -3.635 1 98.19 257 TYR B O 1
ATOM 6510 N N . ARG B 1 258 ? 1.362 -2.564 -5.609 1 98.19 258 ARG B N 1
ATOM 6511 C CA . ARG B 1 258 ? 0.949 -3.961 -5.703 1 98.19 258 ARG B CA 1
ATOM 6512 C C . ARG B 1 258 ? 1.578 -4.793 -4.594 1 98.19 258 ARG B C 1
ATOM 6514 O O . ARG B 1 258 ? 0.997 -5.785 -4.148 1 98.19 258 ARG B O 1
ATOM 6521 N N . GLU B 1 259 ? 2.756 -4.395 -4.051 1 97.69 259 GLU B N 1
ATOM 6522 C CA . GLU B 1 259 ? 3.428 -5.121 -2.979 1 97.69 259 GLU B CA 1
ATOM 6523 C C . GLU B 1 259 ? 2.725 -4.902 -1.642 1 97.69 259 GLU B C 1
ATOM 6525 O O . GLU B 1 259 ? 2.992 -5.613 -0.671 1 97.69 259 GLU B O 1
ATOM 6530 N N . ARG B 1 260 ? 1.769 -3.957 -1.654 1 97.12 260 ARG B N 1
ATOM 6531 C CA . ARG B 1 260 ? 1.107 -3.6 -0.404 1 97.12 260 ARG B CA 1
ATOM 6532 C C . ARG B 1 260 ? -0.284 -4.219 -0.325 1 97.12 260 ARG B C 1
ATOM 6534 O O . ARG B 1 260 ? -1.057 -3.908 0.585 1 97.12 260 ARG B O 1
ATOM 6541 N N . ASN B 1 261 ? -0.604 -5.039 -1.224 1 97.25 261 ASN B N 1
ATOM 6542 C CA . ASN B 1 261 ? -1.913 -5.684 -1.25 1 97.25 261 ASN B CA 1
ATOM 6543 C C . ASN B 1 261 ? -1.799 -7.195 -1.055 1 97.25 261 ASN B C 1
ATOM 6545 O O . ASN B 1 261 ? -0.811 -7.805 -1.466 1 97.25 261 ASN B O 1
ATOM 6549 N N . PHE B 1 262 ? -2.783 -7.844 -0.568 1 96 262 PHE B N 1
ATOM 6550 C CA . PHE B 1 262 ? -2.832 -9.219 -0.1 1 96 262 PHE B CA 1
ATOM 6551 C C . PHE B 1 262 ? -2.309 -10.172 -1.168 1 96 262 PHE B C 1
ATOM 6553 O O . PHE B 1 262 ? -1.436 -11 -0.897 1 96 262 PHE B O 1
ATOM 6560 N N . GLY B 1 263 ? -2.697 -10.055 -2.406 1 96.56 263 GLY B N 1
ATOM 6561 C CA . GLY B 1 263 ? -2.346 -10.984 -3.471 1 96.56 263 GLY B CA 1
ATOM 6562 C C . GLY B 1 263 ? -1.344 -10.406 -4.453 1 96.56 263 GLY B C 1
ATOM 6563 O O . GLY B 1 263 ? -1.111 -10.984 -5.52 1 96.56 263 GLY B O 1
ATOM 6564 N N . GLY B 1 264 ? -0.789 -9.195 -4.172 1 97.5 264 GLY B N 1
ATOM 6565 C CA . GLY B 1 264 ? 0.198 -8.586 -5.051 1 97.5 264 GLY B CA 1
ATOM 6566 C C . GLY B 1 264 ? -0.415 -7.93 -6.273 1 97.5 264 GLY B C 1
ATOM 6567 O O . GLY B 1 264 ? 0.211 -7.879 -7.336 1 97.5 264 GLY B O 1
ATOM 6568 N N . PHE B 1 265 ? -1.662 -7.492 -6.172 1 98.06 265 PHE B N 1
ATOM 6569 C CA . PHE B 1 265 ? -2.387 -6.828 -7.25 1 98.06 265 PHE B CA 1
ATOM 6570 C C . PHE B 1 265 ? -2.572 -5.348 -6.949 1 98.06 265 PHE B C 1
ATOM 6572 O O . PHE B 1 265 ? -2.156 -4.867 -5.891 1 98.06 265 PHE B O 1
ATOM 6579 N N . LEU B 1 266 ? -3.186 -4.598 -7.902 1 97.88 266 LEU B N 1
ATOM 6580 C CA . LEU B 1 266 ? -3.438 -3.174 -7.707 1 97.88 266 LEU B CA 1
ATOM 6581 C C . LEU B 1 266 ? -4.754 -2.951 -6.969 1 97.88 266 LEU B C 1
ATOM 6583 O O . LEU B 1 266 ? -5.434 -1.946 -7.191 1 97.88 266 LEU B O 1
ATOM 6587 N N . TYR B 1 267 ? -5.168 -3.947 -6.215 1 97.12 267 TYR B N 1
ATOM 6588 C CA . TYR B 1 267 ? -6.316 -3.908 -5.316 1 97.12 267 TYR B CA 1
ATOM 6589 C C . TYR B 1 267 ? -6.141 -4.895 -4.168 1 97.12 267 TYR B C 1
ATOM 6591 O O . TYR B 1 267 ? -5.34 -5.828 -4.258 1 97.12 267 TYR B O 1
ATOM 6599 N N . GLY B 1 268 ? -6.773 -4.684 -3.109 1 95.94 268 GLY B N 1
ATOM 6600 C CA . GLY B 1 268 ? -6.738 -5.539 -1.935 1 95.94 268 GLY B CA 1
ATOM 6601 C C . GLY B 1 268 ? -8.109 -5.793 -1.341 1 95.94 268 GLY B C 1
ATOM 6602 O O . GLY B 1 268 ? -9.109 -5.266 -1.831 1 95.94 268 GLY B O 1
ATOM 6603 N N . LEU B 1 269 ? -8.172 -6.531 -0.327 1 97.19 269 LEU B N 1
ATOM 6604 C CA . LEU B 1 269 ? -9.43 -6.895 0.314 1 97.19 269 LEU B CA 1
ATOM 6605 C C . LEU B 1 269 ? -10.148 -5.656 0.841 1 97.19 269 LEU B C 1
ATOM 6607 O O . LEU B 1 269 ? -9.508 -4.703 1.282 1 97.19 269 LEU B O 1
ATOM 6611 N N . TYR B 1 270 ? -11.445 -5.727 0.757 1 97.56 270 TYR B N 1
ATOM 6612 C CA . TYR B 1 270 ? -12.305 -4.656 1.255 1 97.56 270 TYR B CA 1
ATOM 6613 C C . TYR B 1 270 ? -12.141 -4.48 2.758 1 97.56 270 TYR B C 1
ATOM 6615 O O . TYR B 1 270 ? -11.922 -5.453 3.484 1 97.56 270 TYR B O 1
ATOM 6623 N N . GLU B 1 271 ? -12.18 -3.309 3.266 1 96.62 271 GLU B N 1
ATOM 6624 C CA . GLU B 1 271 ? -11.93 -3.043 4.68 1 96.62 271 GLU B CA 1
ATOM 6625 C C . GLU B 1 271 ? -13.086 -3.531 5.547 1 96.62 271 GLU B C 1
ATOM 6627 O O . GLU B 1 271 ? -12.922 -3.734 6.75 1 96.62 271 GLU B O 1
ATOM 6632 N N . LYS B 1 272 ? -14.367 -3.756 4.977 1 97.44 272 LYS B N 1
ATOM 6633 C CA . LYS B 1 272 ? -15.547 -4.18 5.73 1 97.44 272 LYS B CA 1
ATOM 6634 C C . LYS B 1 272 ? -15.695 -5.699 5.703 1 97.44 272 LYS B C 1
ATOM 6636 O O . LYS B 1 272 ? -15.219 -6.359 4.777 1 97.44 272 LYS B O 1
ATOM 6641 N N . GLY B 1 273 ? -16.328 -6.223 6.738 1 97.94 273 GLY B N 1
ATOM 6642 C CA . GLY B 1 273 ? -16.828 -7.59 6.703 1 97.94 273 GLY B CA 1
ATOM 6643 C C . GLY B 1 273 ? -18.125 -7.742 5.93 1 97.94 273 GLY B C 1
ATOM 6644 O O . GLY B 1 273 ? -18.875 -6.777 5.766 1 97.94 273 GLY B O 1
ATOM 6645 N N . THR B 1 274 ? -18.391 -8.906 5.551 1 98.56 274 THR B N 1
ATOM 6646 C CA . THR B 1 274 ? -19.484 -9.242 4.66 1 98.56 274 THR B CA 1
ATOM 6647 C C . THR B 1 274 ? -20.812 -8.766 5.242 1 98.56 274 THR B C 1
ATOM 6649 O O . THR B 1 274 ? -21.672 -8.242 4.516 1 98.56 274 THR B O 1
ATOM 6652 N N . PHE B 1 275 ? -20.969 -8.906 6.496 1 97.94 275 PHE B N 1
ATOM 6653 C CA . PHE B 1 275 ? -22.281 -8.688 7.098 1 97.94 275 PHE B CA 1
ATOM 6654 C C . PHE B 1 275 ? -22.375 -7.301 7.715 1 97.94 275 PHE B C 1
ATOM 6656 O O . PHE B 1 275 ? -23.359 -6.977 8.391 1 97.94 275 PHE B O 1
ATOM 6663 N N . GLU B 1 276 ? -21.359 -6.445 7.52 1 97.56 276 GLU B N 1
ATOM 6664 C CA . GLU B 1 276 ? -21.438 -5.039 7.902 1 97.56 276 GLU B CA 1
ATOM 6665 C C . GLU B 1 276 ? -22.344 -4.258 6.965 1 97.56 276 GLU B C 1
ATOM 6667 O O . GLU B 1 276 ? -22.844 -3.191 7.324 1 97.56 276 GLU B O 1
ATOM 6672 N N . ASP B 1 277 ? -22.469 -4.742 5.77 1 97.56 277 ASP B N 1
ATOM 6673 C CA . ASP B 1 277 ? -23.328 -4.113 4.77 1 97.56 277 ASP B CA 1
ATOM 6674 C C . ASP B 1 277 ? -24.688 -4.805 4.699 1 97.56 277 ASP B C 1
ATOM 6676 O O . ASP B 1 277 ? -24.812 -5.988 5.027 1 97.56 277 ASP B O 1
ATOM 6680 N N . THR B 1 278 ? -25.75 -4.055 4.301 1 96.75 278 THR B N 1
ATOM 6681 C CA . THR B 1 278 ? -27.047 -4.652 4.031 1 96.75 278 THR B CA 1
ATOM 6682 C C . THR B 1 278 ? -26.969 -5.582 2.822 1 96.75 278 THR B C 1
ATOM 6684 O O . THR B 1 278 ? -26 -5.566 2.078 1 96.75 278 THR B O 1
ATOM 6687 N N . GLU B 1 279 ? -27.969 -6.406 2.666 1 97.69 279 GLU B N 1
ATOM 6688 C CA . GLU B 1 279 ? -28.031 -7.305 1.517 1 97.69 279 GLU B CA 1
ATOM 6689 C C . GLU B 1 279 ? -27.969 -6.527 0.206 1 97.69 279 GLU B C 1
ATOM 6691 O O . GLU B 1 279 ? -27.281 -6.938 -0.731 1 97.69 279 GLU B O 1
ATOM 6696 N N . GLU B 1 280 ? -28.656 -5.418 0.172 1 97.44 280 GLU B N 1
ATOM 6697 C CA . GLU B 1 280 ? -28.688 -4.59 -1.029 1 97.44 280 GLU B CA 1
ATOM 6698 C C . GLU B 1 280 ? -27.312 -4.008 -1.326 1 97.44 280 GLU B C 1
ATOM 6700 O O . GLU B 1 280 ? -26.859 -4.02 -2.473 1 97.44 280 GLU B O 1
ATOM 6705 N N . GLU B 1 281 ? -26.641 -3.531 -0.271 1 97.44 281 GLU B N 1
ATOM 6706 C CA . GLU B 1 281 ? -25.297 -2.977 -0.423 1 97.44 281 GLU B CA 1
ATOM 6707 C C . GLU B 1 281 ? -24.312 -4.051 -0.855 1 97.44 281 GLU B C 1
ATOM 6709 O O . GLU B 1 281 ? -23.438 -3.797 -1.694 1 97.44 281 GLU B O 1
ATOM 6714 N N . ARG B 1 282 ? -24.406 -5.18 -0.26 1 98.38 282 ARG B N 1
ATOM 6715 C CA . ARG B 1 282 ? -23.531 -6.301 -0.585 1 98.38 282 ARG B CA 1
ATOM 6716 C C . ARG B 1 282 ? -23.688 -6.715 -2.045 1 98.38 282 ARG B C 1
ATOM 6718 O O . ARG B 1 282 ? -22.703 -6.941 -2.742 1 98.38 282 ARG B O 1
ATOM 6725 N N . GLU B 1 283 ? -24.969 -6.809 -2.523 1 98.44 283 GLU B N 1
ATOM 6726 C CA . GLU B 1 283 ? -25.25 -7.168 -3.912 1 98.44 283 GLU B CA 1
ATOM 6727 C C . GLU B 1 283 ? -24.641 -6.148 -4.875 1 98.44 283 GLU B C 1
ATOM 6729 O O . GLU B 1 283 ? -24.062 -6.523 -5.895 1 98.44 283 GLU B O 1
ATOM 6734 N N . LYS B 1 284 ? -24.797 -4.91 -4.516 1 98.19 284 LYS B N 1
ATOM 6735 C CA . LYS B 1 284 ? -24.25 -3.846 -5.348 1 98.19 284 LYS B CA 1
ATOM 6736 C C . LYS B 1 284 ? -22.719 -3.924 -5.395 1 98.19 284 LYS B C 1
ATOM 6738 O O . LYS B 1 284 ? -22.125 -3.711 -6.449 1 98.19 284 LYS B O 1
ATOM 6743 N N . PHE B 1 285 ? -22.172 -4.172 -4.238 1 98.44 285 PHE B N 1
ATOM 6744 C CA . PHE B 1 285 ? -20.719 -4.285 -4.156 1 98.44 285 PHE B CA 1
ATOM 6745 C C . PHE B 1 285 ? -20.219 -5.465 -4.973 1 98.44 285 PHE B C 1
ATOM 6747 O O . PHE B 1 285 ? -19.266 -5.336 -5.746 1 98.44 285 PHE B O 1
ATOM 6754 N N . TYR B 1 286 ? -20.844 -6.633 -4.859 1 98.88 286 TYR B N 1
ATOM 6755 C CA . TYR B 1 286 ? -20.484 -7.816 -5.637 1 98.88 286 TYR B CA 1
ATOM 6756 C C . TYR B 1 286 ? -20.609 -7.543 -7.133 1 98.88 286 TYR B C 1
ATOM 6758 O O . TYR B 1 286 ? -19.734 -7.938 -7.91 1 98.88 286 TYR B O 1
ATOM 6766 N N . GLN B 1 287 ? -21.688 -6.898 -7.496 1 98.75 287 GLN B N 1
ATOM 6767 C CA . GLN B 1 287 ? -21.891 -6.586 -8.906 1 98.75 287 GLN B CA 1
ATOM 6768 C C . GLN B 1 287 ? -20.781 -5.691 -9.445 1 98.75 287 GLN B C 1
ATOM 6770 O O . GLN B 1 287 ? -20.312 -5.875 -10.57 1 98.75 287 GLN B O 1
ATOM 6775 N N . LYS B 1 288 ? -20.422 -4.75 -8.625 1 98.38 288 LYS B N 1
ATOM 6776 C CA . LYS B 1 288 ? -19.328 -3.877 -9.023 1 98.38 288 LYS B CA 1
ATOM 6777 C C . LYS B 1 288 ? -18.047 -4.68 -9.289 1 98.38 288 LYS B C 1
ATOM 6779 O O . LYS B 1 288 ? -17.391 -4.5 -10.312 1 98.38 288 LYS B O 1
ATOM 6784 N N . LEU B 1 289 ? -17.641 -5.555 -8.352 1 98.56 289 LEU B N 1
ATOM 6785 C CA . LEU B 1 289 ? -16.469 -6.398 -8.508 1 98.56 289 LEU B CA 1
ATOM 6786 C C . LEU B 1 289 ? -16.578 -7.262 -9.758 1 98.56 289 LEU B C 1
ATOM 6788 O O . LEU B 1 289 ? -15.602 -7.43 -10.492 1 98.56 289 LEU B O 1
ATOM 6792 N N . TRP B 1 290 ? -17.781 -7.781 -9.969 1 98.56 290 TRP B N 1
ATOM 6793 C CA . TRP B 1 290 ? -18.078 -8.648 -11.109 1 98.56 290 TRP B CA 1
ATOM 6794 C C . TRP B 1 290 ? -17.906 -7.891 -12.422 1 98.56 290 TRP B C 1
ATOM 6796 O O . TRP B 1 290 ? -17.312 -8.414 -13.375 1 98.56 290 TRP B O 1
ATOM 6806 N N . ASP B 1 291 ? -18.375 -6.641 -12.477 1 98.12 291 ASP B N 1
ATOM 6807 C CA . ASP B 1 291 ? -18.328 -5.809 -13.672 1 98.12 291 ASP B CA 1
ATOM 6808 C C . ASP B 1 291 ? -16.906 -5.344 -13.977 1 98.12 291 ASP B C 1
ATOM 6810 O O . ASP B 1 291 ? -16.516 -5.238 -15.141 1 98.12 291 ASP B O 1
ATOM 6814 N N . GLU B 1 292 ? -16.203 -5.094 -12.953 1 96.94 292 GLU B N 1
ATOM 6815 C CA . GLU B 1 292 ? -14.82 -4.645 -13.133 1 96.94 292 GLU B CA 1
ATOM 6816 C C . GLU B 1 292 ? -13.938 -5.781 -13.641 1 96.94 292 GLU B C 1
ATOM 6818 O O . GLU B 1 292 ? -12.984 -5.547 -14.391 1 96.94 292 GLU B O 1
ATOM 6823 N N . GLY B 1 293 ? -14.188 -6.996 -13.211 1 97.81 293 GLY B N 1
ATOM 6824 C CA . GLY B 1 293 ? -13.547 -8.18 -13.766 1 97.81 293 GLY B CA 1
ATOM 6825 C C . GLY B 1 293 ? -12.195 -8.469 -13.141 1 97.81 293 GLY B C 1
ATOM 6826 O O . GLY B 1 293 ? -11.836 -7.863 -12.125 1 97.81 293 GLY B O 1
ATOM 6827 N N . GLY B 1 294 ? -11.445 -9.461 -13.68 1 97.62 294 GLY B N 1
ATOM 6828 C CA . GLY B 1 294 ? -10.219 -9.938 -13.07 1 97.62 294 GLY B CA 1
ATOM 6829 C C . GLY B 1 294 ? -10.445 -10.648 -11.75 1 97.62 294 GLY B C 1
ATOM 6830 O O . GLY B 1 294 ? -11.523 -11.188 -11.508 1 97.62 294 GLY B O 1
ATOM 6831 N N . PHE B 1 295 ? -9.461 -10.68 -10.969 1 98 295 PHE B N 1
ATOM 6832 C CA . PHE B 1 295 ? -9.547 -11.406 -9.703 1 98 295 PHE B CA 1
ATOM 6833 C C . PHE B 1 295 ? -10.18 -10.531 -8.625 1 98 295 PHE B C 1
ATOM 6835 O O . PHE B 1 295 ? -10.094 -10.852 -7.438 1 98 295 PHE B O 1
ATOM 6842 N N . ARG B 1 296 ? -10.805 -9.438 -9.031 1 98.25 296 ARG B N 1
ATOM 6843 C CA . ARG B 1 296 ? -11.367 -8.516 -8.047 1 98.25 296 ARG B CA 1
ATOM 6844 C C . ARG B 1 296 ? -12.43 -9.203 -7.199 1 98.25 296 ARG B C 1
ATOM 6846 O O . ARG B 1 296 ? -12.492 -9 -5.984 1 98.25 296 ARG B O 1
ATOM 6853 N N . PHE B 1 297 ? -13.281 -10.016 -7.816 1 98.69 297 PHE B N 1
ATOM 6854 C CA . PHE B 1 297 ? -14.312 -10.719 -7.055 1 98.69 297 PHE B CA 1
ATOM 6855 C C . PHE B 1 297 ? -13.688 -11.656 -6.031 1 98.69 297 PHE B C 1
ATOM 6857 O O . PHE B 1 297 ? -14.312 -12 -5.027 1 98.69 297 PHE B O 1
ATOM 6864 N N . TRP B 1 298 ? -12.453 -12.07 -6.273 1 98 298 TRP B N 1
ATOM 6865 C CA . TRP B 1 298 ? -11.711 -12.961 -5.383 1 98 298 TRP B CA 1
ATOM 6866 C C . TRP B 1 298 ? -10.883 -12.164 -4.387 1 98 298 TRP B C 1
ATOM 6868 O O . TRP B 1 298 ? -11.062 -12.289 -3.176 1 98 298 TRP B O 1
ATOM 6878 N N . LEU B 1 299 ? -10.148 -11.156 -4.855 1 97.56 299 LEU B N 1
ATOM 6879 C CA . LEU B 1 299 ? -9.07 -10.594 -4.047 1 97.56 299 LEU B CA 1
ATOM 6880 C C . LEU B 1 299 ? -9.383 -9.156 -3.645 1 97.56 299 LEU B C 1
ATOM 6882 O O . LEU B 1 299 ? -8.617 -8.531 -2.908 1 97.56 299 LEU B O 1
ATOM 6886 N N . ALA B 1 300 ? -10.43 -8.555 -4.133 1 98.12 300 ALA B N 1
ATOM 6887 C CA . ALA B 1 300 ? -10.906 -7.25 -3.672 1 98.12 300 ALA B CA 1
ATOM 6888 C C . ALA B 1 300 ? -12.219 -7.383 -2.914 1 98.12 300 ALA B C 1
ATOM 6890 O O . ALA B 1 300 ? -12.922 -6.395 -2.697 1 98.12 300 ALA B O 1
ATOM 6891 N N . ASN B 1 301 ? -12.594 -8.617 -2.523 1 98.56 301 ASN B N 1
ATOM 6892 C CA . ASN B 1 301 ? -13.844 -8.945 -1.842 1 98.56 301 ASN B CA 1
ATOM 6893 C C . ASN B 1 301 ? -13.781 -8.578 -0.361 1 98.56 301 ASN B C 1
ATOM 6895 O O . ASN B 1 301 ? -12.781 -8.031 0.109 1 98.56 301 ASN B O 1
ATOM 6899 N N . TYR B 1 302 ? -14.922 -8.789 0.364 1 98.62 302 TYR B N 1
ATOM 6900 C CA . TYR B 1 302 ? -15 -8.547 1.799 1 98.62 302 TYR B CA 1
ATOM 6901 C C . TYR B 1 302 ? -13.852 -9.234 2.533 1 98.62 302 TYR B C 1
ATOM 6903 O O . TYR B 1 302 ? -13.477 -10.359 2.199 1 98.62 302 TYR B O 1
ATOM 6911 N N . LYS B 1 303 ? -13.312 -8.672 3.562 1 97.5 303 LYS B N 1
ATOM 6912 C CA . LYS B 1 303 ? -12.07 -9.109 4.203 1 97.5 303 LYS B CA 1
ATOM 6913 C C . LYS B 1 303 ? -12.266 -10.438 4.926 1 97.5 303 LYS B C 1
ATOM 6915 O O . LYS B 1 303 ? -11.297 -11.141 5.215 1 97.5 303 LYS B O 1
ATOM 6920 N N . ASP B 1 304 ? -13.508 -10.805 5.234 1 97.81 304 ASP B N 1
ATOM 6921 C CA . ASP B 1 304 ? -13.734 -11.953 6.098 1 97.81 304 ASP B CA 1
ATOM 6922 C C . ASP B 1 304 ? -14.156 -13.18 5.281 1 97.81 304 ASP B C 1
ATOM 6924 O O . ASP B 1 304 ? -14.258 -14.281 5.816 1 97.81 304 ASP B O 1
ATOM 6928 N N . TYR B 1 305 ? -14.398 -13.047 3.947 1 97.88 305 TYR B N 1
ATOM 6929 C CA . TYR B 1 305 ? -15.117 -14.102 3.24 1 97.88 305 TYR B CA 1
ATOM 6930 C C . TYR B 1 305 ? -14.25 -15.336 3.07 1 97.88 305 TYR B C 1
ATOM 6932 O O . TYR B 1 305 ? -14.758 -16.453 2.91 1 97.88 305 TYR B O 1
ATOM 6940 N N . LEU B 1 306 ? -12.883 -15.219 3.172 1 97.69 306 LEU B N 1
ATOM 6941 C CA . LEU B 1 306 ? -11.984 -16.375 3.086 1 97.69 306 LEU B CA 1
ATOM 6942 C C . LEU B 1 306 ? -11.781 -17 4.461 1 97.69 306 LEU B C 1
ATOM 6944 O O . LEU B 1 306 ? -11.055 -17.984 4.59 1 97.69 306 LEU B O 1
ATOM 6948 N N . PHE B 1 307 ? -12.375 -16.438 5.484 1 97.38 307 PHE B N 1
ATOM 6949 C CA . PHE B 1 307 ? -12.117 -16.859 6.863 1 97.38 307 PHE B CA 1
ATOM 6950 C C . PHE B 1 307 ? -13.406 -17.312 7.535 1 97.38 307 PHE B C 1
ATOM 6952 O O . PHE B 1 307 ? -13.359 -18 8.562 1 97.38 307 PHE B O 1
ATOM 6959 N N . ASP B 1 308 ? -14.547 -16.938 6.953 1 98.12 308 ASP B N 1
ATOM 6960 C CA . ASP B 1 308 ? -15.852 -17.219 7.535 1 98.12 308 ASP B CA 1
ATOM 6961 C C . ASP B 1 308 ? -16.766 -17.922 6.531 1 98.12 308 ASP B C 1
ATOM 6963 O O . ASP B 1 308 ? -17.031 -17.391 5.449 1 98.12 308 ASP B O 1
ATOM 6967 N N . MET B 1 309 ? -17.266 -19.094 6.914 1 98.31 309 MET B N 1
ATOM 6968 C CA . MET B 1 309 ? -18.062 -19.922 6.016 1 98.31 309 MET B CA 1
ATOM 6969 C C . MET B 1 309 ? -19.344 -19.219 5.602 1 98.31 309 MET B C 1
ATOM 6971 O O . MET B 1 309 ? -19.766 -19.312 4.449 1 98.31 309 MET B O 1
ATOM 6975 N N . LYS B 1 310 ? -19.953 -18.562 6.547 1 98.5 310 LYS B N 1
ATOM 6976 C CA . LYS B 1 310 ? -21.203 -17.875 6.234 1 98.5 310 LYS B CA 1
ATOM 6977 C C . LYS B 1 310 ? -20.953 -16.734 5.234 1 98.5 310 LYS B C 1
ATOM 6979 O O . LYS B 1 310 ? -21.75 -16.547 4.305 1 98.5 310 LYS B O 1
ATOM 6984 N N . ALA B 1 311 ? -19.906 -15.953 5.504 1 98.75 311 ALA B N 1
ATOM 6985 C CA . ALA B 1 311 ? -19.531 -14.898 4.57 1 98.75 311 ALA B CA 1
ATOM 6986 C C . ALA B 1 311 ? -19.203 -15.477 3.197 1 98.75 311 ALA B C 1
ATOM 6988 O O . ALA B 1 311 ? -19.625 -14.938 2.174 1 98.75 311 ALA B O 1
ATOM 6989 N N . ASN B 1 312 ? -18.531 -16.578 3.205 1 98.81 312 ASN B N 1
ATOM 6990 C CA . ASN B 1 312 ? -18.125 -17.219 1.954 1 98.81 312 ASN B CA 1
ATOM 6991 C C . ASN B 1 312 ? -19.344 -17.672 1.143 1 98.81 312 ASN B C 1
ATOM 6993 O O . ASN B 1 312 ? -19.359 -17.547 -0.082 1 98.81 312 ASN B O 1
ATOM 6997 N N . ARG B 1 313 ? -20.312 -18.188 1.796 1 98.75 313 ARG B N 1
ATOM 6998 C CA . ARG B 1 313 ? -21.531 -18.672 1.145 1 98.75 313 ARG B CA 1
ATOM 6999 C C . ARG B 1 313 ? -22.203 -17.547 0.354 1 98.75 313 ARG B C 1
ATOM 7001 O O . ARG B 1 313 ? -22.703 -17.781 -0.745 1 98.75 313 ARG B O 1
ATOM 7008 N N . LYS B 1 314 ? -22.156 -16.312 0.921 1 98.81 314 LYS B N 1
ATOM 7009 C CA . LYS B 1 314 ? -22.75 -15.172 0.217 1 98.81 314 LYS B CA 1
ATOM 7010 C C . LYS B 1 314 ? -22.031 -14.898 -1.097 1 98.81 314 LYS B C 1
ATOM 7012 O O . LYS B 1 314 ? -22.656 -14.617 -2.115 1 98.81 314 LYS B O 1
ATOM 7017 N N . ALA B 1 315 ? -20.734 -14.961 -1.073 1 98.81 315 ALA B N 1
ATOM 7018 C CA . ALA B 1 315 ? -19.938 -14.773 -2.289 1 98.81 315 ALA B CA 1
ATOM 7019 C C . ALA B 1 315 ? -20.234 -15.875 -3.307 1 98.81 315 ALA B C 1
ATOM 7021 O O . ALA B 1 315 ? -20.438 -15.586 -4.492 1 98.81 315 ALA B O 1
ATOM 7022 N N . TYR B 1 316 ? -20.328 -17.125 -2.84 1 98.81 316 TYR B N 1
ATOM 7023 C CA . TYR B 1 316 ? -20.609 -18.25 -3.729 1 98.81 316 TYR B CA 1
ATOM 7024 C C . TYR B 1 316 ? -21.984 -18.094 -4.371 1 98.81 316 TYR B C 1
ATOM 7026 O O . TYR B 1 316 ? -22.141 -18.344 -5.566 1 98.81 316 TYR B O 1
ATOM 7034 N N . ASP B 1 317 ? -22.953 -17.734 -3.564 1 98.81 317 ASP B N 1
ATOM 7035 C CA . ASP B 1 317 ? -24.312 -17.594 -4.07 1 98.81 317 ASP B CA 1
ATOM 7036 C C . ASP B 1 317 ? -24.375 -16.562 -5.199 1 98.81 317 ASP B C 1
ATOM 7038 O O . ASP B 1 317 ? -25.047 -16.781 -6.207 1 98.81 317 ASP B O 1
ATOM 7042 N N . PHE B 1 318 ? -23.75 -15.469 -4.977 1 98.81 318 PHE B N 1
ATOM 7043 C CA . PHE B 1 318 ? -23.703 -14.453 -6.023 1 98.81 318 PHE B CA 1
ATOM 7044 C C . PHE B 1 318 ? -23.047 -14.992 -7.281 1 98.81 318 PHE B C 1
ATOM 7046 O O . PHE B 1 318 ? -23.531 -14.781 -8.391 1 98.81 318 PHE B O 1
ATOM 7053 N N . TRP B 1 319 ? -21.891 -15.688 -7.102 1 98.81 319 TRP B N 1
ATOM 7054 C CA . TRP B 1 319 ? -21.172 -16.297 -8.227 1 98.81 319 TRP B CA 1
ATOM 7055 C C . TRP B 1 319 ? -22.094 -17.266 -8.984 1 98.81 319 TRP B C 1
ATOM 7057 O O . TRP B 1 319 ? -22.234 -17.141 -10.203 1 98.81 319 TRP B O 1
ATOM 7067 N N . ALA B 1 320 ? -22.719 -18.203 -8.297 1 98.75 320 ALA B N 1
ATOM 7068 C CA . ALA B 1 320 ? -23.578 -19.219 -8.898 1 98.75 320 ALA B CA 1
ATOM 7069 C C . ALA B 1 320 ? -24.734 -18.578 -9.648 1 98.75 320 ALA B C 1
ATOM 7071 O O . ALA B 1 320 ? -25.062 -19 -10.766 1 98.75 320 ALA B O 1
ATOM 7072 N N . LYS B 1 321 ? -25.297 -17.562 -8.977 1 98.12 321 LYS B N 1
ATOM 7073 C CA . LYS B 1 321 ? -26.406 -16.859 -9.594 1 98.12 321 LYS B CA 1
ATOM 7074 C C . LYS B 1 321 ? -26.016 -16.297 -10.953 1 98.12 321 LYS B C 1
ATOM 7076 O O . LYS B 1 321 ? -26.75 -16.453 -11.93 1 98.12 321 LYS B O 1
ATOM 7081 N N . ASN B 1 322 ? -24.922 -15.672 -11.039 1 98.12 322 ASN B N 1
ATOM 7082 C CA . ASN B 1 322 ? -24.484 -15.023 -12.273 1 98.12 322 ASN B CA 1
ATOM 7083 C C . ASN B 1 322 ? -24.047 -16.047 -13.32 1 98.12 322 ASN B C 1
ATOM 7085 O O . ASN B 1 322 ? -24.375 -15.906 -14.5 1 98.12 322 ASN B O 1
ATOM 7089 N N . VAL B 1 323 ? -23.375 -17.094 -12.938 1 98.56 323 VAL B N 1
ATOM 7090 C CA . VAL B 1 323 ? -22.828 -18.078 -13.859 1 98.56 323 VAL B CA 1
ATOM 7091 C C . VAL B 1 323 ? -23.938 -18.953 -14.43 1 98.56 323 VAL B C 1
ATOM 7093 O O . VAL B 1 323 ? -23.953 -19.25 -15.625 1 98.56 323 VAL B O 1
ATOM 7096 N N . ARG B 1 324 ? -24.859 -19.391 -13.609 1 98.5 324 ARG B N 1
ATOM 7097 C CA . ARG B 1 324 ? -25.938 -20.297 -14.016 1 98.5 324 ARG B CA 1
ATOM 7098 C C . ARG B 1 324 ? -26.766 -19.688 -15.133 1 98.5 324 ARG B C 1
ATOM 7100 O O . ARG B 1 324 ? -27.25 -20.406 -16.016 1 98.5 324 ARG B O 1
ATOM 7107 N N . THR B 1 325 ? -26.875 -18.359 -15.148 1 98.06 325 THR B N 1
ATOM 7108 C CA . THR B 1 325 ? -27.672 -17.688 -16.172 1 98.06 325 THR B CA 1
ATOM 7109 C C . THR B 1 325 ? -27 -17.828 -17.547 1 98.06 325 THR B C 1
ATOM 7111 O O . THR B 1 325 ? -27.641 -17.594 -18.578 1 98.06 325 THR B O 1
ATOM 7114 N N . ARG B 1 326 ? -25.781 -18.281 -17.578 1 98.38 326 ARG B N 1
ATOM 7115 C CA . ARG B 1 326 ? -24.984 -18.312 -18.812 1 98.38 326 ARG B CA 1
ATOM 7116 C C . ARG B 1 326 ? -24.984 -19.719 -19.422 1 98.38 326 ARG B C 1
ATOM 7118 O O . ARG B 1 326 ? -24.438 -19.922 -20.5 1 98.38 326 ARG B O 1
ATOM 7125 N N . ILE B 1 327 ? -25.562 -20.625 -18.734 1 98.5 327 ILE B N 1
ATOM 7126 C CA . ILE B 1 327 ? -25.547 -22.031 -19.141 1 98.5 327 ILE B CA 1
ATOM 7127 C C . ILE B 1 327 ? -26.984 -22.484 -19.438 1 98.5 327 ILE B C 1
ATOM 7129 O O . ILE B 1 327 ? -27.812 -22.578 -18.531 1 98.5 327 ILE B O 1
ATOM 7133 N N . GLY B 1 328 ? -27.234 -22.906 -20.625 1 97.75 328 GLY B N 1
ATOM 7134 C CA . GLY B 1 328 ? -28.594 -23.219 -21.062 1 97.75 328 GLY B CA 1
ATOM 7135 C C . GLY B 1 328 ? -29.078 -24.578 -20.562 1 97.75 328 GLY B C 1
ATOM 7136 O O . GLY B 1 328 ? -30.172 -24.688 -20 1 97.75 328 GLY B O 1
ATOM 7137 N N . ASP B 1 329 ? -28.328 -25.656 -20.734 1 97.81 329 ASP B N 1
ATOM 7138 C CA . ASP B 1 329 ? -28.688 -27.016 -20.359 1 97.81 329 ASP B CA 1
ATOM 7139 C C . ASP B 1 329 ? -28.703 -27.172 -18.828 1 97.81 329 ASP B C 1
ATOM 7141 O O . ASP B 1 329 ? -27.672 -26.984 -18.172 1 97.81 329 ASP B O 1
ATOM 7145 N N . PRO B 1 330 ? -29.797 -27.578 -18.234 1 97.75 330 PRO B N 1
ATOM 7146 C CA . PRO B 1 330 ? -29.906 -27.688 -16.766 1 97.75 330 PRO B CA 1
ATOM 7147 C C . PRO B 1 330 ? -28.906 -28.688 -16.188 1 97.75 330 PRO B C 1
ATOM 7149 O O . PRO B 1 330 ? -28.391 -28.484 -15.086 1 97.75 330 PRO B O 1
ATOM 7152 N N . ARG B 1 331 ? -28.766 -29.766 -16.922 1 97.5 331 ARG B N 1
ATOM 7153 C CA . ARG B 1 331 ? -27.781 -30.734 -16.469 1 97.5 331 ARG B CA 1
ATOM 7154 C C . ARG B 1 331 ? -26.391 -30.109 -16.359 1 97.5 331 ARG B C 1
ATOM 7156 O O . ARG B 1 331 ? -25.703 -30.297 -15.344 1 97.5 331 ARG B O 1
ATOM 7163 N N . LEU B 1 332 ? -26.016 -29.391 -17.391 1 98.25 332 LEU B N 1
ATOM 7164 C CA . LEU B 1 332 ? -24.703 -28.75 -17.422 1 98.25 332 LEU B CA 1
ATOM 7165 C C . LEU B 1 332 ? -24.609 -27.656 -16.375 1 98.25 332 LEU B C 1
ATOM 7167 O O . LEU B 1 332 ? -23.547 -27.453 -15.766 1 98.25 332 LEU B O 1
ATOM 7171 N N . ARG B 1 333 ? -25.656 -26.938 -16.188 1 97.69 333 ARG B N 1
ATOM 7172 C CA . ARG B 1 333 ? -25.719 -25.875 -15.164 1 97.69 333 ARG B CA 1
ATOM 7173 C C . ARG B 1 333 ? -25.406 -26.438 -13.781 1 97.69 333 ARG B C 1
ATOM 7175 O O . ARG B 1 333 ? -24.625 -25.859 -13.031 1 97.69 333 ARG B O 1
ATOM 7182 N N . ASP B 1 334 ? -25.953 -27.578 -13.43 1 98 334 ASP B N 1
ATOM 7183 C CA . ASP B 1 334 ? -25.766 -28.188 -12.117 1 98 334 ASP B CA 1
ATOM 7184 C C . ASP B 1 334 ? -24.344 -28.734 -11.969 1 98 334 ASP B C 1
ATOM 7186 O O . ASP B 1 334 ? -23.797 -28.781 -10.867 1 98 334 ASP B O 1
ATOM 7190 N N . LEU B 1 335 ? -23.766 -29.172 -13.086 1 98.19 335 LEU B N 1
ATOM 7191 C CA . LEU B 1 335 ? -22.422 -29.75 -13.047 1 98.19 335 LEU B CA 1
ATOM 7192 C C . LEU B 1 335 ? -21.359 -28.656 -12.992 1 98.19 335 LEU B C 1
ATOM 7194 O O . LEU B 1 335 ? -20.344 -28.812 -12.328 1 98.19 335 LEU B O 1
ATOM 7198 N N . LEU B 1 336 ? -21.656 -27.547 -13.695 1 98.56 336 LEU B N 1
ATOM 7199 C CA . LEU B 1 336 ? -20.656 -26.5 -13.852 1 98.56 336 LEU B CA 1
ATOM 7200 C C . LEU B 1 336 ? -20.781 -25.453 -12.75 1 98.56 336 LEU B C 1
ATOM 7202 O O . LEU B 1 336 ? -19.812 -24.797 -12.391 1 98.56 336 LEU B O 1
ATOM 7206 N N . ALA B 1 337 ? -21.953 -25.234 -12.266 1 98.5 337 ALA B N 1
ATOM 7207 C CA . ALA B 1 337 ? -22.25 -24.234 -11.25 1 98.5 337 ALA B CA 1
ATOM 7208 C C . ALA B 1 337 ? -23.281 -24.75 -10.25 1 98.5 337 ALA B C 1
ATOM 7210 O O . ALA B 1 337 ? -24.375 -24.188 -10.133 1 98.5 337 ALA B O 1
ATOM 7211 N N . PRO B 1 338 ? -22.875 -25.734 -9.477 1 98.19 338 PRO B N 1
ATOM 7212 C CA . PRO B 1 338 ? -23.828 -26.297 -8.516 1 98.19 338 PRO B CA 1
ATOM 7213 C C . PRO B 1 338 ? -24.359 -25.281 -7.512 1 98.19 338 PRO B C 1
ATOM 7215 O O . PRO B 1 338 ? -23.641 -24.344 -7.16 1 98.19 338 PRO B O 1
ATOM 7218 N N . LEU B 1 339 ? -25.578 -25.531 -7.078 1 97.81 339 LEU B N 1
ATOM 7219 C CA . LEU B 1 339 ? -26.156 -24.641 -6.078 1 97.81 339 LEU B CA 1
ATOM 7220 C C . LEU B 1 339 ? -25.484 -24.828 -4.723 1 97.81 339 LEU B C 1
ATOM 7222 O O . LEU B 1 339 ? -25.328 -23.875 -3.963 1 97.81 339 LEU B O 1
ATOM 7226 N N . GLU B 1 340 ? -25.156 -26.078 -4.426 1 97.81 340 GLU B N 1
ATOM 7227 C CA . GLU B 1 340 ? -24.312 -26.344 -3.262 1 97.81 340 GLU B CA 1
ATOM 7228 C C . GLU B 1 340 ? -22.828 -26.25 -3.619 1 97.81 340 GLU B C 1
ATOM 7230 O O . GLU B 1 340 ? -22.359 -26.922 -4.539 1 97.81 340 GLU B O 1
ATOM 7235 N N . PRO B 1 341 ? -22.125 -25.375 -2.898 1 97.81 341 PRO B N 1
ATOM 7236 C CA . PRO B 1 341 ? -20.719 -25.188 -3.26 1 97.81 341 PRO B CA 1
ATOM 7237 C C . PRO B 1 341 ? -19.891 -26.469 -3.164 1 97.81 341 PRO B C 1
ATOM 7239 O O . PRO B 1 341 ? -19.969 -27.188 -2.156 1 97.81 341 PRO B O 1
ATOM 7242 N N . PRO B 1 342 ? -19.156 -26.781 -4.176 1 97 342 PRO B N 1
ATOM 7243 C CA . PRO B 1 342 ? -18.25 -27.922 -4.07 1 97 342 PRO B CA 1
ATOM 7244 C C . PRO B 1 342 ? -17.141 -27.719 -3.047 1 97 342 PRO B C 1
ATOM 7246 O O . PRO B 1 342 ? -16.578 -28.688 -2.533 1 97 342 PRO B O 1
ATOM 7249 N N . HIS B 1 343 ? -16.734 -26.562 -2.752 1 97 343 HIS B N 1
ATOM 7250 C CA . HIS B 1 343 ? -15.82 -26.031 -1.757 1 97 343 HIS B CA 1
ATOM 7251 C C . HIS B 1 343 ? -16.031 -24.531 -1.548 1 97 343 HIS B C 1
ATOM 7253 O O . HIS B 1 343 ? -16.672 -23.875 -2.369 1 97 343 HIS B O 1
ATOM 7259 N N . PRO B 1 344 ? -15.5 -23.984 -0.467 1 98.12 344 PRO B N 1
ATOM 7260 C CA . PRO B 1 344 ? -15.648 -22.531 -0.309 1 98.12 344 PRO B CA 1
ATOM 7261 C C . PRO B 1 344 ? -15.031 -21.75 -1.461 1 98.12 344 PRO B C 1
ATOM 7263 O O . PRO B 1 344 ? -13.992 -22.141 -1.996 1 98.12 344 PRO B O 1
ATOM 7266 N N . PHE B 1 345 ? -15.711 -20.703 -1.799 1 98.38 345 PHE B N 1
ATOM 7267 C CA . PHE B 1 345 ? -15.25 -19.875 -2.906 1 98.38 345 PHE B CA 1
ATOM 7268 C C . PHE B 1 345 ? -13.883 -19.281 -2.607 1 98.38 345 PHE B C 1
ATOM 7270 O O . PHE B 1 345 ? -13.664 -18.719 -1.536 1 98.38 345 PHE B O 1
ATOM 7277 N N . GLY B 1 346 ? -13.008 -19.453 -3.48 1 96.62 346 GLY B N 1
ATOM 7278 C CA . GLY B 1 346 ? -11.727 -18.781 -3.391 1 96.62 346 GLY B CA 1
ATOM 7279 C C . GLY B 1 346 ? -10.672 -19.594 -2.674 1 96.62 346 GLY B C 1
ATOM 7280 O O . GLY B 1 346 ? -9.5 -19.203 -2.617 1 96.62 346 GLY B O 1
ATOM 7281 N N . VAL B 1 347 ? -11.016 -20.75 -2.123 1 95.75 347 VAL B N 1
ATOM 7282 C CA . VAL B 1 347 ? -10.039 -21.562 -1.394 1 95.75 347 VAL B CA 1
ATOM 7283 C C . VAL B 1 347 ? -9.305 -22.484 -2.361 1 95.75 347 VAL B C 1
ATOM 7285 O O . VAL B 1 347 ? -8.266 -23.062 -2.02 1 95.75 347 VAL B O 1
ATOM 7288 N N . LYS B 1 348 ? -9.875 -22.688 -3.496 1 94 348 LYS B N 1
ATOM 7289 C CA . LYS B 1 348 ? -9.188 -23.109 -4.715 1 94 348 LYS B CA 1
ATOM 7290 C C . LYS B 1 348 ? -9.078 -21.953 -5.707 1 94 348 LYS B C 1
ATOM 7292 O O . LYS B 1 348 ? -9.961 -21.094 -5.777 1 94 348 LYS B O 1
ATOM 7297 N N . ARG B 1 349 ? -8.055 -21.984 -6.344 1 91.94 349 ARG B N 1
ATOM 7298 C CA . ARG B 1 349 ? -7.816 -20.859 -7.242 1 91.94 349 ARG B CA 1
ATOM 7299 C C . ARG B 1 349 ? -8.93 -20.734 -8.281 1 91.94 349 ARG B C 1
ATOM 7301 O O . ARG B 1 349 ? -9.141 -21.656 -9.078 1 91.94 349 ARG B O 1
ATOM 7308 N N . PRO B 1 350 ? -9.617 -19.609 -8.25 1 95.81 350 PRO B N 1
ATOM 7309 C CA . PRO B 1 350 ? -10.5 -19.375 -9.398 1 95.81 350 PRO B CA 1
ATOM 7310 C C . PRO B 1 350 ? -9.734 -19.047 -10.68 1 95.81 350 PRO B C 1
ATOM 7312 O O . PRO B 1 350 ? -8.594 -18.594 -10.625 1 95.81 350 PRO B O 1
ATOM 7315 N N . CYS B 1 351 ? -10.344 -19.328 -11.742 1 96.5 351 CYS B N 1
ATOM 7316 C CA . CYS B 1 351 ? -9.758 -18.984 -13.039 1 96.5 351 CYS B CA 1
ATOM 7317 C C . CYS B 1 351 ? -10.461 -17.781 -13.656 1 96.5 351 CYS B C 1
ATOM 7319 O O . CYS B 1 351 ? -11.617 -17.5 -13.328 1 96.5 351 CYS B O 1
ATOM 7321 N N . LEU B 1 352 ? -9.703 -17.094 -14.414 1 97.81 352 LEU B N 1
ATOM 7322 C CA . LEU B 1 352 ? -10.336 -16.062 -15.234 1 97.81 352 LEU B CA 1
ATOM 7323 C C . LEU B 1 352 ? -10.859 -16.656 -16.547 1 97.81 352 LEU B C 1
ATOM 7325 O O . LEU B 1 352 ? -10.25 -17.578 -17.109 1 97.81 352 LEU B O 1
ATOM 7329 N N . GLU B 1 353 ? -11.961 -16.141 -16.969 1 98 353 GLU B N 1
ATOM 7330 C CA . GLU B 1 353 ? -12.539 -16.672 -18.203 1 98 353 GLU B CA 1
ATOM 7331 C C . GLU B 1 353 ? -13.188 -15.562 -19.031 1 98 353 GLU B C 1
ATOM 7333 O O . GLU B 1 353 ? -13.516 -14.5 -18.5 1 98 353 GLU B O 1
ATOM 7338 N N . GLN B 1 354 ? -13.25 -15.789 -20.297 1 96.62 354 GLN B N 1
ATOM 7339 C CA . GLN B 1 354 ? -13.938 -14.898 -21.219 1 96.62 354 GLN B CA 1
ATOM 7340 C C . GLN B 1 354 ? -15.258 -15.5 -21.688 1 96.62 354 GLN B C 1
ATOM 7342 O O . GLN B 1 354 ? -16.297 -14.828 -21.688 1 96.62 354 GLN B O 1
ATOM 7347 N N . THR B 1 355 ? -15.227 -16.766 -22.094 1 97.62 355 THR B N 1
ATOM 7348 C CA . THR B 1 355 ? -16.406 -17.406 -22.656 1 97.62 355 THR B CA 1
ATOM 7349 C C . THR B 1 355 ? -16.484 -18.875 -22.219 1 97.62 355 THR B C 1
ATOM 7351 O O . THR B 1 355 ? -16.984 -19.719 -22.969 1 97.62 355 THR B O 1
ATOM 7354 N N . TYR B 1 356 ? -15.891 -19.219 -21.125 1 98.44 356 TYR B N 1
ATOM 7355 C CA . TYR B 1 356 ? -15.797 -20.609 -20.672 1 98.44 356 TYR B CA 1
ATOM 7356 C C . TYR B 1 356 ? -17.172 -21.25 -20.594 1 98.44 356 TYR B C 1
ATOM 7358 O O . TYR B 1 356 ? -17.406 -22.312 -21.172 1 98.44 356 TYR B O 1
ATOM 7366 N N . TYR B 1 357 ? -18.078 -20.609 -19.938 1 98.69 357 TYR B N 1
ATOM 7367 C CA . TYR B 1 357 ? -19.375 -21.203 -19.672 1 98.69 357 TYR B CA 1
ATOM 7368 C C . TYR B 1 357 ? -20.219 -21.25 -20.953 1 98.69 357 TYR B C 1
ATOM 7370 O O . TYR B 1 357 ? -20.953 -22.203 -21.172 1 98.69 357 TYR B O 1
ATOM 7378 N N . GLU B 1 358 ? -20.047 -20.234 -21.812 1 98.38 358 GLU B N 1
ATOM 7379 C CA . GLU B 1 358 ? -20.766 -20.188 -23.078 1 98.38 358 GLU B CA 1
ATOM 7380 C C . GLU B 1 358 ? -20.344 -21.344 -23.984 1 98.38 358 GLU B C 1
ATOM 7382 O O . GLU B 1 358 ? -21.109 -21.75 -24.875 1 98.38 358 GLU B O 1
ATOM 7387 N N . GLN B 1 359 ? -19.109 -21.859 -23.781 1 98.62 359 GLN B N 1
ATOM 7388 C CA . GLN B 1 359 ? -18.672 -22.984 -24.594 1 98.62 359 GLN B CA 1
ATOM 7389 C C . GLN B 1 359 ? -19.609 -24.172 -24.438 1 98.62 359 GLN B C 1
ATOM 7391 O O . GLN B 1 359 ? -19.797 -24.938 -25.391 1 98.62 359 GLN B O 1
ATOM 7396 N N . PHE B 1 360 ? -20.203 -24.328 -23.312 1 98.62 360 PHE B N 1
ATOM 7397 C CA . PHE B 1 360 ? -21 -25.516 -23.016 1 98.62 360 PHE B CA 1
ATOM 7398 C C . PHE B 1 360 ? -22.422 -25.359 -23.562 1 98.62 360 PHE B C 1
ATOM 7400 O O . PHE B 1 360 ? -23.25 -26.266 -23.406 1 98.62 360 PHE B O 1
ATOM 7407 N N . ASN B 1 361 ? -22.688 -24.25 -24.125 1 98.56 361 ASN B N 1
ATOM 7408 C CA . ASN B 1 361 ? -23.938 -24.094 -24.875 1 98.56 361 ASN B CA 1
ATOM 7409 C C . ASN B 1 361 ? -23.781 -24.609 -26.312 1 98.56 361 ASN B C 1
ATOM 7411 O O . ASN B 1 361 ? -24.781 -24.734 -27.031 1 98.56 361 ASN B O 1
ATOM 7415 N N . ARG B 1 362 ? -22.562 -24.906 -26.75 1 98.19 362 ARG B N 1
ATOM 7416 C CA . ARG B 1 362 ? -22.312 -25.484 -28.078 1 98.19 362 ARG B CA 1
ATOM 7417 C C . ARG B 1 362 ? -22.688 -26.953 -28.109 1 98.19 362 ARG B C 1
ATOM 7419 O O . ARG B 1 362 ? -22.422 -27.688 -27.141 1 98.19 362 ARG B O 1
ATOM 7426 N N . PRO B 1 363 ? -23.203 -27.375 -29.172 1 97.88 363 PRO B N 1
ATOM 7427 C CA . PRO B 1 363 ? -23.594 -28.781 -29.25 1 97.88 363 PRO B CA 1
ATOM 7428 C C . PRO B 1 363 ? -22.391 -29.734 -29.219 1 97.88 363 PRO B C 1
ATOM 7430 O O . PRO B 1 363 ? -22.547 -30.906 -28.859 1 97.88 363 PRO B O 1
ATOM 7433 N N . ASN B 1 364 ? -21.25 -29.219 -29.625 1 98.38 364 ASN B N 1
ATOM 7434 C CA . ASN B 1 364 ? -20.078 -30.094 -29.719 1 98.38 364 ASN B CA 1
ATOM 7435 C C . ASN B 1 364 ? -19.297 -30.109 -28.406 1 98.38 364 ASN B C 1
ATOM 7437 O O . ASN B 1 364 ? -18.234 -30.719 -28.328 1 98.38 364 ASN B O 1
ATOM 7441 N N . VAL B 1 365 ? -19.672 -29.391 -27.406 1 98.75 365 VAL B N 1
ATOM 7442 C CA . VAL B 1 365 ? -18.938 -29.328 -26.156 1 98.75 365 VAL B CA 1
ATOM 7443 C C . VAL B 1 365 ? -19.797 -29.922 -25.031 1 98.75 365 VAL B C 1
ATOM 7445 O O . VAL B 1 365 ? -20.969 -29.578 -24.891 1 98.75 365 VAL B O 1
ATOM 7448 N N . ASP B 1 366 ? -19.25 -30.781 -24.234 1 98.5 366 ASP B N 1
ATOM 7449 C CA . ASP B 1 366 ? -19.969 -31.406 -23.125 1 98.5 366 ASP B CA 1
ATOM 7450 C C . ASP B 1 366 ? -19.062 -31.672 -21.938 1 98.5 366 ASP B C 1
ATOM 7452 O O . ASP B 1 366 ? -17.828 -31.562 -22.047 1 98.5 366 ASP B O 1
ATOM 7456 N N . VAL B 1 367 ? -19.734 -31.953 -20.797 1 98.38 367 VAL B N 1
ATOM 7457 C CA . VAL B 1 367 ? -19 -32.312 -19.578 1 98.38 367 VAL B CA 1
ATOM 7458 C C . VAL B 1 367 ? -19.188 -33.781 -19.266 1 98.38 367 VAL B C 1
ATOM 7460 O O . VAL B 1 367 ? -20.297 -34.312 -19.422 1 98.38 367 VAL B O 1
ATOM 7463 N N . VAL B 1 368 ? -18.109 -34.406 -19.016 1 98.31 368 VAL B N 1
ATOM 7464 C CA . VAL B 1 368 ? -18.172 -35.719 -18.422 1 98.31 368 VAL B CA 1
ATOM 7465 C C . VAL B 1 368 ? -17.844 -35.656 -16.938 1 98.31 368 VAL B C 1
ATOM 7467 O O . VAL B 1 368 ? -16.703 -35.406 -16.547 1 98.31 368 VAL B O 1
ATOM 7470 N N . ASP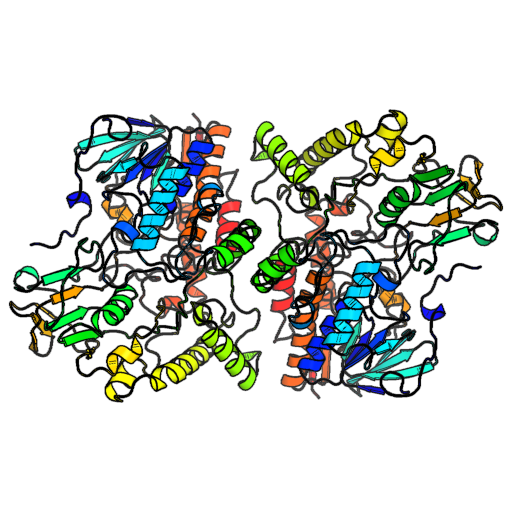 B 1 369 ? -18.844 -35.875 -16.109 1 97.69 369 ASP B N 1
ATOM 7471 C CA . ASP B 1 369 ? -18.672 -35.844 -14.656 1 97.69 369 ASP B CA 1
ATOM 7472 C C . ASP B 1 369 ? -17.953 -37.094 -14.156 1 97.69 369 ASP B C 1
ATOM 7474 O O . ASP B 1 369 ? -18.484 -38.188 -14.258 1 97.69 369 ASP B O 1
ATOM 7478 N N . ILE B 1 370 ? -16.844 -36.906 -13.609 1 96.31 370 ILE B N 1
ATOM 7479 C CA . ILE B 1 370 ? -16.078 -38.094 -13.195 1 96.31 370 ILE B CA 1
ATOM 7480 C C . ILE B 1 370 ? -15.922 -38.094 -11.672 1 96.31 370 ILE B C 1
ATOM 7482 O O . ILE B 1 370 ? -15.055 -38.781 -11.133 1 96.31 370 ILE B O 1
ATOM 7486 N N . LYS B 1 371 ? -16.641 -37.312 -10.93 1 94.12 371 LYS B N 1
ATOM 7487 C CA . LYS B 1 371 ? -16.562 -37.219 -9.477 1 94.12 371 LYS B CA 1
ATOM 7488 C C . LYS B 1 371 ? -16.828 -38.594 -8.836 1 94.12 371 LYS B C 1
ATOM 7490 O O . LYS B 1 371 ? -16.078 -39.031 -7.973 1 94.12 371 LYS B O 1
ATOM 7495 N N . ASN B 1 372 ? -17.906 -39.25 -9.297 1 95 372 ASN B N 1
ATOM 7496 C CA . ASN B 1 372 ? -18.266 -40.562 -8.758 1 95 372 ASN B CA 1
ATOM 7497 C C . ASN B 1 372 ? -18.062 -41.656 -9.781 1 95 372 ASN B C 1
ATOM 7499 O O . ASN B 1 372 ? -18.562 -42.781 -9.609 1 95 372 ASN B O 1
ATOM 7503 N N . ASN B 1 373 ? -17.438 -41.375 -10.852 1 96.5 373 ASN B N 1
ATOM 7504 C CA . ASN B 1 373 ? -17.078 -42.312 -11.922 1 96.5 373 ASN B CA 1
ATOM 7505 C C . ASN B 1 373 ? -15.727 -41.969 -12.539 1 96.5 373 ASN B C 1
ATOM 7507 O O . ASN B 1 373 ? -15.656 -41.562 -13.703 1 96.5 373 ASN B O 1
ATOM 7511 N N . PRO B 1 374 ? -14.711 -42.188 -11.789 1 95.56 374 PRO B N 1
ATOM 7512 C CA . PRO B 1 374 ? -13.375 -41.719 -12.164 1 95.56 374 PRO B CA 1
ATOM 7513 C C . PRO B 1 374 ? -12.812 -42.438 -13.383 1 95.56 374 PRO B C 1
ATOM 7515 O O . PRO B 1 374 ? -13.289 -43.531 -13.727 1 95.56 374 PRO B O 1
ATOM 7518 N N . ILE B 1 375 ? -11.891 -41.812 -13.992 1 95.5 375 ILE B N 1
ATOM 7519 C CA . ILE B 1 375 ? -11.109 -42.438 -15.055 1 95.5 375 ILE B CA 1
ATOM 7520 C C . ILE B 1 375 ? -10.281 -43.594 -14.469 1 95.5 375 ILE B C 1
ATOM 7522 O O . ILE B 1 375 ? -9.57 -43.406 -13.477 1 95.5 375 ILE B O 1
ATOM 7526 N N . VAL B 1 376 ? -10.305 -44.719 -15.062 1 94.19 376 VAL B N 1
ATOM 7527 C CA . VAL B 1 376 ? -9.562 -45.844 -14.516 1 94.19 376 VAL B CA 1
ATOM 7528 C C . VAL B 1 376 ? -8.453 -46.281 -15.477 1 94.19 376 VAL B C 1
ATOM 7530 O O . VAL B 1 376 ? -7.605 -47.094 -15.141 1 94.19 376 VAL B O 1
ATOM 7533 N N . GLY B 1 377 ? -8.562 -45.688 -16.672 1 94 377 GLY B N 1
ATOM 7534 C CA . GLY B 1 377 ? -7.477 -45.938 -17.594 1 94 377 GLY B CA 1
ATOM 7535 C C . GLY B 1 377 ? -7.785 -45.5 -19.016 1 94 377 GLY B C 1
ATOM 7536 O O . GLY B 1 377 ? -8.773 -44.812 -19.25 1 94 377 GLY B O 1
ATOM 7537 N N . PHE B 1 378 ? -6.785 -45.812 -19.875 1 95 378 PHE B N 1
ATOM 7538 C CA . PHE B 1 378 ? -6.895 -45.531 -21.297 1 95 378 PHE B CA 1
ATOM 7539 C C . PHE B 1 378 ? -7.016 -46.844 -22.094 1 95 378 PHE B C 1
ATOM 7541 O O . PHE B 1 378 ? -6.477 -47.875 -21.703 1 95 378 PHE B O 1
ATOM 7548 N N . THR B 1 379 ? -7.793 -46.781 -23.172 1 95.44 379 THR B N 1
ATOM 7549 C CA . THR B 1 379 ? -7.777 -47.812 -24.203 1 95.44 379 THR B CA 1
ATOM 7550 C C . THR B 1 379 ? -7.004 -47.344 -25.422 1 95.44 379 THR B C 1
ATOM 7552 O O . THR B 1 379 ? -6.5 -46.219 -25.453 1 95.44 379 THR B O 1
ATOM 7555 N N . SER B 1 380 ? -6.949 -48.219 -26.422 1 95.88 380 SER B N 1
ATOM 7556 C CA . SER B 1 380 ? -6.273 -47.812 -27.656 1 95.88 380 SER B CA 1
ATOM 7557 C C . SER B 1 380 ? -7.027 -46.719 -28.375 1 95.88 380 SER B C 1
ATOM 7559 O O . SER B 1 380 ? -6.445 -45.969 -29.172 1 95.88 380 SER B O 1
ATOM 7561 N N . LYS B 1 381 ? -8.258 -46.531 -27.953 1 96.44 381 LYS B N 1
ATOM 7562 C CA . LYS B 1 381 ? -9.07 -45.594 -28.719 1 96.44 381 LYS B CA 1
ATOM 7563 C C . LYS B 1 381 ? -9.5 -44.406 -27.859 1 96.44 381 LYS B C 1
ATOM 7565 O O . LYS B 1 381 ? -10 -43.406 -28.375 1 96.44 381 LYS B O 1
ATOM 7570 N N . GLY B 1 382 ? -9.32 -44.625 -26.547 1 96.56 382 GLY B N 1
ATOM 7571 C CA . GLY B 1 382 ? -9.789 -43.5 -25.766 1 96.56 382 GLY B CA 1
ATOM 7572 C C . GLY B 1 382 ? -9.672 -43.719 -24.266 1 96.56 382 GLY B C 1
ATOM 7573 O O . GLY B 1 382 ? -8.703 -44.344 -23.797 1 96.56 382 GLY B O 1
ATOM 7574 N N . ILE B 1 383 ? -10.641 -43.125 -23.438 1 97.44 383 ILE B N 1
ATOM 7575 C CA . ILE B 1 383 ? -10.609 -43.094 -21.969 1 97.44 383 ILE B CA 1
ATOM 7576 C C . ILE B 1 383 ? -11.68 -44.062 -21.422 1 97.44 383 ILE B C 1
ATOM 7578 O O . ILE B 1 383 ? -12.82 -44.062 -21.891 1 97.44 383 ILE B O 1
ATOM 7582 N N . LYS B 1 384 ? -11.242 -44.844 -20.469 1 97.19 384 LYS B N 1
ATOM 7583 C CA . LYS B 1 384 ? -12.156 -45.75 -19.797 1 97.19 384 LYS B CA 1
ATOM 7584 C C . LYS B 1 384 ? -12.5 -45.281 -18.406 1 97.19 384 LYS B C 1
ATOM 7586 O O . LYS B 1 384 ? -11.602 -44.906 -17.625 1 97.19 384 LYS B O 1
ATOM 7591 N N . LEU B 1 385 ? -13.797 -45.312 -18.078 1 97.31 385 LEU B N 1
ATOM 7592 C CA . LEU B 1 385 ? -14.266 -44.906 -16.75 1 97.31 385 LEU B CA 1
ATOM 7593 C C . LEU B 1 385 ? -14.5 -46.156 -15.875 1 97.31 385 LEU B C 1
ATOM 7595 O O . LEU B 1 385 ? -14.453 -47.281 -16.375 1 97.31 385 LEU B O 1
ATOM 7599 N N . GLN B 1 386 ? -14.688 -45.938 -14.633 1 96.69 386 GLN B N 1
ATOM 7600 C CA . GLN B 1 386 ? -14.852 -47 -13.656 1 96.69 386 GLN B CA 1
ATOM 7601 C C . GLN B 1 386 ? -16.062 -47.875 -14 1 96.69 386 GLN B C 1
ATOM 7603 O O . GLN B 1 386 ? -16.031 -49.094 -13.789 1 96.69 386 GLN B O 1
ATOM 7608 N N . ASP B 1 387 ? -17.141 -47.281 -14.523 1 97.5 387 ASP B N 1
ATOM 7609 C CA . ASP B 1 387 ? -18.359 -48.031 -14.812 1 97.5 387 ASP B CA 1
ATOM 7610 C C . ASP B 1 387 ? -18.219 -48.812 -16.109 1 97.5 387 ASP B C 1
ATOM 7612 O O . ASP B 1 387 ? -19.172 -49.469 -16.562 1 97.5 387 ASP B O 1
ATOM 7616 N N . GLY B 1 388 ? -17.188 -48.625 -16.797 1 95.56 388 GLY B N 1
ATOM 7617 C CA . GLY B 1 388 ? -16.922 -49.375 -18.016 1 95.56 388 GLY B CA 1
ATOM 7618 C C . GLY B 1 388 ? -17.125 -48.562 -19.281 1 95.56 388 GLY B C 1
ATOM 7619 O O . GLY B 1 388 ? -16.734 -49 -20.359 1 95.56 388 GLY B O 1
ATOM 7620 N N . THR B 1 389 ? -17.672 -47.438 -19.109 1 97.12 389 THR B N 1
ATOM 7621 C CA . THR B 1 389 ? -17.891 -46.562 -20.266 1 97.12 389 THR B CA 1
ATOM 7622 C C . THR B 1 389 ? -16.562 -46.219 -20.922 1 97.12 389 THR B C 1
ATOM 7624 O O . THR B 1 389 ? -15.602 -45.844 -20.234 1 97.12 389 THR B O 1
ATOM 7627 N N . VAL B 1 390 ? -16.562 -46.344 -22.266 1 97.12 390 VAL B N 1
ATOM 7628 C CA . VAL B 1 390 ? -15.383 -45.938 -23.016 1 97.12 390 VAL B CA 1
ATOM 7629 C C . VAL B 1 390 ? -15.719 -44.75 -23.922 1 97.12 390 VAL B C 1
ATOM 7631 O O . VAL B 1 390 ? -16.688 -44.812 -24.688 1 97.12 390 VAL B O 1
ATOM 7634 N N . HIS B 1 391 ? -15 -43.688 -23.734 1 98 391 HIS B N 1
ATOM 7635 C CA . HIS B 1 391 ? -15.078 -42.531 -24.625 1 98 391 HIS B CA 1
ATOM 7636 C C . HIS B 1 391 ? -13.93 -42.531 -25.625 1 98 391 HIS B C 1
ATOM 7638 O O . HIS B 1 391 ? -12.758 -42.562 -25.234 1 98 391 HIS B O 1
ATOM 7644 N N . GLU B 1 392 ? -14.195 -42.5 -26.891 1 98.06 392 GLU B N 1
ATOM 7645 C CA . GLU B 1 392 ? -13.164 -42.5 -27.922 1 98.06 392 GLU B CA 1
ATOM 7646 C C . GLU B 1 392 ? -12.75 -41.062 -28.281 1 98.06 392 GLU B C 1
ATOM 7648 O O . GLU B 1 392 ? -13.594 -40.188 -28.406 1 98.06 392 GLU B O 1
ATOM 7653 N N . PHE B 1 393 ? -11.453 -40.906 -28.453 1 98.12 393 PHE B N 1
ATOM 7654 C CA . PHE B 1 393 ? -10.945 -39.594 -28.75 1 98.12 393 PHE B CA 1
ATOM 7655 C C . PHE B 1 393 ? -9.789 -39.656 -29.75 1 98.12 393 PHE B C 1
ATOM 7657 O O . PHE B 1 393 ? -9.102 -40.688 -29.828 1 98.12 393 PHE B O 1
ATOM 7664 N N . ASP B 1 394 ? -9.578 -38.562 -30.484 1 97.62 394 ASP B N 1
ATOM 7665 C CA . ASP B 1 394 ? -8.406 -38.375 -31.328 1 97.62 394 ASP B CA 1
ATOM 7666 C C . ASP B 1 394 ? -7.289 -37.656 -30.578 1 97.62 394 ASP B C 1
ATOM 7668 O O . ASP B 1 394 ? -6.109 -37.875 -30.844 1 97.62 394 ASP B O 1
ATOM 7672 N N . VAL B 1 395 ? -7.656 -36.75 -29.766 1 96.44 395 VAL B N 1
ATOM 7673 C CA . VAL B 1 395 ? -6.719 -35.906 -29.031 1 96.44 395 VAL B CA 1
ATOM 7674 C C . VAL B 1 395 ? -7.141 -35.781 -27.578 1 96.44 395 VAL B C 1
ATOM 7676 O O . VAL B 1 395 ? -8.305 -35.531 -27.266 1 96.44 395 VAL B O 1
ATOM 7679 N N . VAL B 1 396 ? -6.215 -36.031 -26.656 1 96.06 396 VAL B N 1
ATOM 7680 C CA . VAL B 1 396 ? -6.465 -35.906 -25.219 1 96.06 396 VAL B CA 1
ATOM 7681 C C . VAL B 1 396 ? -5.449 -34.938 -24.594 1 96.06 396 VAL B C 1
ATOM 7683 O O . VAL B 1 396 ? -4.246 -35.062 -24.828 1 96.06 396 VAL B O 1
ATOM 7686 N N . VAL B 1 397 ? -5.973 -34 -23.844 1 94.69 397 VAL B N 1
ATOM 7687 C CA . VAL B 1 397 ? -5.113 -33.125 -23.062 1 94.69 397 VAL B CA 1
ATOM 7688 C C . VAL B 1 397 ? -5.262 -33.438 -21.578 1 94.69 397 VAL B C 1
ATOM 7690 O O . VAL B 1 397 ? -6.379 -33.469 -21.062 1 94.69 397 VAL B O 1
ATOM 7693 N N . ILE B 1 398 ? -4.156 -33.594 -20.953 1 92.25 398 ILE B N 1
ATOM 7694 C CA . ILE B 1 398 ? -4.117 -33.781 -19.5 1 92.25 398 ILE B CA 1
ATOM 7695 C C . ILE B 1 398 ? -3.844 -32.469 -18.812 1 92.25 398 ILE B C 1
ATOM 7697 O O . ILE B 1 398 ? -2.74 -31.922 -18.906 1 92.25 398 ILE B O 1
ATOM 7701 N N . ALA B 1 399 ? -4.82 -31.953 -18.125 1 91 399 ALA B N 1
ATOM 7702 C CA . ALA B 1 399 ? -4.73 -30.703 -17.375 1 91 399 ALA B CA 1
ATOM 7703 C C . ALA B 1 399 ? -4.961 -30.938 -15.891 1 91 399 ALA B C 1
ATOM 7705 O O . ALA B 1 399 ? -5.789 -30.266 -15.273 1 91 399 ALA B O 1
ATOM 7706 N N . THR B 1 400 ? -4.215 -31.828 -15.32 1 83 400 THR B N 1
ATOM 7707 C CA . THR B 1 400 ? -4.449 -32.312 -13.961 1 83 400 THR B CA 1
ATOM 7708 C C . THR B 1 400 ? -3.549 -31.562 -12.969 1 83 400 THR B C 1
ATOM 7710 O O . THR B 1 400 ? -3.498 -31.906 -11.789 1 83 400 THR B O 1
ATOM 7713 N N . GLY B 1 401 ? -2.955 -30.547 -13.453 1 76.81 401 GLY B N 1
ATOM 7714 C CA . GLY B 1 401 ? -2.156 -29.734 -12.555 1 76.81 401 GLY B CA 1
ATOM 7715 C C . GLY B 1 401 ? -0.706 -30.172 -12.484 1 76.81 401 GLY B C 1
ATOM 7716 O O . GLY B 1 401 ? -0.235 -30.922 -13.336 1 76.81 401 GLY B O 1
ATOM 7717 N N . PHE B 1 402 ? 0.081 -29.453 -11.594 1 65.38 402 PHE B N 1
ATOM 7718 C CA . PHE B 1 402 ? 1.518 -29.641 -11.438 1 65.38 402 PHE B CA 1
ATOM 7719 C C . PHE B 1 402 ? 1.851 -30.109 -10.023 1 65.38 402 PHE B C 1
ATOM 7721 O O . PHE B 1 402 ? 1.019 -30 -9.117 1 65.38 402 PHE B O 1
ATOM 7728 N N . ASP B 1 403 ? 2.896 -30.938 -9.992 1 60.31 403 ASP B N 1
ATOM 7729 C CA . ASP B 1 403 ? 3.457 -31.109 -8.656 1 60.31 403 ASP B CA 1
ATOM 7730 C C . ASP B 1 403 ? 4.125 -29.828 -8.172 1 60.31 403 ASP B C 1
ATOM 7732 O O . ASP B 1 403 ? 5.34 -29.672 -8.305 1 60.31 403 ASP B O 1
ATOM 7736 N N . ILE B 1 404 ? 3.363 -28.875 -7.84 1 57.84 404 ILE B N 1
ATOM 7737 C CA . ILE B 1 404 ? 3.65 -27.453 -7.844 1 57.84 404 ILE B CA 1
ATOM 7738 C C . ILE B 1 404 ? 4.617 -27.109 -6.711 1 57.84 404 ILE B C 1
ATOM 7740 O O . ILE B 1 404 ? 5.473 -26.234 -6.855 1 57.84 404 ILE B O 1
ATOM 7744 N N . THR B 1 405 ? 4.609 -27.688 -5.598 1 62.44 405 THR B N 1
ATOM 7745 C CA . THR B 1 405 ? 5.262 -26.906 -4.547 1 62.44 405 THR B CA 1
ATOM 7746 C C . THR B 1 405 ? 6.641 -27.484 -4.23 1 62.44 405 THR B C 1
ATOM 7748 O O . THR B 1 405 ? 7.617 -26.734 -4.125 1 62.44 405 THR B O 1
ATOM 7751 N N . THR B 1 406 ? 6.848 -28.688 -4.398 1 69.19 406 THR B N 1
ATOM 7752 C CA . THR B 1 406 ? 8.117 -29.25 -3.939 1 69.19 406 THR B CA 1
ATOM 7753 C C . THR B 1 406 ? 8.836 -29.969 -5.082 1 69.19 406 THR B C 1
ATOM 7755 O O . THR B 1 406 ? 10.055 -30.156 -5.031 1 69.19 406 THR B O 1
ATOM 7758 N N . GLY B 1 407 ? 8.125 -30.188 -6.109 1 70.06 407 GLY B N 1
ATOM 7759 C CA . GLY B 1 407 ? 8.625 -31.094 -7.137 1 70.06 407 GLY B CA 1
ATOM 7760 C C . GLY B 1 407 ? 9.82 -30.547 -7.887 1 70.06 407 GLY B C 1
ATOM 7761 O O . GLY B 1 407 ? 10.781 -31.266 -8.156 1 70.06 407 GLY B O 1
ATOM 7762 N N . GLY B 1 408 ? 9.766 -29.297 -8.133 1 75.81 408 GLY B N 1
ATOM 7763 C CA . GLY B 1 408 ? 10.867 -28.688 -8.867 1 75.81 408 GLY B CA 1
ATOM 7764 C C . GLY B 1 408 ? 12.203 -28.797 -8.156 1 75.81 408 GLY B C 1
ATOM 7765 O O . GLY B 1 408 ? 13.188 -29.266 -8.742 1 75.81 408 GLY B O 1
ATOM 7766 N N . MET B 1 409 ? 12.211 -28.547 -6.961 1 85.88 409 MET B N 1
ATOM 7767 C CA . MET B 1 409 ? 13.445 -28.547 -6.18 1 85.88 409 MET B CA 1
ATOM 7768 C C . MET B 1 409 ? 13.867 -29.969 -5.836 1 85.88 409 MET B C 1
ATOM 7770 O O . MET B 1 409 ? 15.055 -30.297 -5.867 1 85.88 409 MET B O 1
ATOM 7774 N N . THR B 1 410 ? 12.906 -30.844 -5.594 1 86.62 410 THR B N 1
ATOM 7775 C CA . THR B 1 410 ? 13.242 -32.188 -5.172 1 86.62 410 THR B CA 1
ATOM 7776 C C . THR B 1 410 ? 13.789 -33 -6.344 1 86.62 410 THR B C 1
ATOM 7778 O O . THR B 1 410 ? 14.445 -34.031 -6.141 1 86.62 410 THR B O 1
ATOM 7781 N N . SER B 1 411 ? 13.547 -32.562 -7.527 1 84.69 411 SER B N 1
ATOM 7782 C CA . SER B 1 411 ? 14.016 -33.281 -8.711 1 84.69 411 SER B CA 1
ATOM 7783 C C . SER B 1 411 ? 15.391 -32.812 -9.148 1 84.69 411 SER B C 1
ATOM 7785 O O . SER B 1 411 ? 15.961 -33.344 -10.109 1 84.69 411 SER B O 1
ATOM 7787 N N . MET B 1 412 ? 16.031 -31.938 -8.461 1 91.69 412 MET B N 1
ATOM 7788 C CA . MET B 1 412 ? 17.266 -31.297 -8.883 1 91.69 412 MET B CA 1
ATOM 7789 C C . MET B 1 412 ? 18.484 -32.031 -8.297 1 91.69 412 MET B C 1
ATOM 7791 O O . MET B 1 412 ? 19.625 -31.672 -8.609 1 91.69 412 MET B O 1
ATOM 7795 N N . GLY B 1 413 ? 18.234 -33.031 -7.414 1 94.06 413 GLY B N 1
ATOM 7796 C CA . GLY B 1 413 ? 19.328 -33.75 -6.801 1 94.06 413 GLY B CA 1
ATOM 7797 C C . GLY B 1 413 ? 20.062 -32.938 -5.742 1 94.06 413 GLY B C 1
ATOM 7798 O O . GLY B 1 413 ? 21.25 -33.156 -5.516 1 94.06 413 GLY B O 1
ATOM 7799 N N . LEU B 1 414 ? 19.375 -32.031 -5.129 1 96.88 414 LEU B N 1
ATOM 7800 C CA . LEU B 1 414 ? 19.984 -31.203 -4.082 1 96.88 414 LEU B CA 1
ATOM 7801 C C . LEU B 1 414 ? 20.297 -32.031 -2.848 1 96.88 414 LEU B C 1
ATOM 7803 O O . LEU B 1 414 ? 19.469 -32.875 -2.432 1 96.88 414 LEU B O 1
ATOM 7807 N N . LYS B 1 415 ? 21.5 -31.828 -2.303 1 98.06 415 LYS B N 1
ATOM 7808 C CA . LYS B 1 415 ? 21.906 -32.531 -1.089 1 98.06 415 LYS B CA 1
ATOM 7809 C C . LYS B 1 415 ? 22.328 -31.531 -0.001 1 98.06 415 LYS B C 1
ATOM 7811 O O . LYS B 1 415 ? 22.938 -30.516 -0.288 1 98.06 415 LYS B O 1
ATOM 7816 N N . ASN B 1 416 ? 21.922 -31.859 1.234 1 97.62 416 ASN B N 1
ATOM 7817 C CA . ASN B 1 416 ? 22.359 -31.031 2.348 1 97.62 416 ASN B CA 1
ATOM 7818 C C . ASN B 1 416 ? 23.828 -31.266 2.688 1 97.62 416 ASN B C 1
ATOM 7820 O O . ASN B 1 416 ? 24.516 -32.031 2.004 1 97.62 416 ASN B O 1
ATOM 7824 N N . ILE B 1 417 ? 24.328 -30.625 3.646 1 97.56 417 ILE B N 1
ATOM 7825 C CA . ILE B 1 417 ? 25.75 -30.656 4 1 97.56 417 ILE B CA 1
ATOM 7826 C C . ILE B 1 417 ? 26.125 -32.062 4.461 1 97.56 417 ILE B C 1
ATOM 7828 O O . ILE B 1 417 ? 27.297 -32.438 4.449 1 97.56 417 ILE B O 1
ATOM 7832 N N . ASP B 1 418 ? 25.125 -32.906 4.859 1 96.5 418 ASP B N 1
ATOM 7833 C CA . ASP B 1 418 ? 25.391 -34.25 5.309 1 96.5 418 ASP B CA 1
ATOM 7834 C C . ASP B 1 418 ? 25.234 -35.25 4.16 1 96.5 418 ASP B C 1
ATOM 7836 O O . ASP B 1 418 ? 25.359 -36.469 4.359 1 96.5 418 ASP B O 1
ATOM 7840 N N . GLY B 1 419 ? 24.875 -34.781 3.027 1 96.75 419 GLY B N 1
ATOM 7841 C CA . GLY B 1 419 ? 24.781 -35.625 1.852 1 96.75 419 GLY B CA 1
ATOM 7842 C C . GLY B 1 419 ? 23.406 -36.25 1.67 1 96.75 419 GLY B C 1
ATOM 7843 O O . GLY B 1 419 ? 23.219 -37.094 0.805 1 96.75 419 GLY B O 1
ATOM 7844 N N . VAL B 1 420 ? 22.438 -35.844 2.434 1 97.06 420 VAL B N 1
ATOM 7845 C CA . VAL B 1 420 ? 21.078 -36.344 2.32 1 97.06 420 VAL B CA 1
ATOM 7846 C C . VAL B 1 420 ? 20.312 -35.531 1.272 1 97.06 420 VAL B C 1
ATOM 7848 O O . VAL B 1 420 ? 20.375 -34.281 1.275 1 97.06 420 VAL B O 1
ATOM 7851 N N . THR B 1 421 ? 19.594 -36.188 0.387 1 96.38 421 THR B N 1
ATOM 7852 C CA . THR B 1 421 ? 18.906 -35.5 -0.695 1 96.38 421 THR B CA 1
ATOM 7853 C C . THR B 1 421 ? 17.688 -34.75 -0.164 1 96.38 421 THR B C 1
ATOM 7855 O O . THR B 1 421 ? 17.031 -35.219 0.778 1 96.38 421 THR B O 1
ATOM 7858 N N . LEU B 1 422 ? 17.359 -33.688 -0.803 1 95.62 422 LEU B N 1
ATOM 7859 C CA . LEU B 1 422 ? 16.172 -32.906 -0.446 1 95.62 422 LEU B CA 1
ATOM 7860 C C . LEU B 1 422 ? 14.906 -33.75 -0.63 1 95.62 422 LEU B C 1
ATOM 7862 O O . LEU B 1 422 ? 13.969 -33.656 0.164 1 95.62 422 LEU B O 1
ATOM 7866 N N . GLN B 1 423 ? 14.844 -34.531 -1.68 1 91.62 423 GLN B N 1
ATOM 7867 C CA . GLN B 1 423 ? 13.719 -35.406 -1.952 1 91.62 423 GLN B CA 1
ATOM 7868 C C . GLN B 1 423 ? 13.414 -36.312 -0.748 1 91.62 423 GLN B C 1
ATOM 7870 O O . GLN B 1 423 ? 12.258 -36.469 -0.37 1 91.62 423 GLN B O 1
ATOM 7875 N N . SER B 1 424 ? 14.492 -36.812 -0.19 1 93.25 424 SER B N 1
ATOM 7876 C CA . SER B 1 424 ? 14.328 -37.688 0.973 1 93.25 424 SER B CA 1
ATOM 7877 C C . SER B 1 424 ? 13.875 -36.906 2.193 1 93.25 424 SER B C 1
ATOM 7879 O O . SER B 1 424 ? 13.039 -37.375 2.969 1 93.25 424 SER B O 1
ATOM 7881 N N . GLN B 1 425 ? 14.422 -35.719 2.354 1 92.94 425 GLN B N 1
ATOM 7882 C CA . GLN B 1 425 ? 14.094 -34.906 3.504 1 92.94 425 GLN B CA 1
ATOM 7883 C C . GLN B 1 425 ? 12.633 -34.438 3.459 1 92.94 425 GLN B C 1
ATOM 7885 O O . GLN B 1 425 ? 11.984 -34.344 4.496 1 92.94 425 GLN B O 1
ATOM 7890 N N . TRP B 1 426 ? 12.109 -34.188 2.25 1 90.62 426 TRP B N 1
ATOM 7891 C CA . TRP B 1 426 ? 10.773 -33.625 2.096 1 90.62 426 TRP B CA 1
ATOM 7892 C C . TRP B 1 426 ? 9.75 -34.719 1.761 1 90.62 426 TRP B C 1
ATOM 7894 O O . TRP B 1 426 ? 8.664 -34.406 1.271 1 90.62 426 TRP B O 1
ATOM 7904 N N . LYS B 1 427 ? 10.109 -35.906 1.983 1 86.12 427 LYS B N 1
ATOM 7905 C CA . LYS B 1 427 ? 9.219 -37.031 1.694 1 86.12 427 LYS B CA 1
ATOM 7906 C C . LYS B 1 427 ? 7.902 -36.875 2.447 1 86.12 427 LYS B C 1
ATOM 7908 O O . LYS B 1 427 ? 6.832 -37.094 1.875 1 86.12 427 LYS B O 1
ATOM 7913 N N . LYS B 1 428 ? 8.008 -36.5 3.688 1 83.25 428 LYS B N 1
ATOM 7914 C CA . LYS B 1 428 ? 6.801 -36.375 4.504 1 83.25 428 LYS B CA 1
ATOM 7915 C C . LYS B 1 428 ? 6.215 -34.969 4.426 1 83.25 428 LYS B C 1
ATOM 7917 O O . LYS B 1 428 ? 4.996 -34.812 4.32 1 83.25 428 LYS B O 1
ATOM 7922 N N . ALA B 1 429 ? 7.125 -34.062 4.523 1 87.69 429 ALA B N 1
ATOM 7923 C CA . ALA B 1 429 ? 6.684 -32.656 4.523 1 87.69 429 ALA B CA 1
ATOM 7924 C C . ALA B 1 429 ? 7.828 -31.734 4.156 1 87.69 429 ALA B C 1
ATOM 7926 O O . ALA B 1 429 ? 9 -32.031 4.398 1 87.69 429 ALA B O 1
ATOM 7927 N N . ALA B 1 430 ? 7.438 -30.672 3.553 1 90.81 430 ALA B N 1
ATOM 7928 C CA . ALA B 1 430 ? 8.445 -29.672 3.225 1 90.81 430 ALA B CA 1
ATOM 7929 C C . ALA B 1 430 ? 8.734 -28.781 4.426 1 90.81 430 ALA B C 1
ATOM 7931 O O . ALA B 1 430 ? 7.832 -28.438 5.188 1 90.81 430 ALA B O 1
ATOM 7932 N N . TYR B 1 431 ? 9.961 -28.406 4.613 1 95.06 431 TYR B N 1
ATOM 7933 C CA . TYR B 1 431 ? 10.398 -27.438 5.609 1 95.06 431 TYR B CA 1
ATOM 7934 C C . TYR B 1 431 ? 11.305 -26.391 4.98 1 95.06 431 TYR B C 1
ATOM 7936 O O . TYR B 1 431 ? 12.273 -26.719 4.289 1 95.06 431 TYR B O 1
ATOM 7944 N N . THR B 1 432 ? 10.961 -25.219 5.121 1 97.5 432 THR B N 1
ATOM 7945 C CA . THR B 1 432 ? 11.797 -24.094 4.719 1 97.5 432 THR B CA 1
ATOM 7946 C C . THR B 1 432 ? 11.891 -23.062 5.836 1 97.5 432 THR B C 1
ATOM 7948 O O . THR B 1 432 ? 11.219 -23.188 6.863 1 97.5 432 THR B O 1
ATOM 7951 N N . TYR B 1 433 ? 12.805 -22.125 5.758 1 98.62 433 TYR B N 1
ATOM 7952 C CA . TYR B 1 433 ? 12.82 -20.922 6.578 1 98.62 433 TYR B CA 1
ATOM 7953 C C . TYR B 1 433 ? 12.602 -19.672 5.73 1 98.62 433 TYR B C 1
ATOM 7955 O O . TYR B 1 433 ? 13.281 -19.469 4.727 1 98.62 433 TYR B O 1
ATOM 7963 N N . LEU B 1 434 ? 11.57 -18.922 6.062 1 98.75 434 LEU B N 1
ATOM 7964 C CA . LEU B 1 434 ? 11.172 -17.656 5.441 1 98.75 434 LEU B CA 1
ATOM 7965 C C . LEU B 1 434 ? 10.648 -17.891 4.031 1 98.75 434 LEU B C 1
ATOM 7967 O O . LEU B 1 434 ? 10.469 -16.938 3.266 1 98.75 434 LEU B O 1
ATOM 7971 N N . GLY B 1 435 ? 10.5 -19.156 3.557 1 97.44 435 GLY B N 1
ATOM 7972 C CA . GLY B 1 435 ? 10.047 -19.453 2.207 1 97.44 435 GLY B CA 1
ATOM 7973 C C . GLY B 1 435 ? 11.094 -19.156 1.148 1 97.44 435 GLY B C 1
ATOM 7974 O O . GLY B 1 435 ? 10.766 -18.969 -0.024 1 97.44 435 GLY B O 1
ATOM 7975 N N . THR B 1 436 ? 12.406 -18.984 1.591 1 98 436 THR B N 1
ATOM 7976 C CA . THR B 1 436 ? 13.453 -18.672 0.625 1 98 436 THR B CA 1
ATOM 7977 C C . THR B 1 436 ? 14.75 -19.391 0.966 1 98 436 THR B C 1
ATOM 7979 O O . THR B 1 436 ? 15.719 -19.344 0.206 1 98 436 THR B O 1
ATOM 7982 N N . THR B 1 437 ? 14.82 -20.109 2.115 1 98.62 437 THR B N 1
ATOM 7983 C CA . THR B 1 437 ? 16.016 -20.844 2.508 1 98.62 437 THR B CA 1
ATOM 7984 C C . THR B 1 437 ? 15.633 -22.203 3.09 1 98.62 437 THR B C 1
ATOM 7986 O O . THR B 1 437 ? 14.461 -22.469 3.373 1 98.62 437 THR B O 1
ATOM 7989 N N . ILE B 1 438 ? 16.594 -23.141 3.195 1 98.25 438 ILE B N 1
ATOM 7990 C CA . ILE B 1 438 ? 16.391 -24.5 3.717 1 98.25 438 ILE B CA 1
ATOM 7991 C C . ILE B 1 438 ? 17.547 -24.875 4.645 1 98.25 438 ILE B C 1
ATOM 7993 O O . ILE B 1 438 ? 18.719 -24.719 4.281 1 98.25 438 ILE B O 1
ATOM 7997 N N . ALA B 1 439 ? 17.188 -25.359 5.852 1 98.44 439 ALA B N 1
ATOM 7998 C CA . ALA B 1 439 ? 18.219 -25.812 6.797 1 98.44 439 ALA B CA 1
ATOM 7999 C C . ALA B 1 439 ? 19.094 -26.891 6.184 1 98.44 439 ALA B C 1
ATOM 8001 O O . ALA B 1 439 ? 18.594 -27.844 5.586 1 98.44 439 ALA B O 1
ATOM 8002 N N . GLY B 1 440 ? 20.375 -26.734 6.309 1 98.31 440 GLY B N 1
ATOM 8003 C CA . GLY B 1 440 ? 21.297 -27.703 5.758 1 98.31 440 GLY B CA 1
ATOM 8004 C C . GLY B 1 440 ? 21.781 -27.344 4.363 1 98.31 440 GLY B C 1
ATOM 8005 O O . GLY B 1 440 ? 22.594 -28.062 3.783 1 98.31 440 GLY B O 1
ATOM 8006 N N . TYR B 1 441 ? 21.297 -26.281 3.809 1 98.62 441 TYR B N 1
ATOM 8007 C CA . TYR B 1 441 ? 21.672 -25.812 2.477 1 98.62 441 TYR B CA 1
ATOM 8008 C C . TYR B 1 441 ? 22.219 -24.406 2.527 1 98.62 441 TYR B C 1
ATOM 8010 O O . TYR B 1 441 ? 21.594 -23.453 2.039 1 98.62 441 TYR B O 1
ATOM 8018 N N . PRO B 1 442 ? 23.438 -24.25 3.045 1 98.69 442 PRO B N 1
ATOM 8019 C CA . PRO B 1 442 ? 24.016 -22.922 3.244 1 98.69 442 PRO B CA 1
ATOM 8020 C C . PRO B 1 442 ? 24.156 -22.141 1.942 1 98.69 442 PRO B C 1
ATOM 8022 O O . PRO B 1 442 ? 24.5 -22.703 0.906 1 98.69 442 PRO B O 1
ATOM 8025 N N . ASN B 1 443 ? 23.875 -20.844 1.977 1 98.81 443 ASN B N 1
ATOM 8026 C CA . ASN B 1 443 ? 24.062 -19.906 0.872 1 98.81 443 ASN B CA 1
ATOM 8027 C C . ASN B 1 443 ? 23.172 -20.281 -0.32 1 98.81 443 ASN B C 1
ATOM 8029 O O . ASN B 1 443 ? 23.406 -19.812 -1.436 1 98.81 443 ASN B O 1
ATOM 8033 N N . MET B 1 444 ? 22.203 -21.172 -0.085 1 98.81 444 MET B N 1
ATOM 8034 C CA . MET B 1 444 ? 21.203 -21.422 -1.108 1 98.81 444 MET B CA 1
ATOM 8035 C C . MET B 1 444 ? 19.906 -20.656 -0.817 1 98.81 444 MET B C 1
ATOM 8037 O O . MET B 1 444 ? 19.469 -20.594 0.33 1 98.81 444 MET B O 1
ATOM 8041 N N . PHE B 1 445 ? 19.438 -20.047 -1.8 1 98.75 445 PHE B N 1
ATOM 8042 C CA . PHE B 1 445 ? 18.172 -19.312 -1.733 1 98.75 445 PHE B CA 1
ATOM 8043 C C . PHE B 1 445 ? 17.219 -19.797 -2.811 1 98.75 445 PHE B C 1
ATOM 8045 O O . PHE B 1 445 ? 17.641 -20.234 -3.883 1 98.75 445 PHE B O 1
ATOM 8052 N N . HIS B 1 446 ? 15.992 -19.844 -2.496 1 96.88 446 HIS B N 1
ATOM 8053 C CA . HIS B 1 446 ? 14.977 -20.141 -3.502 1 96.88 446 HIS B CA 1
ATOM 8054 C C . HIS B 1 446 ? 13.844 -19.125 -3.453 1 96.88 446 HIS B C 1
ATOM 8056 O O . HIS B 1 446 ? 13.664 -18.438 -2.447 1 96.88 446 HIS B O 1
ATOM 8062 N N . LEU B 1 447 ? 13.172 -18.953 -4.527 1 95.81 447 LEU B N 1
ATOM 8063 C CA . LEU B 1 447 ? 12.031 -18.062 -4.57 1 95.81 447 LEU B CA 1
ATOM 8064 C C . LEU B 1 447 ? 10.891 -18.656 -5.391 1 95.81 447 LEU B C 1
ATOM 8066 O O . LEU B 1 447 ? 11.125 -19.531 -6.23 1 95.81 447 LEU B O 1
ATOM 8070 N N . TYR B 1 448 ? 9.688 -18.172 -5.059 1 93.25 448 TYR B N 1
ATOM 8071 C CA . TYR B 1 448 ? 8.445 -18.656 -5.656 1 93.25 448 TYR B CA 1
ATOM 8072 C C . TYR B 1 448 ? 8.297 -20.156 -5.445 1 93.25 448 TYR B C 1
ATOM 8074 O O . TYR B 1 448 ? 7.938 -20.891 -6.375 1 93.25 448 TYR B O 1
ATOM 8082 N N . GLY B 1 449 ? 8.695 -20.641 -4.266 1 91.88 449 GLY B N 1
ATOM 8083 C CA . GLY B 1 449 ? 8.609 -22.031 -3.826 1 91.88 449 GLY B CA 1
ATOM 8084 C C . GLY B 1 449 ? 7.797 -22.203 -2.555 1 91.88 449 GLY B C 1
ATOM 8085 O O . GLY B 1 449 ? 7 -21.328 -2.199 1 91.88 449 GLY B O 1
ATOM 8086 N N . PRO B 1 450 ? 7.965 -23.312 -1.941 1 92.06 450 PRO B N 1
ATOM 8087 C CA . PRO B 1 450 ? 7.141 -23.594 -0.767 1 92.06 450 PRO B CA 1
ATOM 8088 C C . PRO B 1 450 ? 7.305 -22.562 0.343 1 92.06 450 PRO B C 1
ATOM 8090 O O . PRO B 1 450 ? 8.414 -22.078 0.575 1 92.06 450 PRO B O 1
ATOM 8093 N N . HIS B 1 451 ? 6.238 -22.234 0.994 1 95.75 451 HIS B N 1
ATOM 8094 C CA . HIS B 1 451 ? 6.117 -21.469 2.23 1 95.75 451 HIS B CA 1
ATOM 8095 C C . HIS B 1 451 ? 6.402 -19.984 1.99 1 95.75 451 HIS B C 1
ATOM 8097 O O . HIS B 1 451 ? 6.574 -19.219 2.941 1 95.75 451 HIS B O 1
ATOM 8103 N N . GLY B 1 452 ? 6.605 -19.547 0.755 1 95.75 452 GLY B N 1
ATOM 8104 C CA . GLY B 1 452 ? 6.492 -18.156 0.361 1 95.75 452 GLY B CA 1
ATOM 8105 C C . GLY B 1 452 ? 5.082 -17.766 -0.033 1 95.75 452 GLY B C 1
ATOM 8106 O O . GLY B 1 452 ? 4.148 -18.562 0.107 1 95.75 452 GLY B O 1
ATOM 8107 N N . PRO B 1 453 ? 4.848 -16.547 -0.498 1 94.56 453 PRO B N 1
ATOM 8108 C CA . PRO B 1 453 ? 3.506 -16.188 -0.959 1 94.56 453 PRO B CA 1
ATOM 8109 C C . PRO B 1 453 ? 3.076 -16.984 -2.193 1 94.56 453 PRO B C 1
ATOM 8111 O O . PRO B 1 453 ? 1.946 -17.469 -2.252 1 94.56 453 PRO B O 1
ATOM 8114 N N . THR B 1 454 ? 3.916 -17.172 -3.199 1 89.94 454 THR B N 1
ATOM 8115 C CA . THR B 1 454 ? 3.908 -18.047 -4.363 1 89.94 454 THR B CA 1
ATOM 8116 C C . THR B 1 454 ? 2.527 -18.078 -5.012 1 89.94 454 THR B C 1
ATOM 8118 O O . THR B 1 454 ? 2.047 -17.047 -5.508 1 89.94 454 THR B O 1
ATOM 8121 N N . LEU B 1 455 ? 1.729 -19.156 -4.801 1 89.38 455 LEU B N 1
ATOM 8122 C CA . LEU B 1 455 ? 0.477 -19.406 -5.508 1 89.38 455 LEU B CA 1
ATOM 8123 C C . LEU B 1 455 ? -0.609 -18.438 -5.039 1 89.38 455 LEU B C 1
ATOM 8125 O O . LEU B 1 455 ? -1.633 -18.281 -5.707 1 89.38 455 LEU B O 1
ATOM 8129 N N . LEU B 1 456 ? -0.352 -17.781 -3.934 1 93.12 456 LEU B N 1
ATOM 8130 C CA . LEU B 1 456 ? -1.355 -16.875 -3.381 1 93.12 456 LEU B CA 1
ATOM 8131 C C . LEU B 1 456 ? -1.049 -15.43 -3.752 1 93.12 456 LEU B C 1
ATOM 8133 O O . LEU B 1 456 ? -1.713 -14.508 -3.271 1 93.12 456 LEU B O 1
ATOM 8137 N N . SER B 1 457 ? -0.053 -15.25 -4.57 1 94.44 457 SER B N 1
ATOM 8138 C CA . SER B 1 457 ? 0.348 -13.914 -5.004 1 94.44 457 SER B CA 1
ATOM 8139 C C . SER B 1 457 ? 0.783 -13.914 -6.465 1 94.44 457 SER B C 1
ATOM 8141 O O . SER B 1 457 ? 1.273 -14.922 -6.973 1 94.44 457 SER B O 1
ATOM 8143 N N . ASN B 1 458 ? 0.554 -12.75 -7.051 1 93.44 458 ASN B N 1
ATOM 8144 C CA . ASN B 1 458 ? 0.987 -12.641 -8.438 1 93.44 458 ASN B CA 1
ATOM 8145 C C . ASN B 1 458 ? 2.486 -12.891 -8.578 1 93.44 458 ASN B C 1
ATOM 8147 O O . ASN B 1 458 ? 3.271 -12.469 -7.73 1 93.44 458 ASN B O 1
ATOM 8151 N N . GLY B 1 459 ? 2.918 -13.539 -9.633 1 94.44 459 GLY B N 1
ATOM 8152 C CA . GLY B 1 459 ? 4.262 -14.055 -9.805 1 94.44 459 GLY B CA 1
ATOM 8153 C C . GLY B 1 459 ? 5.332 -12.984 -9.734 1 94.44 459 GLY B C 1
ATOM 8154 O O . GLY B 1 459 ? 6.148 -12.977 -8.812 1 94.44 459 GLY B O 1
ATOM 8155 N N . PRO B 1 460 ? 5.285 -12.008 -10.672 1 96.5 460 PRO B N 1
ATOM 8156 C CA . PRO B 1 460 ? 6.32 -10.969 -10.703 1 96.5 460 PRO B CA 1
ATOM 8157 C C . PRO B 1 460 ? 6.438 -10.203 -9.391 1 96.5 460 PRO B C 1
ATOM 8159 O O . PRO B 1 460 ? 7.547 -9.891 -8.953 1 96.5 460 PRO B O 1
ATOM 8162 N N . THR B 1 461 ? 5.332 -9.938 -8.703 1 97.62 461 THR B N 1
ATOM 8163 C CA . THR B 1 461 ? 5.352 -9.203 -7.441 1 97.62 461 THR B CA 1
ATOM 8164 C C . THR B 1 461 ? 6.031 -10.031 -6.352 1 97.62 461 THR B C 1
ATOM 8166 O O . THR B 1 461 ? 6.906 -9.523 -5.641 1 97.62 461 THR B O 1
ATOM 8169 N N . SER B 1 462 ? 5.699 -11.305 -6.312 1 96.56 462 SER B N 1
ATOM 8170 C CA . SER B 1 462 ? 6.254 -12.203 -5.309 1 96.56 462 SER B CA 1
ATOM 8171 C C . SER B 1 462 ? 7.758 -12.367 -5.477 1 96.56 462 SER B C 1
ATOM 8173 O O . SER B 1 462 ? 8.508 -12.312 -4.5 1 96.56 462 SER B O 1
ATOM 8175 N N . VAL B 1 463 ? 8.164 -12.57 -6.719 1 97.25 463 VAL B N 1
ATOM 8176 C CA . VAL B 1 463 ? 9.57 -12.883 -6.938 1 97.25 463 VAL B CA 1
ATOM 8177 C C . VAL B 1 463 ? 10.43 -11.641 -6.68 1 97.25 463 VAL B C 1
ATOM 8179 O O . VAL B 1 463 ? 11.594 -11.75 -6.293 1 97.25 463 VAL B O 1
ATOM 8182 N N . GLU B 1 464 ? 9.859 -10.492 -6.879 1 98.19 464 GLU B N 1
ATOM 8183 C CA . GLU B 1 464 ? 10.633 -9.289 -6.617 1 98.19 464 GLU B CA 1
ATOM 8184 C C . GLU B 1 464 ? 10.797 -9.047 -5.117 1 98.19 464 GLU B C 1
ATOM 8186 O O . GLU B 1 464 ? 11.859 -8.625 -4.66 1 98.19 464 GLU B O 1
ATOM 8191 N N . VAL B 1 465 ? 9.734 -9.289 -4.344 1 98.38 465 VAL B N 1
ATOM 8192 C CA . VAL B 1 465 ? 9.82 -9.156 -2.893 1 98.38 465 VAL B CA 1
ATOM 8193 C C . VAL B 1 465 ? 10.852 -10.133 -2.34 1 98.38 465 VAL B C 1
ATOM 8195 O O . VAL B 1 465 ? 11.734 -9.742 -1.575 1 98.38 465 VAL B O 1
ATOM 8198 N N . GLN B 1 466 ? 10.781 -11.375 -2.777 1 98.5 466 GLN B N 1
ATOM 8199 C CA . GLN B 1 466 ? 11.734 -12.383 -2.322 1 98.5 466 GLN B CA 1
ATOM 8200 C C . GLN B 1 466 ? 13.133 -12.109 -2.871 1 98.5 466 GLN B C 1
ATOM 8202 O O . GLN B 1 466 ? 14.125 -12.25 -2.156 1 98.5 466 GLN B O 1
ATOM 8207 N N . GLY B 1 467 ? 13.156 -11.75 -4.164 1 98.56 467 GLY B N 1
ATOM 8208 C CA . GLY B 1 467 ? 14.438 -11.492 -4.797 1 98.56 467 GLY B CA 1
ATOM 8209 C C . GLY B 1 467 ? 15.211 -10.359 -4.145 1 98.56 467 GLY B C 1
ATOM 8210 O O . GLY B 1 467 ? 16.422 -10.453 -3.957 1 98.56 467 GLY B O 1
ATOM 8211 N N . ARG B 1 468 ? 14.523 -9.297 -3.82 1 98.06 468 ARG B N 1
ATOM 8212 C CA . ARG B 1 468 ? 15.172 -8.18 -3.141 1 98.06 468 ARG B CA 1
ATOM 8213 C C . ARG B 1 468 ? 15.75 -8.617 -1.797 1 98.06 468 ARG B C 1
ATOM 8215 O O . ARG B 1 468 ? 16.859 -8.219 -1.431 1 98.06 468 ARG B O 1
ATOM 8222 N N . TRP B 1 469 ? 15.008 -9.422 -1.034 1 98.62 469 TRP B N 1
ATOM 8223 C CA . TRP B 1 469 ? 15.5 -9.945 0.237 1 98.62 469 TRP B CA 1
ATOM 8224 C C . TRP B 1 469 ? 16.75 -10.789 0.031 1 98.62 469 TRP B C 1
ATOM 8226 O O . TRP B 1 469 ? 17.734 -10.641 0.758 1 98.62 469 TRP B O 1
ATOM 8236 N N . ILE B 1 470 ? 16.75 -11.648 -0.988 1 98.88 470 ILE B N 1
ATOM 8237 C CA . ILE B 1 470 ? 17.844 -12.555 -1.279 1 98.88 470 ILE B CA 1
ATOM 8238 C C . ILE B 1 470 ? 19.109 -11.758 -1.604 1 98.88 470 ILE B C 1
ATOM 8240 O O . ILE B 1 470 ? 20.172 -12.016 -1.051 1 98.88 470 ILE B O 1
ATOM 8244 N N . VAL B 1 471 ? 18.953 -10.805 -2.469 1 98.69 471 VAL B N 1
ATOM 8245 C CA . VAL B 1 471 ? 20.109 -10.008 -2.891 1 98.69 471 VAL B CA 1
ATOM 8246 C C . VAL B 1 471 ? 20.656 -9.227 -1.701 1 98.69 471 VAL B C 1
ATOM 8248 O O . VAL B 1 471 ? 21.875 -9.156 -1.511 1 98.69 471 VAL B O 1
ATOM 8251 N N . ASP B 1 472 ? 19.766 -8.688 -0.903 1 98.56 472 ASP B N 1
ATOM 8252 C CA . ASP B 1 472 ? 20.219 -7.961 0.28 1 98.56 472 ASP B CA 1
ATOM 8253 C C . ASP B 1 472 ? 20.906 -8.898 1.271 1 98.56 472 ASP B C 1
ATOM 8255 O O . ASP B 1 472 ? 21.859 -8.508 1.943 1 98.56 472 ASP B O 1
ATOM 8259 N N . ALA B 1 473 ? 20.406 -10.125 1.428 1 98.81 473 ALA B N 1
ATOM 8260 C CA . ALA B 1 473 ? 21.062 -11.125 2.271 1 98.81 473 ALA B CA 1
ATOM 8261 C C . ALA B 1 473 ? 22.469 -11.414 1.784 1 98.81 473 ALA B C 1
ATOM 8263 O O . ALA B 1 473 ? 23.422 -11.445 2.58 1 98.81 473 ALA B O 1
ATOM 8264 N N . ILE B 1 474 ? 22.641 -11.57 0.515 1 98.81 474 ILE B N 1
ATOM 8265 C CA . ILE B 1 474 ? 23.922 -11.867 -0.087 1 98.81 474 ILE B CA 1
ATOM 8266 C C . ILE B 1 474 ? 24.891 -10.711 0.153 1 98.81 474 ILE B C 1
ATOM 8268 O O . ILE B 1 474 ? 26.047 -10.914 0.548 1 98.81 474 ILE B O 1
ATOM 8272 N N . LYS B 1 475 ? 24.406 -9.523 -0.085 1 98.31 475 LYS B N 1
ATOM 8273 C CA . LYS B 1 475 ? 25.234 -8.352 0.19 1 98.31 475 LYS B CA 1
ATOM 8274 C C . LYS B 1 475 ? 25.688 -8.328 1.646 1 98.31 475 LYS B C 1
ATOM 8276 O O . LYS B 1 475 ? 26.844 -8.023 1.935 1 98.31 475 LYS B O 1
ATOM 8281 N N . GLN B 1 476 ? 24.766 -8.617 2.539 1 98.31 476 GLN B N 1
ATOM 8282 C CA . GLN B 1 476 ? 25.094 -8.594 3.961 1 98.31 476 GLN B CA 1
ATOM 8283 C C . GLN B 1 476 ? 26.109 -9.68 4.312 1 98.31 476 GLN B C 1
ATOM 8285 O O . GLN B 1 476 ? 26.969 -9.477 5.16 1 98.31 476 GLN B O 1
ATOM 8290 N N . ILE B 1 477 ? 26.016 -10.875 3.709 1 98.69 477 ILE B N 1
ATOM 8291 C CA . ILE B 1 477 ? 26.984 -11.945 3.922 1 98.69 477 ILE B CA 1
ATOM 8292 C C . ILE B 1 477 ? 28.391 -11.453 3.566 1 98.69 477 ILE B C 1
ATOM 8294 O O . ILE B 1 477 ? 29.328 -11.656 4.324 1 98.69 477 ILE B O 1
ATOM 8298 N N . GLU B 1 478 ? 28.5 -10.805 2.42 1 98.06 478 GLU B N 1
ATOM 8299 C CA . GLU B 1 478 ? 29.781 -10.273 1.976 1 98.06 478 GLU B CA 1
ATOM 8300 C C . GLU B 1 478 ? 30.281 -9.188 2.916 1 98.06 478 GLU B C 1
ATOM 8302 O O . GLU B 1 478 ? 31.453 -9.203 3.326 1 98.06 478 GLU B O 1
ATOM 8307 N N . ARG B 1 479 ? 29.422 -8.266 3.301 1 96.88 479 ARG B N 1
ATOM 8308 C CA . ARG B 1 479 ? 29.797 -7.105 4.102 1 96.88 479 ARG B CA 1
ATOM 8309 C C . ARG B 1 479 ? 30.234 -7.523 5.5 1 96.88 479 ARG B C 1
ATOM 8311 O O . ARG B 1 479 ? 31.109 -6.891 6.098 1 96.88 479 ARG B O 1
ATOM 8318 N N . GLN B 1 480 ? 29.688 -8.562 5.957 1 97.38 480 GLN B N 1
ATOM 8319 C CA . GLN B 1 480 ? 29.984 -9.016 7.316 1 97.38 480 GLN B CA 1
ATOM 8320 C C . GLN B 1 480 ? 31.109 -10.039 7.32 1 97.38 480 GLN B C 1
ATOM 8322 O O . GLN B 1 480 ? 31.484 -10.555 8.375 1 97.38 480 GLN B O 1
ATOM 8327 N N . GLY B 1 481 ? 31.703 -10.328 6.176 1 97.56 481 GLY B N 1
ATOM 8328 C CA . GLY B 1 481 ? 32.812 -11.25 6.066 1 97.56 481 GLY B CA 1
ATOM 8329 C C . GLY B 1 481 ? 32.438 -12.68 6.395 1 97.56 481 GLY B C 1
ATOM 8330 O O . GLY B 1 481 ? 33.219 -13.406 7.012 1 97.56 481 GLY B O 1
ATOM 8331 N N . LEU B 1 482 ? 31.219 -13.086 6.004 1 98.44 482 LEU B N 1
ATOM 8332 C CA . LEU B 1 482 ? 30.75 -14.438 6.289 1 98.44 482 LEU B CA 1
ATOM 8333 C C . LEU B 1 482 ? 31.078 -15.383 5.145 1 98.44 482 LEU B C 1
ATOM 8335 O O . LEU B 1 482 ? 30.984 -15.008 3.973 1 98.44 482 LEU B O 1
ATOM 8339 N N . LYS B 1 483 ? 31.562 -16.562 5.512 1 98.25 483 LYS B N 1
ATOM 8340 C CA . LYS B 1 483 ? 31.734 -17.625 4.527 1 98.25 483 LYS B CA 1
ATOM 8341 C C . LYS B 1 483 ? 30.391 -18.141 4.016 1 98.25 483 LYS B C 1
ATOM 8343 O O . LYS B 1 483 ? 30.203 -18.297 2.809 1 98.25 483 LYS B O 1
ATOM 8348 N N . TYR B 1 484 ? 29.453 -18.375 4.969 1 98.56 484 TYR B N 1
ATOM 8349 C CA . TYR B 1 484 ? 28.094 -18.766 4.594 1 98.56 484 TYR B CA 1
ATOM 8350 C C . TYR B 1 484 ? 27.141 -18.578 5.762 1 98.56 484 TYR B C 1
ATOM 8352 O O . TYR B 1 484 ? 27.562 -18.406 6.906 1 98.56 484 TYR B O 1
ATOM 8360 N N . VAL B 1 485 ? 25.859 -18.516 5.492 1 98.81 485 VAL B N 1
ATOM 8361 C CA . VAL B 1 485 ? 24.781 -18.594 6.465 1 98.81 485 VAL B CA 1
ATOM 8362 C C . VAL B 1 485 ? 23.953 -19.859 6.234 1 98.81 485 VAL B C 1
ATOM 8364 O O . VAL B 1 485 ? 23.844 -20.328 5.102 1 98.81 485 VAL B O 1
ATOM 8367 N N . ASN B 1 486 ? 23.469 -20.406 7.258 1 98.81 486 ASN B N 1
ATOM 8368 C CA . ASN B 1 486 ? 22.656 -21.625 7.23 1 98.81 486 ASN B CA 1
ATOM 8369 C C . ASN B 1 486 ? 21.484 -21.516 8.188 1 98.81 486 ASN B C 1
ATOM 8371 O O . ASN B 1 486 ? 21.656 -21.391 9.398 1 98.81 486 ASN B O 1
ATOM 8375 N N . PRO B 1 487 ? 20.234 -21.5 7.648 1 98.75 487 PRO B N 1
ATOM 8376 C CA . PRO B 1 487 ? 19.125 -21.453 8.594 1 98.75 487 PRO B CA 1
ATOM 8377 C C . PRO B 1 487 ? 19.125 -22.625 9.578 1 98.75 487 PRO B C 1
ATOM 8379 O O . PRO B 1 487 ? 19.484 -23.734 9.211 1 98.75 487 PRO B O 1
ATOM 8382 N N . THR B 1 488 ? 18.688 -22.375 10.766 1 98.56 488 THR B N 1
ATOM 8383 C CA . THR B 1 488 ? 18.656 -23.422 11.773 1 98.56 488 THR B CA 1
ATOM 8384 C C . THR B 1 488 ? 17.422 -24.297 11.609 1 98.56 488 THR B C 1
ATOM 8386 O O . THR B 1 488 ? 16.422 -23.859 11.055 1 98.56 488 THR B O 1
ATOM 8389 N N . ASP B 1 489 ? 17.562 -25.516 12.07 1 97.88 489 ASP B N 1
ATOM 8390 C CA . ASP B 1 489 ? 16.406 -26.422 12.062 1 97.88 489 ASP B CA 1
ATOM 8391 C C . ASP B 1 489 ? 15.258 -25.859 12.891 1 97.88 489 ASP B C 1
ATOM 8393 O O . ASP B 1 489 ? 14.094 -25.984 12.508 1 97.88 489 ASP B O 1
ATOM 8397 N N . ASP B 1 490 ? 15.625 -25.297 14.016 1 98.44 490 ASP B N 1
ATOM 8398 C CA . ASP B 1 490 ? 14.617 -24.719 14.898 1 98.44 490 ASP B CA 1
ATOM 8399 C C . ASP B 1 490 ? 13.852 -23.594 14.203 1 98.44 490 ASP B C 1
ATOM 8401 O O . ASP B 1 490 ? 12.625 -23.516 14.297 1 98.44 490 ASP B O 1
ATOM 8405 N N . ALA B 1 491 ? 14.562 -22.703 13.523 1 98.69 491 ALA B N 1
ATOM 8406 C CA . ALA B 1 491 ? 13.93 -21.625 12.789 1 98.69 491 ALA B CA 1
ATOM 8407 C C . ALA B 1 491 ? 13 -22.156 11.703 1 98.69 491 ALA B C 1
ATOM 8409 O O . ALA B 1 491 ? 11.914 -21.625 11.484 1 98.69 491 ALA B O 1
ATOM 8410 N N . SER B 1 492 ? 13.422 -23.203 11.07 1 98.25 492 SER B N 1
ATOM 8411 C CA . SER B 1 492 ? 12.625 -23.844 10.031 1 98.25 492 SER B CA 1
ATOM 8412 C C . SER B 1 492 ? 11.336 -24.422 10.602 1 98.25 492 SER B C 1
ATOM 8414 O O . SER B 1 492 ? 10.266 -24.266 10.008 1 98.25 492 SER B O 1
ATOM 8416 N N . LYS B 1 493 ? 11.422 -25.062 11.711 1 98.06 493 LYS B N 1
ATOM 8417 C CA . LYS B 1 493 ? 10.25 -25.641 12.359 1 98.06 493 LYS B CA 1
ATOM 8418 C C . LYS B 1 493 ? 9.273 -24.562 12.797 1 98.06 493 LYS B C 1
ATOM 8420 O O . LYS B 1 493 ? 8.062 -24.719 12.648 1 98.06 493 LYS B O 1
ATOM 8425 N N . LYS B 1 494 ? 9.828 -23.516 13.336 1 98.56 494 LYS B N 1
ATOM 8426 C CA . LYS B 1 494 ? 8.984 -22.391 13.758 1 98.56 494 LYS B CA 1
ATOM 8427 C C . LYS B 1 494 ? 8.281 -21.75 12.562 1 98.56 494 LYS B C 1
ATOM 8429 O O . LYS B 1 494 ? 7.121 -21.344 12.672 1 98.56 494 LYS B O 1
ATOM 8434 N N . TRP B 1 495 ? 8.984 -21.672 11.484 1 98.62 495 TRP B N 1
ATOM 8435 C CA . TRP B 1 495 ? 8.383 -21.125 10.273 1 98.62 495 TRP B CA 1
ATOM 8436 C C . TRP B 1 495 ? 7.25 -22.016 9.773 1 98.62 495 TRP B C 1
ATOM 8438 O O . TRP B 1 495 ? 6.184 -21.531 9.391 1 98.62 495 TRP B O 1
ATOM 8448 N N . LYS B 1 496 ? 7.465 -23.297 9.742 1 97.25 496 LYS B N 1
ATOM 8449 C CA . LYS B 1 496 ? 6.414 -24.25 9.375 1 97.25 496 LYS B CA 1
ATOM 8450 C C . LYS B 1 496 ? 5.188 -24.078 10.266 1 97.25 496 LYS B C 1
ATOM 8452 O O . LYS B 1 496 ? 4.055 -24.078 9.781 1 97.25 496 LYS B O 1
ATOM 8457 N N . ALA B 1 497 ? 5.445 -23.922 11.523 1 98.06 497 ALA B N 1
ATOM 8458 C CA . ALA B 1 497 ? 4.348 -23.688 12.461 1 98.06 497 ALA B CA 1
ATOM 8459 C C . ALA B 1 497 ? 3.604 -22.406 12.125 1 98.06 497 ALA B C 1
ATOM 8461 O O . ALA B 1 497 ? 2.375 -22.359 12.211 1 98.06 497 ALA B O 1
ATOM 8462 N N . ARG B 1 498 ? 4.367 -21.406 11.727 1 98.19 498 ARG B N 1
ATOM 8463 C CA . ARG B 1 498 ? 3.793 -20.125 11.32 1 98.19 498 ARG B CA 1
ATOM 8464 C C . ARG B 1 498 ? 2.904 -20.297 10.086 1 98.19 498 ARG B C 1
ATOM 8466 O O . ARG B 1 498 ? 1.808 -19.734 10.031 1 98.19 498 ARG B O 1
ATOM 8473 N N . ILE B 1 499 ? 3.328 -21.031 9.133 1 97.81 499 ILE B N 1
ATOM 8474 C CA . ILE B 1 499 ? 2.57 -21.328 7.926 1 97.81 499 ILE B CA 1
ATOM 8475 C C . ILE B 1 499 ? 1.243 -21.984 8.297 1 97.81 499 ILE B C 1
ATOM 8477 O O . ILE B 1 499 ? 0.184 -21.578 7.812 1 97.81 499 ILE B O 1
ATOM 8481 N N . ASN B 1 500 ? 1.317 -22.953 9.148 1 97.06 500 ASN B N 1
ATOM 8482 C CA . ASN B 1 500 ? 0.118 -23.672 9.562 1 97.06 500 ASN B CA 1
ATOM 8483 C C . ASN B 1 500 ? -0.838 -22.766 10.336 1 97.06 500 ASN B C 1
ATOM 8485 O O . ASN B 1 500 ? -2.053 -22.828 10.141 1 97.06 500 ASN B O 1
ATOM 8489 N N . GLU B 1 501 ? -0.257 -21.969 11.18 1 97.94 501 GLU B N 1
ATOM 8490 C CA . GLU B 1 501 ? -1.066 -21.047 11.969 1 97.94 501 GLU B CA 1
ATOM 8491 C C . GLU B 1 501 ? -1.883 -20.125 11.078 1 97.94 501 GLU B C 1
ATOM 8493 O O . GLU B 1 501 ? -3.082 -19.938 11.297 1 97.94 501 GLU B O 1
ATOM 8498 N N . LEU B 1 502 ? -1.256 -19.547 10.117 1 97.75 502 LEU B N 1
ATOM 8499 C CA . LEU B 1 502 ? -1.927 -18.641 9.188 1 97.75 502 LEU B CA 1
ATOM 8500 C C . LEU B 1 502 ? -3 -19.375 8.391 1 97.75 502 LEU B C 1
ATOM 8502 O O . LEU B 1 502 ? -4.098 -18.844 8.188 1 97.75 502 LEU B O 1
ATOM 8506 N N . SER B 1 503 ? -2.645 -20.531 7.957 1 96.69 503 SER B N 1
ATOM 8507 C CA . SER B 1 503 ? -3.574 -21.359 7.184 1 96.69 503 SER B CA 1
ATOM 8508 C C . SER B 1 503 ? -4.812 -21.703 8 1 96.69 503 SER B C 1
ATOM 8510 O O . SER B 1 503 ? -5.938 -21.594 7.52 1 96.69 503 SER B O 1
ATOM 8512 N N . ASP B 1 504 ? -4.602 -22.094 9.227 1 97.12 504 ASP B N 1
ATOM 8513 C CA . ASP B 1 504 ? -5.66 -22.641 10.07 1 97.12 504 ASP B CA 1
ATOM 8514 C C . ASP B 1 504 ? -6.676 -21.562 10.445 1 97.12 504 ASP B C 1
ATOM 8516 O O . ASP B 1 504 ? -7.812 -21.875 10.812 1 97.12 504 ASP B O 1
ATOM 8520 N N . LYS B 1 505 ? -6.32 -20.359 10.281 1 96.75 505 LYS B N 1
ATOM 8521 C CA . LYS B 1 505 ? -7.238 -19.25 10.531 1 96.75 505 LYS B CA 1
ATOM 8522 C C . LYS B 1 505 ? -8.211 -19.062 9.367 1 96.75 505 LYS B C 1
ATOM 8524 O O . LYS B 1 505 ? -9.227 -18.375 9.5 1 96.75 505 LYS B O 1
ATOM 8529 N N . SER B 1 506 ? -7.953 -19.641 8.242 1 97.31 506 SER B N 1
ATOM 8530 C CA . SER B 1 506 ? -8.703 -19.438 7.008 1 97.31 506 SER B CA 1
ATOM 8531 C C . SER B 1 506 ? -9.523 -20.672 6.648 1 97.31 506 SER B C 1
ATOM 8533 O O . SER B 1 506 ? -9.539 -21.656 7.395 1 97.31 506 SER B O 1
ATOM 8535 N N . LEU B 1 507 ? -10.172 -20.594 5.512 1 98.06 507 LEU B N 1
ATOM 8536 C CA . LEU B 1 507 ? -10.961 -21.719 5.023 1 98.06 507 LEU B CA 1
ATOM 8537 C C . LEU B 1 507 ? -10.125 -22.609 4.109 1 98.06 507 LEU B C 1
ATOM 8539 O O . LEU B 1 507 ? -10.625 -23.609 3.58 1 98.06 507 LEU B O 1
ATOM 8543 N N . PHE B 1 508 ? -8.812 -22.375 3.973 1 96.75 508 PHE B N 1
ATOM 8544 C CA . PHE B 1 508 ? -7.973 -23.109 3.043 1 96.75 508 PHE B CA 1
ATOM 8545 C C . PHE B 1 508 ? -7.891 -24.578 3.438 1 96.75 508 PHE B C 1
ATOM 8547 O O . PHE B 1 508 ? -8 -25.469 2.582 1 96.75 508 PHE B O 1
ATOM 8554 N N . PRO B 1 509 ? -7.805 -24.891 4.73 1 96.12 509 PRO B N 1
ATOM 8555 C CA . PRO B 1 509 ? -7.633 -26.297 5.121 1 96.12 509 PRO B CA 1
ATOM 8556 C C . PRO B 1 509 ? -8.906 -27.109 4.957 1 96.12 509 PRO B C 1
ATOM 8558 O O . PRO B 1 509 ? -8.906 -28.328 5.215 1 96.12 509 PRO B O 1
ATOM 8561 N N . THR B 1 510 ? -9.977 -26.469 4.492 1 95.81 510 THR B N 1
ATOM 8562 C CA . THR B 1 510 ? -11.234 -27.188 4.344 1 95.81 510 THR B CA 1
ATOM 8563 C C . THR B 1 510 ? -11.258 -27.969 3.029 1 95.81 510 THR B C 1
ATOM 8565 O O . THR B 1 510 ? -12.133 -28.797 2.814 1 95.81 510 THR B O 1
ATOM 8568 N N . THR B 1 511 ? -10.297 -27.688 2.207 1 93.25 511 THR B N 1
ATOM 8569 C CA . THR B 1 511 ? -10.352 -28.234 0.857 1 93.25 511 THR B CA 1
ATOM 8570 C C . THR B 1 511 ? -8.969 -28.672 0.387 1 93.25 511 THR B C 1
ATOM 8572 O O . THR B 1 511 ? -7.992 -27.938 0.573 1 93.25 511 THR B O 1
ATOM 8575 N N . LYS B 1 512 ? -8.938 -29.844 -0.208 1 89.75 512 LYS B N 1
ATOM 8576 C CA . LYS B 1 512 ? -7.711 -30.219 -0.917 1 89.75 512 LYS B CA 1
ATOM 8577 C C . LYS B 1 512 ? -7.523 -29.359 -2.166 1 89.75 512 LYS B C 1
ATOM 8579 O O . LYS B 1 512 ? -8.461 -29.188 -2.951 1 89.75 512 LYS B O 1
ATOM 8584 N N . SER B 1 513 ? -6.387 -28.766 -2.232 1 89 513 SER B N 1
ATOM 8585 C CA . SER B 1 513 ? -6.086 -27.844 -3.322 1 89 513 SER B CA 1
ATOM 8586 C C . SER B 1 513 ? -4.582 -27.734 -3.551 1 89 513 SER B C 1
ATOM 8588 O O . SER B 1 513 ? -3.791 -28.344 -2.828 1 89 513 SER B O 1
ATOM 8590 N N . THR B 1 514 ? -4.234 -26.953 -4.527 1 85.31 514 THR B N 1
ATOM 8591 C CA . THR B 1 514 ? -2.824 -26.703 -4.793 1 85.31 514 THR B CA 1
ATOM 8592 C C . THR B 1 514 ? -2.184 -25.953 -3.627 1 85.31 514 THR B C 1
ATOM 8594 O O . THR B 1 514 ? -0.97 -26.031 -3.426 1 85.31 514 THR B O 1
ATOM 8597 N N . TYR B 1 515 ? -3.008 -25.281 -2.82 1 90 515 TYR B N 1
ATOM 8598 C CA . TYR B 1 515 ? -2.5 -24.562 -1.662 1 90 515 TYR B CA 1
ATOM 8599 C C . TYR B 1 515 ? -2.191 -25.516 -0.514 1 90 515 TYR B C 1
ATOM 8601 O O . TYR B 1 515 ? -1.307 -25.234 0.304 1 90 515 TYR B O 1
ATOM 8609 N N . MET B 1 516 ? -2.951 -26.609 -0.5 1 89.31 516 MET B N 1
ATOM 8610 C CA . MET B 1 516 ? -2.885 -27.547 0.62 1 89.31 516 MET B CA 1
ATOM 8611 C C . MET B 1 516 ? -2.131 -28.812 0.227 1 89.31 516 MET B C 1
ATOM 8613 O O . MET B 1 516 ? -2.514 -29.906 0.625 1 89.31 516 MET B O 1
ATOM 8617 N N . GLY B 1 517 ? -1.135 -28.703 -0.616 1 78.94 517 GLY B N 1
ATOM 8618 C CA . GLY B 1 517 ? -0.249 -29.812 -0.912 1 78.94 517 GLY B CA 1
ATOM 8619 C C . GLY B 1 517 ? -0.578 -30.5 -2.221 1 78.94 517 GLY B C 1
ATOM 8620 O O . GLY B 1 517 ? 0.143 -31.406 -2.65 1 78.94 517 GLY B O 1
ATOM 8621 N N . GLY B 1 518 ? -1.581 -30.062 -2.844 1 71.69 518 GLY B N 1
ATOM 8622 C CA . GLY B 1 518 ? -1.912 -30.625 -4.141 1 71.69 518 GLY B CA 1
ATOM 8623 C C . GLY B 1 518 ? -2.73 -31.891 -4.043 1 71.69 518 GLY B C 1
ATOM 8624 O O . GLY B 1 518 ? -3.182 -32.281 -2.959 1 71.69 518 GLY B O 1
ATOM 8625 N N . SER B 1 519 ? -2.984 -32.531 -5.25 1 62.41 519 SER B N 1
ATOM 8626 C CA . SER B 1 519 ? -3.92 -33.656 -5.32 1 62.41 519 SER B CA 1
ATOM 8627 C C . SER B 1 519 ? -3.186 -34.969 -5.473 1 62.41 519 SER B C 1
ATOM 8629 O O . SER B 1 519 ? -3.811 -36.031 -5.52 1 62.41 519 SER B O 1
ATOM 8631 N N . MET B 1 520 ? -1.789 -34.844 -5.43 1 65.44 520 MET B N 1
ATOM 8632 C CA . MET B 1 520 ? -1.057 -36.094 -5.609 1 65.44 520 MET B CA 1
ATOM 8633 C C . MET B 1 520 ? -1.261 -37 -4.414 1 65.44 520 MET B C 1
ATOM 8635 O O . MET B 1 520 ? -1.173 -36.562 -3.264 1 65.44 520 MET B O 1
ATOM 8639 N N . PRO B 1 521 ? -1.624 -38.281 -4.801 1 63.94 521 PRO B N 1
ATOM 8640 C CA . PRO B 1 521 ? -1.737 -39.25 -3.691 1 63.94 521 PRO B CA 1
ATOM 8641 C C . PRO B 1 521 ? -0.456 -39.344 -2.865 1 63.94 521 PRO B C 1
ATOM 8643 O O . PRO B 1 521 ? 0.645 -39.312 -3.422 1 63.94 521 PRO B O 1
ATOM 8646 N N . GLY B 1 522 ? -0.569 -39.281 -1.58 1 66.25 522 GLY B N 1
ATOM 8647 C CA . GLY B 1 522 ? 0.576 -39.469 -0.702 1 66.25 522 GLY B CA 1
ATOM 8648 C C . GLY B 1 522 ? 1.145 -38.156 -0.185 1 66.25 522 GLY B C 1
ATOM 8649 O O . GLY B 1 522 ? 1.876 -38.156 0.808 1 66.25 522 GLY B O 1
ATOM 8650 N N . LYS B 1 523 ? 0.849 -37.156 -0.947 1 73.44 523 LYS B N 1
ATOM 8651 C CA . LYS B 1 523 ? 1.358 -35.875 -0.463 1 73.44 523 LYS B CA 1
ATOM 8652 C C . LYS B 1 523 ? 0.605 -35.438 0.784 1 73.44 523 LYS B C 1
ATOM 8654 O O . LYS B 1 523 ? -0.6 -35.656 0.906 1 73.44 523 LYS B O 1
ATOM 8659 N N . ALA B 1 524 ? 1.336 -34.844 1.592 1 78.94 524 ALA B N 1
ATOM 8660 C CA . ALA B 1 524 ? 0.776 -34.375 2.859 1 78.94 524 ALA B CA 1
ATOM 8661 C C . ALA B 1 524 ? -0.259 -33.281 2.635 1 78.94 524 ALA B C 1
ATOM 8663 O O . ALA B 1 524 ? -0.083 -32.406 1.767 1 78.94 524 ALA B O 1
ATOM 8664 N N . PHE B 1 525 ? -1.365 -33.406 3.281 1 87.75 525 PHE B N 1
ATOM 8665 C CA . PHE B 1 525 ? -2.352 -32.344 3.342 1 87.75 525 PHE B CA 1
ATOM 8666 C C . PHE B 1 525 ? -1.88 -31.219 4.262 1 87.75 525 PHE B C 1
ATOM 8668 O O . PHE B 1 525 ? -2.078 -31.281 5.477 1 87.75 525 PHE B O 1
ATOM 8675 N N . GLU B 1 526 ? -1.18 -30.219 3.643 1 90.5 526 GLU B N 1
ATOM 8676 C CA . GLU B 1 526 ? -0.607 -29.125 4.414 1 90.5 526 GLU B CA 1
ATOM 8677 C C . GLU B 1 526 ? -0.519 -27.859 3.576 1 90.5 526 GLU B C 1
ATOM 8679 O O . GLU B 1 526 ? -0.415 -27.922 2.348 1 90.5 526 GLU B O 1
ATOM 8684 N N . GLN B 1 527 ? -0.594 -26.75 4.277 1 93.19 527 GLN B N 1
ATOM 8685 C CA . GLN B 1 527 ? -0.415 -25.469 3.605 1 93.19 527 GLN B CA 1
ATOM 8686 C C . GLN B 1 527 ? 1.013 -25.312 3.088 1 93.19 527 GLN B C 1
ATOM 8688 O O . GLN B 1 527 ? 1.975 -25.547 3.826 1 93.19 527 GLN B O 1
ATOM 8693 N N . VAL B 1 528 ? 1.127 -24.953 1.81 1 92 528 VAL B N 1
ATOM 8694 C CA . VAL B 1 528 ? 2.477 -24.875 1.257 1 92 528 VAL B CA 1
ATOM 8695 C C . VAL B 1 528 ? 2.799 -23.438 0.865 1 92 528 VAL B C 1
ATOM 8697 O O . VAL B 1 528 ? 3.818 -23.172 0.219 1 92 528 VAL B O 1
ATOM 8700 N N . ASN B 1 529 ? 1.919 -22.531 1.19 1 94.81 529 ASN B N 1
ATOM 8701 C CA . ASN B 1 529 ? 2.127 -21.125 0.917 1 94.81 529 ASN B CA 1
ATOM 8702 C C . ASN B 1 529 ? 1.991 -20.281 2.182 1 94.81 529 ASN B C 1
ATOM 8704 O O . ASN B 1 529 ? 1.418 -20.734 3.176 1 94.81 529 ASN B O 1
ATOM 8708 N N . TYR B 1 530 ? 2.584 -19.125 2.158 1 97.31 530 TYR B N 1
ATOM 8709 C CA . TYR B 1 530 ? 2.332 -18.125 3.188 1 97.31 530 TYR B CA 1
ATOM 8710 C C . TYR B 1 530 ? 0.963 -17.484 2.998 1 97.31 530 TYR B C 1
ATOM 8712 O O . TYR B 1 530 ? 0.763 -16.703 2.068 1 97.31 530 TYR B O 1
ATOM 8720 N N . ALA B 1 531 ? 0.043 -17.719 3.885 1 97.19 531 ALA B N 1
ATOM 8721 C CA . ALA B 1 531 ? -1.353 -17.344 3.672 1 97.19 531 ALA B CA 1
ATOM 8722 C C . ALA B 1 531 ? -1.68 -16.031 4.375 1 97.19 531 ALA B C 1
ATOM 8724 O O . ALA B 1 531 ? -2.84 -15.617 4.422 1 97.19 531 ALA B O 1
ATOM 8725 N N . GLY B 1 532 ? -0.702 -15.328 4.895 1 96.69 532 GLY B N 1
ATOM 8726 C CA . GLY B 1 532 ? -0.938 -14.094 5.633 1 96.69 532 GLY B CA 1
ATOM 8727 C C . GLY B 1 532 ? -0.969 -12.867 4.742 1 96.69 532 GLY B C 1
ATOM 8728 O O . GLY B 1 532 ? -1.176 -11.75 5.227 1 96.69 532 GLY B O 1
ATOM 8729 N N . GLY B 1 533 ? -0.803 -13.016 3.471 1 97.06 533 GLY B N 1
ATOM 8730 C CA . GLY B 1 533 ? -0.748 -11.883 2.559 1 97.06 533 GLY B CA 1
ATOM 8731 C C . GLY B 1 533 ? 0.662 -11.375 2.328 1 97.06 533 GLY B C 1
ATOM 8732 O O . GLY B 1 533 ? 1.533 -11.531 3.186 1 97.06 533 GLY B O 1
ATOM 8733 N N . LEU B 1 534 ? 0.85 -10.68 1.199 1 97.75 534 LEU B N 1
ATOM 8734 C CA . LEU B 1 534 ? 2.182 -10.305 0.74 1 97.75 534 LEU B CA 1
ATOM 8735 C C . LEU B 1 534 ? 2.795 -9.25 1.661 1 97.75 534 LEU B C 1
ATOM 8737 O O . LEU B 1 534 ? 3.977 -9.336 2.002 1 97.75 534 LEU B O 1
ATOM 8741 N N . PRO B 1 535 ? 1.988 -8.203 2.115 1 96.88 535 PRO B N 1
ATOM 8742 C CA . PRO B 1 535 ? 2.607 -7.199 2.98 1 96.88 535 PRO B CA 1
ATOM 8743 C C . PRO B 1 535 ? 3.166 -7.793 4.27 1 96.88 535 PRO B C 1
ATOM 8745 O O . PRO B 1 535 ? 4.289 -7.469 4.668 1 96.88 535 PRO B O 1
ATOM 8748 N N . ALA B 1 536 ? 2.416 -8.633 4.906 1 97.44 536 ALA B N 1
ATOM 8749 C CA . ALA B 1 536 ? 2.875 -9.266 6.141 1 97.44 536 ALA B CA 1
ATOM 8750 C C . ALA B 1 536 ? 4.102 -10.141 5.887 1 97.44 536 ALA B C 1
ATOM 8752 O O . ALA B 1 536 ? 5.039 -10.148 6.691 1 97.44 536 ALA B O 1
ATOM 8753 N N . TYR B 1 537 ? 4.059 -10.875 4.789 1 98.5 537 TYR B N 1
ATOM 8754 C CA . TYR B 1 537 ? 5.203 -11.703 4.422 1 98.5 537 TYR B CA 1
ATOM 8755 C C . TYR B 1 537 ? 6.461 -10.859 4.273 1 98.5 537 TYR B C 1
ATOM 8757 O O . TYR B 1 537 ? 7.504 -11.188 4.844 1 98.5 537 TYR B O 1
ATOM 8765 N N . ALA B 1 538 ? 6.344 -9.781 3.486 1 98 538 ALA B N 1
ATOM 8766 C CA . ALA B 1 538 ? 7.477 -8.891 3.234 1 98 538 ALA B CA 1
ATOM 8767 C C . ALA B 1 538 ? 8.062 -8.367 4.543 1 98 538 ALA B C 1
ATOM 8769 O O . ALA B 1 538 ? 9.281 -8.367 4.727 1 98 538 ALA B O 1
ATOM 8770 N N . ASP B 1 539 ? 7.199 -7.949 5.469 1 96.94 539 ASP B N 1
ATOM 8771 C CA . ASP B 1 539 ? 7.645 -7.414 6.75 1 96.94 539 ASP B CA 1
ATOM 8772 C C . ASP B 1 539 ? 8.367 -8.477 7.57 1 96.94 539 ASP B C 1
ATOM 8774 O O . ASP B 1 539 ? 9.398 -8.203 8.188 1 96.94 539 ASP B O 1
ATOM 8778 N N . GLU B 1 540 ? 7.832 -9.664 7.578 1 97.94 540 GLU B N 1
ATOM 8779 C CA . GLU B 1 540 ? 8.375 -10.734 8.414 1 97.94 540 GLU B CA 1
ATOM 8780 C C . GLU B 1 540 ? 9.766 -11.141 7.941 1 97.94 540 GLU B C 1
ATOM 8782 O O . GLU B 1 540 ? 10.672 -11.328 8.75 1 97.94 540 GLU B O 1
ATOM 8787 N N . ILE B 1 541 ? 9.922 -11.25 6.621 1 98.5 541 ILE B N 1
ATOM 8788 C CA . ILE B 1 541 ? 11.227 -11.711 6.168 1 98.5 541 ILE B CA 1
ATOM 8789 C C . ILE B 1 541 ? 12.25 -10.578 6.281 1 98.5 541 ILE B C 1
ATOM 8791 O O . ILE B 1 541 ? 13.422 -10.82 6.574 1 98.5 541 ILE B O 1
ATOM 8795 N N . ARG B 1 542 ? 11.789 -9.383 6.031 1 98 542 ARG B N 1
ATOM 8796 C CA . ARG B 1 542 ? 12.688 -8.234 6.098 1 98 542 ARG B CA 1
ATOM 8797 C C . ARG B 1 542 ? 13.258 -8.07 7.504 1 98 542 ARG B C 1
ATOM 8799 O O . ARG B 1 542 ? 14.422 -7.68 7.668 1 98 542 ARG B O 1
ATOM 8806 N N . ALA B 1 543 ? 12.5 -8.414 8.5 1 97.5 543 ALA B N 1
ATOM 8807 C CA . ALA B 1 543 ? 12.875 -8.227 9.898 1 97.5 543 ALA B CA 1
ATOM 8808 C C . ALA B 1 543 ? 14.078 -9.094 10.266 1 97.5 543 ALA B C 1
ATOM 8810 O O . ALA B 1 543 ? 14.711 -8.883 11.305 1 97.5 543 ALA B O 1
ATOM 8811 N N . LYS B 1 544 ? 14.438 -10.016 9.438 1 98.5 544 LYS B N 1
ATOM 8812 C CA . LYS B 1 544 ? 15.5 -10.953 9.797 1 98.5 544 LYS B CA 1
ATOM 8813 C C . LYS B 1 544 ? 16.859 -10.43 9.352 1 98.5 544 LYS B C 1
ATOM 8815 O O . LYS B 1 544 ? 17.891 -10.969 9.75 1 98.5 544 LYS B O 1
ATOM 8820 N N . LEU B 1 545 ? 16.922 -9.453 8.469 1 97.81 545 LEU B N 1
ATOM 8821 C CA . LEU B 1 545 ? 18.156 -8.805 8.031 1 97.81 545 LEU B CA 1
ATOM 8822 C C . LEU B 1 545 ? 18.375 -7.496 8.789 1 97.81 545 LEU B C 1
ATOM 8824 O O . LEU B 1 545 ? 17.422 -6.852 9.211 1 97.81 545 LEU B O 1
ATOM 8828 N N . PRO B 1 546 ? 19.531 -7.051 9.07 1 97.25 546 PRO B N 1
ATOM 8829 C CA . PRO B 1 546 ? 20.781 -7.648 8.594 1 97.25 546 PRO B CA 1
ATOM 8830 C C . PRO B 1 546 ? 21.359 -8.656 9.586 1 97.25 546 PRO B C 1
ATOM 8832 O O . PRO B 1 546 ? 22.453 -9.203 9.352 1 97.25 546 PRO B O 1
ATOM 8835 N N . ASN B 1 547 ? 20.703 -8.984 10.703 1 97.69 547 ASN B N 1
ATOM 8836 C CA . ASN B 1 547 ? 21.266 -9.758 11.797 1 97.69 547 ASN B CA 1
ATOM 8837 C C . ASN B 1 547 ? 21.203 -11.258 11.523 1 97.69 547 ASN B C 1
ATOM 8839 O O . ASN B 1 547 ? 21.797 -12.055 12.242 1 97.69 547 ASN B O 1
ATOM 8843 N N . PHE B 1 548 ? 20.516 -11.68 10.516 1 98.5 548 PHE B N 1
ATOM 8844 C CA . PHE B 1 548 ? 20.344 -13.078 10.156 1 98.5 548 PHE B CA 1
ATOM 8845 C C . PHE B 1 548 ? 19.766 -13.875 11.32 1 98.5 548 PHE B C 1
ATOM 8847 O O . PHE B 1 548 ? 20.312 -14.914 11.695 1 98.5 548 PHE B O 1
ATOM 8854 N N . GLU B 1 549 ? 18.672 -13.281 11.875 1 98.56 549 GLU B N 1
ATOM 8855 C CA . GLU B 1 549 ? 17.969 -14.008 12.938 1 98.56 549 GLU B CA 1
ATOM 8856 C C . GLU B 1 549 ? 17.469 -15.367 12.438 1 98.56 549 GLU B C 1
ATOM 8858 O O . GLU B 1 549 ? 16.859 -15.453 11.375 1 98.56 549 GLU B O 1
ATOM 8863 N N . GLY B 1 550 ? 17.766 -16.438 13.156 1 98.75 550 GLY B N 1
ATOM 8864 C CA . GLY B 1 550 ? 17.359 -17.781 12.789 1 98.75 550 GLY B CA 1
ATOM 8865 C C . GLY B 1 550 ? 18.391 -18.5 11.93 1 98.75 550 GLY B C 1
ATOM 8866 O O . GLY B 1 550 ? 18.141 -19.609 11.461 1 98.75 550 GLY B O 1
ATOM 8867 N N . PHE B 1 551 ? 19.562 -17.891 11.734 1 98.81 551 PHE B N 1
ATOM 8868 C CA . PHE B 1 551 ? 20.625 -18.469 10.922 1 98.81 551 PHE B CA 1
ATOM 8869 C C . PHE B 1 551 ? 21.875 -18.703 11.758 1 98.81 551 PHE B C 1
ATOM 8871 O O . PHE B 1 551 ? 22.156 -17.953 12.688 1 98.81 551 PHE B O 1
ATOM 8878 N N . GLU B 1 552 ? 22.562 -19.766 11.438 1 98.44 552 GLU B N 1
ATOM 8879 C CA . GLU B 1 552 ? 23.969 -19.891 11.812 1 98.44 552 GLU B CA 1
ATOM 8880 C C . GLU B 1 552 ? 24.859 -19.078 10.875 1 98.44 552 GLU B C 1
ATOM 8882 O O . GLU B 1 552 ? 24.766 -19.203 9.656 1 98.44 552 GLU B O 1
ATOM 8887 N N . LYS B 1 553 ? 25.703 -18.234 11.414 1 97.88 553 LYS B N 1
ATOM 8888 C CA . LYS B 1 553 ? 26.672 -17.453 10.648 1 97.88 553 LYS B CA 1
ATOM 8889 C C . LYS B 1 553 ? 28.078 -18.016 10.789 1 97.88 553 LYS B C 1
ATOM 8891 O O . LYS B 1 553 ? 28.594 -18.141 11.898 1 97.88 553 LYS B O 1
ATOM 8896 N N . VAL B 1 554 ? 28.656 -18.312 9.688 1 97.88 554 VAL B N 1
ATOM 8897 C CA . VAL B 1 554 ? 30.016 -18.844 9.711 1 97.88 554 VAL B CA 1
ATOM 8898 C C . VAL B 1 554 ? 30.969 -17.859 9.039 1 97.88 554 VAL B C 1
ATOM 8900 O O . VAL B 1 554 ? 30.75 -17.469 7.895 1 97.88 554 VAL B O 1
ATOM 8903 N N . LYS B 1 555 ? 31.953 -17.484 9.711 1 95.38 555 LYS B N 1
ATOM 8904 C CA . LYS B 1 555 ? 32.906 -16.484 9.211 1 95.38 555 LYS B CA 1
ATOM 8905 C C . LYS B 1 555 ? 33.938 -17.141 8.305 1 95.38 555 LYS B C 1
ATOM 8907 O O . LYS B 1 555 ? 34.156 -18.344 8.352 1 95.38 555 LYS B O 1
ATOM 8912 N N . LYS B 1 556 ? 34.531 -16.312 7.418 1 89.19 556 LYS B N 1
ATOM 8913 C CA . LYS B 1 556 ? 35.594 -16.734 6.512 1 89.19 556 LYS B CA 1
ATOM 8914 C C . LYS B 1 556 ? 36.844 -17.109 7.277 1 89.19 556 LYS B C 1
ATOM 8916 O O . LYS B 1 556 ? 37.125 -16.531 8.328 1 89.19 556 LYS B O 1
#

Radius of gyration: 33.01 Å; Cα contacts (8 Å, |Δi|>4): 2494; chains: 2; bounding box: 69×101×70 Å